Protein AF-A0A232EWA8-F1 (afdb_monomer)

Structure (mmCIF, N/CA/C/O backbone):
data_AF-A0A232EWA8-F1
#
_entry.id   AF-A0A232EWA8-F1
#
loop_
_atom_site.group_PDB
_atom_site.id
_atom_site.type_symbol
_atom_site.label_atom_id
_atom_site.label_alt_id
_atom_site.label_comp_id
_atom_site.label_asym_id
_atom_site.label_entity_id
_atom_site.label_seq_id
_atom_site.pdbx_PDB_ins_code
_atom_site.Cartn_x
_atom_site.Cartn_y
_atom_site.Cartn_z
_atom_site.occupancy
_atom_site.B_iso_or_equiv
_atom_site.auth_seq_id
_atom_site.auth_comp_id
_atom_site.auth_asym_id
_atom_site.auth_atom_id
_atom_site.pdbx_PDB_model_num
ATOM 1 N N . MET A 1 1 ? 5.849 -82.041 32.520 1.00 54.31 1 MET A N 1
ATOM 2 C CA . MET A 1 1 ? 5.547 -81.834 31.087 1.00 54.31 1 MET A CA 1
ATOM 3 C C . MET A 1 1 ? 4.440 -80.800 30.868 1.00 54.31 1 MET A C 1
ATOM 5 O O . MET A 1 1 ? 4.424 -80.192 29.808 1.00 54.31 1 MET A O 1
ATOM 9 N N . ASP A 1 2 ? 3.582 -80.519 31.856 1.00 61.22 2 ASP A N 1
ATOM 10 C CA . ASP A 1 2 ? 2.396 -79.668 31.650 1.00 61.22 2 ASP A CA 1
ATOM 11 C C . ASP A 1 2 ? 2.666 -78.166 31.470 1.00 61.22 2 ASP A C 1
ATOM 13 O O . ASP A 1 2 ? 1.990 -77.526 30.674 1.00 61.22 2 ASP A O 1
ATOM 17 N N . VAL A 1 3 ? 3.697 -77.602 32.110 1.00 63.91 3 VAL A N 1
ATOM 18 C CA . VAL A 1 3 ? 4.040 -76.168 31.962 1.00 63.91 3 VAL A CA 1
ATOM 19 C C . VAL A 1 3 ? 4.591 -75.849 30.566 1.00 63.91 3 VAL A C 1
ATOM 21 O O . VAL A 1 3 ? 4.278 -74.811 29.991 1.00 63.91 3 VAL A O 1
ATOM 24 N N . VAL A 1 4 ? 5.370 -76.764 29.982 1.00 65.69 4 VAL A N 1
ATOM 25 C CA . VAL A 1 4 ? 5.912 -76.616 28.619 1.00 65.69 4 VAL A CA 1
ATOM 26 C C . VAL A 1 4 ? 4.792 -76.732 27.583 1.00 65.69 4 VAL A C 1
ATOM 28 O O . VAL A 1 4 ? 4.739 -75.927 26.659 1.00 65.69 4 VAL A O 1
ATOM 31 N N . ASN A 1 5 ? 3.845 -77.656 27.779 1.00 66.81 5 ASN A N 1
ATOM 32 C CA . ASN A 1 5 ? 2.671 -77.778 26.913 1.00 66.81 5 ASN A CA 1
ATOM 33 C C . ASN A 1 5 ? 1.728 -76.568 27.031 1.00 66.81 5 ASN A C 1
ATOM 35 O O . ASN A 1 5 ? 1.175 -76.142 26.025 1.00 66.81 5 ASN A O 1
ATOM 39 N N . GLN A 1 6 ? 1.580 -75.959 28.214 1.00 71.81 6 GLN A N 1
ATOM 40 C CA . GLN A 1 6 ? 0.823 -74.710 28.378 1.00 71.81 6 GLN A CA 1
ATOM 41 C C . GLN A 1 6 ? 1.465 -73.526 27.648 1.00 71.81 6 GLN A C 1
ATOM 43 O O . GLN A 1 6 ? 0.759 -72.762 26.993 1.00 71.81 6 GLN A O 1
ATOM 48 N N . ILE A 1 7 ? 2.792 -73.379 27.731 1.00 71.56 7 ILE A N 1
ATOM 49 C CA . ILE A 1 7 ? 3.515 -72.310 27.030 1.00 71.56 7 ILE A CA 1
ATOM 50 C C . ILE A 1 7 ? 3.412 -72.513 25.516 1.00 71.56 7 ILE A C 1
ATOM 52 O O . ILE A 1 7 ? 3.017 -71.580 24.821 1.00 71.56 7 ILE A O 1
ATOM 56 N N . LEU A 1 8 ? 3.654 -73.733 25.022 1.00 68.94 8 LEU A N 1
ATOM 57 C CA . LEU A 1 8 ? 3.528 -74.066 23.599 1.00 68.94 8 LEU A CA 1
ATOM 58 C C . LEU A 1 8 ? 2.095 -73.880 23.083 1.00 68.94 8 LEU A C 1
ATOM 60 O O . LEU A 1 8 ? 1.915 -73.342 21.995 1.00 68.94 8 LEU A O 1
ATOM 64 N N . ASN A 1 9 ? 1.075 -74.242 23.870 1.00 72.12 9 ASN A N 1
ATOM 65 C CA . ASN A 1 9 ? -0.319 -73.993 23.506 1.00 72.12 9 ASN A CA 1
ATOM 66 C C . ASN A 1 9 ? -0.624 -72.489 23.471 1.00 72.12 9 ASN A C 1
ATOM 68 O O . ASN A 1 9 ? -1.192 -72.022 22.489 1.00 72.12 9 ASN A O 1
ATOM 72 N N . SER A 1 10 ? -0.163 -71.707 24.453 1.00 70.88 10 SER A N 1
ATOM 73 C CA . SER A 1 10 ? -0.353 -70.248 24.464 1.00 70.88 10 SER A CA 1
ATOM 74 C C . SER A 1 10 ? 0.386 -69.529 23.325 1.00 70.88 10 SER A C 1
ATOM 76 O O . SER A 1 10 ? -0.116 -68.548 22.778 1.00 70.88 10 SER A O 1
ATOM 78 N N . GLU A 1 11 ? 1.567 -70.016 22.928 1.00 68.69 11 GLU A N 1
ATOM 79 C CA . GLU A 1 11 ? 2.285 -69.525 21.749 1.00 68.69 11 GLU A CA 1
ATOM 80 C C . GLU A 1 11 ? 1.588 -69.950 20.460 1.00 68.69 11 GLU A C 1
ATOM 82 O O . GLU A 1 11 ? 1.504 -69.155 19.529 1.00 68.69 11 GLU A O 1
ATOM 87 N N . SER A 1 12 ? 1.039 -71.166 20.404 1.00 69.19 12 SER A N 1
ATOM 88 C CA . SER A 1 12 ? 0.270 -71.637 19.252 1.00 69.19 12 SER A CA 1
ATOM 89 C C . SER A 1 12 ? -1.027 -70.846 19.066 1.00 69.19 12 SER A C 1
ATOM 91 O O . SER A 1 12 ? -1.355 -70.485 17.941 1.00 69.19 12 SER A O 1
ATOM 93 N N . GLU A 1 13 ? -1.711 -70.486 20.157 1.00 70.50 13 GLU A N 1
ATOM 94 C CA . GLU A 1 13 ? -2.918 -69.658 20.150 1.00 70.50 13 GLU A CA 1
ATOM 95 C C . GLU A 1 13 ? -2.601 -68.225 19.716 1.00 70.50 13 GLU A C 1
ATOM 97 O O . GLU A 1 13 ? -3.265 -67.699 18.824 1.00 70.50 13 GLU A O 1
ATOM 102 N N . LYS A 1 14 ? -1.527 -67.623 20.250 1.00 68.31 14 LYS A N 1
ATOM 103 C CA . LYS A 1 14 ? -1.041 -66.306 19.802 1.00 68.31 14 LYS A CA 1
ATOM 104 C C . LYS A 1 14 ? -0.617 -66.317 18.336 1.00 68.31 14 LYS A C 1
ATOM 106 O O . LYS A 1 14 ? -0.935 -65.387 17.600 1.00 68.31 14 LYS A O 1
ATOM 111 N N . ASN A 1 15 ? 0.073 -67.363 17.887 1.00 68.88 15 ASN A N 1
ATOM 112 C CA . ASN A 1 15 ? 0.466 -67.511 16.488 1.00 68.88 15 ASN A CA 1
ATOM 113 C C . ASN A 1 15 ? -0.750 -67.719 15.578 1.00 68.88 15 ASN A C 1
ATOM 115 O O . ASN A 1 15 ? -0.787 -67.156 14.487 1.00 68.88 15 ASN A O 1
ATOM 119 N N . ALA A 1 16 ? -1.766 -68.458 16.024 1.00 68.31 16 ALA A N 1
ATOM 120 C CA . ALA A 1 16 ? -3.021 -68.620 15.296 1.00 68.31 16 ALA A CA 1
ATOM 121 C C . ALA A 1 16 ? -3.816 -67.303 15.219 1.00 68.31 16 ALA A C 1
ATOM 123 O O . ALA A 1 16 ? -4.411 -66.999 14.186 1.00 68.31 16 ALA A O 1
ATOM 124 N N . GLU A 1 17 ? -3.802 -66.491 16.277 1.00 69.56 17 GLU A N 1
ATOM 125 C CA . GLU A 1 17 ? -4.421 -65.162 16.301 1.00 69.56 17 GLU A CA 1
ATOM 126 C C . GLU A 1 17 ? -3.687 -64.174 15.376 1.00 69.56 17 GLU A C 1
ATOM 128 O O . GLU A 1 17 ? -4.319 -63.474 14.584 1.00 69.56 17 GLU A O 1
ATOM 133 N N . LEU A 1 18 ? -2.350 -64.196 15.374 1.00 65.69 18 LEU A N 1
ATOM 134 C CA . LEU A 1 18 ? -1.523 -63.441 14.427 1.00 65.69 18 LEU A CA 1
ATOM 135 C C . LEU A 1 18 ? -1.760 -63.879 12.975 1.00 65.69 18 LEU A C 1
ATOM 137 O O . LEU A 1 18 ? -1.868 -63.033 12.090 1.00 65.69 18 LEU A O 1
ATOM 141 N N . GLN A 1 19 ? -1.904 -65.180 12.715 1.00 64.44 19 GLN A N 1
ATOM 142 C CA . GLN A 1 19 ? -2.234 -65.696 11.381 1.00 64.44 19 GLN A CA 1
ATOM 143 C C . GLN A 1 19 ? -3.625 -65.246 10.911 1.00 64.44 19 GLN A C 1
ATOM 145 O O . GLN A 1 19 ? -3.778 -64.869 9.749 1.00 64.44 19 GLN A O 1
ATOM 150 N N . LYS A 1 20 ? -4.620 -65.201 11.809 1.00 64.00 20 LYS A N 1
ATOM 151 C CA . LYS A 1 20 ? -5.948 -64.632 11.514 1.00 64.00 20 LYS A CA 1
ATOM 152 C C . LYS A 1 20 ? -5.895 -63.133 11.206 1.00 64.00 20 LYS A C 1
ATOM 154 O O . LYS A 1 20 ? -6.693 -62.659 10.411 1.00 64.00 20 LYS A O 1
ATOM 159 N N . LEU A 1 21 ? -4.961 -62.389 11.800 1.00 66.75 21 LEU A N 1
ATOM 160 C CA . LEU A 1 21 ? -4.773 -60.958 11.526 1.00 66.75 21 LEU A CA 1
ATOM 161 C C . LEU A 1 21 ? -4.099 -60.688 10.167 1.00 66.75 21 LEU A C 1
ATOM 163 O O . LEU A 1 21 ? -4.334 -59.630 9.578 1.00 66.75 21 LEU A O 1
ATOM 167 N N . ILE A 1 22 ? -3.273 -61.615 9.672 1.00 74.81 22 ILE A N 1
ATOM 168 C CA . ILE A 1 22 ? -2.523 -61.486 8.408 1.00 74.81 22 ILE A CA 1
ATOM 169 C C . ILE A 1 22 ? -3.379 -61.858 7.189 1.00 74.81 22 ILE A C 1
ATOM 171 O O . ILE A 1 22 ? -3.224 -61.257 6.121 1.00 74.81 22 ILE A O 1
ATOM 175 N N . ASN A 1 23 ? -4.279 -62.831 7.346 1.00 76.75 23 ASN A N 1
ATOM 176 C CA . ASN A 1 23 ? -5.198 -63.247 6.292 1.00 76.75 23 ASN A CA 1
ATOM 177 C C . ASN A 1 23 ? -6.406 -62.310 6.249 1.00 76.75 23 ASN A C 1
ATOM 179 O O . ASN A 1 23 ? -7.174 -62.212 7.202 1.00 76.75 23 ASN A O 1
ATOM 183 N N . VAL A 1 24 ? -6.556 -61.610 5.128 1.00 82.31 24 VAL A N 1
ATOM 184 C CA . VAL A 1 24 ? -7.642 -60.661 4.887 1.00 82.31 24 VAL A CA 1
ATOM 185 C C . VAL A 1 24 ? -8.415 -61.140 3.672 1.00 82.31 24 VAL A C 1
ATOM 187 O O . VAL A 1 24 ? -7.847 -61.236 2.586 1.00 82.31 24 VAL A O 1
ATOM 190 N N . GLU A 1 25 ? -9.698 -61.431 3.859 1.00 78.44 25 GLU A N 1
ATOM 191 C CA . GLU A 1 25 ? -10.617 -61.812 2.787 1.00 78.44 25 GLU A CA 1
ATOM 192 C C . GLU A 1 25 ? -11.529 -60.628 2.452 1.00 78.44 25 GLU A C 1
ATOM 194 O O . GLU A 1 25 ? -12.018 -59.935 3.347 1.00 78.44 25 GLU A O 1
ATOM 199 N N . LYS A 1 26 ? -11.737 -60.378 1.157 1.00 81.62 26 LYS A N 1
ATOM 200 C CA . LYS A 1 26 ? -12.634 -59.338 0.642 1.00 81.62 26 LYS A CA 1
ATOM 201 C C . LYS A 1 26 ? -13.567 -59.930 -0.402 1.00 81.62 26 LYS A C 1
ATOM 203 O O . LYS A 1 26 ? -13.206 -60.890 -1.071 1.00 81.62 26 LYS A O 1
ATOM 208 N N . GLU A 1 27 ? -14.760 -59.353 -0.526 1.00 79.44 27 GLU A N 1
ATOM 209 C CA . GLU A 1 27 ? -15.780 -59.818 -1.476 1.00 79.44 27 GLU A CA 1
ATOM 210 C C . GLU A 1 27 ? -15.321 -59.665 -2.933 1.00 79.44 27 GLU A C 1
ATOM 212 O O . GLU A 1 27 ? -15.565 -60.544 -3.757 1.00 79.44 27 GLU A O 1
ATOM 217 N N . VAL A 1 28 ? -14.624 -58.567 -3.238 1.00 83.38 28 VAL A N 1
ATOM 218 C CA . VAL A 1 28 ? -13.966 -58.318 -4.523 1.00 83.38 28 VAL A CA 1
ATOM 219 C C . VAL A 1 28 ? -12.465 -58.182 -4.304 1.00 83.38 28 VAL A C 1
ATOM 221 O O . VAL A 1 28 ? -12.015 -57.415 -3.442 1.00 83.38 28 VAL A O 1
ATOM 224 N N . ASP A 1 29 ? -11.693 -58.900 -5.119 1.00 82.31 29 ASP A N 1
ATOM 225 C CA . ASP A 1 29 ? -10.237 -58.811 -5.128 1.00 82.31 29 ASP A CA 1
ATOM 226 C C . ASP A 1 29 ? -9.769 -57.382 -5.421 1.00 82.31 29 ASP A C 1
ATOM 228 O O . ASP A 1 29 ? -10.248 -56.695 -6.327 1.00 82.31 29 ASP A O 1
ATOM 232 N N . VAL A 1 30 ? -8.798 -56.937 -4.632 1.00 86.75 30 VAL A N 1
ATOM 233 C CA . VAL A 1 30 ? -8.253 -55.582 -4.687 1.00 86.75 30 VAL A CA 1
ATOM 234 C C . VAL A 1 30 ? -7.128 -55.513 -5.716 1.00 86.75 30 VAL A C 1
ATOM 236 O O . VAL A 1 30 ? -6.287 -56.412 -5.796 1.00 86.75 30 VAL A O 1
ATOM 239 N N . GLU A 1 31 ? -7.059 -54.420 -6.476 1.00 88.50 31 GLU A N 1
ATOM 240 C CA . GLU A 1 31 ? -5.980 -54.231 -7.441 1.00 88.50 31 GLU A CA 1
ATOM 241 C C . GLU A 1 31 ? -4.745 -53.614 -6.773 1.00 88.50 31 GLU A C 1
ATOM 243 O O . GLU A 1 31 ? -4.813 -52.546 -6.162 1.00 88.50 31 GLU A O 1
ATOM 248 N N . ILE A 1 32 ? -3.597 -54.286 -6.895 1.00 88.75 32 ILE A N 1
ATOM 249 C CA . ILE A 1 32 ? -2.340 -53.886 -6.253 1.00 88.75 32 ILE A CA 1
ATOM 250 C C . ILE A 1 32 ? -1.270 -53.614 -7.319 1.00 88.75 32 ILE A C 1
ATOM 252 O O . ILE A 1 32 ? -1.021 -54.439 -8.206 1.00 88.75 32 ILE A O 1
ATOM 256 N N . ASP A 1 33 ? -0.620 -52.454 -7.207 1.00 88.88 33 ASP A N 1
ATOM 257 C CA . ASP A 1 33 ? 0.587 -52.097 -7.956 1.00 88.88 33 ASP A CA 1
ATOM 258 C C . ASP A 1 33 ? 1.769 -51.967 -6.995 1.00 88.88 33 ASP A C 1
ATOM 260 O O . ASP A 1 33 ? 1.959 -50.949 -6.320 1.00 88.88 33 ASP A O 1
ATOM 264 N N . GLU A 1 34 ? 2.580 -53.022 -6.954 1.00 88.06 34 GLU A N 1
ATOM 265 C CA . GLU A 1 34 ? 3.757 -53.133 -6.101 1.00 88.06 34 GLU A CA 1
ATOM 266 C C . GLU A 1 34 ? 4.844 -52.118 -6.488 1.00 88.06 34 GLU A C 1
ATOM 268 O O . GLU A 1 34 ? 5.622 -51.691 -5.637 1.00 88.06 34 GLU A O 1
ATOM 273 N N . GLY A 1 35 ? 4.887 -51.687 -7.755 1.00 84.44 35 GLY A N 1
ATOM 274 C CA . GLY A 1 35 ? 5.875 -50.728 -8.251 1.00 84.44 35 GLY A CA 1
ATOM 275 C C . GLY A 1 35 ? 5.639 -49.299 -7.756 1.00 84.44 35 GLY A C 1
ATOM 276 O O . GLY A 1 35 ? 6.594 -48.537 -7.588 1.00 84.44 35 GLY A O 1
ATOM 277 N N . THR A 1 36 ? 4.381 -48.928 -7.497 1.00 85.38 36 THR A N 1
ATOM 278 C CA . THR A 1 36 ? 3.997 -47.626 -6.909 1.00 85.38 36 THR A CA 1
ATOM 279 C C . THR A 1 36 ? 3.518 -47.708 -5.466 1.00 85.38 36 THR A C 1
ATOM 281 O O . THR A 1 36 ? 3.176 -46.669 -4.905 1.00 85.38 36 THR A O 1
ATOM 284 N N . LEU A 1 37 ? 3.501 -48.903 -4.867 1.00 89.25 37 LEU A N 1
ATOM 285 C CA . LEU A 1 37 ? 2.939 -49.158 -3.535 1.00 89.25 37 LEU A CA 1
ATOM 286 C C . LEU A 1 37 ? 1.475 -48.686 -3.426 1.00 89.25 37 LEU A C 1
ATOM 288 O O . LEU A 1 37 ? 1.080 -48.074 -2.435 1.00 89.25 37 LEU A O 1
ATOM 292 N N . LEU A 1 38 ? 0.687 -48.934 -4.478 1.00 87.38 38 LEU A N 1
ATOM 293 C CA . LEU A 1 38 ? -0.706 -48.496 -4.596 1.00 87.38 38 LEU A CA 1
ATOM 294 C C . LEU A 1 38 ? -1.659 -49.685 -4.440 1.00 87.38 38 LEU A C 1
ATOM 296 O O . LEU A 1 38 ? -1.419 -50.754 -4.997 1.00 87.38 38 LEU A O 1
ATOM 300 N N . VAL A 1 39 ? -2.761 -49.457 -3.727 1.00 89.94 39 VAL A N 1
ATOM 301 C CA . VAL A 1 39 ? -3.865 -50.403 -3.545 1.00 89.94 39 VAL A CA 1
ATOM 302 C C . VAL A 1 39 ? -5.161 -49.702 -3.942 1.00 89.94 39 VAL A C 1
ATOM 304 O O . VAL A 1 39 ? -5.499 -48.676 -3.350 1.00 89.94 39 VAL A O 1
ATOM 307 N N . SER A 1 40 ? -5.867 -50.238 -4.934 1.00 88.25 40 SER A N 1
ATOM 308 C CA . SER A 1 40 ? -7.156 -49.723 -5.406 1.00 88.25 40 SER A CA 1
ATOM 309 C C . SER A 1 40 ? -8.262 -50.694 -5.016 1.00 88.25 40 SER A C 1
ATOM 311 O O . SER A 1 40 ? -8.391 -51.776 -5.588 1.00 88.25 40 SER A O 1
ATOM 313 N N . ASP A 1 41 ? -9.031 -50.306 -4.004 1.00 88.44 41 ASP A N 1
ATOM 314 C CA . ASP A 1 41 ? -10.123 -51.094 -3.443 1.00 88.44 41 ASP A CA 1
ATOM 315 C C . ASP A 1 41 ? -11.468 -50.643 -4.021 1.00 88.44 41 ASP A C 1
ATOM 317 O O . ASP A 1 41 ? -11.863 -49.488 -3.856 1.00 88.44 41 ASP A O 1
ATOM 321 N N . TYR A 1 42 ? -12.150 -51.558 -4.712 1.00 86.50 42 TYR A N 1
ATOM 322 C CA . TYR A 1 42 ? -13.435 -51.316 -5.376 1.00 86.50 42 TYR A CA 1
ATOM 323 C C . TYR A 1 42 ? -14.644 -51.802 -4.558 1.00 86.50 42 TYR A C 1
ATOM 325 O O . TYR A 1 42 ? -15.777 -51.690 -5.026 1.00 86.50 42 TYR A O 1
ATOM 333 N N . ASN A 1 43 ? -14.427 -52.348 -3.355 1.00 84.12 43 ASN A N 1
ATOM 334 C CA . ASN A 1 43 ? -15.508 -52.843 -2.504 1.00 84.12 43 ASN A CA 1
ATOM 335 C C . ASN A 1 43 ? -16.391 -51.693 -1.983 1.00 84.12 43 ASN A C 1
ATOM 337 O O . ASN A 1 43 ? -15.922 -50.582 -1.721 1.00 84.12 43 ASN A O 1
ATOM 341 N N . THR A 1 44 ? -17.690 -51.953 -1.807 1.00 79.31 44 THR A N 1
ATOM 342 C CA . THR A 1 44 ? -18.631 -50.952 -1.283 1.00 79.31 44 THR A CA 1
ATOM 343 C C . THR A 1 44 ? -18.355 -50.634 0.185 1.00 79.31 44 THR A C 1
ATOM 345 O O . THR A 1 44 ? -18.217 -51.529 1.013 1.00 79.31 44 THR A O 1
ATOM 348 N N . LEU A 1 45 ? -18.330 -49.344 0.523 1.00 76.25 45 LEU A N 1
ATOM 349 C CA . LEU A 1 45 ? -18.094 -48.856 1.883 1.00 76.25 45 LEU A CA 1
ATOM 350 C C . LEU A 1 45 ? -19.352 -48.993 2.757 1.00 76.25 45 LEU A C 1
ATOM 352 O O . LEU A 1 45 ? -20.258 -48.161 2.690 1.00 76.25 45 LEU A O 1
ATOM 356 N N . THR A 1 46 ? -19.397 -50.003 3.623 1.00 67.19 46 THR A N 1
ATOM 357 C CA . THR A 1 46 ? -20.499 -50.223 4.578 1.00 67.19 46 THR A CA 1
ATOM 358 C C . THR A 1 46 ? -20.294 -49.403 5.857 1.00 67.19 46 THR A C 1
ATOM 360 O O . THR A 1 46 ? -19.946 -49.926 6.912 1.00 67.19 46 THR A O 1
ATOM 363 N N . ILE A 1 47 ? -20.477 -48.085 5.775 1.00 69.81 47 ILE A N 1
ATOM 364 C CA . ILE A 1 47 ? -20.264 -47.175 6.913 1.00 69.81 47 ILE A CA 1
ATOM 365 C C . ILE A 1 47 ? -21.495 -47.186 7.831 1.00 69.81 47 ILE A C 1
ATOM 367 O O . ILE A 1 47 ? -22.585 -46.787 7.415 1.00 69.81 47 ILE A O 1
ATOM 371 N N . LYS A 1 48 ? -21.334 -47.567 9.106 1.00 68.69 48 LYS A N 1
ATOM 372 C CA . LYS A 1 48 ? -22.414 -47.446 10.105 1.00 68.69 48 LYS A CA 1
ATOM 373 C C . LYS A 1 48 ? -22.495 -45.998 10.607 1.00 68.69 48 LYS A C 1
ATOM 375 O O . LYS A 1 48 ? -21.513 -45.455 11.114 1.00 68.69 48 LYS A O 1
ATOM 380 N N . SER A 1 49 ? -23.657 -45.355 10.466 1.00 54.62 49 SER A N 1
ATOM 381 C CA . SER A 1 49 ? -23.850 -43.920 10.737 1.00 54.62 49 SER A CA 1
ATOM 382 C C . SER A 1 49 ? -23.548 -43.528 12.196 1.00 54.62 49 SER A C 1
ATOM 384 O O . SER A 1 49 ? -24.334 -43.793 13.101 1.00 54.62 49 SER A O 1
ATOM 386 N N . GLY A 1 50 ? -22.410 -42.856 12.406 1.00 61.88 50 GLY A N 1
ATOM 387 C CA . GLY A 1 50 ? -21.952 -42.277 13.675 1.00 61.88 50 GLY A CA 1
ATOM 388 C C . GLY A 1 50 ? -20.518 -41.735 13.547 1.00 61.88 50 GLY A C 1
ATOM 389 O O . GLY A 1 50 ? -19.678 -42.349 12.897 1.00 61.88 50 GLY A O 1
ATOM 390 N N . SE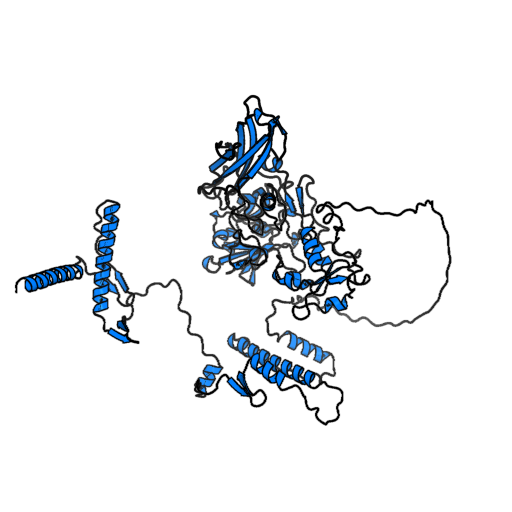R A 1 51 ? -20.195 -40.574 14.137 1.00 60.22 51 SER A N 1
ATOM 391 C CA . SER A 1 51 ? -18.865 -39.941 13.954 1.00 60.22 51 SER A CA 1
ATOM 392 C C . SER A 1 51 ? -17.708 -40.783 14.520 1.00 60.22 51 SER A C 1
ATOM 394 O O . SER A 1 51 ? -16.613 -40.758 13.964 1.00 60.22 51 SER A O 1
ATOM 396 N N . LYS A 1 52 ? -17.945 -41.537 15.604 1.00 67.00 52 LYS A N 1
ATOM 397 C CA . LYS A 1 52 ? -16.943 -42.435 16.204 1.00 67.00 52 LYS A CA 1
ATOM 398 C C . LYS A 1 52 ? -16.811 -43.769 15.459 1.00 67.00 52 LYS A C 1
ATOM 400 O O . LYS A 1 52 ? -15.701 -44.279 15.370 1.00 67.00 52 LYS A O 1
ATOM 405 N N . SER A 1 53 ? -17.905 -44.305 14.910 1.00 69.75 53 SER A N 1
ATOM 406 C CA . SER A 1 53 ? -17.888 -45.539 14.106 1.00 69.75 53 SER A CA 1
ATOM 407 C C . SER A 1 53 ? -17.245 -45.319 12.737 1.00 69.75 53 SER A C 1
ATOM 409 O O . SER A 1 53 ? -16.479 -46.155 12.281 1.00 69.75 53 SER A O 1
ATOM 411 N N . LEU A 1 54 ? -17.434 -44.144 12.125 1.00 78.25 54 LEU A N 1
ATOM 412 C CA . LEU A 1 54 ? -16.792 -43.805 10.852 1.00 78.25 54 LEU A CA 1
ATOM 413 C C . LEU A 1 54 ? -15.258 -43.909 10.919 1.00 78.25 54 LEU A C 1
ATOM 415 O O . LEU A 1 54 ? -14.627 -44.434 10.006 1.00 78.25 54 LEU A O 1
ATOM 419 N N . GLN A 1 55 ? -14.647 -43.414 11.999 1.00 80.88 55 GLN A N 1
ATOM 420 C CA . GLN A 1 55 ? -13.193 -43.460 12.148 1.00 80.88 55 GLN A CA 1
ATOM 421 C C . GLN A 1 55 ? -12.682 -44.893 12.349 1.00 80.88 55 GLN A C 1
ATOM 423 O O . GLN A 1 55 ? -11.655 -45.242 11.767 1.00 80.88 55 GLN A O 1
ATOM 428 N N . SER A 1 56 ? -13.386 -45.722 13.131 1.00 81.12 56 SER A N 1
ATOM 429 C CA . SER A 1 56 ? -12.998 -47.126 13.320 1.00 81.12 56 SER A CA 1
ATOM 430 C C . SER A 1 56 ? -13.131 -47.931 12.031 1.00 81.12 56 SER A C 1
ATOM 432 O O . SER A 1 56 ? -12.239 -48.711 11.711 1.00 81.12 56 SER A O 1
ATOM 434 N N . ASP A 1 57 ? -14.196 -47.694 11.263 1.00 81.31 57 ASP A N 1
ATOM 435 C CA . ASP A 1 57 ? -14.469 -48.408 10.015 1.00 81.31 57 ASP A CA 1
ATOM 436 C C . ASP A 1 57 ? -13.408 -48.067 8.948 1.00 81.31 57 ASP A C 1
ATOM 438 O O . ASP A 1 57 ? -12.862 -48.955 8.292 1.00 81.31 57 ASP A O 1
ATOM 442 N N . LEU A 1 58 ? -13.023 -46.787 8.831 1.00 84.25 58 LEU A N 1
ATOM 443 C CA . LEU A 1 58 ? -11.943 -46.354 7.933 1.00 84.25 58 LEU A CA 1
ATOM 444 C C . LEU A 1 58 ? -10.567 -46.885 8.360 1.00 84.25 58 LEU A C 1
ATOM 446 O O . LEU A 1 58 ? -9.745 -47.228 7.506 1.00 84.25 58 LEU A O 1
ATOM 450 N N . GLN A 1 59 ? -10.298 -46.965 9.666 1.00 85.81 59 GLN A N 1
ATOM 451 C CA . GLN A 1 59 ? -9.057 -47.549 10.181 1.00 85.81 59 GLN A CA 1
ATOM 452 C C . GLN A 1 59 ? -8.976 -49.050 9.894 1.00 85.81 59 GLN A C 1
ATOM 454 O O . GLN A 1 59 ? -7.926 -49.514 9.449 1.00 85.81 59 GLN A O 1
ATOM 459 N N . ALA A 1 60 ? -10.074 -49.788 10.082 1.00 83.94 60 ALA A N 1
ATOM 460 C CA . ALA A 1 60 ? -10.155 -51.207 9.747 1.00 83.94 60 ALA A CA 1
ATOM 461 C C . ALA A 1 60 ? -9.909 -51.436 8.247 1.00 83.94 60 ALA A C 1
ATOM 463 O O . ALA A 1 60 ? -9.021 -52.201 7.879 1.00 83.94 60 ALA A O 1
ATOM 464 N N . LEU A 1 61 ? -10.580 -50.670 7.381 1.00 86.69 61 LEU A N 1
ATOM 465 C CA . LEU A 1 61 ? -10.384 -50.747 5.932 1.00 86.69 61 LEU A CA 1
ATOM 466 C C . LEU A 1 61 ? -8.939 -50.441 5.509 1.00 86.69 61 LEU A C 1
ATOM 468 O O . LEU A 1 61 ? -8.372 -51.113 4.644 1.00 86.69 61 LEU A O 1
ATOM 472 N N . THR A 1 62 ? -8.333 -49.419 6.119 1.00 88.56 62 THR A N 1
ATOM 473 C CA . THR A 1 62 ? -6.943 -49.030 5.837 1.00 88.56 62 THR A CA 1
ATOM 474 C C . THR A 1 62 ? -5.977 -50.131 6.263 1.00 88.56 62 THR A C 1
ATOM 476 O O . THR A 1 62 ? -5.058 -50.465 5.513 1.00 88.56 62 THR A O 1
ATOM 479 N N . ARG A 1 63 ? -6.193 -50.723 7.443 1.00 89.56 63 ARG A N 1
ATOM 480 C CA . ARG A 1 63 ? -5.402 -51.847 7.955 1.00 89.56 63 ARG A CA 1
ATOM 481 C C . ARG A 1 63 ? -5.475 -53.043 7.006 1.00 89.56 63 ARG A C 1
ATOM 483 O O . ARG A 1 63 ? -4.430 -53.568 6.633 1.00 89.56 63 ARG A O 1
ATOM 490 N N . ASP A 1 64 ? -6.677 -53.412 6.569 1.00 88.19 64 ASP A N 1
ATOM 491 C CA . ASP A 1 64 ? -6.932 -54.529 5.652 1.00 88.19 64 ASP A CA 1
ATOM 492 C C . ASP A 1 64 ? -6.195 -54.349 4.317 1.00 88.19 64 ASP A C 1
ATOM 494 O O . ASP A 1 64 ? -5.438 -55.221 3.888 1.00 88.19 64 ASP A O 1
ATOM 498 N N . ASN A 1 65 ? -6.351 -53.179 3.690 1.00 90.00 65 ASN A N 1
ATOM 499 C CA . ASN A 1 65 ? -5.679 -52.851 2.430 1.00 90.00 65 ASN A CA 1
ATOM 500 C C . ASN A 1 65 ? -4.153 -52.799 2.572 1.00 90.00 65 ASN A C 1
ATOM 502 O O . ASN A 1 65 ? -3.427 -53.263 1.691 1.00 90.00 65 ASN A O 1
ATOM 506 N N . THR A 1 66 ? -3.654 -52.283 3.696 1.00 90.44 66 THR A N 1
ATOM 507 C CA . THR A 1 66 ? -2.213 -52.245 3.977 1.00 90.44 66 THR A CA 1
ATOM 508 C C . THR A 1 66 ? -1.648 -53.651 4.161 1.00 90.44 66 THR A C 1
ATOM 510 O O . THR A 1 66 ? -0.572 -53.947 3.645 1.00 90.44 66 THR A O 1
ATOM 513 N N . GLN A 1 67 ? -2.369 -54.539 4.849 1.00 90.06 67 GLN A N 1
ATOM 514 C CA . GLN A 1 67 ? -1.937 -55.919 5.054 1.00 90.06 67 GLN A CA 1
ATOM 515 C C . GLN A 1 67 ? -1.844 -56.683 3.725 1.00 90.06 67 GLN A C 1
ATOM 517 O O . GLN A 1 67 ? -0.844 -57.358 3.483 1.00 90.06 67 GLN A O 1
ATOM 522 N N . LEU A 1 68 ? -2.824 -56.517 2.827 1.00 89.12 68 LEU A N 1
ATOM 523 C CA . LEU A 1 68 ? -2.796 -57.111 1.484 1.00 89.12 68 LEU A CA 1
ATOM 524 C C . LEU A 1 68 ? -1.594 -56.628 0.654 1.00 89.12 68 LEU A C 1
ATOM 526 O O . LEU A 1 68 ? -0.929 -57.439 0.004 1.00 89.12 68 LEU A O 1
ATOM 530 N N . LEU A 1 69 ? -1.264 -55.333 0.722 1.00 89.88 69 LEU A N 1
ATOM 531 C CA . LEU A 1 69 ? -0.068 -54.778 0.078 1.00 89.88 69 LEU A CA 1
ATOM 532 C C . LEU A 1 69 ? 1.216 -55.384 0.646 1.00 89.88 69 LEU A C 1
ATOM 534 O O . LEU A 1 69 ? 2.091 -55.803 -0.111 1.00 89.88 69 LEU A O 1
ATOM 538 N N . MET A 1 70 ? 1.329 -55.451 1.973 1.00 89.75 70 MET A N 1
ATOM 539 C CA . MET A 1 70 ? 2.510 -56.007 2.632 1.00 89.75 70 MET A CA 1
ATOM 540 C C . MET A 1 70 ? 2.700 -57.477 2.268 1.00 89.75 70 MET A C 1
ATOM 542 O O . MET A 1 70 ? 3.812 -57.862 1.917 1.00 89.75 70 MET A O 1
ATOM 546 N N . ASN A 1 71 ? 1.632 -58.278 2.245 1.00 88.62 71 ASN A N 1
ATOM 547 C CA . ASN A 1 71 ? 1.697 -59.683 1.835 1.00 88.62 71 ASN A CA 1
ATOM 548 C C . ASN A 1 71 ? 2.286 -59.837 0.416 1.00 88.62 71 ASN A C 1
ATOM 550 O O . ASN A 1 71 ? 3.083 -60.743 0.176 1.00 88.62 71 ASN A O 1
ATOM 554 N N . LYS A 1 72 ? 1.957 -58.927 -0.515 1.00 87.62 72 LYS A N 1
ATOM 555 C CA . LYS A 1 72 ? 2.537 -58.911 -1.870 1.00 87.62 72 LYS A CA 1
ATOM 556 C C . LYS A 1 72 ? 3.998 -58.469 -1.889 1.00 87.62 72 LYS A C 1
ATOM 558 O O . LYS A 1 72 ? 4.792 -59.078 -2.598 1.00 87.62 72 LYS A O 1
ATOM 563 N N . ILE A 1 73 ? 4.370 -57.462 -1.097 1.00 87.94 73 ILE A N 1
ATOM 564 C CA . ILE A 1 73 ? 5.762 -56.991 -0.993 1.00 87.94 73 ILE A CA 1
ATOM 565 C C . ILE A 1 73 ? 6.664 -58.082 -0.407 1.00 87.94 73 ILE A C 1
ATOM 567 O O . ILE A 1 73 ? 7.752 -58.317 -0.926 1.00 87.94 73 ILE A O 1
ATOM 571 N N . TRP A 1 74 ? 6.210 -58.783 0.634 1.00 86.56 74 TRP A N 1
ATOM 572 C CA . TRP A 1 74 ? 6.963 -59.871 1.266 1.00 86.56 74 TRP A CA 1
ATOM 573 C C . TRP A 1 74 ? 7.124 -61.105 0.370 1.00 86.56 74 TRP A C 1
ATOM 575 O O . TRP A 1 74 ? 8.036 -61.897 0.592 1.00 86.56 74 TRP A O 1
ATOM 585 N N . ALA A 1 75 ? 6.290 -61.252 -0.662 1.00 86.62 75 ALA A N 1
ATOM 586 C CA . ALA A 1 75 ? 6.439 -62.289 -1.680 1.00 86.62 75 ALA A CA 1
ATOM 587 C C . ALA A 1 75 ? 7.469 -61.934 -2.777 1.00 86.62 75 ALA A C 1
ATOM 589 O O . ALA A 1 75 ? 7.786 -62.785 -3.611 1.00 86.62 75 ALA A O 1
ATOM 590 N N . LEU A 1 76 ? 7.984 -60.697 -2.815 1.00 88.00 76 LEU A N 1
ATOM 591 C CA . LEU A 1 76 ? 8.963 -60.269 -3.818 1.00 88.00 76 LEU A CA 1
ATOM 592 C C . LEU A 1 76 ? 10.363 -60.842 -3.539 1.00 88.00 76 LEU A C 1
ATOM 594 O O . LEU A 1 76 ? 10.743 -61.046 -2.384 1.00 88.00 76 LEU A O 1
ATOM 598 N N . PRO A 1 77 ? 11.182 -61.058 -4.586 1.00 86.62 77 PRO A N 1
ATOM 599 C CA . PRO A 1 77 ? 12.557 -61.509 -4.414 1.00 86.62 77 PRO A CA 1
ATOM 600 C C . PRO A 1 77 ? 13.389 -60.460 -3.663 1.00 86.62 77 PRO A C 1
ATOM 602 O O . PRO A 1 77 ? 13.443 -59.287 -4.048 1.00 86.62 77 PRO A O 1
ATOM 605 N N . THR A 1 78 ? 14.079 -60.895 -2.610 1.00 86.69 78 THR A N 1
ATOM 606 C CA . THR A 1 78 ? 14.949 -60.046 -1.791 1.00 86.69 78 THR A CA 1
ATOM 607 C C . THR A 1 78 ? 16.424 -60.205 -2.165 1.00 86.69 78 THR A C 1
ATOM 609 O O . THR A 1 78 ? 16.866 -61.243 -2.660 1.00 86.69 78 THR A O 1
ATOM 612 N N . LYS A 1 79 ? 17.205 -59.144 -1.956 1.00 86.12 79 LYS A N 1
ATOM 613 C CA . LYS A 1 79 ? 18.661 -59.092 -2.135 1.00 86.12 79 LYS A CA 1
ATOM 614 C C . LYS A 1 79 ? 19.285 -58.399 -0.927 1.00 86.12 79 LYS A C 1
ATOM 616 O O . LYS A 1 79 ? 18.702 -57.469 -0.380 1.00 86.12 79 LYS A O 1
ATOM 621 N N . THR A 1 80 ? 20.484 -58.813 -0.534 1.00 86.44 80 THR A N 1
ATOM 622 C CA . THR A 1 80 ? 21.240 -58.143 0.533 1.00 86.44 80 THR A CA 1
ATOM 623 C C . THR A 1 80 ? 22.155 -57.088 -0.078 1.00 86.44 80 THR A C 1
ATOM 625 O O . THR A 1 80 ? 23.028 -57.411 -0.884 1.00 86.44 80 THR A O 1
ATOM 628 N N . VAL A 1 81 ? 21.961 -55.826 0.300 1.00 80.62 81 VAL A N 1
ATOM 629 C CA . VAL A 1 81 ? 22.800 -54.694 -0.114 1.00 80.62 81 VAL A CA 1
ATOM 630 C C . VAL A 1 81 ? 23.247 -53.972 1.150 1.00 80.62 81 VAL A C 1
ATOM 632 O O . VAL A 1 81 ? 22.402 -53.568 1.939 1.00 80.62 81 VAL A O 1
ATOM 635 N N . GLU A 1 82 ? 24.561 -53.831 1.353 1.00 78.69 82 GLU A N 1
ATOM 636 C CA . GLU A 1 82 ? 25.129 -53.110 2.510 1.00 78.69 82 GLU A CA 1
ATOM 637 C C . GLU A 1 82 ? 24.565 -53.594 3.867 1.00 78.69 82 GLU A C 1
ATOM 639 O O . GLU A 1 82 ? 24.179 -52.793 4.706 1.00 78.69 82 GLU A O 1
ATOM 644 N N . GLU A 1 83 ? 24.487 -54.919 4.063 1.00 81.25 83 GLU A N 1
ATOM 645 C CA . GLU A 1 83 ? 23.952 -55.573 5.279 1.00 81.25 83 GLU A CA 1
ATOM 646 C C . GLU A 1 83 ? 22.440 -55.377 5.534 1.00 81.25 83 GLU A C 1
ATOM 648 O O . GLU A 1 83 ? 21.921 -55.845 6.546 1.00 81.25 83 GLU A O 1
ATOM 653 N N . VAL A 1 84 ? 21.695 -54.785 4.591 1.00 76.94 84 VAL A N 1
ATOM 654 C CA . VAL A 1 84 ? 20.232 -54.629 4.661 1.00 76.94 84 VAL A CA 1
ATOM 655 C C . VAL A 1 84 ? 19.543 -55.523 3.623 1.00 76.94 84 VAL A C 1
ATOM 657 O O . VAL A 1 84 ? 19.937 -55.568 2.455 1.00 76.94 84 VAL A O 1
ATOM 660 N N . ILE A 1 85 ? 18.501 -56.251 4.043 1.00 84.88 85 ILE A N 1
ATOM 661 C CA . ILE A 1 85 ? 17.645 -57.042 3.145 1.00 84.88 85 ILE A CA 1
ATOM 662 C C . ILE A 1 85 ? 16.673 -56.087 2.451 1.00 84.88 85 ILE A C 1
ATOM 664 O O . ILE A 1 85 ? 15.845 -55.454 3.103 1.00 84.88 85 ILE A O 1
ATOM 668 N N . VAL A 1 86 ? 16.768 -55.985 1.128 1.00 86.56 86 VAL A N 1
ATOM 669 C CA . VAL A 1 86 ? 15.916 -55.119 0.307 1.00 86.56 86 VAL A CA 1
ATOM 670 C C . VAL A 1 86 ? 15.161 -55.943 -0.733 1.00 86.56 86 VAL A C 1
ATOM 672 O O . VAL A 1 86 ? 15.719 -56.866 -1.322 1.00 86.56 86 VAL A O 1
ATOM 675 N N . ALA A 1 87 ? 13.893 -55.616 -0.977 1.00 85.31 87 ALA A N 1
ATOM 676 C CA . ALA A 1 87 ? 13.117 -56.162 -2.090 1.00 85.31 87 ALA A CA 1
ATOM 677 C C . ALA A 1 87 ? 13.218 -55.223 -3.300 1.00 85.31 87 ALA A C 1
ATOM 679 O O . ALA A 1 87 ? 13.104 -54.004 -3.160 1.00 85.31 87 ALA A O 1
ATOM 680 N N . GLU A 1 88 ? 13.440 -55.775 -4.493 1.00 83.62 88 GLU A N 1
ATOM 681 C CA . GLU A 1 88 ? 13.443 -54.985 -5.728 1.00 83.62 88 GLU A CA 1
ATOM 682 C C . GLU A 1 88 ? 12.008 -54.878 -6.260 1.00 83.62 88 GLU A C 1
ATOM 684 O O . GLU A 1 88 ? 11.418 -55.875 -6.678 1.00 83.62 88 GLU A O 1
ATOM 689 N N . LEU A 1 89 ? 11.433 -53.672 -6.214 1.00 86.69 89 LEU A N 1
ATOM 690 C CA . LEU A 1 89 ? 10.068 -53.442 -6.687 1.00 86.69 89 LEU A CA 1
ATOM 691 C C . LEU A 1 89 ? 9.990 -53.578 -8.221 1.00 86.69 89 LEU A C 1
ATOM 693 O O . LEU A 1 89 ? 10.883 -53.095 -8.929 1.00 86.69 89 LEU A O 1
ATOM 697 N N . PRO A 1 90 ? 8.924 -54.198 -8.760 1.00 86.88 90 PRO A N 1
ATOM 698 C CA . PRO A 1 90 ? 8.717 -54.303 -10.198 1.00 86.88 90 PRO A CA 1
ATOM 699 C C . PRO A 1 90 ? 8.421 -52.932 -10.826 1.00 86.88 90 PRO A C 1
ATOM 701 O O . PRO A 1 90 ? 8.198 -51.928 -10.148 1.00 86.88 90 PRO A O 1
ATOM 704 N N . LYS A 1 91 ? 8.414 -52.872 -12.163 1.00 83.06 91 LYS A N 1
ATOM 705 C CA . LYS A 1 91 ? 8.028 -51.643 -12.871 1.00 83.06 91 LYS A CA 1
ATOM 706 C C . LYS A 1 91 ? 6.565 -51.289 -12.547 1.00 83.06 91 LYS A C 1
ATOM 708 O O . LYS A 1 91 ? 5.728 -52.182 -12.661 1.00 83.06 91 LYS A O 1
ATOM 713 N N . PRO A 1 92 ? 6.258 -50.015 -12.237 1.00 84.94 92 PRO A N 1
ATOM 714 C CA . PRO A 1 92 ? 4.889 -49.552 -12.033 1.00 84.94 92 PRO A CA 1
ATOM 715 C C . PRO A 1 92 ? 3.964 -49.900 -13.196 1.00 84.94 92 PRO A C 1
ATOM 717 O O . PRO A 1 92 ? 4.330 -49.677 -14.356 1.00 84.94 92 PRO A O 1
ATOM 720 N N . LYS A 1 93 ? 2.764 -50.388 -12.884 1.00 84.19 93 LYS A N 1
ATOM 721 C CA . LYS A 1 93 ? 1.672 -50.551 -13.856 1.00 84.19 93 LYS A CA 1
ATOM 722 C C . LYS A 1 93 ? 0.977 -49.211 -14.096 1.00 84.19 93 LYS A C 1
ATOM 724 O O . LYS A 1 93 ? 0.663 -48.874 -15.237 1.00 84.19 93 LYS A O 1
ATOM 729 N N . TYR A 1 94 ? 0.814 -48.414 -13.043 1.00 77.94 94 TYR A N 1
ATOM 730 C CA . TYR A 1 94 ? 0.187 -47.102 -13.086 1.00 77.94 94 TYR A CA 1
ATOM 731 C C . TYR A 1 94 ? 1.214 -45.979 -13.229 1.00 77.94 94 TYR A C 1
ATOM 733 O O . TYR A 1 94 ? 2.193 -45.866 -12.489 1.00 77.94 94 TYR A O 1
ATOM 741 N N . VAL A 1 95 ? 0.962 -45.073 -14.175 1.00 74.25 95 VAL A N 1
ATOM 742 C CA . VAL A 1 95 ? 1.722 -43.826 -14.295 1.00 74.25 95 VAL A CA 1
ATOM 743 C C . VAL A 1 95 ? 1.037 -42.769 -13.440 1.00 74.25 95 VAL A C 1
ATOM 745 O O . VAL A 1 95 ? 0.156 -42.050 -13.906 1.00 74.25 95 VAL A O 1
ATOM 748 N N . LEU A 1 96 ? 1.446 -42.663 -12.175 1.00 66.81 96 LEU A N 1
ATOM 749 C CA . LEU A 1 96 ? 0.934 -41.612 -11.299 1.00 66.81 96 LEU A CA 1
ATOM 750 C C . LEU A 1 96 ? 1.393 -40.226 -11.800 1.00 66.81 96 LEU A C 1
ATOM 752 O O . LEU A 1 96 ? 2.589 -40.027 -12.067 1.00 66.81 96 LEU A O 1
ATOM 756 N N . PRO A 1 97 ? 0.482 -39.242 -11.925 1.00 64.69 97 PRO A N 1
ATOM 757 C CA . PRO A 1 97 ? 0.848 -37.888 -12.307 1.00 64.69 97 PRO A CA 1
ATOM 758 C C . PRO A 1 97 ? 1.746 -37.284 -11.225 1.00 64.69 97 PRO A C 1
ATOM 760 O O . PRO A 1 97 ? 1.354 -37.098 -10.075 1.00 64.69 97 PRO A O 1
ATOM 763 N N . ARG A 1 98 ? 2.993 -36.979 -11.587 1.00 60.78 98 ARG A N 1
ATOM 764 C CA . ARG A 1 98 ? 3.940 -36.341 -10.667 1.00 60.78 98 ARG A CA 1
ATOM 765 C C . ARG A 1 98 ? 3.722 -34.839 -10.653 1.00 60.78 98 ARG A C 1
ATOM 767 O O . ARG A 1 98 ? 3.721 -34.210 -11.707 1.00 60.78 98 ARG A O 1
ATOM 774 N N . SER A 1 99 ? 3.689 -34.256 -9.457 1.00 56.69 99 SER A N 1
ATOM 775 C CA . SER A 1 99 ? 3.633 -32.801 -9.261 1.00 56.69 99 SER A CA 1
ATOM 776 C C . SER A 1 99 ? 4.829 -32.051 -9.874 1.00 56.69 99 SER A C 1
ATOM 778 O O . SER A 1 99 ? 4.752 -30.846 -10.097 1.00 56.69 99 SER A O 1
ATOM 780 N N . ARG A 1 100 ? 5.949 -32.739 -10.168 1.00 53.22 100 ARG A N 1
ATOM 781 C CA . ARG A 1 100 ? 7.166 -32.163 -10.771 1.00 53.22 100 ARG A CA 1
ATOM 782 C C . ARG A 1 100 ? 7.742 -33.064 -11.874 1.00 53.22 100 ARG A C 1
ATOM 784 O O . ARG A 1 100 ? 7.847 -34.279 -11.708 1.00 53.22 100 ARG A O 1
ATOM 791 N N . LYS A 1 101 ? 8.166 -32.470 -13.000 1.00 61.12 101 LYS A N 1
ATOM 792 C CA . LYS A 1 101 ? 8.856 -33.181 -14.100 1.00 61.12 101 LYS A CA 1
ATOM 793 C C . LYS A 1 101 ? 10.249 -33.645 -13.653 1.00 61.12 101 LYS A C 1
ATOM 795 O O . LYS A 1 101 ? 10.934 -32.922 -12.931 1.00 61.12 101 LYS A O 1
ATOM 800 N N . LEU A 1 102 ? 10.696 -34.817 -14.121 1.00 51.84 102 LEU A N 1
ATOM 801 C CA . LEU A 1 102 ? 12.067 -35.281 -13.867 1.00 51.84 102 LEU A CA 1
ATOM 802 C C . LEU A 1 102 ? 13.086 -34.265 -14.396 1.00 51.84 102 LEU A C 1
ATOM 804 O O . LEU A 1 102 ? 12.930 -33.781 -15.525 1.00 51.84 102 LEU A O 1
ATOM 808 N N . PRO A 1 103 ? 14.154 -33.976 -13.636 1.00 62.75 103 PRO A N 1
ATOM 809 C CA . PRO A 1 103 ? 15.256 -33.182 -14.149 1.00 62.75 103 PRO A CA 1
ATOM 810 C C . PRO A 1 103 ? 15.866 -33.895 -15.362 1.00 62.75 103 PRO A C 1
ATOM 812 O O . PRO A 1 103 ? 16.224 -35.071 -15.297 1.00 62.75 103 PRO A O 1
ATOM 815 N N . LYS A 1 104 ? 15.978 -33.184 -16.490 1.00 68.62 104 LYS A N 1
ATOM 816 C CA . LYS A 1 104 ? 16.619 -33.727 -17.695 1.00 68.62 104 LYS A CA 1
ATOM 817 C C . LYS A 1 104 ? 18.093 -34.032 -17.383 1.00 68.62 104 LYS A C 1
ATOM 819 O O . LYS A 1 104 ? 18.748 -33.203 -16.743 1.00 68.62 104 LYS A O 1
ATOM 824 N N . PRO A 1 105 ? 18.641 -35.175 -17.835 1.00 69.50 105 PRO A N 1
ATOM 825 C CA . PRO A 1 105 ? 20.044 -35.498 -17.613 1.00 69.50 105 PRO A CA 1
ATOM 826 C C . PRO A 1 105 ? 20.934 -34.399 -18.206 1.00 69.50 105 PRO A C 1
ATOM 828 O O . PRO A 1 105 ? 20.714 -33.936 -19.328 1.00 69.50 105 PRO A O 1
ATOM 831 N N . LYS A 1 106 ? 21.927 -33.951 -17.428 1.00 65.56 106 LYS A N 1
ATOM 832 C CA . LYS A 1 106 ? 22.858 -32.898 -17.852 1.00 65.56 106 LYS A CA 1
ATOM 833 C C . LYS A 1 106 ? 23.580 -33.345 -19.122 1.00 65.56 106 LYS A C 1
ATOM 835 O O . LYS A 1 106 ? 24.157 -34.429 -19.159 1.00 65.56 106 LYS A O 1
ATOM 840 N N . GLN A 1 107 ? 23.572 -32.501 -20.150 1.00 73.19 107 GLN A N 1
ATOM 841 C CA . GLN A 1 107 ? 24.358 -32.757 -21.353 1.00 73.19 107 GLN A CA 1
ATOM 842 C C . GLN A 1 107 ? 25.852 -32.767 -21.002 1.00 73.19 107 GLN A C 1
ATOM 844 O O . GLN A 1 107 ? 26.326 -31.905 -20.260 1.00 73.19 107 GLN A O 1
ATOM 849 N N . LEU A 1 108 ? 26.581 -33.748 -21.541 1.00 75.56 108 LEU A N 1
ATOM 850 C CA . LEU A 1 108 ? 28.032 -33.854 -21.387 1.00 75.56 108 LEU A CA 1
ATOM 851 C C . LEU A 1 108 ? 28.705 -32.583 -21.914 1.00 75.56 108 LEU A C 1
ATOM 853 O O . LEU A 1 108 ? 28.386 -32.105 -23.004 1.00 75.56 108 LEU A O 1
ATOM 857 N N . THR A 1 109 ? 29.660 -32.046 -21.160 1.00 76.31 109 THR A N 1
ATOM 858 C CA . THR A 1 109 ? 30.438 -30.886 -21.614 1.00 76.31 109 THR A CA 1
ATOM 859 C C . THR A 1 109 ? 31.328 -31.262 -22.803 1.00 76.31 109 THR A C 1
ATOM 861 O O . THR A 1 109 ? 31.721 -32.417 -22.944 1.00 76.31 109 THR A O 1
ATOM 864 N N . LYS A 1 110 ? 31.732 -30.295 -23.644 1.00 71.75 110 LYS A N 1
ATOM 865 C CA . LYS A 1 110 ? 32.664 -30.563 -24.762 1.00 71.75 110 LYS A CA 1
ATOM 866 C C . LYS A 1 110 ? 33.969 -31.215 -24.316 1.00 71.75 110 LYS A C 1
ATOM 868 O O . LYS A 1 110 ? 34.532 -31.994 -25.067 1.00 71.75 110 LYS A O 1
ATOM 873 N N . TRP A 1 111 ? 34.444 -30.906 -23.109 1.00 67.31 111 TRP A N 1
ATOM 874 C CA . TRP A 1 111 ? 35.628 -31.556 -22.551 1.00 67.31 111 TRP A CA 1
ATOM 875 C C . TRP A 1 111 ? 35.363 -33.011 -22.178 1.00 67.31 111 TRP A C 1
ATOM 877 O O . TRP A 1 111 ? 36.223 -33.851 -22.377 1.00 67.31 111 TRP A O 1
ATOM 887 N N . GLU A 1 112 ? 34.183 -33.333 -21.658 1.00 72.31 112 GLU A N 1
ATOM 888 C CA . GLU A 1 112 ? 33.810 -34.714 -21.343 1.00 72.31 112 GLU A CA 1
ATOM 889 C C . GLU A 1 112 ? 33.504 -35.520 -22.601 1.00 72.31 112 GLU A C 1
ATOM 891 O O . GLU A 1 112 ? 33.870 -36.688 -22.664 1.00 72.31 112 GLU A O 1
ATOM 896 N N . GLN A 1 113 ? 32.913 -34.892 -23.620 1.00 76.69 113 GLN A N 1
ATOM 897 C CA . GLN A 1 113 ? 32.773 -35.462 -24.960 1.00 76.69 113 GLN A CA 1
ATOM 898 C C . GLN A 1 113 ? 34.150 -35.720 -25.574 1.00 76.69 113 GLN A C 1
ATOM 900 O O . GLN A 1 113 ? 34.425 -36.845 -25.962 1.00 76.69 113 GLN A O 1
ATOM 905 N N . PHE A 1 114 ? 35.048 -34.731 -25.546 1.00 75.81 114 PHE A N 1
ATOM 906 C CA . PHE A 1 114 ? 36.422 -34.860 -26.031 1.00 75.81 114 PHE A CA 1
ATOM 907 C C . PHE A 1 114 ? 37.229 -35.893 -25.240 1.00 75.81 114 PHE A C 1
ATOM 909 O O . PHE A 1 114 ? 37.950 -36.683 -25.829 1.00 75.81 114 PHE A O 1
ATOM 916 N N . ALA A 1 115 ? 37.104 -35.934 -23.912 1.00 76.25 115 ALA A N 1
ATOM 917 C CA . ALA A 1 115 ? 37.767 -36.929 -23.075 1.00 76.25 115 ALA A CA 1
ATOM 918 C C . ALA A 1 115 ? 37.235 -38.338 -23.362 1.00 76.25 115 ALA A C 1
ATOM 920 O O . ALA A 1 115 ? 38.017 -39.281 -23.403 1.00 76.25 115 ALA A O 1
ATOM 921 N N . LYS A 1 116 ? 35.928 -38.479 -23.611 1.00 78.31 116 LYS A N 1
ATOM 922 C CA . LYS A 1 116 ? 35.304 -39.742 -24.021 1.00 78.31 116 LYS A CA 1
ATOM 923 C C . LYS A 1 116 ? 35.760 -40.166 -25.422 1.00 78.31 116 LYS A C 1
ATOM 925 O O . LYS A 1 116 ? 36.086 -41.328 -25.618 1.00 78.31 116 LYS A O 1
ATOM 930 N N . GLU A 1 117 ? 35.846 -39.224 -26.356 1.00 81.25 117 GLU A N 1
ATOM 931 C CA . GLU A 1 117 ? 36.255 -39.427 -27.753 1.00 81.25 117 GLU A CA 1
ATOM 932 C C . GLU A 1 117 ? 37.765 -39.687 -27.899 1.00 81.25 117 GLU A C 1
ATOM 934 O O . GLU A 1 117 ? 38.187 -40.470 -28.741 1.00 81.25 117 GLU A O 1
ATOM 939 N N . LYS A 1 118 ? 38.591 -39.096 -27.029 1.00 79.81 118 LYS A N 1
ATOM 940 C CA . LYS A 1 118 ? 40.043 -39.330 -26.944 1.00 79.81 118 LYS A CA 1
ATOM 941 C C . LYS A 1 118 ? 40.434 -40.445 -25.970 1.00 79.81 118 LYS A C 1
ATOM 943 O O . LYS A 1 118 ? 41.620 -40.625 -25.716 1.00 79.81 118 LYS A O 1
ATOM 948 N N . GLY A 1 119 ? 39.468 -41.164 -25.392 1.00 74.75 119 GLY A N 1
ATOM 949 C CA . GLY A 1 119 ? 39.734 -42.263 -24.456 1.00 74.75 119 GLY A CA 1
ATOM 950 C C . GLY A 1 119 ? 40.461 -41.847 -23.167 1.00 74.75 119 GLY A C 1
ATOM 951 O O . GLY A 1 119 ? 41.066 -42.683 -22.497 1.00 74.75 119 GLY A O 1
ATOM 952 N N . ILE A 1 120 ? 40.414 -40.564 -22.797 1.00 71.88 120 ILE A N 1
ATOM 953 C CA . ILE A 1 120 ? 41.084 -40.018 -21.616 1.00 71.88 120 ILE A CA 1
ATOM 954 C C . ILE A 1 120 ? 40.305 -40.454 -20.374 1.00 71.88 120 ILE A C 1
ATOM 956 O O . ILE A 1 120 ? 39.335 -39.821 -19.946 1.00 71.88 120 ILE A O 1
ATOM 960 N N . LYS A 1 121 ? 40.751 -41.551 -19.763 1.00 61.81 121 LYS A N 1
ATOM 961 C CA . LYS A 1 121 ? 40.240 -42.009 -18.471 1.00 61.81 121 LYS A CA 1
ATOM 962 C C . LYS A 1 121 ? 40.682 -41.023 -17.385 1.00 61.81 121 LYS A C 1
ATOM 964 O O . LYS A 1 121 ? 41.871 -40.768 -17.200 1.00 61.81 121 LYS A O 1
ATOM 969 N N . LYS A 1 122 ? 39.725 -40.453 -16.641 1.00 54.94 122 LYS A N 1
ATOM 970 C CA . LYS A 1 122 ? 40.025 -39.652 -15.442 1.00 54.94 122 LYS A CA 1
ATOM 971 C C . LYS A 1 122 ? 40.618 -40.578 -14.373 1.00 54.94 122 LYS A C 1
ATOM 973 O O . LYS A 1 122 ? 39.872 -41.166 -13.594 1.00 54.94 122 LYS A O 1
ATOM 978 N N . ASN A 1 123 ? 41.943 -40.673 -14.292 1.00 53.44 123 ASN A N 1
ATOM 979 C CA . ASN A 1 123 ? 42.604 -41.269 -13.133 1.00 53.44 123 ASN A CA 1
ATOM 980 C C . ASN A 1 123 ? 42.393 -40.341 -11.927 1.00 53.44 123 ASN A C 1
ATOM 982 O O . ASN A 1 123 ? 43.126 -39.380 -11.715 1.00 53.44 123 ASN A O 1
ATOM 986 N N . LYS A 1 124 ? 41.338 -40.604 -11.145 1.00 54.41 124 LYS A N 1
ATOM 987 C CA . LYS A 1 124 ? 41.049 -39.913 -9.873 1.00 54.41 124 LYS A CA 1
ATOM 988 C C . LYS A 1 124 ? 42.087 -40.209 -8.779 1.00 54.41 124 LYS A C 1
ATOM 990 O O . LYS A 1 124 ? 42.048 -39.572 -7.731 1.00 54.41 124 LYS A O 1
ATOM 995 N N . LYS A 1 125 ? 43.008 -41.148 -9.006 1.00 52.09 125 LYS A N 1
ATOM 996 C CA . LYS A 1 125 ? 44.112 -41.474 -8.099 1.00 52.09 125 LYS A CA 1
ATOM 997 C C . LYS A 1 125 ? 45.422 -40.918 -8.680 1.00 52.09 125 LYS A C 1
ATOM 999 O O . LYS A 1 125 ? 45.678 -41.116 -9.861 1.00 52.09 125 LYS A O 1
ATOM 1004 N N . ALA A 1 126 ? 46.212 -40.251 -7.829 1.00 49.62 126 ALA A N 1
ATOM 1005 C CA . ALA A 1 126 ? 47.583 -39.746 -8.047 1.00 49.62 126 ALA A CA 1
ATOM 1006 C C . ALA A 1 126 ? 47.814 -38.253 -8.394 1.00 49.62 126 ALA A C 1
ATOM 1008 O O . ALA A 1 126 ? 48.777 -37.917 -9.077 1.00 49.62 126 ALA A O 1
ATOM 1009 N N . ARG A 1 127 ? 47.033 -37.313 -7.844 1.00 54.03 127 ARG A N 1
ATOM 1010 C CA . ARG A 1 127 ? 47.586 -35.981 -7.507 1.00 54.03 127 ARG A CA 1
ATOM 1011 C C . ARG A 1 127 ? 47.166 -35.630 -6.089 1.00 54.03 127 ARG A C 1
ATOM 1013 O O . ARG A 1 127 ? 46.029 -35.211 -5.875 1.00 54.03 127 ARG A O 1
ATOM 1020 N N . SER A 1 128 ? 48.044 -35.874 -5.114 1.00 58.81 128 SER A N 1
ATOM 1021 C CA . SER A 1 128 ? 47.807 -35.420 -3.745 1.00 58.81 128 SER A CA 1
ATOM 1022 C C . SER A 1 128 ? 47.569 -33.912 -3.790 1.00 58.81 128 SER A C 1
ATOM 1024 O O . SER A 1 128 ? 48.290 -33.162 -4.449 1.00 58.81 128 SER A O 1
ATOM 1026 N N . LYS A 1 129 ? 46.510 -33.449 -3.119 1.00 66.94 129 LYS A N 1
ATOM 1027 C CA . LYS A 1 129 ? 46.187 -32.016 -3.060 1.00 66.94 129 LYS A CA 1
ATOM 1028 C C . LYS A 1 129 ? 47.272 -31.209 -2.348 1.00 66.94 129 LYS A C 1
ATOM 1030 O O . LYS A 1 129 ? 47.220 -29.990 -2.418 1.00 66.94 129 LYS A O 1
ATOM 1035 N N . LEU A 1 130 ? 48.216 -31.879 -1.689 1.00 76.06 130 LEU A N 1
ATOM 1036 C CA . LEU A 1 130 ? 49.333 -31.331 -0.934 1.00 76.06 130 LEU A CA 1
ATOM 1037 C C . LEU A 1 130 ? 50.646 -31.827 -1.549 1.00 76.06 130 LEU A C 1
ATOM 1039 O O . LEU A 1 130 ? 50.791 -33.022 -1.812 1.00 76.06 130 LEU A O 1
ATOM 1043 N N . LYS A 1 131 ? 51.583 -30.910 -1.772 1.00 79.06 131 LYS A N 1
ATOM 1044 C CA . LYS A 1 131 ? 52.940 -31.159 -2.252 1.00 79.06 131 LYS A CA 1
ATOM 1045 C C . LYS A 1 131 ? 53.911 -30.666 -1.180 1.00 79.06 131 LYS A C 1
ATOM 1047 O O . LYS A 1 131 ? 53.742 -29.557 -0.670 1.00 79.06 131 LYS A O 1
ATOM 1052 N N . TRP A 1 132 ? 54.875 -31.502 -0.808 1.00 82.31 132 TRP A N 1
ATOM 1053 C CA . TRP A 1 132 ? 55.925 -31.101 0.121 1.00 82.31 132 TRP A CA 1
ATOM 1054 C C . TRP A 1 132 ? 56.764 -29.989 -0.499 1.00 82.31 132 TRP A C 1
ATOM 1056 O O . TRP A 1 132 ? 56.969 -29.957 -1.717 1.00 82.31 132 TRP A O 1
ATOM 1066 N N . ASP A 1 133 ? 57.168 -29.048 0.340 1.00 74.38 133 ASP A N 1
ATOM 1067 C CA . ASP A 1 133 ? 57.874 -27.856 -0.071 1.00 74.38 133 ASP A CA 1
ATOM 1068 C C . ASP A 1 133 ? 59.186 -27.723 0.709 1.00 74.38 133 ASP A C 1
ATOM 1070 O O . ASP A 1 133 ? 59.164 -27.354 1.882 1.00 74.38 133 ASP A O 1
ATOM 1074 N N . ASP A 1 134 ? 60.312 -28.042 0.063 1.00 77.81 134 ASP A N 1
ATOM 1075 C CA . ASP A 1 134 ? 61.622 -28.208 0.715 1.00 77.81 134 ASP A CA 1
ATOM 1076 C C . ASP A 1 134 ? 62.163 -26.924 1.363 1.00 77.81 134 ASP A C 1
ATOM 1078 O O . ASP A 1 134 ? 62.838 -26.994 2.387 1.00 77.81 134 ASP A O 1
ATOM 1082 N N . LEU A 1 135 ? 61.819 -25.749 0.817 1.00 76.75 135 LEU A N 1
ATOM 1083 C CA . LEU A 1 135 ? 62.251 -24.445 1.345 1.00 76.75 135 LEU A CA 1
ATOM 1084 C C . LEU A 1 135 ? 61.474 -24.024 2.596 1.00 76.75 135 LEU A C 1
ATOM 1086 O O . LEU A 1 135 ? 62.020 -23.373 3.478 1.00 76.75 135 LEU A O 1
ATOM 1090 N N . LEU A 1 136 ? 60.185 -24.366 2.658 1.00 77.06 136 LEU A N 1
ATOM 1091 C CA . LEU A 1 136 ? 59.309 -24.008 3.778 1.00 77.06 136 LEU A CA 1
ATOM 1092 C C . LEU A 1 136 ? 59.106 -25.168 4.762 1.00 77.06 136 LEU A C 1
ATOM 1094 O O . LEU A 1 136 ? 58.353 -25.001 5.720 1.00 77.06 136 LEU A O 1
ATOM 1098 N N . GLN A 1 137 ? 59.719 -26.330 4.493 1.00 82.56 137 GLN A N 1
ATOM 1099 C CA . GLN A 1 137 ? 59.625 -27.570 5.273 1.00 82.56 137 GLN A CA 1
ATOM 1100 C C . GLN A 1 137 ? 58.172 -27.910 5.665 1.00 82.56 137 GLN A C 1
ATOM 1102 O O . GLN A 1 137 ? 57.883 -28.294 6.797 1.00 82.56 137 GLN A O 1
ATOM 1107 N N . LYS A 1 138 ? 57.217 -27.712 4.742 1.00 83.94 138 LYS A N 1
ATOM 1108 C CA . LYS A 1 138 ? 55.787 -27.943 5.009 1.00 83.94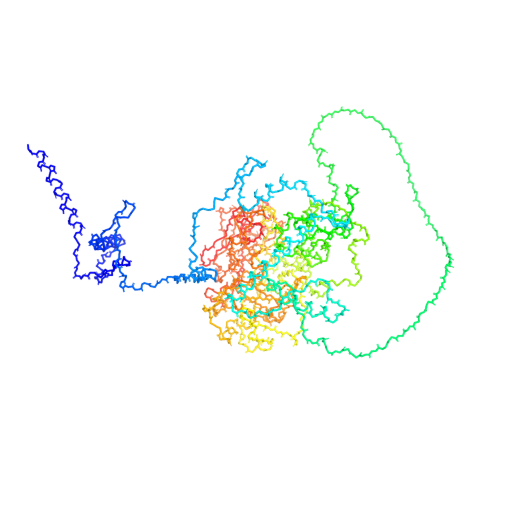 138 LYS A CA 1
ATOM 1109 C C . LYS A 1 138 ? 55.020 -28.427 3.786 1.00 83.94 138 LYS A C 1
ATOM 1111 O O . LYS A 1 138 ? 55.299 -28.048 2.651 1.00 83.94 138 LYS A O 1
ATOM 1116 N N . TRP A 1 139 ? 53.978 -29.219 4.026 1.00 80.75 139 TRP A N 1
ATOM 1117 C CA . TRP A 1 139 ? 53.041 -29.647 2.989 1.00 80.75 139 TRP A CA 1
ATOM 1118 C C . TRP A 1 139 ? 52.172 -28.468 2.534 1.00 80.75 139 TRP A C 1
ATOM 1120 O O . TRP A 1 139 ? 51.325 -27.981 3.284 1.00 80.75 139 TRP A O 1
ATOM 1130 N N . THR A 1 140 ? 52.350 -28.009 1.293 1.00 78.25 140 THR A N 1
ATOM 1131 C CA . THR A 1 140 ? 51.570 -26.902 0.719 1.00 78.25 140 THR A CA 1
ATOM 1132 C C . THR A 1 140 ? 50.542 -27.415 -0.285 1.00 78.25 140 THR A C 1
ATOM 1134 O O . THR A 1 140 ? 50.828 -28.338 -1.049 1.00 78.25 140 THR A O 1
ATOM 1137 N N . PRO A 1 141 ? 49.317 -26.863 -0.324 1.00 79.56 141 PRO A N 1
ATOM 1138 C CA . PRO A 1 141 ? 48.338 -27.274 -1.320 1.00 79.56 141 PRO A CA 1
ATOM 1139 C C . PRO A 1 141 ? 48.840 -27.015 -2.745 1.00 79.56 141 PRO A C 1
ATOM 1141 O O . PRO A 1 141 ? 49.488 -26.007 -2.993 1.00 79.56 141 PRO A O 1
ATOM 1144 N N . ALA A 1 142 ? 48.509 -27.872 -3.707 1.00 69.75 142 ALA A N 1
ATOM 1145 C CA . ALA A 1 142 ? 48.944 -27.712 -5.098 1.00 69.75 142 ALA A CA 1
ATOM 1146 C C . ALA A 1 142 ? 48.266 -26.525 -5.821 1.00 69.75 142 ALA A C 1
ATOM 1148 O O . ALA A 1 142 ? 48.729 -26.097 -6.875 1.00 69.75 142 ALA A O 1
ATOM 1149 N N . TYR A 1 143 ? 47.159 -26.002 -5.283 1.00 68.94 143 TYR A N 1
ATOM 1150 C CA . TYR A 1 143 ? 46.388 -24.886 -5.838 1.00 68.94 143 TYR A CA 1
ATOM 1151 C C . TYR A 1 143 ? 45.640 -24.117 -4.733 1.00 68.94 143 TYR A C 1
ATOM 1153 O O . TYR A 1 143 ? 45.397 -24.646 -3.649 1.00 68.94 143 TYR A O 1
ATOM 1161 N N . GLY A 1 144 ? 45.229 -22.876 -5.020 1.00 70.00 144 GLY A N 1
ATOM 1162 C CA . GLY A 1 144 ? 44.421 -22.039 -4.121 1.00 70.00 144 GLY A CA 1
ATOM 1163 C C . GLY A 1 144 ? 45.220 -21.016 -3.303 1.00 70.00 144 GLY A C 1
ATOM 1164 O O . GLY A 1 144 ? 46.431 -20.877 -3.460 1.00 70.00 144 GLY A O 1
ATOM 1165 N N . PHE A 1 145 ? 44.527 -20.274 -2.432 1.00 64.44 145 PHE A N 1
ATOM 1166 C CA . PHE A 1 145 ? 45.091 -19.131 -1.697 1.00 64.44 145 PHE A CA 1
ATOM 1167 C C . PHE A 1 145 ? 46.319 -19.503 -0.848 1.00 64.44 145 PHE A C 1
ATOM 1169 O O . PHE A 1 145 ? 47.342 -18.833 -0.934 1.00 64.44 145 PHE A O 1
ATOM 1176 N N . LYS A 1 146 ? 46.265 -20.638 -0.137 1.00 75.19 146 LYS A N 1
ATOM 1177 C CA . LYS A 1 146 ? 47.372 -21.141 0.698 1.00 75.19 146 LYS A CA 1
ATOM 1178 C C . LYS A 1 146 ? 48.636 -21.495 -0.104 1.00 75.19 146 LYS A C 1
ATOM 1180 O O . LYS A 1 146 ? 49.734 -21.423 0.435 1.00 75.19 146 LYS A O 1
ATOM 1185 N N . ARG A 1 147 ? 48.507 -21.843 -1.396 1.00 78.12 147 ARG A N 1
ATOM 1186 C CA . ARG A 1 147 ? 49.661 -22.016 -2.299 1.00 78.12 147 ARG A CA 1
ATOM 1187 C C . ARG A 1 147 ? 50.272 -20.670 -2.672 1.00 78.12 147 ARG A C 1
ATOM 1189 O O . ARG A 1 147 ? 51.480 -20.519 -2.611 1.00 78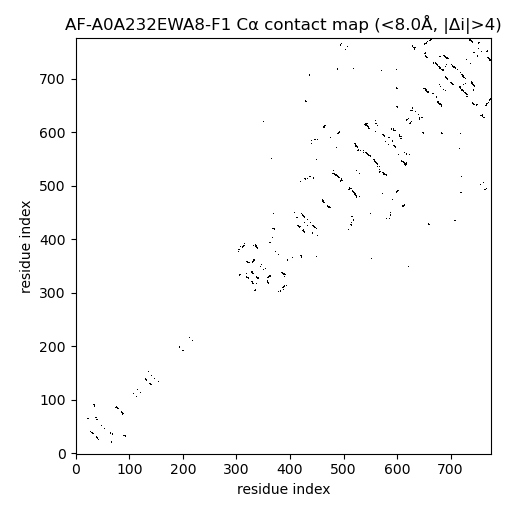.12 147 ARG A O 1
ATOM 1196 N N . ALA A 1 148 ? 49.434 -19.687 -3.000 1.00 70.50 148 ALA A N 1
ATOM 1197 C CA . ALA A 1 148 ? 49.876 -18.334 -3.339 1.00 70.50 148 ALA A CA 1
ATOM 1198 C C . ALA A 1 148 ? 50.503 -17.585 -2.149 1.00 70.50 148 ALA A C 1
ATOM 1200 O O . ALA A 1 148 ? 51.264 -16.642 -2.343 1.00 70.50 148 ALA A O 1
ATOM 1201 N N . GLU A 1 149 ? 50.153 -17.964 -0.924 1.00 74.94 149 GLU A N 1
ATOM 1202 C CA . GLU A 1 149 ? 50.769 -17.466 0.305 1.00 74.94 149 GLU A CA 1
ATOM 1203 C C . GLU A 1 149 ? 52.130 -18.127 0.556 1.00 74.94 149 GLU A C 1
ATOM 1205 O O . GLU A 1 149 ? 53.104 -17.432 0.829 1.00 74.94 149 GLU A O 1
ATOM 1210 N N . ALA A 1 150 ? 52.235 -19.444 0.342 1.00 73.50 150 ALA A N 1
ATOM 1211 C CA . ALA A 1 150 ? 53.516 -20.150 0.357 1.00 73.50 150 ALA A CA 1
ATOM 1212 C C . ALA A 1 150 ? 54.478 -19.649 -0.738 1.00 73.50 150 ALA A C 1
ATOM 1214 O O . ALA A 1 150 ? 55.651 -19.434 -0.465 1.00 73.50 150 ALA A O 1
ATOM 1215 N N . ASP A 1 151 ? 53.992 -19.392 -1.955 1.00 70.38 151 ASP A N 1
ATOM 1216 C CA . ASP A 1 151 ? 54.813 -18.834 -3.038 1.00 70.38 151 ASP A CA 1
ATOM 1217 C C . ASP A 1 151 ? 55.258 -17.392 -2.724 1.00 70.38 151 ASP A C 1
ATOM 1219 O O . ASP A 1 151 ? 56.406 -17.038 -2.972 1.00 70.38 151 ASP A O 1
ATOM 1223 N N . ARG A 1 152 ? 54.414 -16.587 -2.060 1.00 71.94 152 ARG A N 1
ATOM 1224 C CA . ARG A 1 152 ? 54.800 -15.255 -1.554 1.00 71.94 152 ARG A CA 1
ATOM 1225 C C . ARG A 1 152 ? 55.872 -15.300 -0.465 1.00 71.94 152 ARG A C 1
ATOM 1227 O O . ARG A 1 152 ? 56.693 -14.395 -0.408 1.00 71.94 152 ARG A O 1
ATOM 1234 N N . GLN A 1 153 ? 55.874 -16.336 0.374 1.00 72.06 153 GLN A N 1
ATOM 1235 C CA . GLN A 1 153 ? 56.922 -16.549 1.382 1.00 72.06 153 GLN A CA 1
ATOM 1236 C C . GLN A 1 153 ? 58.268 -16.948 0.752 1.00 72.06 153 GLN A C 1
ATOM 1238 O O . GLN A 1 153 ? 59.307 -16.755 1.373 1.00 72.06 153 GLN A O 1
ATOM 1243 N N . LYS A 1 154 ? 58.264 -17.475 -0.480 1.00 69.38 154 LYS A N 1
ATOM 1244 C CA . LYS A 1 154 ? 59.479 -17.852 -1.219 1.00 69.38 154 LYS A CA 1
ATOM 1245 C C . LYS A 1 154 ? 60.016 -16.760 -2.134 1.00 69.38 154 LYS A C 1
ATOM 1247 O O . LYS A 1 154 ? 61.224 -16.607 -2.243 1.00 69.38 154 LYS A O 1
ATOM 1252 N N . GLU A 1 155 ? 59.138 -16.025 -2.810 1.00 63.47 155 GLU A N 1
ATOM 1253 C CA . GLU A 1 155 ? 59.490 -14.992 -3.795 1.00 63.47 155 GLU A CA 1
ATOM 1254 C C . GLU A 1 155 ? 59.823 -13.645 -3.116 1.00 63.47 155 GLU A C 1
ATOM 1256 O O . GLU A 1 155 ? 59.274 -12.591 -3.457 1.00 63.47 155 GLU A O 1
ATOM 1261 N N . TRP A 1 156 ? 60.713 -13.663 -2.118 1.00 65.19 156 TRP A N 1
ATOM 1262 C CA . TRP A 1 156 ? 61.181 -12.445 -1.443 1.00 65.19 156 TRP A CA 1
ATOM 1263 C C . TRP A 1 156 ? 62.258 -11.703 -2.253 1.00 65.19 156 TRP A C 1
ATOM 1265 O O . TRP A 1 156 ? 62.363 -10.481 -2.138 1.00 65.19 156 TRP A O 1
ATOM 1275 N N . LEU A 1 157 ? 62.961 -12.404 -3.150 1.00 56.81 157 LEU A N 1
ATOM 1276 C CA . LEU A 1 157 ? 63.975 -11.865 -4.059 1.00 56.81 157 LEU A CA 1
ATOM 1277 C C . LEU A 1 157 ? 63.575 -12.137 -5.522 1.00 56.81 157 LEU A C 1
ATOM 1279 O O . LEU A 1 157 ? 63.165 -13.247 -5.855 1.00 56.81 157 LEU A O 1
ATOM 1283 N N . VAL A 1 158 ? 63.664 -11.125 -6.389 1.00 59.69 158 VAL A N 1
ATOM 1284 C CA . VAL A 1 158 ? 63.427 -11.249 -7.839 1.00 59.69 158 VAL A CA 1
ATOM 1285 C C . VAL A 1 158 ? 64.723 -10.864 -8.540 1.00 59.69 158 VAL A C 1
ATOM 1287 O O . VAL A 1 158 ? 65.144 -9.716 -8.436 1.00 59.69 158 VAL A O 1
ATOM 1290 N N . GLU A 1 159 ? 65.369 -11.814 -9.215 1.00 57.72 159 GLU A N 1
ATOM 1291 C CA . GLU A 1 159 ? 66.596 -11.551 -9.971 1.00 57.72 159 GLU A CA 1
ATOM 1292 C C . GLU A 1 159 ? 66.291 -10.636 -11.168 1.00 57.72 159 GLU A C 1
ATOM 1294 O O . GLU A 1 159 ? 65.447 -10.946 -12.017 1.00 57.72 159 GLU A O 1
ATOM 1299 N N . CYS A 1 160 ? 66.958 -9.481 -11.225 1.00 55.00 160 CYS A N 1
ATOM 1300 C CA . CYS A 1 160 ? 66.911 -8.595 -12.383 1.00 55.00 160 CYS A CA 1
ATOM 1301 C C . CYS A 1 160 ? 67.732 -9.215 -13.517 1.00 55.00 160 CYS A C 1
ATOM 1303 O O . CYS A 1 160 ? 68.897 -9.551 -13.328 1.00 55.00 160 CYS A O 1
ATOM 1305 N N . LYS A 1 161 ? 67.134 -9.357 -14.704 1.00 56.81 161 LYS A N 1
ATOM 1306 C CA . LYS A 1 161 ? 67.870 -9.787 -15.900 1.00 56.81 161 LYS A CA 1
ATOM 1307 C C . LYS A 1 161 ? 68.888 -8.710 -16.291 1.00 56.81 161 LYS A C 1
ATOM 1309 O O . LYS A 1 161 ? 68.539 -7.533 -16.299 1.00 56.81 161 LYS A O 1
ATOM 1314 N N . GLU A 1 162 ? 70.103 -9.120 -16.649 1.00 54.59 162 GLU A N 1
ATOM 1315 C CA . GLU A 1 162 ? 71.239 -8.231 -16.966 1.00 54.59 162 GLU A CA 1
ATOM 1316 C C . GLU A 1 162 ? 71.075 -7.411 -18.264 1.00 54.59 162 GLU A C 1
ATOM 1318 O O . GLU A 1 162 ? 71.881 -6.527 -18.550 1.00 54.59 162 GLU A O 1
ATOM 1323 N N . ASP A 1 163 ? 69.995 -7.611 -19.024 1.00 53.78 163 ASP A N 1
ATOM 1324 C CA . ASP A 1 163 ? 69.738 -6.887 -20.272 1.00 53.78 163 ASP A CA 1
ATOM 1325 C C . ASP A 1 163 ? 69.114 -5.492 -20.033 1.00 53.78 163 ASP A C 1
ATOM 1327 O O . ASP A 1 163 ? 67.928 -5.252 -20.258 1.00 53.78 163 ASP A O 1
ATOM 1331 N N . GLY A 1 164 ? 69.938 -4.548 -19.573 1.00 53.84 164 GLY A N 1
ATOM 1332 C CA . GLY A 1 164 ? 70.009 -3.166 -20.079 1.00 53.84 164 GLY A CA 1
ATOM 1333 C C . GLY A 1 164 ? 68.762 -2.264 -20.178 1.00 53.84 164 GLY A C 1
ATOM 1334 O O . GLY A 1 164 ? 68.832 -1.266 -20.897 1.00 53.84 164 GLY A O 1
ATOM 1335 N N . LYS A 1 165 ? 67.635 -2.523 -19.500 1.00 49.66 165 LYS A N 1
ATOM 1336 C CA . LYS A 1 165 ? 66.506 -1.565 -19.415 1.00 49.66 165 LYS A CA 1
ATOM 1337 C C . LYS A 1 165 ? 66.152 -1.220 -17.959 1.00 49.66 165 LYS A C 1
ATOM 1339 O O . LYS A 1 165 ? 65.417 -1.971 -17.325 1.00 49.66 165 LYS A O 1
ATOM 1344 N N . PRO A 1 166 ? 66.600 -0.063 -17.430 1.00 50.84 166 PRO A N 1
ATOM 1345 C CA . PRO A 1 166 ? 66.458 0.292 -16.009 1.00 50.84 166 PRO A CA 1
ATOM 1346 C C . PRO A 1 166 ? 65.058 0.744 -15.537 1.00 50.84 166 PRO A C 1
ATOM 1348 O O . PRO A 1 166 ? 64.974 1.397 -14.501 1.00 50.84 166 PRO A O 1
ATOM 1351 N N . VAL A 1 167 ? 63.969 0.508 -16.285 1.00 54.84 167 VAL A N 1
ATOM 1352 C CA . VAL A 1 167 ? 62.718 1.292 -16.102 1.00 54.84 167 VAL A CA 1
ATOM 1353 C C . VAL A 1 167 ? 61.451 0.467 -15.818 1.00 54.84 167 VAL A C 1
ATOM 1355 O O . VAL A 1 167 ? 60.431 1.047 -15.461 1.00 54.84 167 VAL A O 1
ATOM 1358 N N . GLU A 1 168 ? 61.469 -0.866 -15.877 1.00 57.56 168 GLU A N 1
ATOM 1359 C CA . GLU A 1 168 ? 60.267 -1.663 -15.564 1.00 57.56 168 GLU A CA 1
ATOM 1360 C C . GLU A 1 168 ? 60.428 -2.498 -14.291 1.00 57.56 168 GLU A C 1
ATOM 1362 O O . GLU A 1 168 ? 61.278 -3.380 -14.217 1.00 57.56 168 GLU A O 1
ATOM 1367 N N . ASP A 1 169 ? 59.563 -2.245 -13.300 1.00 64.69 169 ASP A N 1
ATOM 1368 C CA . ASP A 1 169 ? 59.421 -3.075 -12.101 1.00 64.69 169 ASP A CA 1
ATOM 1369 C C . ASP A 1 169 ? 59.023 -4.516 -12.506 1.00 64.69 169 ASP A C 1
ATOM 1371 O O . ASP A 1 169 ? 57.907 -4.738 -13.002 1.00 64.69 169 ASP A O 1
ATOM 1375 N N . PRO A 1 170 ? 59.880 -5.528 -12.265 1.00 62.41 170 PRO A N 1
ATOM 1376 C CA . PRO A 1 170 ? 59.601 -6.921 -12.612 1.00 62.41 170 PRO A CA 1
ATOM 1377 C C . PRO A 1 170 ? 58.303 -7.456 -11.987 1.00 62.41 170 PRO A C 1
ATOM 1379 O O . PRO A 1 170 ? 57.625 -8.310 -12.569 1.00 62.41 170 PRO A O 1
ATOM 1382 N N . ARG A 1 171 ? 57.899 -6.940 -10.816 1.00 62.12 171 ARG A N 1
ATOM 1383 C CA . ARG A 1 171 ? 56.647 -7.332 -10.149 1.00 62.12 171 ARG A CA 1
ATOM 1384 C C . ARG A 1 171 ? 55.425 -6.746 -10.852 1.00 62.12 171 ARG A C 1
ATOM 1386 O O . ARG A 1 171 ? 54.397 -7.427 -10.944 1.00 62.12 171 ARG A O 1
ATOM 1393 N N . ALA A 1 172 ? 55.538 -5.539 -11.406 1.00 63.94 172 ALA A N 1
ATOM 1394 C CA . ALA A 1 172 ? 54.502 -4.940 -12.241 1.00 63.94 172 ALA A CA 1
ATOM 1395 C C . ALA A 1 172 ? 54.309 -5.740 -13.542 1.00 63.94 172 ALA A C 1
ATOM 1397 O O . ALA A 1 172 ? 53.171 -6.066 -13.884 1.00 63.94 172 ALA A O 1
ATOM 1398 N N . ALA A 1 173 ? 55.395 -6.176 -14.189 1.00 68.19 173 ALA A N 1
ATOM 1399 C CA . ALA A 1 173 ? 55.345 -7.014 -15.394 1.00 68.19 173 ALA A CA 1
ATOM 1400 C C . ALA A 1 173 ? 54.717 -8.405 -15.144 1.00 68.19 173 ALA A C 1
ATOM 1402 O O . ALA A 1 173 ? 53.928 -8.919 -15.942 1.00 68.19 173 ALA A O 1
ATOM 1403 N N . ILE A 1 174 ? 54.994 -9.030 -13.994 1.00 66.94 174 ILE A N 1
ATOM 1404 C CA . ILE A 1 174 ? 54.336 -10.292 -13.606 1.00 66.94 174 ILE A CA 1
ATOM 1405 C C . ILE A 1 174 ? 52.838 -10.069 -13.343 1.00 66.94 174 ILE A C 1
ATOM 1407 O O . ILE A 1 174 ? 52.008 -10.923 -13.682 1.00 66.94 174 ILE A O 1
ATOM 1411 N N . LYS A 1 175 ? 52.467 -8.926 -12.751 1.00 64.19 175 LYS A N 1
ATOM 1412 C CA . LYS A 1 175 ? 51.069 -8.553 -12.496 1.00 64.19 175 LYS A CA 1
ATOM 1413 C C . LYS A 1 175 ? 50.309 -8.333 -13.806 1.00 64.19 175 LYS A C 1
ATOM 1415 O O . LYS A 1 175 ? 49.213 -8.881 -13.943 1.00 64.19 175 LYS A O 1
ATOM 1420 N N . THR A 1 176 ? 50.890 -7.630 -14.780 1.00 66.25 176 THR A N 1
ATOM 1421 C CA . THR A 1 176 ? 50.280 -7.423 -16.106 1.00 66.25 176 THR A CA 1
ATOM 1422 C C . THR A 1 176 ? 50.127 -8.740 -16.869 1.00 66.25 176 THR A C 1
ATOM 1424 O O . THR A 1 176 ? 49.034 -9.025 -17.358 1.00 66.25 176 THR A O 1
ATOM 1427 N N . SER A 1 177 ? 51.130 -9.628 -16.855 1.00 69.69 177 SER A N 1
ATOM 1428 C CA . SER A 1 177 ? 51.024 -10.957 -17.492 1.00 69.69 177 SER A CA 1
ATOM 1429 C C . SER A 1 177 ? 49.962 -11.855 -16.834 1.00 69.69 177 SER A C 1
ATOM 1431 O O . SER A 1 177 ? 49.235 -12.588 -17.514 1.00 69.69 177 SER A O 1
ATOM 1433 N N . LYS A 1 178 ? 49.800 -11.781 -15.502 1.00 68.81 178 LYS A N 1
ATOM 1434 C CA . LYS A 1 178 ? 48.714 -12.474 -14.781 1.00 68.81 178 LYS A CA 1
ATOM 1435 C C . LYS A 1 178 ? 47.337 -11.926 -15.169 1.00 68.81 178 LYS A C 1
ATOM 1437 O O . LYS A 1 178 ? 46.407 -12.720 -15.331 1.00 68.81 178 LYS A O 1
ATOM 1442 N N . ILE A 1 179 ? 47.197 -10.607 -15.321 1.00 60.72 179 ILE A N 1
ATOM 1443 C CA . ILE A 1 179 ? 45.959 -9.959 -15.786 1.00 60.72 179 ILE A CA 1
ATOM 1444 C C . ILE A 1 179 ? 45.634 -10.411 -17.217 1.00 60.72 179 ILE A C 1
ATOM 1446 O O . ILE A 1 179 ? 44.510 -10.836 -17.482 1.00 60.72 179 ILE A O 1
ATOM 1450 N N . GLU A 1 180 ? 46.627 -10.444 -18.105 1.00 63.66 180 GLU A N 1
ATOM 1451 C CA . GLU A 1 180 ? 46.460 -10.886 -19.491 1.00 63.66 180 GLU A CA 1
ATOM 1452 C C . GLU A 1 180 ? 46.030 -12.363 -19.585 1.00 63.66 180 GLU A C 1
ATOM 1454 O O . GLU A 1 180 ? 45.102 -12.709 -20.320 1.00 63.66 180 GLU A O 1
ATOM 1459 N N . LYS A 1 181 ? 46.638 -13.254 -18.787 1.00 67.38 181 LYS A N 1
ATOM 1460 C CA . LYS A 1 181 ? 46.241 -14.675 -18.719 1.00 67.38 181 LYS A CA 1
ATOM 1461 C C . LYS A 1 181 ? 44.810 -14.854 -18.205 1.00 67.38 181 LYS A C 1
ATOM 1463 O O . LYS A 1 181 ? 44.076 -15.690 -18.733 1.00 67.38 181 LYS A O 1
ATOM 1468 N N . LYS A 1 182 ? 44.390 -14.070 -17.203 1.00 59.47 182 LYS A N 1
ATOM 1469 C CA . LYS A 1 182 ? 42.999 -14.071 -16.715 1.00 59.47 182 LYS A CA 1
ATOM 1470 C C . LYS A 1 182 ? 42.028 -13.604 -17.801 1.00 59.47 182 LYS A C 1
ATOM 1472 O O . LYS A 1 182 ? 41.022 -14.272 -18.018 1.00 59.47 182 LYS A O 1
ATOM 1477 N N . ALA A 1 183 ? 42.362 -12.533 -18.521 1.00 56.94 183 ALA A N 1
ATOM 1478 C CA . ALA A 1 183 ? 41.554 -12.030 -19.630 1.00 56.94 183 ALA A CA 1
ATOM 1479 C C . ALA A 1 183 ? 41.413 -13.068 -20.760 1.00 56.94 183 ALA A C 1
ATOM 1481 O O . ALA A 1 183 ? 40.305 -13.315 -21.235 1.00 56.94 183 ALA A O 1
ATOM 1482 N N . LYS A 1 184 ? 42.505 -13.757 -21.132 1.00 64.50 184 LYS A N 1
ATOM 1483 C CA . LYS A 1 184 ? 42.476 -14.861 -22.114 1.00 64.50 184 LYS A CA 1
ATOM 1484 C C . LYS A 1 184 ? 41.570 -16.015 -21.666 1.00 64.50 184 LYS A C 1
ATOM 1486 O O . LYS A 1 184 ? 40.804 -16.541 -22.476 1.00 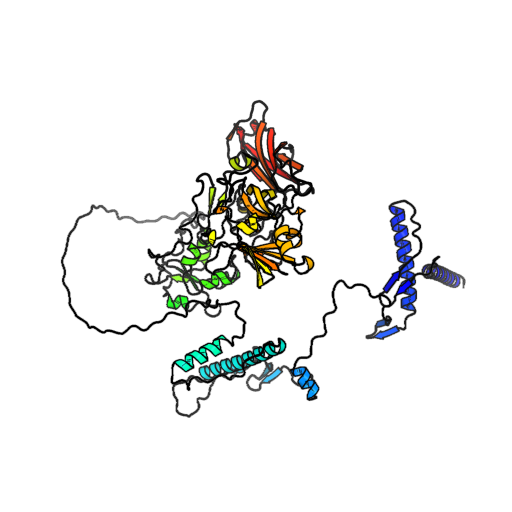64.50 184 LYS A O 1
ATOM 1491 N N . ASN A 1 185 ? 41.618 -16.389 -20.387 1.00 62.09 185 ASN A N 1
ATOM 1492 C CA . ASN A 1 185 ? 40.768 -17.448 -19.838 1.00 62.09 185 ASN A CA 1
ATOM 1493 C C . ASN A 1 185 ? 39.283 -17.059 -19.815 1.00 62.09 185 ASN A C 1
ATOM 1495 O O . ASN A 1 185 ? 38.437 -17.875 -20.190 1.00 62.09 185 ASN A O 1
ATOM 1499 N N . GLU A 1 186 ? 38.961 -15.825 -19.428 1.00 57.75 186 GLU A N 1
ATOM 1500 C CA . GLU A 1 186 ? 37.576 -15.346 -19.408 1.00 57.75 186 GLU A CA 1
ATOM 1501 C C . GLU A 1 186 ? 37.005 -15.245 -20.827 1.00 57.75 186 GLU A C 1
ATOM 1503 O O . GLU A 1 186 ? 35.903 -15.724 -21.087 1.00 57.75 186 GLU A O 1
ATOM 1508 N N . LEU A 1 187 ? 37.798 -14.772 -21.795 1.00 60.16 187 LEU A N 1
ATOM 1509 C CA . LEU A 1 187 ? 37.421 -14.774 -23.211 1.00 60.16 187 LEU A CA 1
ATOM 1510 C C . LEU A 1 187 ? 37.072 -16.186 -23.709 1.00 60.16 187 LEU A C 1
ATOM 1512 O O . LEU A 1 187 ? 36.084 -16.392 -24.418 1.00 60.16 187 LEU A O 1
ATOM 1516 N N . GLN A 1 188 ? 37.865 -17.185 -23.320 1.00 58.16 188 GLN A N 1
ATOM 1517 C CA . GLN A 1 188 ? 37.615 -18.572 -23.699 1.00 58.16 188 GLN A CA 1
ATOM 1518 C C . GLN A 1 188 ? 36.354 -19.135 -23.024 1.00 58.16 188 GLN A C 1
ATOM 1520 O O . GLN A 1 188 ? 35.579 -19.853 -23.663 1.00 58.16 188 GLN A O 1
ATOM 1525 N N . ARG A 1 189 ? 36.102 -18.777 -21.759 1.00 65.44 189 ARG A N 1
ATOM 1526 C CA . ARG A 1 189 ? 34.873 -19.125 -21.031 1.00 65.44 189 ARG A CA 1
ATOM 1527 C C . ARG A 1 189 ? 33.634 -18.555 -21.724 1.00 65.44 189 ARG A C 1
ATOM 1529 O O . ARG A 1 189 ? 32.670 -19.290 -21.936 1.00 65.44 189 ARG A O 1
ATOM 1536 N N . LEU A 1 190 ? 33.686 -17.300 -22.158 1.00 59.94 190 LEU A N 1
ATOM 1537 C CA . LEU A 1 190 ? 32.606 -16.646 -22.904 1.00 59.94 190 LEU A CA 1
ATOM 1538 C C . LEU A 1 190 ? 32.361 -17.291 -24.255 1.00 59.94 190 LEU A C 1
ATOM 1540 O O . LEU A 1 190 ? 31.216 -17.541 -24.621 1.00 59.94 190 LEU A O 1
ATOM 1544 N N . ARG A 1 191 ? 33.432 -17.647 -24.971 1.00 60.19 191 ARG A N 1
ATOM 1545 C CA . ARG A 1 191 ? 33.322 -18.391 -26.229 1.00 60.19 191 ARG A CA 1
ATOM 1546 C C . ARG A 1 191 ? 32.647 -19.746 -26.041 1.00 60.19 191 ARG A C 1
ATOM 1548 O O . ARG A 1 191 ? 31.865 -20.162 -26.895 1.00 60.19 191 ARG A O 1
ATOM 1555 N N . ASN A 1 192 ? 32.913 -20.424 -24.927 1.00 61.00 192 ASN A N 1
ATOM 1556 C CA . ASN A 1 192 ? 32.263 -21.689 -24.590 1.00 61.00 192 ASN A CA 1
ATOM 1557 C C . ASN A 1 192 ? 30.782 -21.498 -24.227 1.00 61.00 192 ASN A C 1
ATOM 1559 O O . ASN A 1 192 ? 29.949 -22.268 -24.701 1.00 61.00 192 ASN A O 1
ATOM 1563 N N . LEU A 1 193 ? 30.449 -20.460 -23.455 1.00 58.00 193 LEU A N 1
ATOM 1564 C CA . LEU A 1 193 ? 29.075 -20.091 -23.091 1.00 58.00 193 LEU A CA 1
ATOM 1565 C C . LEU A 1 193 ? 28.232 -19.704 -24.309 1.00 58.00 193 LEU A C 1
ATOM 1567 O O . LEU A 1 193 ? 27.139 -20.233 -24.495 1.00 58.00 193 LEU A O 1
ATOM 1571 N N . ALA A 1 194 ? 28.752 -18.836 -25.171 1.00 57.34 194 ALA A N 1
ATOM 1572 C CA . ALA A 1 194 ? 28.075 -18.434 -26.396 1.00 57.34 194 ALA A CA 1
ATOM 1573 C C . ALA A 1 194 ? 27.906 -19.618 -27.365 1.00 57.34 194 ALA A C 1
ATOM 1575 O O . ALA A 1 194 ? 26.825 -19.793 -27.923 1.00 57.34 194 ALA A O 1
ATOM 1576 N N . LYS A 1 195 ? 28.896 -20.521 -27.479 1.00 52.53 195 LYS A N 1
ATOM 1577 C CA . LYS A 1 195 ? 28.729 -21.783 -28.228 1.00 52.53 195 LYS A CA 1
ATOM 1578 C C . LYS A 1 195 ? 27.680 -22.714 -27.611 1.00 52.53 195 LYS A C 1
ATOM 1580 O O . LYS A 1 195 ? 26.940 -23.338 -28.364 1.00 52.53 195 LYS A O 1
ATOM 1585 N N . ALA A 1 196 ? 27.601 -22.816 -26.282 1.00 56.19 196 ALA A N 1
ATOM 1586 C CA . ALA A 1 196 ? 26.574 -23.609 -25.599 1.00 56.19 196 ALA A CA 1
ATOM 1587 C C . ALA A 1 196 ? 25.163 -23.042 -25.834 1.00 56.19 196 ALA A C 1
ATOM 1589 O O . ALA A 1 196 ? 24.214 -23.802 -26.000 1.00 56.19 196 ALA A O 1
ATOM 1590 N N . LYS A 1 197 ? 25.045 -21.714 -25.935 1.00 59.84 197 LYS A N 1
ATOM 1591 C CA . LYS A 1 197 ? 23.802 -20.998 -26.255 1.00 59.84 197 LYS A CA 1
ATOM 1592 C C . LYS A 1 197 ? 23.537 -20.838 -27.766 1.00 59.84 197 LYS A C 1
ATOM 1594 O O . LYS A 1 197 ? 22.622 -20.116 -28.136 1.00 59.84 197 LYS A O 1
ATOM 1599 N N . LYS A 1 198 ? 24.319 -21.494 -28.640 1.00 56.72 198 LYS A N 1
ATOM 1600 C CA . LYS A 1 198 ? 24.239 -21.397 -30.118 1.00 56.72 198 LYS A CA 1
ATOM 1601 C C . LYS A 1 198 ? 24.319 -19.960 -30.679 1.00 56.72 198 LYS A C 1
ATOM 1603 O O . LYS A 1 198 ? 23.828 -19.688 -31.770 1.00 56.72 198 LYS A O 1
ATOM 1608 N N . VAL A 1 199 ? 24.998 -19.055 -29.980 1.00 47.75 199 VAL A N 1
ATOM 1609 C CA . VAL A 1 199 ? 25.237 -17.673 -30.423 1.00 47.75 199 VAL A CA 1
ATOM 1610 C C . VAL A 1 199 ? 26.479 -17.637 -31.332 1.00 47.75 199 VAL A C 1
ATOM 1612 O O . VAL A 1 199 ? 27.542 -18.141 -30.956 1.00 47.75 199 VAL A O 1
ATOM 1615 N N . LYS A 1 200 ? 26.367 -17.071 -32.546 1.00 46.75 200 LYS A N 1
ATOM 1616 C CA . LYS A 1 200 ? 27.493 -16.921 -33.494 1.00 46.75 200 LYS A CA 1
ATOM 1617 C C . LYS A 1 200 ? 28.432 -15.804 -33.026 1.00 46.75 200 LYS A C 1
ATOM 1619 O O . LYS A 1 200 ? 28.022 -14.655 -32.935 1.00 46.75 200 LYS A O 1
ATOM 1624 N N . ILE A 1 201 ? 29.699 -16.137 -32.778 1.00 45.66 201 ILE A N 1
ATOM 1625 C CA . ILE A 1 201 ? 30.727 -15.176 -32.345 1.00 45.66 201 ILE A CA 1
ATOM 1626 C C . ILE A 1 201 ? 31.662 -14.860 -33.527 1.00 45.66 201 ILE A C 1
ATOM 1628 O O . ILE A 1 201 ? 32.102 -15.806 -34.193 1.00 45.66 201 ILE A O 1
ATOM 1632 N N . PRO A 1 202 ? 32.010 -13.585 -33.787 1.00 41.88 202 PRO A N 1
ATOM 1633 C CA . PRO A 1 202 ? 32.993 -13.207 -34.806 1.00 41.88 202 PRO A CA 1
ATOM 1634 C C . PRO A 1 202 ? 34.392 -13.799 -34.539 1.00 41.88 202 PRO A C 1
ATOM 1636 O O . PRO A 1 202 ? 34.816 -13.949 -33.394 1.00 41.88 202 PRO A O 1
ATOM 1639 N N . LYS A 1 203 ? 35.128 -14.133 -35.609 1.00 41.22 203 LYS A N 1
ATOM 1640 C CA . LYS A 1 203 ? 36.405 -14.886 -35.586 1.00 41.22 203 LYS A CA 1
ATOM 1641 C C . LYS A 1 203 ? 37.670 -14.069 -35.256 1.00 41.22 203 LYS A C 1
ATOM 1643 O O . LYS A 1 203 ? 38.762 -14.626 -35.320 1.00 41.22 203 LYS A O 1
ATOM 1648 N N . VAL A 1 204 ? 37.571 -12.781 -34.941 1.00 40.50 204 VAL A N 1
ATOM 1649 C CA . VAL A 1 204 ? 38.742 -11.886 -34.976 1.00 40.50 204 VAL A CA 1
ATOM 1650 C C . VAL A 1 204 ? 39.532 -11.928 -33.656 1.00 40.50 204 VAL A C 1
ATOM 1652 O O . VAL A 1 204 ? 38.953 -11.838 -32.574 1.00 40.50 204 VAL A O 1
ATOM 1655 N N . GLY A 1 205 ? 40.850 -12.143 -33.746 1.00 39.31 205 GLY A N 1
ATOM 1656 C CA . GLY A 1 205 ? 41.795 -12.108 -32.620 1.00 39.31 205 GLY A CA 1
ATOM 1657 C C . GLY A 1 205 ? 42.145 -10.677 -32.192 1.00 39.31 205 GLY A C 1
ATOM 1658 O O . GLY A 1 205 ? 41.973 -9.744 -32.972 1.00 39.31 205 GLY A O 1
ATOM 1659 N N . LEU A 1 206 ? 42.614 -10.502 -30.951 1.00 31.33 206 LEU A N 1
ATOM 1660 C CA . LEU A 1 206 ? 43.023 -9.192 -30.427 1.00 31.33 206 LEU A CA 1
ATOM 1661 C C . LEU A 1 206 ? 44.414 -8.766 -30.951 1.00 31.33 206 LEU A C 1
ATOM 1663 O O . LEU A 1 206 ? 45.318 -9.604 -30.947 1.00 31.33 206 LEU A O 1
ATOM 1667 N N . PRO A 1 207 ? 44.612 -7.483 -31.316 1.00 34.56 207 PRO A N 1
ATOM 1668 C CA . PRO A 1 207 ? 45.921 -6.881 -31.578 1.00 34.56 207 PRO A CA 1
ATOM 1669 C C . PRO A 1 207 ? 46.533 -6.241 -30.312 1.00 34.56 207 PRO A C 1
ATOM 1671 O O . PRO A 1 207 ? 45.810 -5.732 -29.455 1.00 34.56 207 PRO A O 1
ATOM 1674 N N . SER A 1 208 ? 47.865 -6.262 -30.200 1.00 32.59 208 SER A N 1
ATOM 1675 C CA . SER A 1 208 ? 48.657 -5.526 -29.200 1.00 32.59 208 SER A CA 1
ATOM 1676 C C . SER A 1 208 ? 48.839 -4.047 -29.588 1.00 32.59 208 SER A C 1
ATOM 1678 O O . SER A 1 208 ? 48.631 -3.651 -30.735 1.00 32.59 208 SER A O 1
ATOM 1680 N N . THR A 1 209 ? 49.217 -3.218 -28.614 1.00 36.66 209 THR A N 1
ATOM 1681 C CA . THR A 1 209 ? 49.186 -1.741 -28.614 1.00 36.66 209 THR A CA 1
ATOM 1682 C C . THR A 1 209 ? 50.169 -1.011 -29.547 1.00 36.66 209 THR A C 1
ATOM 1684 O O . THR A 1 209 ? 50.271 0.206 -29.456 1.00 36.66 209 THR A O 1
ATOM 1687 N N . GLU A 1 210 ? 50.854 -1.681 -30.478 1.00 38.81 210 GLU A N 1
ATOM 1688 C CA . GLU A 1 210 ? 51.918 -1.055 -31.295 1.00 38.81 210 GLU A CA 1
ATOM 1689 C C . GLU A 1 210 ? 51.588 -0.837 -32.788 1.00 38.81 210 GLU A C 1
ATOM 1691 O O . GLU A 1 210 ? 52.431 -0.350 -33.543 1.00 38.81 210 GLU A O 1
ATOM 1696 N N . HIS A 1 211 ? 50.368 -1.123 -33.261 1.00 39.12 211 HIS A N 1
ATOM 1697 C CA . HIS A 1 211 ? 50.089 -1.139 -34.711 1.00 39.12 211 HIS A CA 1
ATOM 1698 C C . HIS A 1 211 ? 48.884 -0.330 -35.213 1.00 39.12 211 HIS A C 1
ATOM 1700 O O . HIS A 1 211 ? 48.228 -0.741 -36.165 1.00 39.12 211 HIS A O 1
ATOM 1706 N N . PHE A 1 212 ? 48.637 0.876 -34.687 1.00 38.16 212 PHE A N 1
ATOM 1707 C CA . PHE A 1 212 ? 47.692 1.805 -35.329 1.00 38.16 212 PHE A CA 1
ATOM 1708 C C . PHE A 1 212 ? 48.279 3.211 -35.478 1.00 38.16 212 PHE A C 1
ATOM 1710 O O . PHE A 1 212 ? 48.302 3.993 -34.536 1.00 38.16 212 PHE A O 1
ATOM 1717 N N . LYS A 1 213 ? 48.741 3.534 -36.695 1.00 42.69 213 LYS A N 1
ATOM 1718 C CA . LYS A 1 213 ? 49.216 4.877 -37.077 1.00 42.69 213 LYS A CA 1
ATOM 1719 C C . LYS A 1 213 ? 48.099 5.816 -37.556 1.00 42.69 213 LYS A C 1
ATOM 1721 O O . LYS A 1 213 ? 48.388 6.969 -37.849 1.00 42.69 213 LYS A O 1
ATOM 1726 N N . ASP A 1 214 ? 46.844 5.360 -37.632 1.00 44.94 214 ASP A N 1
ATOM 1727 C CA . ASP A 1 214 ? 45.751 6.161 -38.193 1.00 44.94 214 ASP A CA 1
ATOM 1728 C C . ASP A 1 214 ? 44.437 6.046 -37.394 1.00 44.94 214 ASP A C 1
ATOM 1730 O O . ASP A 1 214 ? 44.001 4.955 -37.006 1.00 44.94 214 ASP A O 1
ATOM 1734 N N . SER A 1 215 ? 43.783 7.188 -37.150 1.00 44.44 215 SER A N 1
ATOM 1735 C CA . SER A 1 215 ? 42.673 7.339 -36.185 1.00 44.44 215 SER A CA 1
ATOM 1736 C C . SER A 1 215 ? 41.410 6.564 -36.576 1.00 44.44 215 SER A C 1
ATOM 1738 O O . SER A 1 215 ? 40.603 6.177 -35.725 1.00 44.44 215 SER A O 1
ATOM 1740 N N . LYS A 1 216 ? 41.261 6.254 -37.869 1.00 43.31 216 LYS A N 1
ATOM 1741 C CA . LYS A 1 216 ? 40.144 5.458 -38.387 1.00 43.31 216 LYS A CA 1
ATOM 1742 C C . LYS A 1 216 ? 40.206 3.998 -37.947 1.00 43.31 216 LYS A C 1
ATOM 1744 O O . LYS A 1 216 ? 39.155 3.413 -37.700 1.00 43.31 216 LYS A O 1
ATOM 1749 N N . GLN A 1 217 ? 41.388 3.410 -37.777 1.00 44.03 217 GLN A N 1
ATOM 1750 C CA . GLN A 1 217 ? 41.507 2.006 -37.361 1.00 44.03 217 GLN A CA 1
ATOM 1751 C C . GLN A 1 217 ? 41.276 1.825 -35.849 1.00 44.03 217 GLN A C 1
ATOM 1753 O O . GLN A 1 217 ? 40.685 0.830 -35.429 1.00 44.03 217 GLN A O 1
ATOM 1758 N N . LEU A 1 218 ? 41.596 2.849 -35.051 1.00 40.59 218 LEU A N 1
ATOM 1759 C CA . LEU A 1 218 ? 41.253 2.950 -33.625 1.00 40.59 218 LEU A CA 1
ATOM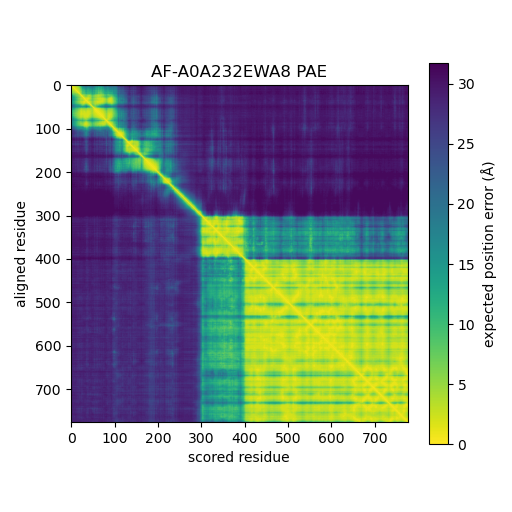 1760 C C . LEU A 1 218 ? 39.734 2.930 -33.394 1.00 40.59 218 LEU A C 1
ATOM 1762 O O . LEU A 1 218 ? 39.243 2.257 -32.489 1.00 40.59 218 LEU A O 1
ATOM 1766 N N . SER A 1 219 ? 38.976 3.584 -34.279 1.00 43.38 219 SER A N 1
ATOM 1767 C CA . SER A 1 219 ? 37.508 3.575 -34.228 1.00 43.38 219 SER A CA 1
ATOM 1768 C C . SER A 1 219 ? 36.895 2.197 -34.533 1.00 43.38 219 SER A C 1
ATOM 1770 O O . SER A 1 219 ? 35.829 1.857 -34.018 1.00 43.38 219 SER A O 1
ATOM 1772 N N . VAL A 1 220 ? 37.584 1.372 -35.330 1.00 40.09 220 VAL A N 1
ATOM 1773 C CA . VAL A 1 220 ? 37.160 0.002 -35.656 1.00 40.09 220 VAL A CA 1
ATOM 1774 C C . VAL A 1 220 ? 37.531 -0.961 -34.524 1.00 40.09 220 VAL A C 1
ATOM 1776 O O . VAL A 1 220 ? 36.707 -1.790 -34.143 1.00 40.09 220 VAL A O 1
ATOM 1779 N N . GLY A 1 221 ? 38.711 -0.804 -33.913 1.00 38.41 221 GLY A N 1
ATOM 1780 C CA . GLY A 1 221 ? 39.111 -1.553 -32.714 1.00 38.41 221 GLY A CA 1
ATOM 1781 C C . GLY A 1 221 ? 38.211 -1.279 -31.503 1.00 38.41 221 GLY A C 1
ATOM 1782 O O . GLY A 1 221 ? 37.781 -2.218 -30.833 1.00 38.41 221 GLY A O 1
ATOM 1783 N N . ALA A 1 222 ? 37.830 -0.016 -31.282 1.00 41.66 222 ALA A N 1
ATOM 1784 C CA . ALA A 1 222 ? 36.874 0.376 -30.244 1.00 41.66 222 ALA A CA 1
ATOM 1785 C C . ALA A 1 222 ? 35.481 -0.241 -30.472 1.00 41.66 222 ALA A C 1
ATOM 1787 O O . ALA A 1 222 ? 34.856 -0.733 -29.532 1.00 41.66 222 ALA A O 1
ATOM 1788 N N . LYS A 1 223 ? 35.031 -0.313 -31.733 1.00 37.78 223 LYS A N 1
ATOM 1789 C CA . LYS A 1 223 ? 33.777 -0.987 -32.112 1.00 37.78 223 LYS A CA 1
ATOM 1790 C C . LYS A 1 223 ? 33.797 -2.492 -31.845 1.00 37.78 223 LYS A C 1
ATOM 1792 O O . LYS A 1 223 ? 32.790 -3.041 -31.418 1.00 37.78 223 LYS A O 1
ATOM 1797 N N . VAL A 1 224 ? 34.922 -3.173 -32.065 1.00 37.97 224 VAL A N 1
ATOM 1798 C CA . VAL A 1 224 ? 35.034 -4.624 -31.812 1.00 37.97 224 VAL A CA 1
ATOM 1799 C C . VAL A 1 224 ? 35.146 -4.934 -30.311 1.00 37.97 224 VAL A C 1
ATOM 1801 O O . VAL A 1 224 ? 34.583 -5.932 -29.850 1.00 37.97 224 VAL A O 1
ATOM 1804 N N . ALA A 1 225 ? 35.802 -4.063 -29.538 1.00 38.56 225 ALA A N 1
ATOM 1805 C CA . ALA A 1 225 ? 35.893 -4.164 -28.080 1.00 38.56 225 ALA A CA 1
ATOM 1806 C C . ALA A 1 225 ? 34.542 -3.918 -27.382 1.00 38.56 225 ALA A C 1
ATOM 1808 O O . ALA A 1 225 ? 34.225 -4.611 -26.417 1.00 38.56 225 ALA A O 1
ATOM 1809 N N . GLN A 1 226 ? 33.704 -3.018 -27.911 1.00 41.28 226 GLN A N 1
ATOM 1810 C CA . GLN A 1 226 ? 32.340 -2.797 -27.410 1.00 41.28 226 GLN A CA 1
ATOM 1811 C C . GLN A 1 226 ? 31.410 -4.002 -27.614 1.00 41.28 226 GLN A C 1
ATOM 1813 O O . GLN A 1 226 ? 30.504 -4.216 -26.817 1.00 41.28 226 GLN A O 1
ATOM 1818 N N . VAL A 1 227 ? 31.640 -4.814 -28.650 1.00 39.56 227 VAL A N 1
ATOM 1819 C CA . VAL A 1 227 ? 30.787 -5.974 -28.978 1.00 39.56 227 VAL A CA 1
ATOM 1820 C C . VAL A 1 227 ? 31.255 -7.260 -28.273 1.00 39.56 227 VAL A C 1
ATOM 1822 O O . VAL A 1 227 ? 30.555 -8.270 -28.283 1.00 39.56 227 VAL A O 1
ATOM 1825 N N . SER A 1 228 ? 32.420 -7.242 -27.618 1.00 38.41 228 SER A N 1
ATOM 1826 C CA . SER A 1 228 ? 33.022 -8.420 -26.975 1.00 38.41 228 SER A CA 1
ATOM 1827 C C . SER A 1 228 ? 33.113 -8.285 -25.451 1.00 38.41 228 SER A C 1
ATOM 1829 O O . SER A 1 228 ? 34.157 -8.571 -24.865 1.00 38.41 228 SER A O 1
ATOM 1831 N N . THR A 1 229 ? 32.033 -7.865 -24.789 1.00 39.47 229 THR A N 1
ATOM 1832 C CA . THR A 1 229 ? 31.939 -7.832 -23.322 1.00 39.47 229 THR A CA 1
ATOM 1833 C C . THR A 1 229 ? 31.247 -9.077 -22.761 1.00 39.47 229 THR A C 1
ATOM 1835 O O . THR A 1 229 ? 30.231 -9.569 -23.245 1.00 39.47 229 THR A O 1
ATOM 1838 N N . ALA A 1 230 ? 31.870 -9.612 -21.713 1.00 40.56 230 ALA A N 1
ATOM 1839 C CA . ALA A 1 230 ? 31.592 -10.875 -21.030 1.00 40.56 230 ALA A CA 1
ATOM 1840 C C . ALA A 1 230 ? 30.272 -10.952 -20.260 1.00 40.56 230 ALA A C 1
ATOM 1842 O O . ALA A 1 230 ? 29.869 -12.001 -19.760 1.00 40.56 230 ALA A O 1
ATOM 1843 N N . SER A 1 231 ? 29.608 -9.822 -20.152 1.00 39.44 231 SER A N 1
ATOM 1844 C CA . SER A 1 231 ? 28.330 -9.644 -19.508 1.00 39.44 231 SER A CA 1
ATOM 1845 C C . SER A 1 231 ? 27.532 -8.834 -20.510 1.00 39.44 231 SER A C 1
ATOM 1847 O O . SER A 1 231 ? 27.824 -7.654 -20.688 1.00 39.44 231 SER A O 1
ATOM 1849 N N . LEU A 1 232 ? 26.599 -9.479 -21.213 1.00 36.47 232 LEU A N 1
ATOM 1850 C CA . LEU A 1 232 ? 25.593 -8.780 -22.018 1.00 36.47 232 LEU A CA 1
ATOM 1851 C C . LEU A 1 232 ? 24.936 -7.727 -21.118 1.00 36.47 232 LEU A C 1
ATOM 1853 O O . LEU A 1 232 ? 24.204 -8.070 -20.192 1.00 36.47 232 LEU A O 1
ATOM 1857 N N . GLY A 1 233 ? 25.348 -6.479 -21.329 1.00 35.41 233 GLY A N 1
ATOM 1858 C CA . GLY A 1 233 ? 25.239 -5.375 -20.393 1.00 35.41 233 GLY A CA 1
ATOM 1859 C C . GLY A 1 233 ? 23.804 -5.074 -20.010 1.00 35.41 233 GLY A C 1
ATOM 1860 O O . GLY A 1 233 ? 23.043 -4.527 -20.794 1.00 35.41 233 GLY A O 1
ATOM 1861 N N . ARG A 1 234 ? 23.509 -5.355 -18.743 1.00 41.91 234 ARG A N 1
ATOM 1862 C CA . ARG A 1 234 ? 22.490 -4.698 -17.922 1.00 41.91 234 ARG A CA 1
ATOM 1863 C C . ARG A 1 234 ? 23.022 -3.383 -17.319 1.00 41.91 234 ARG A C 1
ATOM 1865 O O . ARG A 1 234 ? 22.573 -2.978 -16.259 1.00 41.91 234 ARG A O 1
ATOM 1872 N N . PHE A 1 235 ? 24.016 -2.761 -17.958 1.00 39.28 235 PHE A N 1
ATOM 1873 C CA . PHE A 1 235 ? 24.624 -1.494 -17.554 1.00 39.28 235 PHE A CA 1
ATOM 1874 C C . PHE A 1 235 ? 25.113 -0.740 -18.804 1.00 39.28 235 PHE A C 1
ATOM 1876 O O . PHE A 1 235 ? 25.920 -1.272 -19.571 1.00 39.28 235 PHE A O 1
ATOM 1883 N N . ASN A 1 236 ? 24.600 0.488 -18.934 1.00 33.34 236 ASN A N 1
ATOM 1884 C CA . ASN A 1 236 ? 24.693 1.501 -19.998 1.00 33.34 236 ASN A CA 1
ATOM 1885 C C . ASN A 1 236 ? 23.803 1.297 -21.241 1.00 33.34 236 ASN A C 1
ATOM 1887 O O . ASN A 1 236 ? 23.912 0.308 -21.964 1.00 33.34 236 ASN A O 1
ATOM 1891 N N . GLU A 1 237 ? 22.951 2.299 -21.492 1.00 35.88 237 GLU A N 1
ATOM 1892 C CA . GLU A 1 237 ? 22.073 2.426 -22.656 1.00 35.88 237 GLU A CA 1
ATOM 1893 C C . GLU A 1 237 ? 22.853 2.587 -23.970 1.00 35.88 237 GLU A C 1
ATOM 1895 O O . GLU A 1 237 ? 23.923 3.196 -24.038 1.00 35.88 237 GLU A O 1
ATOM 1900 N N . THR A 1 238 ? 22.265 2.067 -25.047 1.00 35.34 238 THR A N 1
ATOM 1901 C CA . THR A 1 238 ? 22.642 2.416 -26.421 1.00 35.34 238 THR A CA 1
ATOM 1902 C C . THR A 1 238 ? 21.831 3.642 -26.858 1.00 35.34 238 THR A C 1
ATOM 1904 O O . THR A 1 238 ? 20.618 3.648 -26.666 1.00 35.34 238 THR A O 1
ATOM 1907 N N . PRO A 1 239 ? 22.436 4.671 -27.479 1.00 31.80 239 PRO A N 1
ATOM 1908 C CA . PRO A 1 239 ? 21.672 5.785 -28.038 1.00 31.80 239 PRO A CA 1
ATOM 1909 C C . PRO A 1 239 ? 20.864 5.342 -29.275 1.00 31.80 239 PRO A C 1
ATOM 1911 O O . PRO A 1 239 ? 21.373 4.608 -30.131 1.00 31.80 239 PRO A O 1
ATOM 1914 N N . LYS A 1 240 ? 19.605 5.804 -29.381 1.00 33.47 240 LYS A N 1
ATOM 1915 C CA . LYS A 1 240 ? 18.734 5.628 -30.562 1.00 33.47 240 LYS A CA 1
ATOM 1916 C C . LYS A 1 240 ? 19.266 6.413 -31.779 1.00 33.47 240 LYS A C 1
ATOM 1918 O O . LYS A 1 240 ? 20.105 7.301 -31.684 1.00 33.47 240 LYS A O 1
ATOM 1923 N N . LYS A 1 241 ? 18.811 6.004 -32.964 1.00 33.66 241 LYS A N 1
ATOM 1924 C CA . LYS A 1 241 ? 19.537 6.042 -34.244 1.00 33.66 241 LYS A CA 1
ATOM 1925 C C . LYS A 1 241 ? 19.156 7.194 -35.194 1.00 33.66 241 LYS A C 1
ATOM 1927 O O . LYS A 1 241 ? 19.314 7.023 -36.401 1.00 33.66 241 LYS A O 1
ATOM 1932 N N . GLU A 1 242 ? 18.696 8.345 -34.699 1.00 33.84 242 GLU A N 1
ATOM 1933 C CA . GLU A 1 242 ? 18.243 9.454 -35.569 1.00 33.84 242 GLU A CA 1
ATOM 1934 C C . GLU A 1 242 ? 19.160 10.691 -35.636 1.00 33.84 242 GLU A C 1
ATOM 1936 O O . GLU A 1 242 ? 19.098 11.425 -36.620 1.00 33.84 242 GLU A O 1
ATOM 1941 N N . ASP A 1 243 ? 20.151 10.847 -34.754 1.00 36.19 243 ASP A N 1
ATOM 1942 C CA . ASP A 1 243 ? 21.004 12.057 -34.749 1.00 36.19 243 ASP A CA 1
ATOM 1943 C C . ASP A 1 243 ? 22.269 12.008 -35.630 1.00 36.19 243 ASP A C 1
ATOM 1945 O O . ASP A 1 243 ? 23.109 12.906 -35.597 1.00 36.19 243 ASP A O 1
ATOM 1949 N N . LEU A 1 244 ? 22.438 10.996 -36.488 1.00 32.53 244 LEU A N 1
ATOM 1950 C CA . LEU A 1 244 ? 23.656 10.852 -37.311 1.00 32.53 244 LEU A CA 1
ATOM 1951 C C . LEU A 1 244 ? 23.535 11.348 -38.759 1.00 32.53 244 LEU A C 1
ATOM 1953 O O . LEU A 1 244 ? 24.428 11.109 -39.576 1.00 32.53 244 LEU A O 1
ATOM 1957 N N . ARG A 1 245 ? 22.478 12.089 -39.103 1.00 35.47 245 ARG A N 1
ATOM 1958 C CA . ARG A 1 245 ? 22.354 12.731 -40.421 1.00 35.47 245 ARG A CA 1
ATOM 1959 C C . ARG A 1 245 ? 22.127 14.234 -40.304 1.00 35.47 245 ARG A C 1
ATOM 1961 O O . ARG A 1 245 ? 21.032 14.696 -40.586 1.00 35.47 245 ARG A O 1
ATOM 1968 N N . LYS A 1 246 ? 23.181 14.996 -39.978 1.00 30.73 246 LYS A N 1
ATOM 1969 C CA . LYS A 1 246 ? 23.417 16.384 -40.449 1.00 30.73 246 LYS A CA 1
ATOM 1970 C C . LYS A 1 246 ? 24.769 16.912 -39.941 1.00 30.73 246 LYS A C 1
ATOM 1972 O O . LYS A 1 246 ? 24.849 17.633 -38.960 1.00 30.73 246 LYS A O 1
ATOM 1977 N N . VAL A 1 247 ? 25.847 16.616 -40.668 1.00 27.73 247 VAL A N 1
ATOM 1978 C CA . VAL A 1 247 ? 27.062 17.449 -40.636 1.00 27.73 247 VAL A CA 1
ATOM 1979 C C . VAL A 1 247 ? 27.360 17.872 -42.069 1.00 27.73 247 VAL A C 1
ATOM 1981 O O . VAL A 1 247 ? 27.956 17.128 -42.848 1.00 27.73 247 VAL A O 1
ATOM 1984 N N . LYS A 1 248 ? 26.898 19.072 -42.443 1.00 28.48 248 LYS A N 1
ATOM 1985 C CA . LYS A 1 248 ? 27.412 19.791 -43.616 1.00 28.48 248 LYS A CA 1
ATOM 1986 C C . LYS A 1 248 ? 28.559 20.702 -43.170 1.00 28.48 248 LYS A C 1
ATOM 1988 O O . LYS A 1 248 ? 28.494 21.360 -42.141 1.00 28.48 248 LYS A O 1
ATOM 1993 N N . LYS A 1 249 ? 29.608 20.678 -43.991 1.00 35.72 249 LYS A N 1
ATOM 1994 C CA . LYS A 1 249 ? 30.891 21.391 -43.906 1.00 35.72 249 LYS A CA 1
ATOM 1995 C C . LYS A 1 249 ? 30.738 22.902 -43.649 1.00 35.72 249 LYS A C 1
ATOM 1997 O O . LYS A 1 249 ? 29.943 23.543 -44.328 1.00 35.72 249 LYS A O 1
ATOM 2002 N N . GLY A 1 250 ? 31.600 23.481 -42.805 1.00 24.98 250 GLY A N 1
ATOM 2003 C CA . GLY A 1 250 ? 31.740 24.934 -42.626 1.00 24.98 250 GLY A CA 1
ATOM 2004 C C . GLY A 1 250 ? 33.099 25.337 -42.037 1.00 24.98 250 GLY A C 1
ATOM 2005 O O . GLY A 1 250 ? 33.534 24.763 -41.052 1.00 24.98 250 GLY A O 1
ATOM 2006 N N . LYS A 1 251 ? 33.785 26.270 -42.706 1.00 25.03 251 LYS A N 1
ATOM 2007 C CA . LYS A 1 251 ? 35.214 26.639 -42.631 1.00 25.03 251 LYS A CA 1
ATOM 2008 C C . LYS A 1 251 ? 35.724 27.245 -41.308 1.00 25.03 251 LYS A C 1
ATOM 2010 O O . LYS A 1 251 ? 35.033 27.978 -40.616 1.00 25.03 251 LYS A O 1
ATOM 2015 N N . VAL A 1 252 ? 37.024 27.028 -41.091 1.00 29.05 252 VAL A N 1
ATOM 2016 C CA . VAL A 1 252 ? 37.928 27.709 -40.148 1.00 29.05 252 VAL A CA 1
ATOM 2017 C C . VAL A 1 252 ? 38.198 29.160 -40.574 1.00 29.05 252 VAL A C 1
ATOM 2019 O O . VAL A 1 252 ? 38.549 29.392 -41.731 1.00 29.05 252 VAL A O 1
ATOM 2022 N N . THR A 1 253 ? 38.198 30.104 -39.623 1.00 25.19 253 THR A N 1
ATOM 2023 C CA . THR A 1 253 ? 38.900 31.398 -39.758 1.00 25.19 253 THR A CA 1
ATOM 2024 C C . THR A 1 253 ? 39.581 31.825 -38.452 1.00 25.19 253 THR A C 1
ATOM 2026 O O . THR A 1 253 ? 38.969 31.858 -37.391 1.00 25.19 253 THR A O 1
ATOM 2029 N N . LYS A 1 254 ? 40.876 32.157 -38.563 1.00 30.47 254 LYS A N 1
ATOM 2030 C CA . LYS A 1 254 ? 41.774 32.723 -37.536 1.00 30.47 254 LYS A CA 1
ATOM 2031 C C . LYS A 1 254 ? 41.539 34.232 -37.331 1.00 30.47 254 LYS A C 1
ATOM 2033 O O . LYS A 1 254 ? 41.374 34.930 -38.326 1.00 30.47 254 LYS A O 1
ATOM 2038 N N . LYS A 1 255 ? 41.746 34.744 -36.104 1.00 24.84 255 LYS A N 1
ATOM 2039 C CA . LYS A 1 255 ? 42.423 36.035 -35.759 1.00 24.84 255 LYS A CA 1
ATOM 2040 C C . LYS A 1 255 ? 42.526 36.157 -34.220 1.00 24.84 255 LYS A C 1
ATOM 2042 O O . LYS A 1 255 ? 41.516 36.042 -33.550 1.00 24.84 255 LYS A O 1
ATOM 2047 N N . LYS A 1 256 ? 43.711 36.037 -33.601 1.00 25.00 256 LYS A N 1
ATOM 2048 C CA . LYS A 1 256 ? 44.799 37.009 -33.289 1.00 25.00 256 LYS A CA 1
ATOM 2049 C C . LYS A 1 256 ? 44.526 37.974 -32.106 1.00 25.00 256 LYS A C 1
ATOM 2051 O O . LYS A 1 256 ? 43.586 38.751 -32.132 1.00 25.00 256 LYS A O 1
ATOM 2056 N N . LYS A 1 257 ? 45.451 37.897 -31.131 1.00 29.78 257 LYS A N 1
ATOM 2057 C CA . LYS A 1 257 ? 45.658 38.647 -29.870 1.00 29.78 257 LYS A CA 1
ATOM 2058 C C . LYS A 1 257 ? 45.534 40.178 -29.962 1.00 29.78 257 LYS A C 1
ATOM 2060 O O . LYS A 1 257 ? 45.981 40.747 -30.956 1.00 29.78 257 LYS A O 1
ATOM 2065 N N . LYS A 1 258 ? 45.192 40.818 -28.830 1.00 25.27 258 LYS A N 1
ATOM 2066 C CA . LYS A 1 258 ? 45.870 42.031 -28.320 1.00 25.27 258 LYS A CA 1
ATOM 2067 C C . LYS A 1 258 ? 45.745 42.180 -26.791 1.00 25.27 258 LYS A C 1
ATOM 2069 O O . LYS A 1 258 ? 44.803 41.693 -26.184 1.00 25.27 258 LYS A O 1
ATOM 2074 N N . SER A 1 259 ? 46.778 42.798 -26.231 1.00 27.69 259 SER A N 1
ATOM 2075 C CA . SER A 1 259 ? 47.167 43.030 -24.832 1.00 27.69 259 SER A CA 1
ATOM 2076 C C . SER A 1 259 ? 46.633 44.347 -24.244 1.00 27.69 259 SER A C 1
ATOM 2078 O O . SER A 1 259 ? 46.420 45.286 -25.006 1.00 27.69 259 SER A O 1
ATOM 2080 N N . GLY A 1 260 ? 46.575 44.467 -22.909 1.00 24.95 260 GLY A N 1
ATOM 2081 C CA . GLY A 1 260 ? 46.495 45.757 -22.196 1.00 24.95 260 GLY A CA 1
ATOM 2082 C C . GLY A 1 260 ? 46.315 45.625 -20.673 1.00 24.95 260 GLY A C 1
ATOM 2083 O O . GLY A 1 260 ? 45.402 44.942 -20.228 1.00 24.95 260 GLY A O 1
ATOM 2084 N N . GLN A 1 261 ? 47.207 46.255 -19.897 1.00 25.03 261 GLN A N 1
ATOM 2085 C CA . GLN A 1 261 ? 47.294 46.292 -18.424 1.00 25.03 261 GLN A CA 1
ATOM 2086 C C . GLN A 1 261 ? 46.488 47.446 -17.779 1.00 25.03 261 GLN A C 1
ATOM 2088 O O . GLN A 1 261 ? 46.354 48.503 -18.382 1.00 25.03 261 GLN A O 1
ATOM 2093 N N . MET A 1 262 ? 46.072 47.210 -16.520 1.00 24.50 262 MET A N 1
ATOM 2094 C CA . MET A 1 262 ? 45.922 48.089 -15.326 1.00 24.50 262 MET A CA 1
ATOM 2095 C C . MET A 1 262 ? 45.467 49.564 -15.449 1.00 24.50 262 MET A C 1
ATOM 2097 O O . MET A 1 262 ? 46.161 50.367 -16.063 1.00 24.50 262 MET A O 1
ATOM 2101 N N . LYS A 1 263 ? 44.477 49.976 -14.623 1.00 23.42 263 LYS A N 1
ATOM 2102 C CA . LYS A 1 263 ? 44.685 50.789 -13.389 1.00 23.42 263 LYS A CA 1
ATOM 2103 C C . LYS A 1 263 ? 43.401 51.101 -12.582 1.00 23.42 263 LYS A C 1
ATOM 2105 O O . LYS A 1 263 ? 42.290 50.990 -13.080 1.00 23.42 263 LYS A O 1
ATOM 2110 N N . GLU A 1 264 ? 43.658 51.445 -11.317 1.00 25.70 264 GLU A N 1
ATOM 2111 C CA . GLU A 1 264 ? 42.847 51.676 -10.102 1.00 25.70 264 GLU A CA 1
ATOM 2112 C C . GLU A 1 264 ? 41.849 52.858 -10.099 1.00 25.70 264 GLU A C 1
ATOM 2114 O O . GLU A 1 264 ? 42.044 53.830 -10.823 1.00 25.70 264 GLU A O 1
ATOM 2119 N N . SER A 1 265 ? 40.879 52.853 -9.157 1.00 22.48 265 SER A N 1
ATOM 2120 C CA . SER A 1 265 ? 40.717 53.903 -8.106 1.00 22.48 265 SER A CA 1
ATOM 2121 C C . SER A 1 265 ? 39.489 53.712 -7.162 1.00 22.48 265 SER A C 1
ATOM 2123 O O . SER A 1 265 ? 38.357 53.674 -7.619 1.00 22.48 265 SER A O 1
ATOM 2125 N N . ALA A 1 266 ? 39.768 53.545 -5.849 1.00 23.05 266 ALA A N 1
ATOM 2126 C CA . ALA A 1 266 ? 39.254 54.182 -4.593 1.00 23.05 266 ALA A CA 1
ATOM 2127 C C . ALA A 1 266 ? 37.826 54.834 -4.476 1.00 23.05 266 ALA A C 1
ATOM 2129 O O . ALA A 1 266 ? 37.266 55.209 -5.497 1.00 23.05 266 ALA A O 1
ATOM 2130 N N . PRO A 1 267 ? 37.316 55.274 -3.277 1.00 38.81 267 PRO A N 1
ATOM 2131 C CA . PRO A 1 267 ? 37.371 54.795 -1.862 1.00 38.81 267 PRO A CA 1
ATOM 2132 C C . PRO A 1 267 ? 36.052 55.017 -1.010 1.00 38.81 267 PRO A C 1
ATOM 2134 O O . PRO A 1 267 ? 35.049 55.489 -1.532 1.00 38.81 267 PRO A O 1
ATOM 2137 N N . LYS A 1 268 ? 36.147 54.826 0.338 1.00 24.45 268 LYS A N 1
ATOM 2138 C CA . LYS A 1 268 ? 35.378 55.429 1.493 1.00 24.45 268 LYS A CA 1
ATOM 2139 C C . LYS A 1 268 ? 34.044 54.790 1.947 1.00 24.45 268 LYS A C 1
ATOM 2141 O O . LYS A 1 268 ? 33.286 54.318 1.124 1.00 24.45 268 LYS A O 1
ATOM 2146 N N . THR A 1 269 ? 33.544 54.907 3.191 1.00 24.75 269 THR A N 1
ATOM 2147 C CA . THR A 1 269 ? 33.993 54.816 4.616 1.00 24.75 269 THR A CA 1
ATOM 2148 C C . THR A 1 269 ? 32.749 55.090 5.492 1.00 24.75 269 THR A C 1
ATOM 2150 O O . THR A 1 269 ? 32.030 56.027 5.167 1.00 24.75 269 THR A O 1
ATOM 2153 N N . SER A 1 270 ? 32.538 54.392 6.623 1.00 24.73 270 SER A N 1
ATOM 2154 C CA . SER A 1 270 ? 31.991 54.887 7.931 1.00 24.73 270 SER A CA 1
ATOM 2155 C C . SER A 1 270 ? 31.512 53.685 8.776 1.00 24.73 270 SER A C 1
ATOM 2157 O O . SER A 1 270 ? 30.807 52.825 8.274 1.00 24.73 270 SER A O 1
ATOM 2159 N N . LYS A 1 271 ? 32.134 53.352 9.918 1.00 25.03 271 LYS A N 1
ATOM 2160 C CA . LYS A 1 271 ? 32.104 53.888 11.305 1.00 25.03 271 LYS A CA 1
ATOM 2161 C C . LYS A 1 271 ? 31.038 53.231 12.219 1.00 25.03 271 LYS A C 1
ATOM 2163 O O . LYS A 1 271 ? 29.862 53.186 11.906 1.00 25.03 271 LYS A O 1
ATOM 2168 N N . LYS A 1 272 ? 31.567 52.738 13.353 1.00 26.94 272 LYS A N 1
ATOM 2169 C CA . LYS A 1 272 ? 31.011 51.987 14.507 1.00 26.94 272 LYS A CA 1
ATOM 2170 C C . LYS A 1 272 ? 30.024 52.790 15.392 1.00 26.94 272 LYS A C 1
ATOM 2172 O O . LYS A 1 272 ? 29.889 53.991 15.180 1.00 26.94 272 LYS A O 1
ATOM 2177 N N . PRO A 1 273 ? 29.479 52.179 16.470 1.00 28.30 273 PRO A N 1
ATOM 2178 C CA . PRO A 1 273 ? 30.111 52.246 17.822 1.00 28.30 273 PRO A CA 1
ATOM 2179 C C . PRO A 1 273 ? 30.192 50.851 18.519 1.00 28.30 273 PRO A C 1
ATOM 2181 O O . PRO A 1 273 ? 29.366 49.997 18.237 1.00 28.30 273 PRO A O 1
ATOM 2184 N N . LYS A 1 274 ? 31.277 50.409 19.203 1.00 25.53 274 LYS A N 1
ATOM 2185 C CA . LYS A 1 274 ? 31.807 50.695 20.580 1.00 25.53 274 LYS A CA 1
ATOM 2186 C C . LYS A 1 274 ? 30.733 50.499 21.673 1.00 25.53 274 LYS A C 1
ATOM 2188 O O . LYS A 1 274 ? 29.644 51.001 21.479 1.00 25.53 274 LYS A O 1
ATOM 2193 N N . SER A 1 275 ? 30.910 49.822 22.817 1.00 25.39 275 SER A N 1
ATOM 2194 C CA . SER A 1 275 ? 32.013 49.567 23.786 1.00 25.39 275 SER A CA 1
ATOM 2195 C C . SER A 1 275 ? 31.481 48.561 24.849 1.00 25.39 275 SER A C 1
ATOM 2197 O O . SER A 1 275 ? 30.274 48.400 24.910 1.00 25.39 275 SER A O 1
ATOM 2199 N N . GLY A 1 276 ? 32.196 47.894 25.763 1.00 24.17 276 GLY A N 1
ATOM 2200 C CA . GLY A 1 276 ? 33.592 47.851 26.193 1.00 24.17 276 GLY A CA 1
ATOM 2201 C C . GLY A 1 276 ? 33.720 47.091 27.541 1.00 24.17 276 GLY A C 1
ATOM 2202 O O . GLY A 1 276 ? 32.750 46.999 28.276 1.00 24.17 276 GLY A O 1
ATOM 2203 N N . LYS A 1 277 ? 34.947 46.616 27.824 1.00 24.95 277 LYS A N 1
ATOM 2204 C CA . LYS A 1 277 ? 35.624 46.341 29.121 1.00 24.95 277 LYS A CA 1
ATOM 2205 C C . LYS A 1 277 ? 34.987 45.437 30.201 1.00 24.95 277 LYS A C 1
ATOM 2207 O O . LYS A 1 277 ? 33.930 45.731 30.733 1.00 24.95 277 LYS A O 1
ATOM 2212 N N . GLY A 1 278 ? 35.814 44.512 30.706 1.00 24.81 278 GLY A N 1
ATOM 2213 C CA . GLY A 1 278 ? 35.749 44.028 32.092 1.00 24.81 278 GLY A CA 1
ATOM 2214 C C . GLY A 1 278 ? 36.495 42.711 32.316 1.00 24.81 278 GLY A C 1
ATOM 2215 O O . GLY A 1 278 ? 35.965 41.654 32.022 1.00 24.81 278 GLY A O 1
ATOM 2216 N N . ASN A 1 279 ? 37.722 42.785 32.828 1.00 25.66 279 ASN A N 1
ATOM 2217 C CA . ASN A 1 279 ? 38.549 41.659 33.272 1.00 25.66 279 ASN A CA 1
ATOM 2218 C C . ASN A 1 279 ? 38.609 41.723 34.809 1.00 25.66 279 ASN A C 1
ATOM 2220 O O . ASN A 1 279 ? 38.833 42.844 35.275 1.00 25.66 279 ASN A O 1
ATOM 2224 N N . ARG A 1 280 ? 38.460 40.605 35.552 1.00 26.05 280 ARG A N 1
ATOM 2225 C CA . ARG A 1 280 ? 39.211 40.256 36.792 1.00 26.05 280 ARG A CA 1
ATOM 2226 C C . ARG A 1 280 ? 38.583 39.151 37.677 1.00 26.05 280 ARG A C 1
ATOM 2228 O O . ARG A 1 280 ? 37.381 39.123 37.893 1.00 26.05 280 ARG A O 1
ATOM 2235 N N . ASP A 1 281 ? 39.509 38.354 38.227 1.00 27.42 281 ASP A N 1
ATOM 2236 C CA . ASP A 1 281 ? 39.559 37.690 39.548 1.00 27.42 281 ASP A CA 1
ATOM 2237 C C . ASP A 1 281 ? 38.997 36.265 39.793 1.00 27.42 281 ASP A C 1
ATOM 2239 O O . ASP A 1 281 ? 37.843 36.037 40.126 1.00 27.42 281 ASP A O 1
ATOM 2243 N N . PHE A 1 282 ? 39.910 35.293 39.634 1.00 24.30 282 PHE A N 1
ATOM 2244 C CA . PHE A 1 282 ? 40.526 34.402 40.645 1.00 24.30 282 PHE A CA 1
ATOM 2245 C C . PHE A 1 282 ? 39.751 33.858 41.882 1.00 24.30 282 PHE A C 1
ATOM 2247 O O . PHE A 1 282 ? 39.249 34.604 42.712 1.00 24.30 282 PHE A O 1
ATOM 2254 N N . LYS A 1 283 ? 39.980 32.541 42.099 1.00 26.09 283 LYS A N 1
ATOM 2255 C CA . LYS A 1 283 ? 40.037 31.733 43.353 1.00 26.09 283 LYS A CA 1
ATOM 2256 C C . LYS A 1 283 ? 38.775 31.034 43.912 1.00 26.09 283 LYS A C 1
ATOM 2258 O O . LYS A 1 283 ? 38.103 31.510 44.811 1.00 26.09 283 LYS A O 1
ATOM 2263 N N . GLN A 1 284 ? 38.601 29.788 43.454 1.00 26.45 284 GLN A N 1
ATOM 2264 C CA . GLN A 1 284 ? 38.793 28.526 44.205 1.00 26.45 284 GLN A CA 1
ATOM 2265 C C . GLN A 1 284 ? 38.250 28.419 45.652 1.00 26.45 284 GLN A C 1
ATOM 2267 O O . GLN A 1 284 ? 38.854 28.952 46.580 1.00 26.45 284 GLN A O 1
ATOM 2272 N N . LYS A 1 285 ? 37.256 27.536 45.861 1.00 26.70 285 LYS A N 1
ATOM 2273 C CA . LYS A 1 285 ? 37.273 26.502 46.919 1.00 26.70 285 LYS A CA 1
ATOM 2274 C C . LYS A 1 285 ? 36.263 25.378 46.644 1.00 26.70 285 LYS A C 1
ATOM 2276 O O . LYS A 1 285 ? 35.194 25.588 46.091 1.00 26.70 285 LYS A O 1
ATOM 2281 N N . VAL A 1 286 ? 36.716 24.183 46.997 1.00 25.28 286 VAL A N 1
ATOM 2282 C CA . VAL A 1 286 ? 36.238 22.836 46.671 1.00 25.28 286 VAL A CA 1
ATOM 2283 C C . VAL A 1 286 ? 35.105 22.395 47.606 1.00 25.28 286 VAL A C 1
ATOM 2285 O O . VAL A 1 286 ? 35.154 22.693 48.795 1.00 25.28 286 VAL A O 1
ATOM 2288 N N . GLY A 1 287 ? 34.149 21.623 47.081 1.00 24.44 287 GLY A N 1
ATOM 2289 C CA . GLY A 1 287 ? 33.153 20.874 47.854 1.00 24.44 287 GLY A CA 1
ATOM 2290 C C . GLY A 1 287 ? 32.285 20.008 46.938 1.00 24.44 287 GLY A C 1
ATOM 2291 O O . GLY A 1 287 ? 31.392 20.503 46.267 1.00 24.44 287 GLY A O 1
ATOM 2292 N N . THR A 1 288 ? 32.614 18.726 46.865 1.00 29.80 288 THR A N 1
ATOM 2293 C CA . THR A 1 288 ? 32.095 17.676 45.976 1.00 29.80 288 THR A CA 1
ATOM 2294 C C . THR A 1 288 ? 30.625 17.300 46.209 1.00 29.80 288 THR A C 1
ATOM 2296 O O . THR A 1 288 ? 30.265 16.926 47.320 1.00 29.80 288 THR A O 1
ATOM 2299 N N . SER A 1 289 ? 29.811 17.301 45.146 1.00 26.11 289 SER A N 1
ATOM 2300 C CA . SER A 1 289 ? 28.724 16.328 44.897 1.00 26.11 289 SER A CA 1
ATOM 2301 C C . SER A 1 289 ? 28.278 16.465 43.428 1.00 26.11 289 SER A C 1
ATOM 2303 O O . SER A 1 289 ? 27.630 17.419 43.027 1.00 26.11 289 SER A O 1
ATOM 2305 N N . ASP A 1 290 ? 28.953 15.776 42.517 1.00 29.19 290 ASP A N 1
ATOM 2306 C CA . ASP A 1 290 ? 28.604 14.449 41.998 1.00 29.19 290 ASP A CA 1
ATOM 2307 C C .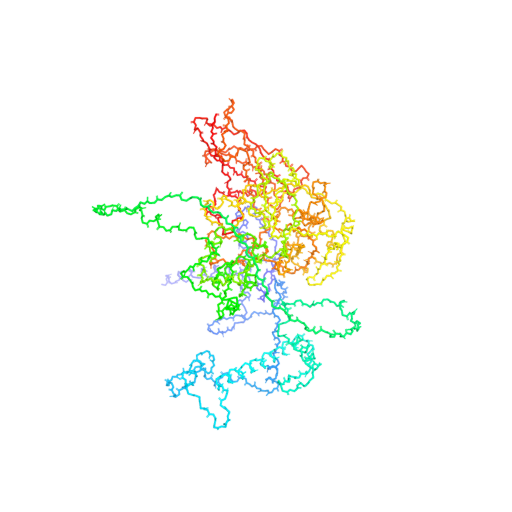 ASP A 1 290 ? 27.436 14.411 40.987 1.00 29.19 290 ASP A C 1
ATOM 2309 O O . ASP A 1 290 ? 26.251 14.485 41.304 1.00 29.19 290 ASP A O 1
ATOM 2313 N N . LYS A 1 291 ? 27.848 14.135 39.741 1.00 31.66 291 LYS A N 1
ATOM 2314 C CA . LYS A 1 291 ? 27.194 13.265 38.745 1.00 31.66 291 LYS A CA 1
ATOM 2315 C C . LYS A 1 291 ? 26.031 13.757 37.881 1.00 31.66 291 LYS A C 1
ATOM 2317 O O . LYS A 1 291 ? 25.621 12.987 37.016 1.00 31.66 291 LYS A O 1
ATOM 2322 N N . LYS A 1 292 ? 25.557 15.003 37.978 1.00 29.58 292 LYS A N 1
ATOM 2323 C CA . LYS A 1 292 ? 24.527 15.516 37.035 1.00 29.58 292 LYS A CA 1
ATOM 2324 C C . LYS A 1 292 ? 24.985 16.576 36.034 1.00 29.58 292 LYS A C 1
ATOM 2326 O O . LYS A 1 292 ? 24.297 16.791 35.044 1.00 29.58 292 LYS A O 1
ATOM 2331 N N . GLU A 1 293 ? 26.158 17.169 36.229 1.00 29.38 293 GLU A N 1
ATOM 2332 C CA . GLU A 1 293 ? 26.616 18.308 35.415 1.00 29.38 293 GLU A CA 1
ATOM 2333 C C . GLU A 1 293 ? 27.715 17.948 34.397 1.00 29.38 293 GLU A C 1
ATOM 2335 O O . GLU A 1 293 ? 28.076 18.751 33.546 1.00 29.38 293 GLU A O 1
ATOM 2340 N N . TYR A 1 294 ? 28.196 16.699 34.406 1.00 28.61 294 TYR A N 1
ATOM 2341 C CA . TYR A 1 294 ? 29.203 16.219 33.445 1.00 28.61 294 TYR A CA 1
ATOM 2342 C C . TYR A 1 294 ? 28.609 15.665 32.133 1.00 28.61 294 TYR A C 1
ATOM 2344 O O . TYR A 1 294 ? 29.342 15.184 31.276 1.00 28.61 294 TYR A O 1
ATOM 2352 N N . LEU A 1 295 ? 27.282 15.729 31.966 1.00 31.30 295 LEU A N 1
ATOM 2353 C CA . LEU A 1 295 ? 26.565 15.294 30.754 1.00 31.30 295 LEU A CA 1
ATOM 2354 C C . LEU A 1 295 ? 25.849 16.441 30.017 1.00 31.30 295 LEU A C 1
ATOM 2356 O O . LEU A 1 295 ? 25.226 16.199 28.986 1.00 31.30 295 LEU A O 1
ATOM 2360 N N . SER A 1 296 ? 25.934 17.681 30.511 1.00 30.33 296 SER A N 1
ATOM 2361 C CA . SER A 1 296 ? 25.259 18.851 29.923 1.00 30.33 296 SER A CA 1
ATOM 2362 C C . SER A 1 296 ? 26.197 19.848 29.234 1.00 30.33 296 SER A C 1
ATOM 2364 O O . SER A 1 296 ? 25.723 20.827 28.665 1.00 30.33 296 SER A O 1
ATOM 2366 N N . VAL A 1 297 ? 27.507 19.588 29.198 1.00 34.31 297 VAL A N 1
ATOM 2367 C CA . VAL A 1 297 ? 28.483 20.414 28.470 1.00 34.31 297 VAL A CA 1
ATOM 2368 C C . VAL A 1 297 ? 29.243 19.528 27.489 1.00 34.31 297 VAL A C 1
ATOM 2370 O O . VAL A 1 297 ? 30.306 19.020 27.813 1.00 34.31 297 VAL A O 1
ATOM 2373 N N . LEU A 1 298 ? 28.608 19.276 26.337 1.00 34.31 298 LEU A N 1
ATOM 2374 C CA . LEU A 1 298 ? 29.160 18.918 25.012 1.00 34.31 298 LEU A CA 1
ATOM 2375 C C . LEU A 1 298 ? 28.041 18.294 24.150 1.00 34.31 298 LEU A C 1
ATOM 2377 O O . LEU A 1 298 ? 28.114 17.159 23.687 1.00 34.31 298 LEU A O 1
ATOM 2381 N N . LYS A 1 299 ? 26.969 19.053 23.924 1.00 38.88 299 LYS A N 1
ATOM 2382 C CA . LYS A 1 299 ? 26.221 18.968 22.667 1.00 38.88 299 LYS A CA 1
ATOM 2383 C C . LYS A 1 299 ? 26.362 20.326 22.002 1.00 38.88 299 LYS A C 1
ATOM 2385 O O . LYS A 1 299 ? 25.459 21.151 22.059 1.00 38.88 299 LYS A O 1
ATOM 2390 N N . GLU A 1 300 ? 27.534 20.577 21.420 1.00 38.12 300 GLU A N 1
ATOM 2391 C CA . GLU A 1 300 ? 27.538 21.422 20.229 1.00 38.12 300 GLU A CA 1
ATOM 2392 C C . GLU A 1 300 ? 26.544 20.770 19.262 1.00 38.12 300 GLU A C 1
ATOM 2394 O O . GLU A 1 300 ? 26.582 19.553 19.073 1.00 38.12 300 GLU A O 1
ATOM 2399 N N . GLU A 1 301 ? 25.600 21.537 18.722 1.00 42.72 301 GLU A N 1
ATOM 2400 C CA . GLU A 1 301 ? 24.766 21.074 17.618 1.00 42.72 301 GLU A CA 1
ATOM 2401 C C . GLU A 1 301 ? 25.705 20.685 16.470 1.00 42.72 301 GLU A C 1
ATOM 2403 O O . GLU A 1 301 ? 26.176 21.540 15.719 1.00 42.72 301 GLU A O 1
ATOM 2408 N N . ILE A 1 302 ? 26.044 19.396 16.361 1.00 51.66 302 ILE A N 1
ATOM 2409 C CA . ILE A 1 302 ? 26.881 18.894 15.275 1.00 51.66 302 ILE A CA 1
ATOM 2410 C C . ILE A 1 302 ? 26.026 18.950 14.010 1.00 51.66 302 ILE A C 1
ATOM 2412 O O . ILE A 1 302 ? 25.306 18.020 13.655 1.00 51.66 302 ILE A O 1
ATOM 2416 N N . SER A 1 303 ? 26.067 20.093 13.340 1.00 66.06 303 SER A N 1
ATOM 2417 C CA . SER A 1 303 ? 25.413 20.291 12.058 1.00 66.06 303 SER A CA 1
ATOM 2418 C C . SER A 1 303 ? 26.196 19.540 10.976 1.00 66.06 303 SER A C 1
ATOM 2420 O O . SER A 1 303 ? 27.284 19.962 10.569 1.00 66.06 303 SER A O 1
ATOM 2422 N N . CYS A 1 304 ? 25.615 18.445 10.481 1.00 81.12 304 CYS A N 1
ATOM 2423 C CA . CYS A 1 304 ? 26.177 17.621 9.411 1.00 81.12 304 CYS A CA 1
ATOM 2424 C C . CYS A 1 304 ? 26.567 18.454 8.173 1.00 81.12 304 CYS A C 1
ATOM 2426 O O . CYS A 1 304 ? 25.821 19.331 7.717 1.00 81.12 304 CYS A O 1
ATOM 2428 N N . GLY A 1 305 ? 27.752 18.178 7.622 1.00 78.81 305 GLY A N 1
ATOM 2429 C CA . GLY A 1 305 ? 28.276 18.857 6.431 1.00 78.81 305 GLY A CA 1
ATOM 2430 C C . GLY A 1 305 ? 28.929 20.223 6.673 1.00 78.81 305 GLY A C 1
ATOM 2431 O O . GLY A 1 305 ? 29.326 20.863 5.701 1.00 78.81 305 GLY A O 1
ATOM 2432 N N . ILE A 1 306 ? 29.078 20.674 7.927 1.00 87.12 306 ILE A N 1
ATOM 2433 C CA . ILE A 1 306 ? 29.906 21.846 8.274 1.00 87.12 306 ILE A CA 1
ATOM 2434 C C . ILE A 1 306 ? 31.379 21.446 8.391 1.00 87.12 306 ILE A C 1
ATOM 2436 O O . ILE A 1 306 ? 31.711 20.315 8.761 1.00 87.12 306 ILE A O 1
ATOM 2440 N N . ARG A 1 307 ? 32.276 22.385 8.075 1.00 85.12 307 ARG A N 1
ATOM 2441 C CA . ARG A 1 307 ? 33.722 22.219 8.216 1.00 85.12 307 ARG A CA 1
ATOM 2442 C C . ARG A 1 307 ? 34.156 22.037 9.671 1.00 85.12 307 ARG A C 1
ATOM 2444 O O . ARG A 1 307 ? 33.857 22.861 10.531 1.00 85.12 307 ARG A O 1
ATOM 2451 N N . ARG A 1 308 ? 34.959 21.006 9.910 1.00 85.81 308 ARG A N 1
ATOM 2452 C CA . ARG A 1 308 ? 35.510 20.619 11.212 1.00 85.81 308 ARG A CA 1
ATOM 2453 C C . ARG A 1 308 ? 37.020 20.822 11.248 1.00 85.81 308 ARG A C 1
ATOM 2455 O O . ARG A 1 308 ? 37.744 20.182 10.495 1.00 85.81 308 ARG A O 1
ATOM 2462 N N . LYS A 1 309 ? 37.512 21.737 12.087 1.00 85.38 309 LYS A N 1
ATOM 2463 C CA . LYS A 1 309 ? 38.946 22.107 12.124 1.00 85.38 309 LYS A CA 1
ATOM 2464 C C . LYS A 1 309 ? 39.855 20.983 12.632 1.00 85.38 309 LYS A C 1
ATOM 2466 O O . LYS A 1 309 ? 41.051 21.017 12.373 1.00 85.38 309 LYS A O 1
ATOM 2471 N N . ASP A 1 310 ? 39.287 20.023 13.347 1.00 88.81 310 ASP A N 1
ATOM 2472 C CA . ASP A 1 310 ? 39.949 18.859 13.930 1.00 88.81 310 ASP A CA 1
ATOM 2473 C C . ASP A 1 310 ? 40.169 17.703 12.937 1.00 88.81 310 ASP A C 1
ATOM 2475 O O . ASP A 1 310 ? 40.881 16.756 13.259 1.00 88.81 310 ASP A O 1
ATOM 2479 N N . LEU A 1 311 ? 39.594 17.775 11.729 1.00 90.44 311 LEU A N 1
ATOM 2480 C CA . LEU A 1 311 ? 39.635 16.701 10.734 1.00 90.44 311 LEU A CA 1
ATOM 2481 C C . LEU A 1 311 ? 40.458 17.065 9.480 1.00 90.44 311 LEU A C 1
ATOM 2483 O O . LEU A 1 311 ? 40.520 18.241 9.097 1.00 90.44 311 LEU A O 1
ATOM 2487 N N . PRO A 1 312 ? 41.059 16.069 8.793 1.00 92.00 312 PRO A N 1
ATOM 2488 C CA . PRO A 1 312 ? 41.836 16.292 7.572 1.00 92.00 312 PRO A CA 1
ATOM 2489 C C . PRO A 1 312 ? 40.981 16.894 6.447 1.00 92.00 312 PRO A C 1
ATOM 2491 O O . PRO A 1 312 ? 39.756 16.789 6.453 1.00 92.00 312 PRO A O 1
ATOM 2494 N N . THR A 1 313 ? 41.624 17.557 5.483 1.00 92.81 313 THR A N 1
ATOM 2495 C CA . THR A 1 313 ? 40.959 18.131 4.299 1.00 92.81 313 THR A CA 1
ATOM 2496 C C . THR A 1 313 ? 41.375 17.361 3.048 1.00 92.81 313 THR A C 1
ATOM 2498 O O . THR A 1 313 ? 42.570 17.181 2.835 1.00 92.81 313 THR A O 1
ATOM 2501 N N . TYR A 1 314 ? 40.404 16.971 2.226 1.00 91.19 314 TYR A N 1
ATOM 2502 C CA . TYR A 1 314 ? 40.561 16.209 0.987 1.00 91.19 314 TYR A CA 1
ATOM 2503 C C . TYR A 1 314 ? 40.093 17.029 -0.228 1.00 91.19 314 TYR A C 1
ATOM 2505 O O . TYR A 1 314 ? 39.179 17.850 -0.097 1.00 91.19 314 TYR A O 1
ATOM 2513 N N . SER A 1 315 ? 40.706 16.830 -1.399 1.00 88.00 315 SER A N 1
ATOM 2514 C CA . SER A 1 315 ? 40.207 17.359 -2.683 1.00 88.00 315 SER A CA 1
ATOM 2515 C C . SER A 1 315 ? 39.133 16.459 -3.298 1.00 88.00 315 SER A C 1
ATOM 2517 O O . SER A 1 315 ? 38.990 15.293 -2.920 1.00 88.00 315 SER A O 1
ATOM 2519 N N . SER A 1 316 ? 38.387 16.984 -4.273 1.00 79.06 316 SER A N 1
ATOM 2520 C CA . SER A 1 316 ? 37.426 16.185 -5.047 1.00 79.06 316 SER A CA 1
ATOM 2521 C C . SER A 1 316 ? 38.100 15.001 -5.753 1.00 79.06 316 SER A C 1
ATOM 2523 O O . SER A 1 316 ? 37.566 13.892 -5.738 1.00 79.06 316 SER A O 1
ATOM 2525 N N . GLU A 1 317 ? 39.309 15.187 -6.306 1.00 80.50 317 GLU A N 1
ATOM 2526 C CA . GLU A 1 317 ? 40.049 14.088 -6.940 1.00 80.50 317 GLU A CA 1
ATOM 2527 C C . GLU A 1 317 ? 40.426 12.997 -5.939 1.00 80.50 317 GLU A C 1
ATOM 2529 O O . GLU A 1 317 ? 40.312 11.817 -6.264 1.00 80.50 317 GLU A O 1
ATOM 2534 N N . GLU A 1 318 ? 40.845 13.364 -4.727 1.00 83.06 318 GLU A N 1
ATOM 2535 C CA . GLU A 1 318 ? 41.172 12.398 -3.675 1.00 83.06 318 GLU A CA 1
ATOM 2536 C C . GLU A 1 318 ? 39.932 11.592 -3.281 1.00 83.06 318 GLU A C 1
ATOM 2538 O O . GLU A 1 318 ? 39.993 10.367 -3.263 1.00 83.06 318 GLU A O 1
ATOM 2543 N N . VAL A 1 319 ? 38.782 12.246 -3.073 1.00 84.31 319 VAL A N 1
ATOM 2544 C CA . VAL A 1 319 ? 37.510 11.554 -2.790 1.00 84.31 319 VAL A CA 1
ATOM 2545 C C . VAL A 1 319 ? 37.116 10.623 -3.942 1.00 84.31 319 VAL A C 1
ATOM 2547 O O . VAL A 1 319 ? 36.709 9.491 -3.690 1.00 84.31 319 VAL A O 1
ATOM 2550 N N . SER A 1 320 ? 37.313 11.036 -5.198 1.00 82.06 320 SER A N 1
ATOM 2551 C CA . SER A 1 320 ? 36.979 10.226 -6.380 1.00 82.06 320 SER A CA 1
ATOM 2552 C C . SER A 1 320 ? 37.786 8.932 -6.517 1.00 82.06 320 SER A C 1
ATOM 2554 O O . SER A 1 320 ? 37.329 7.988 -7.159 1.00 82.06 320 SER A O 1
ATOM 2556 N N . GLN A 1 321 ? 38.957 8.840 -5.877 1.00 85.75 321 GLN A N 1
ATOM 2557 C CA . GLN A 1 321 ? 39.758 7.610 -5.847 1.00 85.75 321 GLN A CA 1
ATOM 2558 C C . GLN A 1 321 ? 39.177 6.539 -4.917 1.00 85.75 321 GLN A C 1
ATOM 2560 O O . GLN A 1 321 ? 39.657 5.404 -4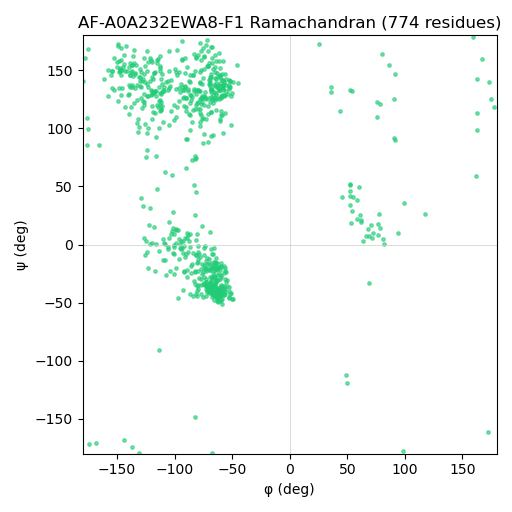.936 1.00 85.75 321 GLN A O 1
ATOM 2565 N N . HIS A 1 322 ? 38.166 6.880 -4.119 1.00 87.44 322 HIS A N 1
ATOM 2566 C CA . HIS A 1 322 ? 37.493 6.016 -3.154 1.00 87.44 322 HIS A CA 1
ATOM 2567 C C . HIS A 1 322 ? 36.077 5.660 -3.646 1.00 87.44 322 HIS A C 1
ATOM 2569 O O . HIS A 1 322 ? 35.065 6.006 -3.033 1.00 87.44 322 HIS A O 1
ATOM 2575 N N . ASP A 1 323 ? 36.005 4.977 -4.790 1.00 82.81 323 ASP A N 1
ATOM 2576 C CA . ASP A 1 323 ? 34.767 4.643 -5.505 1.00 82.81 323 ASP A CA 1
ATOM 2577 C C . ASP A 1 323 ? 34.338 3.165 -5.384 1.00 82.81 323 ASP A C 1
ATOM 2579 O O . ASP A 1 323 ? 33.295 2.770 -5.914 1.00 82.81 323 ASP A O 1
ATOM 2583 N N . ASN A 1 324 ? 35.117 2.311 -4.706 1.00 83.75 324 ASN A N 1
ATOM 2584 C CA . ASN A 1 324 ? 34.838 0.878 -4.620 1.00 83.75 324 ASN A CA 1
ATOM 2585 C C . ASN A 1 324 ? 35.250 0.242 -3.272 1.00 83.75 324 ASN A C 1
ATOM 2587 O O . ASN A 1 324 ? 35.919 0.854 -2.445 1.00 83.75 324 ASN A O 1
ATOM 2591 N N . PRO A 1 325 ? 34.840 -1.009 -2.985 1.00 81.06 325 PRO A N 1
ATOM 2592 C CA . PRO A 1 325 ? 35.111 -1.621 -1.681 1.00 81.06 325 PRO A CA 1
ATOM 2593 C C . PRO A 1 325 ? 36.596 -1.864 -1.361 1.00 81.06 325 PRO A C 1
ATOM 2595 O O . PRO A 1 325 ? 36.930 -2.040 -0.195 1.00 81.06 325 PRO A O 1
ATOM 2598 N N . ASN A 1 326 ? 37.493 -1.921 -2.356 1.00 80.38 326 ASN A N 1
ATOM 2599 C CA . ASN A 1 326 ? 38.907 -2.255 -2.112 1.00 80.38 326 ASN A CA 1
ATOM 2600 C C . ASN A 1 326 ? 39.737 -1.045 -1.666 1.00 80.38 326 ASN A C 1
ATOM 2602 O O . ASN A 1 326 ? 40.720 -1.200 -0.947 1.00 80.38 326 ASN A O 1
ATOM 2606 N N . ASN A 1 327 ? 39.365 0.138 -2.138 1.00 82.31 327 ASN A N 1
ATOM 2607 C CA . ASN A 1 327 ? 39.943 1.438 -1.804 1.00 82.31 327 ASN A CA 1
ATOM 2608 C C . ASN A 1 327 ? 39.084 2.192 -0.770 1.00 82.31 327 ASN A C 1
ATOM 2610 O O . ASN A 1 327 ? 39.550 3.180 -0.219 1.00 82.31 327 ASN A O 1
ATOM 2614 N N . GLY A 1 328 ? 37.890 1.694 -0.435 1.00 84.44 328 GLY A N 1
ATOM 2615 C CA . GLY A 1 328 ? 36.919 2.361 0.432 1.00 84.44 328 GLY A CA 1
ATOM 2616 C C . GLY A 1 328 ? 35.964 3.218 -0.396 1.00 84.44 328 GLY A C 1
ATOM 2617 O O . GLY A 1 328 ? 36.353 3.747 -1.428 1.00 84.44 328 GLY A O 1
ATOM 2618 N N . ILE A 1 329 ? 34.709 3.325 0.039 1.00 87.88 329 ILE A N 1
ATOM 2619 C CA . ILE A 1 329 ? 33.646 4.064 -0.651 1.00 87.88 329 ILE A CA 1
ATOM 2620 C C . ILE A 1 329 ? 33.416 5.369 0.100 1.00 87.88 329 ILE A C 1
ATOM 2622 O O . ILE A 1 329 ? 32.815 5.371 1.181 1.00 87.88 329 ILE A O 1
ATOM 2626 N N . TRP A 1 330 ? 33.929 6.469 -0.444 1.00 92.25 330 TRP A N 1
ATOM 2627 C CA . TRP A 1 330 ? 33.780 7.796 0.143 1.00 92.25 330 TRP A CA 1
ATOM 2628 C C . TRP A 1 330 ? 32.752 8.617 -0.622 1.00 92.25 330 TRP A C 1
ATOM 2630 O O . TRP A 1 330 ? 32.566 8.449 -1.824 1.00 92.25 330 TRP A O 1
ATOM 2640 N N . VAL A 1 331 ? 32.080 9.511 0.092 1.00 90.62 331 VAL A N 1
ATOM 2641 C CA . VAL A 1 331 ? 31.129 10.470 -0.475 1.00 90.62 331 VAL A CA 1
ATOM 2642 C C . VAL A 1 331 ? 31.333 11.833 0.163 1.00 90.62 331 VAL A C 1
ATOM 2644 O O . VAL A 1 331 ? 31.792 11.923 1.306 1.00 90.62 331 VAL A O 1
ATOM 2647 N N . SER A 1 332 ? 30.966 12.895 -0.548 1.00 88.56 332 SER A N 1
ATOM 2648 C CA . SER A 1 332 ? 30.937 14.245 0.008 1.00 88.56 332 SER A CA 1
ATOM 2649 C C . SER A 1 332 ? 29.514 14.779 0.142 1.00 88.56 332 SER A C 1
ATOM 2651 O O . SER A 1 332 ? 28.657 14.529 -0.700 1.00 88.56 332 SER A O 1
ATOM 2653 N N . TYR A 1 333 ? 29.259 15.510 1.224 1.00 87.44 333 TYR A N 1
ATOM 2654 C CA . TYR A 1 333 ? 28.016 16.250 1.447 1.00 87.44 333 TYR A CA 1
ATOM 2655 C C . TYR A 1 333 ? 28.359 17.615 2.025 1.00 87.44 333 TYR A C 1
ATOM 2657 O O . TYR A 1 333 ? 28.948 17.690 3.114 1.00 87.44 333 TYR A O 1
ATOM 2665 N N . LYS A 1 334 ? 28.003 18.685 1.304 1.00 85.25 334 LYS A N 1
ATOM 2666 C CA . LYS A 1 334 ? 28.463 20.052 1.597 1.00 85.25 334 LYS A CA 1
ATOM 2667 C C . LYS A 1 334 ? 29.994 20.095 1.766 1.00 85.25 334 LYS A C 1
ATOM 2669 O O . LYS A 1 334 ? 30.720 19.750 0.840 1.00 85.25 334 LYS A O 1
ATOM 2674 N N . GLU A 1 335 ? 30.497 20.497 2.937 1.00 87.38 335 GLU A N 1
ATOM 2675 C CA . GLU A 1 335 ? 31.935 20.551 3.239 1.00 87.38 335 GLU A CA 1
ATOM 2676 C C . GLU A 1 335 ? 32.466 19.276 3.911 1.00 87.38 335 GLU A C 1
ATOM 2678 O O . GLU A 1 335 ? 33.635 19.230 4.290 1.00 87.38 335 GLU A O 1
ATOM 2683 N N . GLY A 1 336 ? 31.640 18.245 4.105 1.00 90.00 336 GLY A N 1
ATOM 2684 C CA . GLY A 1 336 ? 32.044 17.000 4.757 1.00 90.00 336 GLY A CA 1
ATOM 2685 C C . GLY A 1 336 ? 32.408 15.882 3.790 1.00 90.00 336 GLY A C 1
ATOM 2686 O O . GLY A 1 336 ? 31.792 15.748 2.737 1.00 90.00 336 GLY A O 1
ATOM 2687 N N . VAL A 1 337 ? 33.378 15.055 4.188 1.00 91.06 337 VAL A N 1
ATOM 2688 C CA . VAL A 1 337 ? 33.757 13.799 3.523 1.00 91.06 337 VAL A CA 1
ATOM 2689 C C . VAL A 1 337 ? 33.478 12.638 4.474 1.00 91.06 337 VAL A C 1
ATOM 2691 O O . VAL A 1 337 ? 33.856 12.689 5.651 1.00 91.06 337 VAL A O 1
ATOM 2694 N N . TYR A 1 338 ? 32.818 11.600 3.964 1.00 93.56 338 TYR A N 1
ATOM 2695 C CA . TYR A 1 338 ? 32.282 10.481 4.740 1.00 93.56 338 TYR A CA 1
ATOM 2696 C C . TYR A 1 338 ? 32.700 9.151 4.127 1.00 93.56 338 TYR A C 1
ATOM 2698 O O . TYR A 1 338 ? 32.675 9.004 2.907 1.00 93.56 338 TYR A O 1
ATOM 2706 N N . ASN A 1 339 ? 33.033 8.169 4.965 1.00 92.62 339 ASN A N 1
ATOM 2707 C CA . ASN A 1 339 ? 33.314 6.805 4.526 1.00 92.62 339 ASN A CA 1
ATOM 2708 C C . ASN A 1 339 ? 32.089 5.923 4.776 1.00 92.62 339 ASN A C 1
ATOM 2710 O O . ASN A 1 339 ? 31.795 5.561 5.911 1.00 92.62 339 ASN A O 1
ATOM 2714 N N . ILE A 1 340 ? 31.392 5.555 3.704 1.00 91.12 340 ILE A N 1
ATOM 2715 C CA . ILE A 1 340 ? 30.139 4.793 3.765 1.00 91.12 340 ILE A CA 1
ATOM 2716 C C . ILE A 1 340 ? 30.325 3.306 3.437 1.00 91.12 340 ILE A C 1
ATOM 2718 O O . ILE A 1 340 ? 29.334 2.603 3.240 1.00 91.12 340 ILE A O 1
ATOM 2722 N N . THR A 1 341 ? 31.568 2.810 3.377 1.00 88.38 341 THR A N 1
ATOM 2723 C CA . THR A 1 341 ? 31.894 1.435 2.941 1.00 88.38 341 THR A CA 1
ATOM 2724 C C . THR A 1 341 ? 31.037 0.375 3.638 1.00 88.38 341 THR A C 1
ATOM 2726 O O . THR A 1 341 ? 30.437 -0.468 2.971 1.00 88.38 341 THR A O 1
ATOM 2729 N N . ASP A 1 342 ? 30.897 0.469 4.961 1.00 84.88 342 ASP A N 1
ATOM 2730 C CA . ASP A 1 342 ? 30.141 -0.500 5.767 1.00 84.88 342 ASP A CA 1
ATOM 2731 C C . ASP A 1 342 ? 28.620 -0.274 5.735 1.00 84.88 342 ASP A C 1
ATOM 2733 O O . ASP A 1 342 ? 27.840 -1.149 6.121 1.00 84.88 342 ASP A O 1
ATOM 2737 N N . PHE A 1 343 ? 28.179 0.906 5.290 1.00 85.44 343 PHE A N 1
ATOM 2738 C CA . PHE A 1 343 ? 26.768 1.284 5.228 1.00 85.44 343 PHE A CA 1
ATOM 2739 C C . PHE A 1 343 ? 26.121 0.960 3.880 1.00 85.44 343 PHE A C 1
ATOM 2741 O O . PHE A 1 343 ? 24.910 0.754 3.813 1.00 85.44 343 PHE A O 1
ATOM 2748 N N . VAL A 1 344 ? 26.909 0.853 2.809 1.00 81.81 344 VAL A N 1
ATOM 2749 C CA . VAL A 1 344 ? 26.425 0.599 1.443 1.00 81.81 344 VAL A CA 1
ATOM 2750 C C . VAL A 1 344 ? 25.520 -0.636 1.355 1.00 81.81 344 VAL A C 1
ATOM 2752 O O . VAL A 1 344 ? 24.496 -0.606 0.673 1.00 81.81 344 VAL A O 1
ATOM 2755 N N . THR A 1 345 ? 25.849 -1.708 2.077 1.00 76.62 345 THR A N 1
ATOM 2756 C CA . THR A 1 345 ? 25.051 -2.948 2.118 1.00 76.62 345 THR A CA 1
ATOM 2757 C C . THR A 1 345 ? 23.800 -2.836 2.990 1.00 76.62 345 THR A C 1
ATOM 2759 O O . THR A 1 345 ? 22.852 -3.591 2.795 1.00 76.62 345 THR A O 1
ATOM 2762 N N . LYS A 1 346 ? 23.776 -1.876 3.921 1.00 77.56 346 LYS A N 1
ATOM 2763 C CA . LYS A 1 346 ? 22.675 -1.605 4.860 1.00 77.56 346 LYS A CA 1
ATOM 2764 C C . LYS A 1 346 ? 21.730 -0.508 4.362 1.00 77.56 346 LYS A C 1
ATOM 2766 O O . LYS A 1 346 ? 20.743 -0.188 5.027 1.00 77.56 346 LYS A O 1
ATOM 2771 N N . HIS A 1 347 ? 22.032 0.102 3.214 1.00 79.81 347 HIS A N 1
ATOM 2772 C CA . HIS A 1 347 ? 21.263 1.214 2.681 1.00 79.81 347 HIS A CA 1
ATOM 2773 C C . HIS A 1 347 ? 19.844 0.765 2.266 1.00 79.81 347 HIS A C 1
ATOM 2775 O O . HIS A 1 347 ? 19.709 -0.126 1.422 1.00 79.81 347 HIS A O 1
ATOM 2781 N N . PRO A 1 348 ? 18.768 1.403 2.775 1.00 67.12 348 PRO A N 1
ATOM 2782 C CA . PRO A 1 348 ? 17.392 0.975 2.503 1.00 67.12 348 PRO A CA 1
ATOM 2783 C C . PRO A 1 348 ? 16.953 1.046 1.031 1.00 67.12 348 PRO A C 1
ATOM 2785 O O . PRO A 1 348 ? 15.995 0.378 0.662 1.00 67.12 348 PRO A O 1
ATOM 2788 N N . GLY A 1 349 ? 17.618 1.856 0.199 1.00 63.66 349 GLY A N 1
ATOM 2789 C CA . GLY A 1 349 ? 17.384 1.927 -1.254 1.00 63.66 349 GLY A CA 1
ATOM 2790 C C . GLY A 1 349 ? 18.223 0.937 -2.073 1.00 63.66 349 GLY A C 1
ATOM 2791 O O . GLY A 1 349 ? 18.269 1.028 -3.299 1.00 63.66 349 GLY A O 1
ATOM 2792 N N . GLY A 1 350 ? 18.934 0.025 -1.403 1.00 66.56 350 GLY A N 1
ATOM 2793 C CA . GLY A 1 350 ? 19.870 -0.914 -2.010 1.00 66.56 350 GLY A CA 1
ATOM 2794 C C . GLY A 1 350 ? 21.239 -0.305 -2.332 1.00 66.56 350 GLY A C 1
ATOM 2795 O O . GLY A 1 350 ? 21.414 0.916 -2.387 1.00 66.56 350 GLY A O 1
ATOM 2796 N N . GLN A 1 351 ? 22.210 -1.193 -2.571 1.00 73.06 351 GLN A N 1
ATOM 2797 C CA . GLN A 1 351 ? 23.606 -0.852 -2.864 1.00 73.06 351 GLN A CA 1
ATOM 2798 C C . GLN A 1 351 ? 23.760 -0.080 -4.183 1.00 73.06 351 GLN A C 1
ATOM 2800 O O . GLN A 1 351 ? 24.530 0.870 -4.257 1.00 73.06 351 GLN A O 1
ATOM 2805 N N . ASN A 1 352 ? 23.006 -0.438 -5.224 1.00 66.19 352 ASN A N 1
ATOM 2806 C CA . ASN A 1 352 ? 23.206 0.135 -6.559 1.00 66.19 352 ASN A CA 1
ATOM 2807 C C . ASN A 1 352 ? 23.003 1.656 -6.598 1.00 66.19 352 ASN A C 1
ATOM 2809 O O . ASN A 1 352 ? 23.733 2.340 -7.303 1.00 66.19 352 ASN A O 1
ATOM 2813 N N . LYS A 1 353 ? 22.042 2.184 -5.828 1.00 67.50 353 LYS A N 1
ATOM 2814 C CA . LYS A 1 353 ? 21.717 3.618 -5.824 1.00 67.50 353 LYS A CA 1
ATOM 2815 C C . LYS A 1 353 ? 22.749 4.444 -5.073 1.00 67.50 353 LYS A C 1
ATOM 2817 O O . LYS A 1 353 ? 23.191 5.470 -5.569 1.00 67.50 353 LYS A O 1
ATOM 2822 N N . ILE A 1 354 ? 23.159 3.980 -3.893 1.00 74.94 354 ILE A N 1
ATOM 2823 C CA . ILE A 1 354 ? 24.158 4.690 -3.089 1.00 74.94 354 ILE A CA 1
ATOM 2824 C C . ILE A 1 354 ? 25.540 4.664 -3.760 1.00 74.94 354 ILE A C 1
ATOM 2826 O O . ILE A 1 354 ? 26.274 5.644 -3.686 1.00 74.94 354 ILE A O 1
ATOM 2830 N N . MET A 1 355 ? 25.856 3.597 -4.504 1.00 80.00 355 MET A N 1
ATOM 2831 C CA . MET A 1 355 ? 27.095 3.497 -5.282 1.00 80.00 355 MET A CA 1
ATOM 2832 C C . MET A 1 355 ? 27.190 4.502 -6.436 1.00 80.00 355 MET A C 1
ATOM 2834 O O . MET A 1 355 ? 28.293 4.763 -6.897 1.00 80.00 355 MET A O 1
ATOM 2838 N N . MET A 1 356 ? 26.086 5.102 -6.895 1.00 72.56 356 MET A N 1
ATOM 2839 C CA . MET A 1 356 ? 26.142 6.151 -7.928 1.00 72.56 356 MET A CA 1
ATOM 2840 C C . MET A 1 356 ? 26.775 7.444 -7.425 1.00 72.56 356 MET A C 1
ATOM 2842 O O . MET A 1 356 ? 27.249 8.242 -8.226 1.00 72.56 356 MET A O 1
ATOM 2846 N N . ALA A 1 357 ? 26.781 7.641 -6.108 1.00 76.50 357 ALA A N 1
ATOM 2847 C CA . ALA A 1 357 ? 27.455 8.760 -5.478 1.00 76.50 357 ALA A CA 1
ATOM 2848 C C . ALA A 1 357 ? 28.868 8.405 -4.987 1.00 76.50 357 ALA A C 1
ATOM 2850 O O . ALA A 1 357 ? 29.531 9.266 -4.414 1.00 76.50 357 ALA A O 1
ATOM 2851 N N . ALA A 1 358 ? 29.331 7.162 -5.182 1.00 84.75 358 ALA A N 1
ATOM 2852 C CA . ALA A 1 358 ? 30.656 6.728 -4.751 1.00 84.75 358 ALA A CA 1
ATOM 2853 C C . ALA A 1 358 ? 31.745 7.577 -5.421 1.00 84.75 358 ALA A C 1
ATOM 2855 O O . ALA A 1 358 ? 31.752 7.747 -6.639 1.00 84.75 358 ALA A O 1
ATOM 2856 N N . GLY A 1 359 ? 32.643 8.129 -4.611 1.00 81.31 359 GLY A N 1
ATOM 2857 C CA . GLY A 1 359 ? 33.686 9.044 -5.058 1.00 81.31 359 GLY A CA 1
ATOM 2858 C C . GLY A 1 359 ? 33.190 10.442 -5.455 1.00 81.31 359 GLY A C 1
ATOM 2859 O O . GLY A 1 359 ? 33.959 11.218 -6.016 1.00 81.31 359 GLY A O 1
ATOM 2860 N N . GLY A 1 360 ? 31.926 10.787 -5.187 1.00 83.44 360 GLY A N 1
ATOM 2861 C CA . GLY A 1 360 ? 31.317 12.055 -5.593 1.00 83.44 360 GLY A CA 1
ATOM 2862 C C . GLY A 1 360 ? 30.460 12.716 -4.511 1.00 83.44 360 GLY A C 1
ATOM 2863 O O . GLY A 1 360 ? 30.395 12.269 -3.364 1.00 83.44 360 GLY A O 1
ATOM 2864 N N . SER A 1 361 ? 29.795 13.811 -4.892 1.00 82.12 361 SER A N 1
ATOM 2865 C CA . SER A 1 361 ? 28.865 14.534 -4.016 1.00 82.12 361 SER A CA 1
ATOM 2866 C C . SER A 1 361 ? 27.481 13.880 -4.018 1.00 82.12 361 SER A C 1
ATOM 2868 O O . SER A 1 361 ? 26.913 13.595 -5.074 1.00 82.12 361 SER A O 1
ATOM 2870 N N . ILE A 1 362 ? 26.916 13.675 -2.824 1.00 83.88 362 ILE A N 1
ATOM 2871 C CA . ILE A 1 362 ? 25.539 13.185 -2.648 1.00 83.88 362 ILE A CA 1
ATOM 2872 C C . ILE A 1 362 ? 24.498 14.312 -2.721 1.00 83.88 362 ILE A C 1
ATOM 2874 O O . ILE A 1 362 ? 23.304 14.016 -2.764 1.00 83.88 362 ILE A O 1
ATOM 2878 N N . ASP A 1 363 ? 24.918 15.584 -2.771 1.00 75.62 363 ASP A N 1
ATOM 2879 C CA . ASP A 1 363 ? 24.029 16.753 -2.788 1.00 75.62 363 ASP A CA 1
ATOM 2880 C C . ASP A 1 363 ? 22.951 16.675 -3.901 1.00 75.62 363 ASP A C 1
ATOM 2882 O O . ASP A 1 363 ? 21.770 16.844 -3.578 1.00 75.62 363 ASP A O 1
ATOM 2886 N N . PRO A 1 364 ? 23.261 16.318 -5.171 1.00 66.75 364 PRO A N 1
ATOM 2887 C CA . PRO A 1 364 ? 22.244 16.185 -6.225 1.00 66.75 364 PRO A CA 1
ATOM 2888 C C . PRO A 1 364 ? 21.242 15.051 -5.966 1.00 66.75 364 PRO A C 1
ATOM 2890 O O . PRO A 1 364 ? 20.047 15.179 -6.234 1.00 66.75 364 PRO A O 1
ATOM 2893 N N . PHE A 1 365 ? 21.706 13.936 -5.396 1.00 71.06 365 PHE A N 1
ATOM 2894 C CA . PHE A 1 365 ? 20.845 12.803 -5.057 1.00 71.06 365 PHE A CA 1
ATOM 2895 C C . PHE A 1 365 ? 19.906 13.146 -3.900 1.00 71.06 365 PHE A C 1
ATOM 2897 O O . PHE A 1 365 ? 18.758 12.710 -3.888 1.00 71.06 365 PHE A O 1
ATOM 2904 N N . TRP A 1 366 ? 20.365 13.944 -2.937 1.00 74.94 366 TRP A N 1
ATOM 2905 C CA . TRP A 1 366 ? 19.565 14.383 -1.793 1.00 74.94 366 TRP A CA 1
ATOM 2906 C C . TRP A 1 366 ? 18.541 15.459 -2.154 1.00 74.94 366 TRP A C 1
ATOM 2908 O O . TRP A 1 366 ? 17.511 15.551 -1.486 1.00 74.94 366 TRP A O 1
ATOM 2918 N N . MET A 1 367 ? 18.765 16.212 -3.236 1.00 65.81 367 MET A N 1
ATOM 2919 C CA . MET A 1 367 ? 17.729 17.063 -3.828 1.00 65.81 367 MET A CA 1
ATOM 2920 C C . MET A 1 367 ? 16.550 16.230 -4.342 1.00 65.81 367 MET A C 1
ATOM 2922 O O . MET A 1 367 ? 15.405 16.604 -4.119 1.00 65.81 367 MET A O 1
ATOM 2926 N N . VAL A 1 368 ? 16.812 15.078 -4.972 1.00 57.84 368 VAL A N 1
ATOM 2927 C CA . VAL A 1 368 ? 15.765 14.189 -5.507 1.00 57.84 368 VAL A CA 1
ATOM 2928 C C . VAL A 1 368 ? 15.158 13.321 -4.401 1.00 57.84 368 VAL A C 1
ATOM 2930 O O . VAL A 1 368 ? 13.942 13.202 -4.283 1.00 57.84 368 VAL A O 1
ATOM 2933 N N . PHE A 1 369 ? 15.983 12.746 -3.530 1.00 65.25 369 PHE A N 1
ATOM 2934 C CA . PHE A 1 369 ? 15.558 11.891 -2.426 1.00 65.25 369 PHE A CA 1
ATOM 2935 C C . PHE A 1 369 ? 15.583 12.643 -1.094 1.00 65.25 369 PHE A C 1
ATOM 2937 O O . PHE A 1 369 ? 16.251 12.218 -0.149 1.00 65.25 369 PHE A O 1
ATOM 2944 N N . ALA A 1 370 ? 14.826 13.731 -0.973 1.00 61.03 370 ALA A N 1
ATOM 2945 C CA . ALA A 1 370 ? 14.901 14.608 0.200 1.00 61.03 370 ALA A CA 1
ATOM 2946 C C . ALA A 1 370 ? 14.438 13.966 1.529 1.00 61.03 370 ALA A C 1
ATOM 2948 O O . ALA A 1 370 ? 14.623 14.551 2.596 1.00 61.03 370 ALA A O 1
ATOM 2949 N N . ASN A 1 371 ? 13.956 12.714 1.513 1.00 64.50 371 ASN A N 1
ATOM 2950 C CA . ASN A 1 371 ? 13.841 11.883 2.718 1.00 64.50 371 ASN A CA 1
ATOM 2951 C C . ASN A 1 371 ? 15.170 11.722 3.476 1.00 64.50 371 ASN A C 1
ATOM 2953 O O . ASN A 1 371 ? 15.116 11.477 4.676 1.00 64.50 371 ASN A O 1
ATOM 2957 N N . HIS A 1 372 ? 16.325 11.875 2.815 1.00 75.44 372 HIS A N 1
ATOM 2958 C CA . HIS A 1 372 ? 17.644 11.843 3.457 1.00 75.44 372 HIS A CA 1
ATOM 2959 C C . HIS A 1 372 ? 17.958 13.100 4.289 1.00 75.44 372 HIS A C 1
ATOM 2961 O O . HIS A 1 372 ? 18.837 13.053 5.139 1.00 75.44 372 HIS A O 1
ATOM 2967 N N . ASN A 1 373 ? 17.195 14.190 4.134 1.00 71.69 373 ASN A N 1
ATOM 2968 C CA . ASN A 1 373 ? 17.413 15.450 4.859 1.00 71.69 373 ASN A CA 1
ATOM 2969 C C . ASN A 1 373 ? 16.850 15.452 6.296 1.00 71.69 373 ASN A C 1
ATOM 2971 O O . ASN A 1 373 ? 16.775 16.503 6.930 1.00 71.69 373 ASN A O 1
ATOM 2975 N N . LYS A 1 374 ? 16.407 14.301 6.816 1.00 73.12 374 LYS A N 1
ATOM 2976 C CA . LYS A 1 374 ? 15.917 14.174 8.198 1.00 73.12 374 LYS A CA 1
ATOM 2977 C C . LYS A 1 374 ? 17.079 14.174 9.186 1.00 73.12 374 LYS A C 1
ATOM 2979 O O . LYS A 1 374 ? 18.101 13.554 8.907 1.00 73.12 374 LYS A O 1
ATOM 2984 N N . SER A 1 375 ? 16.890 14.784 10.357 1.00 74.12 375 SER A N 1
ATOM 2985 C CA . SER A 1 375 ? 17.913 14.886 11.413 1.00 74.12 375 SER A CA 1
ATOM 2986 C C . SER A 1 375 ? 18.556 13.542 11.752 1.00 74.12 375 SER A C 1
ATOM 2988 O O . SER A 1 375 ? 19.771 13.436 11.731 1.00 74.12 375 SER A O 1
ATOM 2990 N N . GLU A 1 376 ? 17.759 12.490 11.934 1.00 76.94 376 GLU A N 1
ATOM 2991 C CA . GLU A 1 376 ? 18.242 11.134 12.241 1.00 76.94 376 GLU A CA 1
ATOM 2992 C C . GLU A 1 376 ? 19.193 10.568 11.169 1.00 76.94 376 GLU A C 1
ATOM 2994 O O . GLU A 1 376 ? 20.133 9.836 11.472 1.00 76.94 376 GLU A O 1
ATOM 2999 N N . ILE A 1 377 ? 18.949 10.890 9.893 1.00 81.31 377 ILE A N 1
ATOM 3000 C CA . ILE A 1 377 ? 19.779 10.428 8.771 1.00 81.31 377 ILE A CA 1
ATOM 3001 C C . ILE A 1 377 ? 21.034 11.294 8.649 1.00 81.31 377 ILE A C 1
ATOM 3003 O O . ILE A 1 377 ? 22.101 10.768 8.345 1.00 81.31 377 ILE A O 1
ATOM 3007 N N . LEU A 1 378 ? 20.925 12.594 8.931 1.00 84.56 378 LEU A N 1
ATOM 3008 C CA . LEU A 1 378 ? 22.068 13.503 9.020 1.00 84.56 378 LEU A CA 1
ATOM 3009 C C . LEU A 1 378 ? 23.011 13.108 10.163 1.00 84.56 378 LEU A C 1
ATOM 3011 O O . LEU A 1 378 ? 24.221 13.091 9.970 1.00 84.56 378 LEU A O 1
ATOM 3015 N N . GLU A 1 379 ? 22.469 12.739 11.323 1.00 84.50 379 GLU A N 1
ATOM 3016 C CA . GLU A 1 379 ? 23.232 12.212 12.461 1.00 84.50 379 GLU A CA 1
ATOM 3017 C C . GLU A 1 379 ? 23.911 10.885 12.105 1.00 84.50 379 GLU A C 1
ATOM 3019 O O . GLU A 1 379 ? 25.098 10.698 12.379 1.00 84.50 379 GLU A O 1
ATOM 3024 N N . LEU A 1 380 ? 23.190 9.982 11.429 1.00 86.69 380 LEU A N 1
ATOM 3025 C CA . LEU A 1 380 ? 23.768 8.736 10.930 1.00 86.69 380 LEU A CA 1
ATOM 3026 C C . LEU A 1 380 ? 24.905 8.998 9.933 1.00 86.69 380 LEU A C 1
ATOM 3028 O O . LEU A 1 380 ? 25.953 8.364 10.036 1.00 86.69 380 LEU A O 1
ATOM 3032 N N . LEU A 1 381 ? 24.731 9.929 8.993 1.00 88.44 381 LEU A N 1
ATOM 3033 C CA . LEU A 1 381 ? 25.788 10.309 8.058 1.00 88.44 381 LEU A CA 1
ATOM 3034 C C . LEU A 1 381 ? 26.994 10.897 8.797 1.00 88.44 381 LEU A C 1
ATOM 3036 O O . LEU A 1 381 ? 28.122 10.494 8.532 1.00 88.44 381 LEU A O 1
ATOM 3040 N N . GLU A 1 382 ? 26.768 11.787 9.761 1.00 90.19 382 GLU A N 1
ATOM 3041 C CA . GLU A 1 382 ? 27.836 12.418 10.537 1.00 90.19 382 GLU A CA 1
ATOM 3042 C C . GLU A 1 382 ? 28.610 11.412 11.398 1.00 90.19 382 GLU A C 1
ATOM 3044 O O . GLU A 1 382 ? 29.814 11.572 11.587 1.00 90.19 382 GLU A O 1
ATOM 3049 N N . SER A 1 383 ? 27.983 10.309 11.827 1.00 88.25 383 SER A N 1
ATOM 3050 C CA . SER A 1 383 ? 28.708 9.214 12.489 1.00 88.25 383 SER A CA 1
ATOM 3051 C C . SER A 1 383 ? 29.769 8.548 11.591 1.00 88.25 383 SER A C 1
ATOM 3053 O O . SER A 1 383 ? 30.695 7.922 12.100 1.00 88.25 383 SER A O 1
ATOM 3055 N N . MET A 1 384 ? 29.674 8.718 10.265 1.00 92.50 384 MET A N 1
ATOM 3056 C CA . MET A 1 384 ? 30.599 8.183 9.254 1.00 92.50 384 MET A CA 1
ATOM 3057 C C . MET A 1 384 ? 31.601 9.233 8.729 1.00 92.50 384 MET A C 1
ATOM 3059 O O . MET A 1 384 ? 32.229 9.034 7.684 1.00 92.50 384 MET A O 1
ATOM 3063 N N . ARG A 1 385 ? 31.740 10.377 9.413 1.00 93.19 385 ARG A N 1
ATOM 3064 C CA . ARG A 1 385 ? 32.608 11.497 9.015 1.00 93.19 385 ARG A CA 1
ATOM 3065 C C . ARG A 1 385 ? 34.093 11.135 9.114 1.00 93.19 385 ARG A C 1
ATOM 3067 O O . ARG A 1 385 ? 34.553 10.676 10.153 1.00 93.19 385 ARG A O 1
ATOM 3074 N N . ILE A 1 386 ? 34.856 11.422 8.056 1.00 93.38 386 ILE A N 1
ATOM 3075 C CA . ILE A 1 386 ? 36.313 11.186 8.007 1.00 93.38 386 ILE A CA 1
ATOM 3076 C C . ILE A 1 386 ? 37.140 12.443 7.710 1.00 93.38 386 ILE A C 1
ATOM 3078 O O . ILE A 1 386 ? 38.330 12.472 8.009 1.00 93.38 386 ILE A O 1
ATOM 3082 N N . GLY A 1 387 ? 36.541 13.492 7.141 1.00 92.00 387 GLY A N 1
ATOM 3083 C CA . GLY A 1 387 ? 37.284 14.690 6.750 1.00 92.00 387 GLY A CA 1
ATOM 3084 C C . GLY A 1 387 ? 36.428 15.838 6.246 1.00 92.00 387 GLY A C 1
ATOM 3085 O O . GLY A 1 387 ? 35.200 15.806 6.317 1.00 92.00 387 GLY A O 1
ATOM 3086 N N . ASN A 1 388 ? 37.087 16.861 5.720 1.00 92.00 388 ASN A N 1
ATOM 3087 C CA . ASN A 1 388 ? 36.474 18.010 5.066 1.00 92.00 388 ASN A CA 1
ATOM 3088 C C . ASN A 1 388 ? 36.808 18.023 3.581 1.00 92.00 388 ASN A C 1
ATOM 3090 O O . ASN A 1 388 ? 37.901 17.618 3.201 1.00 92.00 388 ASN A O 1
ATOM 3094 N N . LEU A 1 389 ? 35.909 18.544 2.759 1.00 89.31 389 LEU A N 1
ATOM 3095 C CA . LEU A 1 389 ? 36.183 18.814 1.355 1.00 89.31 389 LEU A CA 1
ATOM 3096 C C . LEU A 1 389 ? 36.806 20.212 1.217 1.00 89.31 389 LEU A C 1
ATOM 3098 O O . LEU A 1 389 ? 36.474 21.127 1.980 1.00 89.31 389 LEU A O 1
ATOM 3102 N N . ARG A 1 390 ? 37.720 20.409 0.261 1.00 86.44 390 ARG A N 1
ATOM 3103 C CA . ARG A 1 390 ? 38.241 21.750 -0.053 1.00 86.44 390 ARG A CA 1
ATOM 3104 C C . ARG A 1 390 ? 37.096 22.676 -0.462 1.00 86.44 390 ARG A C 1
ATOM 3106 O O . ARG A 1 390 ? 36.249 22.307 -1.261 1.00 86.44 390 ARG A O 1
ATOM 3113 N N . SER A 1 391 ? 37.091 23.911 0.040 1.00 81.62 391 SER A N 1
ATOM 3114 C CA . SER A 1 391 ? 35.992 24.870 -0.176 1.00 81.62 391 SER A CA 1
ATOM 3115 C C . SER A 1 391 ? 35.752 25.256 -1.647 1.00 81.62 391 SER A C 1
ATOM 3117 O O . SER A 1 391 ? 34.684 25.764 -1.986 1.00 81.62 391 SER A O 1
ATOM 3119 N N . GLU A 1 392 ? 36.742 25.048 -2.516 1.00 79.62 392 GLU A N 1
ATOM 3120 C CA . GLU A 1 392 ? 36.627 25.219 -3.970 1.00 79.62 392 GLU A CA 1
ATOM 3121 C C . GLU A 1 392 ? 35.895 24.056 -4.657 1.00 79.62 392 GLU A C 1
ATOM 3123 O O . GLU A 1 392 ? 35.168 24.296 -5.619 1.00 79.62 392 GLU A O 1
ATOM 3128 N N . ASP A 1 393 ? 36.006 22.854 -4.089 1.00 77.88 393 ASP A N 1
ATOM 3129 C CA . ASP A 1 393 ? 35.443 21.592 -4.584 1.00 77.88 393 ASP A CA 1
ATOM 3130 C C . ASP A 1 393 ? 34.040 21.299 -4.034 1.00 77.88 393 ASP A C 1
ATOM 3132 O O . ASP A 1 393 ? 33.359 20.381 -4.491 1.00 77.88 393 ASP A O 1
ATOM 3136 N N . VAL A 1 394 ? 33.598 22.073 -3.037 1.00 77.12 394 VAL A N 1
ATOM 3137 C CA . VAL A 1 394 ? 32.242 21.989 -2.486 1.00 77.12 394 VAL A CA 1
ATOM 3138 C C . VAL A 1 394 ? 31.238 22.201 -3.605 1.00 77.12 394 VAL A C 1
ATOM 3140 O O . VAL A 1 394 ? 31.290 23.204 -4.320 1.00 77.12 394 VAL A O 1
ATOM 3143 N N . TYR A 1 395 ? 30.291 21.273 -3.718 1.00 69.06 395 TYR A N 1
ATOM 3144 C CA . TYR A 1 395 ? 29.196 21.386 -4.664 1.00 69.06 395 TYR A CA 1
ATOM 3145 C C . TYR A 1 395 ? 28.436 22.700 -4.429 1.00 69.06 395 TYR A C 1
ATOM 3147 O O . TYR A 1 395 ? 27.808 22.909 -3.389 1.00 69.06 395 TYR A O 1
ATOM 3155 N N . LYS A 1 396 ? 28.510 23.615 -5.399 1.00 63.16 396 LYS A N 1
ATOM 3156 C CA . LYS A 1 396 ? 27.788 24.889 -5.373 1.00 63.16 396 LYS A CA 1
ATOM 3157 C C . LYS A 1 396 ? 26.565 24.763 -6.263 1.00 63.16 396 LYS A C 1
ATOM 3159 O O . LYS A 1 396 ? 26.698 24.551 -7.464 1.00 63.16 396 LYS A O 1
ATOM 3164 N N . LYS A 1 397 ? 25.381 24.953 -5.678 1.00 51.78 397 LYS A N 1
ATOM 3165 C CA . LYS A 1 397 ? 24.133 25.113 -6.432 1.00 51.78 397 LYS A CA 1
ATOM 3166 C C . LYS A 1 397 ? 24.277 26.350 -7.330 1.00 51.78 397 LYS A C 1
ATOM 3168 O O . LYS A 1 397 ? 24.328 27.471 -6.827 1.00 51.78 397 LYS A O 1
ATOM 3173 N N . THR A 1 398 ? 24.415 26.157 -8.638 1.00 50.94 398 THR A N 1
ATOM 3174 C CA . THR A 1 398 ? 24.432 27.247 -9.625 1.00 50.94 398 THR A CA 1
ATOM 3175 C C . THR A 1 398 ? 22.996 27.678 -9.948 1.00 50.94 398 THR A C 1
ATOM 3177 O O . THR A 1 398 ? 22.044 26.938 -9.693 1.00 50.94 398 THR A O 1
ATOM 3180 N N . ALA A 1 399 ? 22.804 28.872 -10.516 1.00 45.66 399 ALA A N 1
ATOM 3181 C CA . ALA A 1 399 ? 21.478 29.320 -10.963 1.00 45.66 399 ALA A CA 1
ATOM 3182 C C . ALA A 1 399 ? 20.863 28.398 -12.045 1.00 45.66 399 ALA A C 1
ATOM 3184 O O . ALA A 1 399 ? 19.645 28.337 -12.160 1.00 45.66 399 ALA A O 1
ATOM 3185 N N . ASP A 1 400 ? 21.700 27.629 -12.755 1.00 43.00 400 ASP A N 1
ATOM 3186 C CA . ASP A 1 400 ? 21.316 26.664 -13.798 1.00 43.00 400 ASP A CA 1
ATOM 3187 C C . ASP A 1 400 ? 21.033 25.242 -13.264 1.00 43.00 400 ASP A C 1
ATOM 3189 O O . ASP A 1 400 ? 20.834 24.308 -14.042 1.00 43.00 400 ASP A O 1
ATOM 3193 N N . THR A 1 401 ? 21.036 25.029 -11.942 1.00 52.88 401 THR A N 1
ATOM 3194 C CA . THR A 1 401 ? 20.752 23.700 -11.375 1.00 52.88 401 THR A CA 1
ATOM 3195 C C . THR A 1 401 ? 19.251 23.409 -11.458 1.00 52.88 401 THR A C 1
ATOM 3197 O O . THR A 1 401 ? 18.466 24.007 -10.722 1.00 52.88 401 THR A O 1
ATOM 3200 N N . PHE A 1 402 ? 18.853 22.485 -12.337 1.00 63.78 402 PHE A N 1
ATOM 3201 C CA . PHE A 1 402 ? 17.467 22.033 -12.500 1.00 63.78 402 PHE A CA 1
ATOM 3202 C C . PHE A 1 402 ? 16.929 21.452 -11.179 1.00 63.78 402 PHE A C 1
ATOM 3204 O O . PHE A 1 402 ? 17.397 20.408 -10.724 1.00 63.78 402 PHE A O 1
ATOM 3211 N N . ASP A 1 403 ? 15.977 22.138 -10.537 1.00 74.69 403 ASP A N 1
ATOM 3212 C CA . ASP A 1 403 ? 15.223 21.576 -9.412 1.00 74.69 403 ASP A CA 1
ATOM 3213 C C . ASP A 1 403 ? 14.175 20.602 -9.978 1.00 74.69 403 ASP A C 1
ATOM 3215 O O . ASP A 1 403 ? 13.229 21.050 -10.634 1.00 74.69 403 ASP A O 1
ATOM 3219 N N . PRO A 1 404 ? 14.312 19.284 -9.739 1.00 80.62 404 PRO A N 1
ATOM 3220 C CA . PRO A 1 404 ? 13.408 18.281 -10.298 1.00 80.62 404 PRO A CA 1
ATOM 3221 C C . PRO A 1 404 ? 11.966 18.430 -9.793 1.00 80.62 404 PRO A C 1
ATOM 3223 O O . PRO A 1 404 ? 11.052 17.877 -10.393 1.00 80.62 404 PRO A O 1
ATOM 3226 N N . TYR A 1 405 ? 11.752 19.191 -8.716 1.00 82.88 405 TYR A N 1
ATOM 3227 C CA . TYR A 1 405 ? 10.448 19.459 -8.117 1.00 82.88 405 TYR A CA 1
ATOM 3228 C C . TYR A 1 405 ? 9.897 20.856 -8.462 1.00 82.88 405 TYR A C 1
ATOM 3230 O O . TYR A 1 405 ? 8.893 21.275 -7.888 1.00 82.88 405 TYR A O 1
ATOM 3238 N N . ALA A 1 406 ? 10.527 21.601 -9.378 1.00 79.69 406 ALA A N 1
ATOM 3239 C CA . ALA A 1 406 ? 10.118 22.970 -9.713 1.00 79.69 406 ALA A CA 1
ATOM 3240 C C . ALA A 1 406 ? 8.697 23.072 -10.295 1.00 79.69 406 ALA A C 1
ATOM 3242 O O . ALA A 1 406 ? 8.030 24.089 -10.114 1.00 79.69 406 ALA A O 1
ATOM 3243 N N . LEU A 1 407 ? 8.246 22.028 -10.995 1.00 81.69 407 LEU A N 1
ATOM 3244 C CA . LEU A 1 407 ? 6.958 21.973 -11.700 1.00 81.69 407 LEU A CA 1
ATOM 3245 C C . LEU A 1 407 ? 5.918 21.113 -10.968 1.00 81.69 407 LEU A C 1
ATOM 3247 O O . LEU A 1 407 ? 4.932 20.666 -11.547 1.00 81.69 407 LEU A O 1
ATOM 3251 N N . GLU A 1 408 ? 6.140 20.881 -9.678 1.00 85.62 408 GLU A N 1
ATOM 3252 C CA . GLU A 1 408 ? 5.206 20.179 -8.813 1.00 85.62 408 GLU A CA 1
ATOM 3253 C C . GLU A 1 408 ? 3.845 20.904 -8.732 1.00 85.62 408 GLU A C 1
ATOM 3255 O O . GLU A 1 408 ? 3.806 22.132 -8.599 1.00 85.62 408 GLU A O 1
ATOM 3260 N N . PRO A 1 409 ? 2.712 20.174 -8.750 1.00 87.88 409 PRO A N 1
ATOM 3261 C CA . PRO A 1 409 ? 1.395 20.794 -8.692 1.00 87.88 409 PRO A CA 1
ATOM 3262 C C . PRO A 1 409 ? 1.160 21.524 -7.363 1.00 87.88 409 PRO A C 1
ATOM 3264 O O . PRO A 1 409 ? 1.776 21.233 -6.332 1.00 87.88 409 PRO A O 1
ATOM 3267 N N . VAL A 1 410 ? 0.232 22.481 -7.380 1.00 83.69 410 VAL A N 1
ATOM 3268 C CA . VAL A 1 410 ? -0.206 23.201 -6.178 1.00 83.69 410 VAL A CA 1
ATOM 3269 C C . VAL A 1 410 ? -1.179 22.323 -5.394 1.00 83.69 410 VAL A C 1
ATOM 3271 O O . VAL A 1 410 ? -2.129 21.789 -5.959 1.00 83.69 410 VAL A O 1
ATOM 3274 N N . ARG A 1 411 ? -0.967 22.201 -4.078 1.00 86.44 411 ARG A N 1
ATOM 3275 C CA . ARG A 1 411 ? -1.827 21.412 -3.181 1.00 86.44 411 ARG A CA 1
ATOM 3276 C C . ARG A 1 411 ? -2.552 22.273 -2.166 1.00 86.44 411 ARG A C 1
ATOM 3278 O O . ARG A 1 411 ? -2.120 23.377 -1.828 1.00 86.44 411 ARG A O 1
ATOM 3285 N N . SER A 1 412 ? -3.631 21.714 -1.625 1.00 79.75 412 SER A N 1
ATOM 3286 C CA . SER A 1 412 ? -4.374 22.328 -0.534 1.00 79.75 412 SER A CA 1
ATOM 3287 C C . SER A 1 412 ? -3.501 22.521 0.706 1.00 79.75 412 SER A C 1
ATOM 3289 O O . SER A 1 412 ? -2.831 21.600 1.177 1.00 79.75 412 SER A O 1
ATOM 3291 N N . LYS A 1 413 ? -3.565 23.724 1.284 1.00 81.31 413 LYS A N 1
ATOM 3292 C CA . LYS A 1 413 ? -2.849 24.086 2.518 1.00 81.31 413 LYS A CA 1
ATOM 3293 C C . LYS A 1 413 ? -3.409 23.393 3.764 1.00 81.31 413 LYS A C 1
ATOM 3295 O O . LYS A 1 413 ? -2.773 23.440 4.809 1.00 81.31 413 LYS A O 1
ATOM 3300 N N . ILE A 1 414 ? -4.592 22.780 3.662 1.00 81.50 414 ILE A N 1
ATOM 3301 C CA . ILE A 1 414 ? -5.230 22.073 4.779 1.00 81.50 414 ILE A CA 1
ATOM 3302 C C . ILE A 1 414 ? -4.559 20.730 5.081 1.00 81.50 414 ILE A C 1
ATOM 3304 O O . ILE A 1 414 ? -4.733 20.188 6.168 1.00 81.50 414 ILE A O 1
ATOM 3308 N N . LEU A 1 415 ? -3.811 20.184 4.119 1.00 83.12 415 LEU A N 1
ATOM 3309 C CA . LEU A 1 415 ? -3.116 18.917 4.269 1.00 83.12 415 LEU A CA 1
ATOM 3310 C C . LEU A 1 415 ? -1.956 19.052 5.261 1.00 83.12 415 LEU A C 1
ATOM 3312 O O . LEU A 1 415 ? -1.148 19.981 5.194 1.00 83.12 415 LEU A O 1
ATOM 3316 N N . LYS A 1 416 ? -1.821 18.064 6.143 1.00 88.31 416 LYS A N 1
ATOM 3317 C CA . LYS A 1 416 ? -0.652 17.906 7.001 1.00 88.31 416 LYS A CA 1
ATOM 3318 C C . LYS A 1 416 ? 0.491 17.332 6.168 1.00 88.31 416 LYS A C 1
ATOM 3320 O O . LYS A 1 416 ? 0.479 16.160 5.792 1.00 88.31 416 LYS A O 1
ATOM 3325 N N . VAL A 1 417 ? 1.482 18.169 5.874 1.00 89.19 417 VAL A N 1
ATOM 3326 C CA . VAL A 1 417 ? 2.642 17.789 5.061 1.00 89.19 417 VAL A CA 1
ATOM 3327 C C . VAL A 1 417 ? 3.656 17.019 5.907 1.00 89.19 417 VAL A C 1
ATOM 3329 O O . VAL A 1 417 ? 4.250 17.566 6.832 1.00 89.19 417 VAL A O 1
ATOM 3332 N N . ASN A 1 418 ? 3.889 15.759 5.540 1.00 84.81 418 ASN A N 1
ATOM 3333 C CA . ASN A 1 418 ? 4.877 14.870 6.158 1.00 84.81 418 ASN A CA 1
ATOM 3334 C C . ASN A 1 418 ? 6.193 14.806 5.357 1.00 84.81 418 ASN A C 1
ATOM 3336 O O . ASN A 1 418 ? 7.229 14.412 5.892 1.00 84.81 418 ASN A O 1
ATOM 3340 N N . GLY A 1 419 ? 6.160 15.184 4.076 1.00 84.88 419 GLY A N 1
ATOM 3341 C CA . GLY A 1 419 ? 7.324 15.334 3.204 1.00 84.88 419 GLY A CA 1
ATOM 3342 C C . GLY A 1 419 ? 7.038 16.370 2.121 1.00 84.88 419 GLY A C 1
ATOM 3343 O O . GLY A 1 419 ? 5.968 16.349 1.523 1.00 84.88 419 GLY A O 1
ATOM 3344 N N . LYS A 1 420 ? 7.960 17.311 1.895 1.00 81.12 420 LYS A N 1
ATOM 3345 C CA . LYS A 1 420 ? 7.794 18.349 0.861 1.00 81.12 420 LYS A CA 1
ATOM 3346 C C . LYS A 1 420 ? 8.289 17.883 -0.506 1.00 81.12 420 LYS A C 1
ATOM 3348 O O . LYS A 1 420 ? 7.630 18.136 -1.503 1.00 81.12 420 LYS A O 1
ATOM 3353 N N . GLN A 1 421 ? 9.433 17.206 -0.529 1.00 84.12 421 GLN A N 1
ATOM 3354 C CA . GLN A 1 421 ? 10.102 16.708 -1.727 1.00 84.12 421 GLN A CA 1
ATOM 3355 C C . GLN A 1 421 ? 10.658 15.308 -1.401 1.00 84.12 421 GLN A C 1
ATOM 3357 O O . GLN A 1 421 ? 11.504 15.187 -0.517 1.00 84.12 421 GLN A O 1
ATOM 3362 N N . PRO A 1 422 ? 10.144 14.224 -1.999 1.00 89.06 422 PRO A N 1
ATOM 3363 C CA . PRO A 1 422 ? 8.888 14.176 -2.747 1.00 89.06 422 PRO A CA 1
ATOM 3364 C C . PRO A 1 422 ? 7.681 14.545 -1.868 1.00 89.06 422 PRO A C 1
ATOM 3366 O O . PRO A 1 422 ? 7.696 14.334 -0.648 1.00 89.06 422 PRO A O 1
ATOM 3369 N N . PHE A 1 423 ? 6.629 15.093 -2.481 1.00 91.06 423 PHE A N 1
ATOM 3370 C CA . PHE A 1 423 ? 5.448 15.544 -1.747 1.00 91.06 423 PHE A CA 1
ATOM 3371 C C . PHE A 1 423 ? 4.684 14.362 -1.128 1.00 91.06 423 PHE A C 1
ATOM 3373 O O . PHE A 1 423 ? 4.328 13.385 -1.792 1.00 91.06 423 PHE A O 1
ATOM 3380 N N . CYS A 1 424 ? 4.458 14.433 0.181 1.00 94.81 424 CYS A N 1
ATOM 3381 C CA . CYS A 1 424 ? 3.726 13.453 0.969 1.00 94.81 424 CYS A CA 1
ATOM 3382 C C . CYS A 1 424 ? 2.904 14.173 2.037 1.00 94.81 424 CYS A C 1
ATOM 3384 O O . CYS A 1 424 ? 3.474 14.824 2.917 1.00 94.81 424 CYS A O 1
ATOM 3386 N N . ALA A 1 425 ? 1.583 14.033 1.998 1.00 93.19 425 ALA A N 1
ATOM 3387 C CA . ALA A 1 425 ? 0.692 14.705 2.932 1.00 93.19 425 ALA A CA 1
ATOM 3388 C C . ALA A 1 425 ? -0.587 13.902 3.194 1.00 93.19 425 ALA A C 1
ATOM 3390 O O . ALA A 1 425 ? -1.019 13.116 2.354 1.00 93.19 425 ALA A O 1
ATOM 3391 N N . GLU A 1 426 ? -1.182 14.097 4.367 1.00 95.88 426 GLU A N 1
ATOM 3392 C CA . GLU A 1 426 ? -2.448 13.482 4.784 1.00 95.88 426 GLU A CA 1
ATOM 3393 C C . GLU A 1 426 ? -3.466 14.558 5.189 1.00 95.88 426 GLU A C 1
ATOM 3395 O O . GLU A 1 426 ? -3.068 15.621 5.674 1.00 95.88 426 GLU A O 1
ATOM 3400 N N . PRO A 1 427 ? -4.777 14.331 5.011 1.00 90.81 427 PRO A N 1
ATOM 3401 C CA . PRO A 1 427 ? -5.787 15.216 5.572 1.00 90.81 427 PRO A CA 1
ATOM 3402 C C . PRO A 1 427 ? -5.792 15.167 7.109 1.00 90.81 427 PRO A C 1
ATOM 3404 O O . PRO A 1 427 ? -5.507 14.125 7.705 1.00 90.81 427 PRO A O 1
ATOM 3407 N N . PRO A 1 428 ? -6.186 16.268 7.772 1.00 88.44 428 PRO A N 1
ATOM 3408 C CA . PRO A 1 428 ? -6.529 16.254 9.187 1.00 88.44 428 PRO A CA 1
ATOM 3409 C C . PRO A 1 428 ? -7.580 15.172 9.501 1.00 88.44 428 PRO A C 1
ATOM 3411 O O . PRO A 1 428 ? -8.563 15.067 8.757 1.00 88.44 428 PRO A O 1
ATOM 3414 N N . PRO A 1 429 ? -7.444 14.408 10.606 1.00 92.44 429 PRO A N 1
ATOM 3415 C CA . PRO A 1 429 ? -8.327 13.278 10.898 1.00 92.44 429 PRO A CA 1
ATOM 3416 C C . PRO A 1 429 ? -9.830 13.597 10.858 1.00 92.44 429 PRO A C 1
ATOM 3418 O O . PRO A 1 429 ? -10.561 12.829 10.230 1.00 92.44 429 PRO A O 1
ATOM 3421 N N . PRO A 1 430 ? -10.327 14.728 11.404 1.00 88.75 430 PRO A N 1
ATOM 3422 C CA . PRO A 1 430 ? -11.758 15.040 11.351 1.00 88.75 430 PRO A CA 1
ATOM 3423 C C . PRO A 1 430 ? -12.330 15.159 9.929 1.00 88.75 430 PRO A C 1
ATOM 3425 O O . PRO A 1 430 ? -13.519 14.921 9.724 1.00 88.75 430 PRO A O 1
ATOM 3428 N N . LEU A 1 431 ? -11.506 15.505 8.932 1.00 86.00 431 LEU A N 1
ATOM 3429 C CA . LEU A 1 431 ? -11.958 15.614 7.542 1.00 86.00 431 LEU A CA 1
ATOM 3430 C C . LEU A 1 431 ? -12.137 14.254 6.865 1.00 86.00 431 LEU A C 1
ATOM 3432 O O . LEU A 1 431 ? -12.948 14.159 5.945 1.00 86.00 431 LEU A O 1
ATOM 3436 N N . LEU A 1 432 ? -11.434 13.210 7.322 1.00 89.44 432 LEU A N 1
ATOM 3437 C CA . LEU A 1 432 ? -11.558 11.855 6.769 1.00 89.44 432 LEU A CA 1
ATOM 3438 C C . LEU A 1 432 ? -12.986 11.329 6.901 1.00 89.44 432 LEU A C 1
ATOM 3440 O O . LEU A 1 432 ? -13.514 10.725 5.977 1.00 89.44 432 LEU A O 1
ATOM 3444 N N . VAL A 1 433 ? -13.616 11.593 8.045 1.00 92.19 433 VAL A N 1
ATOM 3445 C CA . VAL A 1 433 ? -14.934 11.050 8.403 1.00 92.19 433 VAL A CA 1
ATOM 3446 C C . VAL A 1 433 ? -16.086 12.003 8.089 1.00 92.19 433 VAL A C 1
ATOM 3448 O O . VAL A 1 433 ? -17.230 11.715 8.433 1.00 92.19 433 VAL A O 1
ATOM 3451 N N . LYS A 1 434 ? -15.805 13.147 7.448 1.00 87.12 434 LYS A N 1
ATOM 3452 C CA . LYS A 1 434 ? -16.836 14.127 7.081 1.00 87.12 434 LYS A CA 1
ATOM 3453 C C . LYS A 1 434 ? -17.747 13.598 5.974 1.00 87.12 434 LYS A C 1
ATOM 3455 O O . LYS A 1 434 ? -18.952 13.812 6.029 1.00 87.12 434 LYS A O 1
ATOM 3460 N N . ASN A 1 435 ? -17.163 12.928 4.984 1.00 90.31 435 ASN A N 1
ATOM 3461 C CA . ASN A 1 435 ? -17.860 12.403 3.817 1.00 90.31 435 ASN A CA 1
ATOM 3462 C C . ASN A 1 435 ? -17.404 10.970 3.546 1.00 90.31 435 ASN A C 1
ATOM 3464 O O . ASN A 1 435 ? -16.237 10.641 3.742 1.00 90.31 435 ASN A O 1
ATOM 3468 N N . PHE A 1 436 ? -18.307 10.138 3.022 1.00 95.88 436 PHE A N 1
ATOM 3469 C CA . PHE A 1 436 ? -17.964 8.769 2.639 1.00 95.88 436 PHE A CA 1
ATOM 3470 C C . PHE A 1 436 ? -16.922 8.717 1.514 1.00 95.88 436 PHE A C 1
ATOM 3472 O O . PHE A 1 436 ? -15.999 7.908 1.580 1.00 95.88 436 PHE A O 1
ATOM 3479 N N . LYS A 1 437 ? -17.042 9.591 0.506 1.00 96.31 437 LYS A N 1
ATOM 3480 C CA . LYS A 1 437 ? -16.020 9.816 -0.523 1.00 96.31 437 LYS A CA 1
ATOM 3481 C C . LYS A 1 437 ? -15.159 11.019 -0.128 1.00 96.31 437 LYS A C 1
ATOM 3483 O O . LYS A 1 437 ? -15.663 12.118 0.105 1.00 96.31 437 LYS A O 1
ATOM 3488 N N . THR A 1 438 ? -13.855 10.809 -0.042 1.00 94.44 438 THR A N 1
ATOM 3489 C CA . THR A 1 438 ? -12.849 11.840 0.201 1.00 94.44 438 THR A CA 1
ATOM 3490 C C . THR A 1 438 ? -12.691 12.695 -1.057 1.00 94.44 438 THR A C 1
ATOM 3492 O O . THR A 1 438 ? -12.423 12.165 -2.135 1.00 94.44 438 THR A O 1
ATOM 3495 N N . SER A 1 439 ? -12.839 14.017 -0.930 1.00 88.62 439 SER A N 1
ATOM 3496 C CA . SER A 1 439 ? -12.621 14.943 -2.052 1.00 88.62 439 SER A CA 1
ATOM 3497 C C . SER A 1 439 ? -11.163 14.903 -2.530 1.00 88.62 439 SER A C 1
ATOM 3499 O O . SER A 1 439 ? -10.248 14.718 -1.724 1.00 88.62 439 SER A O 1
ATOM 3501 N N . LYS A 1 440 ? -10.946 15.114 -3.834 1.00 87.25 440 LYS A N 1
ATOM 3502 C CA . LYS A 1 440 ? -9.627 15.056 -4.486 1.00 87.25 440 LYS A CA 1
ATOM 3503 C C . LYS A 1 440 ? -8.583 15.972 -3.833 1.00 87.25 440 LYS A C 1
ATOM 3505 O O . LYS A 1 440 ? -7.429 15.567 -3.703 1.00 87.25 440 LYS A O 1
ATOM 3510 N N . ASP A 1 441 ? -9.004 17.146 -3.352 1.00 80.75 441 ASP A N 1
ATOM 3511 C CA . ASP A 1 441 ? -8.126 18.178 -2.772 1.00 80.75 441 ASP A CA 1
ATOM 3512 C C . ASP A 1 441 ? -7.622 17.830 -1.366 1.00 80.75 441 ASP A C 1
ATOM 3514 O O . ASP A 1 441 ? -6.669 18.432 -0.867 1.00 80.75 441 ASP A O 1
ATOM 3518 N N . VAL A 1 442 ? -8.289 16.879 -0.707 1.00 88.31 442 VAL A N 1
ATOM 3519 C CA . VAL A 1 442 ? -7.965 16.413 0.648 1.00 88.31 442 VAL A CA 1
ATOM 3520 C C . VAL A 1 442 ? -7.623 14.923 0.686 1.00 88.31 442 VAL A C 1
ATOM 3522 O O . VAL A 1 442 ? -7.337 14.386 1.753 1.00 88.31 442 VAL A O 1
ATOM 3525 N N . PHE A 1 443 ? -7.626 14.241 -0.460 1.00 96.38 443 PHE A N 1
ATOM 3526 C CA . PHE A 1 443 ? -7.163 12.864 -0.564 1.00 96.38 443 PHE A CA 1
ATOM 3527 C C . PHE A 1 443 ? -5.651 12.822 -0.313 1.00 96.38 443 PHE A C 1
ATOM 3529 O O . PHE A 1 443 ? -4.904 13.635 -0.860 1.00 96.38 443 PHE A O 1
ATOM 3536 N N . TYR A 1 444 ? -5.191 11.893 0.528 1.00 98.06 444 TYR A N 1
ATOM 3537 C CA . TYR A 1 444 ? -3.780 11.831 0.912 1.00 98.06 444 TYR A CA 1
ATOM 3538 C C . TYR A 1 444 ? -2.869 11.647 -0.314 1.00 98.06 444 TYR A C 1
ATOM 3540 O O . TYR A 1 444 ? -3.173 10.895 -1.240 1.00 98.06 444 TYR A O 1
ATOM 3548 N N . VAL A 1 445 ? -1.715 12.308 -0.309 1.00 97.56 445 VAL A N 1
ATOM 3549 C CA . VAL A 1 445 ? -0.736 12.223 -1.396 1.00 97.56 445 VAL A CA 1
ATOM 3550 C C . VAL A 1 445 ? 0.496 11.506 -0.881 1.00 97.56 445 VAL A C 1
ATOM 3552 O O . VAL A 1 445 ? 1.047 11.867 0.156 1.00 97.56 445 VAL A O 1
ATOM 3555 N N . ARG A 1 446 ? 0.958 10.493 -1.615 1.00 97.62 446 ARG A N 1
ATOM 3556 C CA . ARG A 1 446 ? 2.247 9.839 -1.380 1.00 97.62 446 ARG A CA 1
ATOM 3557 C C . ARG A 1 446 ? 2.992 9.728 -2.702 1.00 97.62 446 ARG A C 1
ATOM 3559 O O . ARG A 1 446 ? 2.670 8.858 -3.510 1.00 97.62 446 ARG A O 1
ATOM 3566 N N . ASN A 1 447 ? 4.039 10.531 -2.862 1.00 95.44 447 ASN A N 1
ATOM 3567 C CA . ASN A 1 447 ? 4.945 10.471 -4.012 1.00 95.44 447 ASN A CA 1
ATOM 3568 C C . ASN A 1 447 ? 6.313 9.958 -3.549 1.00 95.44 447 ASN A C 1
ATOM 3570 O O . ASN A 1 447 ? 6.763 10.310 -2.459 1.00 95.44 447 ASN A O 1
ATOM 3574 N N . HIS A 1 448 ? 6.956 9.076 -4.318 1.00 92.88 448 HIS A N 1
ATOM 3575 C CA . HIS A 1 448 ? 8.345 8.659 -4.055 1.00 92.88 448 HIS A CA 1
ATOM 3576 C C . HIS A 1 448 ? 9.360 9.522 -4.807 1.00 92.88 448 HIS A C 1
ATOM 3578 O O . HIS A 1 448 ? 10.520 9.576 -4.403 1.00 92.88 448 HIS A O 1
ATOM 3584 N N . LEU A 1 449 ? 8.902 10.152 -5.882 1.00 91.88 449 LEU A N 1
ATOM 3585 C CA . LEU A 1 449 ? 9.662 10.849 -6.907 1.00 91.88 449 LEU A CA 1
ATOM 3586 C C . LEU A 1 449 ? 8.869 12.102 -7.333 1.00 91.88 449 LEU A C 1
ATOM 3588 O O . LEU A 1 449 ? 7.722 12.254 -6.888 1.00 91.88 449 LEU A O 1
ATOM 3592 N N . PRO A 1 450 ? 9.458 13.005 -8.135 1.00 90.88 450 PRO A N 1
ATOM 3593 C CA . PRO A 1 450 ? 8.733 14.131 -8.716 1.00 90.88 450 PRO A CA 1
ATOM 3594 C C . PRO A 1 450 ? 7.514 13.689 -9.529 1.00 90.88 450 PRO A C 1
ATOM 3596 O O . PRO A 1 450 ? 7.534 12.633 -10.162 1.00 90.88 450 PRO A O 1
ATOM 3599 N N . VAL A 1 451 ? 6.463 14.508 -9.524 1.00 93.06 451 VAL A N 1
ATOM 3600 C CA . VAL A 1 451 ? 5.295 14.312 -10.388 1.00 93.06 451 VAL A CA 1
ATOM 3601 C C . VAL A 1 451 ? 5.720 14.485 -11.855 1.00 93.06 451 VAL A C 1
ATOM 3603 O O . VAL A 1 451 ? 6.268 15.536 -12.197 1.00 93.06 451 VAL A O 1
ATOM 3606 N N . PRO A 1 452 ? 5.483 13.492 -12.734 1.00 92.12 452 PRO A N 1
ATOM 3607 C CA . PRO A 1 452 ? 5.838 13.595 -14.145 1.00 92.12 452 PRO A CA 1
ATOM 3608 C C . PRO A 1 452 ? 5.088 14.723 -14.854 1.00 92.12 452 PRO A C 1
ATOM 3610 O O . PRO A 1 452 ? 3.906 14.960 -14.601 1.00 92.12 452 PRO A O 1
ATOM 3613 N N . ILE A 1 453 ? 5.764 15.366 -15.804 1.00 86.69 453 ILE A N 1
ATOM 3614 C CA . ILE A 1 453 ? 5.148 16.306 -16.746 1.00 86.69 453 ILE A CA 1
ATOM 3615 C C . ILE A 1 453 ? 4.704 15.485 -17.945 1.00 86.69 453 ILE A C 1
ATOM 3617 O O . ILE A 1 453 ? 5.534 14.850 -18.597 1.00 86.69 453 ILE A O 1
ATOM 3621 N N . ILE A 1 454 ? 3.403 15.472 -18.210 1.00 88.88 454 ILE A N 1
ATOM 3622 C CA . ILE A 1 454 ? 2.817 14.577 -19.204 1.00 88.88 454 ILE A CA 1
ATOM 3623 C C . ILE A 1 454 ? 2.233 15.401 -20.335 1.00 88.88 454 ILE A C 1
ATOM 3625 O O . ILE A 1 454 ? 1.334 16.215 -20.127 1.00 88.88 454 ILE A O 1
ATOM 3629 N N . ASP A 1 455 ? 2.750 15.150 -21.529 1.00 90.00 455 ASP A N 1
ATOM 3630 C CA . ASP A 1 455 ? 2.139 15.579 -22.773 1.00 90.00 455 ASP A CA 1
ATOM 3631 C C . ASP A 1 455 ? 1.147 14.503 -23.221 1.00 90.00 455 ASP A C 1
ATOM 3633 O O . ASP A 1 455 ? 1.535 13.375 -23.531 1.00 90.00 455 ASP A O 1
ATOM 3637 N N . ILE A 1 456 ? -0.141 14.843 -23.198 1.00 91.31 456 ILE A N 1
ATOM 3638 C CA . ILE A 1 456 ? -1.208 13.882 -23.465 1.00 91.31 456 ILE A CA 1
ATOM 3639 C C . ILE A 1 456 ? -1.239 13.426 -24.925 1.00 91.31 456 ILE A C 1
ATOM 3641 O O . ILE A 1 456 ? -1.634 12.293 -25.190 1.00 91.31 456 ILE A O 1
ATOM 3645 N N . GLU A 1 457 ? -0.788 14.264 -25.861 1.00 90.56 457 GLU A N 1
ATOM 3646 C CA . GLU A 1 457 ? -0.753 13.917 -27.287 1.00 90.56 457 GLU A CA 1
ATOM 3647 C C . GLU A 1 457 ? 0.270 12.812 -27.571 1.00 90.56 457 GLU A C 1
ATOM 3649 O O . GLU A 1 457 ? 0.089 12.014 -28.488 1.00 90.56 457 GLU A O 1
ATOM 3654 N N . ASN A 1 458 ? 1.314 12.740 -26.742 1.00 90.00 458 ASN A N 1
ATOM 3655 C CA . ASN A 1 458 ? 2.403 11.771 -26.835 1.00 90.00 458 ASN A CA 1
ATOM 3656 C C . ASN A 1 458 ? 2.308 10.657 -25.776 1.00 90.00 458 ASN A C 1
ATOM 3658 O O . ASN A 1 458 ? 3.229 9.848 -25.647 1.00 90.00 458 ASN A O 1
ATOM 3662 N N . TYR A 1 459 ? 1.233 10.622 -24.984 1.00 95.81 459 TYR A N 1
ATOM 3663 C CA . TYR A 1 459 ? 1.060 9.605 -23.954 1.00 95.81 459 TYR A CA 1
ATOM 3664 C C . TYR A 1 459 ? 0.691 8.253 -24.571 1.00 95.81 459 TYR A C 1
ATOM 3666 O O . TYR A 1 459 ? -0.301 8.111 -25.291 1.00 95.81 459 TYR A O 1
ATOM 3674 N N . GLU A 1 460 ? 1.456 7.238 -24.187 1.00 96.19 460 GLU A N 1
ATOM 3675 C CA . GLU A 1 460 ? 1.292 5.864 -24.628 1.00 96.19 460 GLU A CA 1
ATOM 3676 C C . GLU A 1 460 ? 1.385 4.906 -23.434 1.00 96.19 460 GLU A C 1
ATOM 3678 O O . GLU A 1 460 ? 2.274 5.017 -22.586 1.00 96.19 460 GLU A O 1
ATOM 3683 N N . LEU A 1 461 ? 0.460 3.945 -23.381 1.00 97.81 461 LEU A N 1
ATOM 3684 C CA . LEU A 1 461 ? 0.504 2.803 -22.477 1.00 97.81 461 LEU A CA 1
ATOM 3685 C C . LEU A 1 461 ? 1.040 1.583 -23.231 1.00 97.81 461 LEU A C 1
ATOM 3687 O O . LEU A 1 461 ? 0.353 1.010 -24.081 1.00 97.81 461 LEU A O 1
ATOM 3691 N N . GLU A 1 462 ? 2.254 1.163 -22.898 1.00 97.56 462 GLU A N 1
ATOM 3692 C CA . GLU A 1 462 ? 2.880 -0.044 -23.429 1.00 97.56 462 GLU A CA 1
ATOM 3693 C C . GLU A 1 462 ? 2.336 -1.302 -22.738 1.00 97.56 462 GLU A C 1
ATOM 3695 O O . GLU A 1 462 ? 2.301 -1.408 -21.512 1.00 97.56 462 GLU A O 1
ATOM 3700 N N . LEU A 1 463 ? 1.970 -2.300 -23.534 1.00 97.00 463 LEU A N 1
ATOM 3701 C CA . LEU A 1 463 ? 1.612 -3.645 -23.098 1.00 97.00 463 LEU A CA 1
ATOM 3702 C C . LEU A 1 463 ? 2.705 -4.592 -23.594 1.00 97.00 463 LEU A C 1
ATOM 3704 O O . LEU A 1 463 ? 2.908 -4.750 -24.802 1.00 97.00 463 LEU A O 1
ATOM 3708 N N . ALA A 1 464 ? 3.426 -5.205 -22.663 1.00 95.56 464 ALA A N 1
ATOM 3709 C CA . ALA A 1 464 ? 4.608 -6.009 -22.936 1.00 95.56 464 ALA A CA 1
ATOM 3710 C C . ALA A 1 464 ? 4.506 -7.413 -22.338 1.00 95.56 464 ALA A C 1
ATOM 3712 O O . ALA A 1 464 ? 3.820 -7.650 -21.344 1.00 95.56 464 ALA A O 1
ATOM 3713 N N . VAL A 1 465 ? 5.220 -8.348 -22.949 1.00 93.75 465 VAL A N 1
ATOM 3714 C CA . VAL A 1 465 ? 5.417 -9.708 -22.457 1.00 93.75 465 VAL A CA 1
ATOM 3715 C C . VAL A 1 465 ? 6.904 -9.877 -22.186 1.00 93.75 465 VAL A C 1
ATOM 3717 O O . VAL A 1 465 ? 7.711 -9.846 -23.112 1.00 93.75 465 VAL A O 1
ATOM 3720 N N . GLU A 1 466 ? 7.261 -10.040 -20.914 1.00 91.44 466 GLU A N 1
ATOM 3721 C CA . GLU A 1 466 ? 8.642 -9.941 -20.438 1.00 91.44 466 GLU A CA 1
ATOM 3722 C C . GLU A 1 466 ? 9.313 -8.652 -20.969 1.00 91.44 466 GLU A C 1
ATOM 3724 O O . GLU A 1 466 ? 8.902 -7.552 -20.603 1.00 91.44 466 GLU A O 1
ATOM 3729 N N . ASP A 1 467 ? 10.308 -8.761 -21.851 1.00 88.31 467 ASP A N 1
ATOM 3730 C CA . ASP A 1 467 ? 11.048 -7.611 -22.386 1.00 88.31 467 ASP A CA 1
ATOM 3731 C C . ASP A 1 467 ? 10.467 -7.061 -23.711 1.00 88.31 467 ASP A C 1
ATOM 3733 O O . ASP A 1 467 ? 10.908 -6.012 -24.185 1.00 88.31 467 ASP A O 1
ATOM 3737 N N . ASP A 1 468 ? 9.486 -7.740 -24.318 1.00 92.00 468 ASP A N 1
ATOM 3738 C CA . ASP A 1 468 ? 8.984 -7.426 -25.660 1.00 92.00 468 ASP A CA 1
ATOM 3739 C C . ASP A 1 468 ? 7.632 -6.691 -25.605 1.00 92.00 468 ASP A C 1
ATOM 3741 O O . ASP A 1 468 ? 6.609 -7.255 -25.204 1.00 92.00 468 ASP A O 1
ATOM 3745 N N . THR A 1 469 ? 7.597 -5.431 -26.052 1.00 94.00 469 THR A N 1
ATOM 3746 C CA . THR A 1 469 ? 6.347 -4.666 -26.207 1.00 94.00 469 THR A CA 1
ATOM 3747 C C . THR A 1 469 ? 5.541 -5.219 -27.384 1.00 94.00 469 THR A C 1
ATOM 3749 O O . THR A 1 469 ? 6.000 -5.207 -28.526 1.00 94.00 469 THR A O 1
ATOM 3752 N N . ILE A 1 470 ? 4.327 -5.701 -27.107 1.00 94.44 470 ILE A N 1
ATOM 3753 C CA . ILE A 1 470 ? 3.448 -6.343 -28.098 1.00 94.44 470 ILE A CA 1
ATOM 3754 C C . ILE A 1 470 ? 2.352 -5.411 -28.612 1.00 94.44 470 ILE A C 1
ATOM 3756 O O . ILE A 1 470 ? 1.842 -5.605 -29.716 1.00 94.44 470 ILE 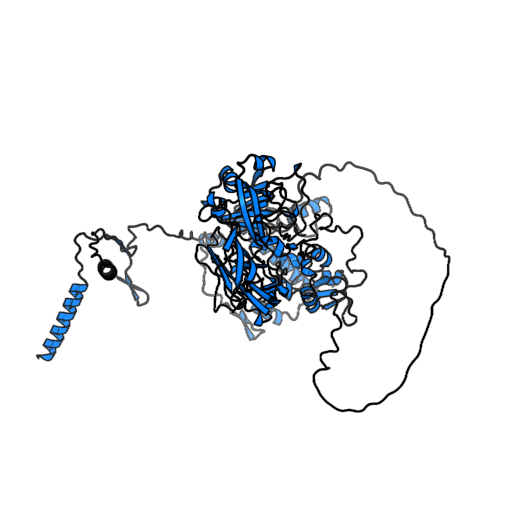A O 1
ATOM 3760 N N . LYS A 1 471 ? 1.965 -4.413 -27.816 1.00 95.44 471 LYS A N 1
ATOM 3761 C CA . LYS A 1 471 ? 0.923 -3.452 -28.167 1.00 95.44 471 LYS A CA 1
ATOM 3762 C C . LYS A 1 471 ? 1.144 -2.154 -27.409 1.00 95.44 471 LYS A C 1
ATOM 3764 O O . LYS A 1 471 ? 1.596 -2.176 -26.271 1.00 95.44 471 LYS A O 1
ATOM 3769 N N . THR A 1 472 ? 0.747 -1.053 -28.020 1.00 96.62 472 THR A N 1
ATOM 3770 C CA . THR A 1 472 ? 0.714 0.259 -27.384 1.00 96.62 472 THR A CA 1
ATOM 3771 C C . THR A 1 472 ? -0.686 0.834 -27.535 1.00 96.62 472 THR A C 1
ATOM 3773 O O . THR A 1 472 ? -1.319 0.635 -28.574 1.00 96.62 472 THR A O 1
ATOM 3776 N N . LEU A 1 473 ? -1.197 1.477 -26.488 1.00 96.81 473 LEU A N 1
ATOM 3777 C CA . LEU A 1 473 ? -2.521 2.094 -26.464 1.00 96.81 473 LEU A CA 1
ATOM 3778 C C . LEU A 1 473 ? -2.408 3.578 -26.119 1.00 96.81 473 LEU A C 1
ATOM 3780 O O . LEU A 1 473 ? -1.727 3.938 -25.163 1.00 96.81 473 LEU A O 1
ATOM 3784 N N . THR A 1 474 ? -3.130 4.425 -26.847 1.00 97.12 474 THR A N 1
ATOM 3785 C CA . THR A 1 474 ? -3.339 5.825 -26.445 1.00 97.12 474 THR A CA 1
ATOM 3786 C C . THR A 1 474 ? -4.388 5.918 -25.327 1.00 97.12 474 THR A C 1
ATOM 3788 O O . THR A 1 474 ? -5.143 4.967 -25.092 1.00 97.12 474 THR A O 1
ATOM 3791 N N . LEU A 1 475 ? -4.505 7.075 -24.657 1.00 96.25 475 LEU A N 1
ATOM 3792 C CA . LEU A 1 475 ? -5.604 7.305 -23.702 1.00 96.25 475 LEU A CA 1
ATOM 3793 C C . LEU A 1 475 ? -6.978 7.101 -24.366 1.00 96.25 475 LEU A C 1
ATOM 3795 O O . LEU A 1 475 ? -7.870 6.493 -23.773 1.00 96.25 475 LEU A O 1
ATOM 3799 N N . GLU A 1 476 ? -7.141 7.565 -25.606 1.00 96.56 476 GLU A N 1
ATOM 3800 C CA . GLU A 1 476 ? -8.386 7.409 -26.361 1.00 96.56 476 GLU A CA 1
ATOM 3801 C C . GLU A 1 476 ? -8.684 5.942 -26.687 1.00 96.56 476 GLU A C 1
ATOM 3803 O O . GLU A 1 476 ? -9.837 5.523 -26.632 1.00 96.56 476 GLU A O 1
ATOM 3808 N N . ASP A 1 477 ? -7.668 5.116 -26.951 1.00 96.31 477 ASP A N 1
ATOM 3809 C CA . ASP A 1 477 ? -7.874 3.674 -27.124 1.00 96.31 477 ASP A CA 1
ATOM 3810 C C . ASP A 1 477 ? -8.336 2.990 -25.837 1.00 96.31 477 ASP A C 1
ATOM 3812 O O . ASP A 1 477 ? -9.149 2.068 -25.886 1.00 96.31 477 ASP A O 1
ATOM 3816 N N . ILE A 1 478 ? -7.858 3.451 -24.681 1.00 96.56 478 ILE A N 1
ATOM 3817 C CA . ILE A 1 478 ? -8.251 2.908 -23.376 1.00 96.56 478 ILE A CA 1
ATOM 3818 C C . ILE A 1 478 ? -9.685 3.323 -23.030 1.00 96.56 478 ILE A C 1
ATOM 3820 O O . ILE A 1 478 ? -10.463 2.498 -22.552 1.00 96.56 478 ILE A O 1
ATOM 3824 N N . LYS A 1 479 ? -10.078 4.562 -23.344 1.00 96.81 479 LYS A N 1
ATOM 3825 C CA . LYS A 1 479 ? -11.452 5.057 -23.156 1.00 96.81 479 LYS A CA 1
ATOM 3826 C C . LYS A 1 479 ? -12.492 4.355 -24.043 1.00 96.81 479 LYS A C 1
ATOM 3828 O O . LYS A 1 479 ? -13.678 4.432 -23.737 1.00 96.81 479 LYS A O 1
ATOM 3833 N N . LYS A 1 480 ? -12.078 3.660 -25.113 1.00 97.25 480 LYS A N 1
ATOM 3834 C CA . LYS A 1 480 ? -12.978 2.839 -25.951 1.00 97.25 480 LYS A CA 1
ATOM 3835 C C . LYS A 1 480 ? -13.432 1.546 -25.266 1.00 97.25 480 LYS A C 1
ATOM 3837 O O . LYS A 1 480 ? -14.434 0.972 -25.690 1.00 97.25 480 LYS A O 1
ATOM 3842 N N . TYR A 1 481 ? -12.716 1.060 -24.249 1.00 97.06 481 TYR A N 1
ATOM 3843 C CA . TYR A 1 481 ? -13.164 -0.099 -23.472 1.00 97.06 481 TYR A CA 1
ATOM 3844 C C . TYR A 1 481 ? -14.376 0.271 -22.603 1.00 97.06 481 TYR A C 1
ATOM 3846 O O . TYR A 1 481 ? -14.547 1.442 -22.255 1.00 97.06 481 TYR A O 1
ATOM 3854 N N . PRO A 1 482 ? -15.221 -0.702 -22.210 1.00 97.69 482 PRO A N 1
ATOM 3855 C CA . PRO A 1 482 ? -16.342 -0.418 -21.328 1.00 97.69 482 PRO A CA 1
ATOM 3856 C C . PRO A 1 482 ? -15.866 0.235 -20.024 1.00 97.69 482 PRO A C 1
ATOM 3858 O O . PRO A 1 482 ? -14.962 -0.265 -19.349 1.00 97.69 482 PRO A O 1
ATOM 3861 N N . LYS A 1 483 ? -16.487 1.365 -19.676 1.00 98.12 483 LYS A N 1
ATOM 3862 C CA . LYS A 1 483 ? -16.193 2.110 -18.452 1.00 98.12 483 LYS A CA 1
ATOM 3863 C C . LYS A 1 483 ? -16.860 1.429 -17.261 1.00 98.12 483 LYS A C 1
ATOM 3865 O O . LYS A 1 483 ? -18.078 1.260 -17.240 1.00 98.12 483 LYS A O 1
ATOM 3870 N N . TYR A 1 484 ? -16.068 1.106 -16.246 1.00 97.88 484 TYR A N 1
ATOM 3871 C CA . TYR A 1 484 ? -16.542 0.591 -14.965 1.00 97.88 484 TYR A CA 1
ATOM 3872 C C . TYR A 1 484 ? -16.173 1.549 -13.844 1.00 97.88 484 TYR A C 1
ATOM 3874 O O . TYR A 1 484 ? -15.115 2.174 -13.889 1.00 97.88 484 TYR A O 1
ATOM 3882 N N . THR A 1 485 ? -17.028 1.618 -12.826 1.00 97.88 485 THR A N 1
ATOM 3883 C CA . THR A 1 485 ? -16.809 2.425 -11.624 1.00 97.88 485 THR A CA 1
ATOM 3884 C C . THR A 1 485 ? -16.724 1.519 -10.405 1.00 97.88 485 THR A C 1
ATOM 3886 O O . THR A 1 485 ? -17.564 0.639 -10.221 1.00 97.88 485 THR A O 1
ATOM 3889 N N . VAL A 1 486 ? -15.706 1.732 -9.572 1.00 97.81 486 VAL A N 1
ATOM 3890 C CA . VAL A 1 486 ? -15.458 0.968 -8.344 1.00 97.81 486 VAL A CA 1
ATOM 3891 C C . VAL A 1 486 ? -15.180 1.942 -7.208 1.00 97.81 486 VAL A C 1
ATOM 3893 O O . VAL A 1 486 ? -14.259 2.755 -7.297 1.00 97.81 486 VAL A O 1
ATOM 3896 N N . THR A 1 487 ? -15.942 1.857 -6.119 1.00 98.31 487 THR A N 1
ATOM 3897 C CA . THR A 1 487 ? -15.631 2.608 -4.897 1.00 98.31 487 THR A CA 1
ATOM 3898 C C . THR A 1 487 ? -14.612 1.826 -4.079 1.00 98.31 487 THR A C 1
ATOM 3900 O O . THR A 1 487 ? -14.890 0.728 -3.606 1.00 98.31 487 THR A O 1
ATOM 3903 N N . SER A 1 488 ? -13.412 2.380 -3.908 1.00 98.25 488 SER A N 1
ATOM 3904 C CA . SER A 1 488 ? -12.340 1.721 -3.159 1.00 98.25 488 SER A CA 1
ATOM 3905 C C . SER A 1 488 ? -11.588 2.709 -2.287 1.00 98.25 488 SER A C 1
ATOM 3907 O O . SER A 1 488 ? -11.184 3.788 -2.738 1.00 98.25 488 SER A O 1
ATOM 3909 N N . ALA A 1 489 ? -11.309 2.279 -1.056 1.00 98.38 489 ALA A N 1
ATOM 3910 C CA . ALA A 1 489 ? -10.317 2.931 -0.228 1.00 98.38 489 ALA A CA 1
ATOM 3911 C C . ALA A 1 489 ? -8.916 2.541 -0.705 1.00 98.38 489 ALA A C 1
ATOM 3913 O O . ALA A 1 489 ? -8.652 1.379 -1.022 1.00 98.38 489 ALA A O 1
ATOM 3914 N N . ILE A 1 490 ? -8.011 3.514 -0.746 1.00 98.62 490 ILE A N 1
ATOM 3915 C CA . ILE A 1 490 ? -6.582 3.282 -0.941 1.00 98.62 490 ILE A CA 1
ATOM 3916 C C . ILE A 1 490 ? -5.900 3.647 0.369 1.00 98.62 490 ILE A C 1
ATOM 3918 O O . ILE A 1 490 ? -6.042 4.769 0.847 1.00 98.62 490 ILE A O 1
ATOM 3922 N N . MET A 1 491 ? -5.165 2.702 0.953 1.00 98.62 491 MET A N 1
ATOM 3923 C CA . MET A 1 491 ? -4.412 2.914 2.188 1.00 98.62 491 MET A CA 1
ATOM 3924 C C . MET A 1 491 ? -2.918 2.714 1.943 1.00 98.62 491 MET A C 1
ATOM 3926 O O . MET A 1 491 ? -2.483 1.704 1.384 1.00 98.62 491 MET A O 1
ATOM 3930 N N . CYS A 1 492 ? -2.104 3.661 2.405 1.00 98.12 492 CYS A N 1
ATOM 3931 C CA . CYS A 1 492 ? -0.657 3.503 2.456 1.00 98.12 492 CYS A CA 1
ATOM 3932 C C . CYS A 1 492 ? -0.291 2.381 3.437 1.00 98.12 492 CYS A C 1
ATOM 3934 O O . CYS A 1 492 ? -0.772 2.366 4.567 1.00 98.12 492 CYS A O 1
ATOM 3936 N N . GLY A 1 493 ? 0.644 1.497 3.076 1.00 95.56 493 GLY A N 1
ATOM 3937 C CA . GLY A 1 493 ? 1.106 0.448 3.998 1.00 95.56 493 GLY A CA 1
ATOM 3938 C C . GLY A 1 493 ? 1.712 0.991 5.300 1.00 95.56 493 GLY A C 1
ATOM 3939 O O . GLY A 1 493 ? 1.808 0.256 6.277 1.00 95.56 493 GLY A O 1
ATOM 3940 N N . GLY A 1 494 ? 2.123 2.267 5.308 1.00 96.31 494 GLY A N 1
ATOM 3941 C CA . GLY A 1 494 ? 2.653 2.979 6.472 1.00 96.31 494 GLY A CA 1
ATOM 3942 C C . GLY A 1 494 ? 1.647 3.866 7.203 1.00 96.31 494 GLY A C 1
ATOM 3943 O O . GLY A 1 494 ? 2.091 4.707 7.977 1.00 96.31 494 GLY A O 1
ATOM 3944 N N . ASN A 1 495 ? 0.340 3.749 6.940 1.00 98.25 495 ASN A N 1
ATOM 3945 C CA . ASN A 1 495 ? -0.685 4.425 7.741 1.00 98.25 495 ASN A CA 1
ATOM 3946 C C . ASN A 1 495 ? -0.476 4.111 9.231 1.00 98.25 495 ASN A C 1
ATOM 3948 O O . ASN A 1 495 ? -0.108 2.984 9.555 1.00 98.25 495 ASN A O 1
ATOM 3952 N N . ARG A 1 496 ? -0.666 5.099 10.116 1.00 97.38 496 ARG A N 1
ATOM 3953 C CA . ARG A 1 496 ? -0.451 4.990 11.573 1.00 97.38 496 ARG A CA 1
ATOM 3954 C C . ARG A 1 496 ? 0.986 4.666 12.014 1.00 97.38 496 ARG A C 1
ATOM 3956 O O . ARG A 1 496 ? 1.207 4.244 13.150 1.00 97.38 496 ARG A O 1
ATOM 3963 N N . ARG A 1 497 ? 1.995 4.890 11.156 1.00 96.62 497 ARG A N 1
ATOM 3964 C CA . ARG A 1 497 ? 3.411 4.655 11.508 1.00 96.62 497 ARG A CA 1
ATOM 3965 C C . ARG A 1 497 ? 3.854 5.448 12.739 1.00 96.62 497 ARG A C 1
ATOM 3967 O O . ARG A 1 497 ? 4.662 4.929 13.504 1.00 96.62 497 ARG A O 1
ATOM 3974 N N . SER A 1 498 ? 3.354 6.671 12.935 1.00 94.69 498 SER A N 1
ATOM 3975 C CA . SER A 1 498 ? 3.749 7.501 14.080 1.00 94.69 498 SER A CA 1
ATOM 3976 C C . SER A 1 498 ? 3.478 6.809 15.418 1.00 94.69 498 SER A C 1
ATOM 3978 O O . SER A 1 498 ? 4.294 6.888 16.323 1.00 94.69 498 SER A O 1
ATOM 3980 N N . GLU A 1 499 ? 2.380 6.061 15.526 1.00 94.75 499 GLU A N 1
ATOM 3981 C CA . GLU A 1 499 ? 2.017 5.366 16.766 1.00 94.75 499 GLU A CA 1
ATOM 3982 C C . GLU A 1 499 ? 2.922 4.161 17.047 1.00 94.75 499 GLU A C 1
ATOM 3984 O O . GLU A 1 499 ? 3.256 3.873 18.192 1.00 94.75 499 GLU A O 1
ATOM 3989 N N . MET A 1 500 ? 3.358 3.457 15.999 1.00 95.00 500 MET A N 1
ATOM 3990 C CA . MET A 1 500 ? 4.343 2.387 16.156 1.00 95.00 500 MET A CA 1
ATOM 3991 C C . MET A 1 500 ? 5.721 2.958 16.529 1.00 95.00 500 MET A C 1
ATOM 3993 O O . MET A 1 500 ? 6.462 2.326 17.283 1.00 95.00 500 MET A O 1
ATOM 3997 N N . ALA A 1 501 ? 6.049 4.156 16.029 1.00 92.38 501 ALA A N 1
ATOM 3998 C CA . ALA A 1 501 ? 7.294 4.854 16.343 1.00 92.38 501 ALA A CA 1
ATOM 3999 C C . ALA A 1 501 ? 7.348 5.330 17.805 1.00 92.38 501 ALA A C 1
ATOM 4001 O O . ALA A 1 501 ? 8.427 5.300 18.394 1.00 92.38 501 ALA A O 1
ATOM 4002 N N . ASP A 1 502 ? 6.199 5.675 18.405 1.00 89.38 502 ASP A N 1
ATOM 4003 C CA . ASP A 1 502 ? 6.083 5.970 19.844 1.00 89.38 502 ASP A CA 1
ATOM 4004 C C . ASP A 1 502 ? 6.491 4.757 20.710 1.00 89.38 502 ASP A C 1
ATOM 4006 O O . ASP A 1 502 ? 7.003 4.930 21.815 1.00 89.38 502 ASP A O 1
ATOM 4010 N N . ALA A 1 503 ? 6.296 3.523 20.220 1.00 83.25 503 ALA A N 1
ATOM 4011 C CA . ALA A 1 503 ? 6.659 2.300 20.944 1.00 83.25 503 ALA A CA 1
ATOM 4012 C C . ALA A 1 503 ? 8.152 1.939 20.819 1.00 83.25 503 ALA A C 1
ATOM 4014 O O . ALA A 1 503 ? 8.777 1.529 21.797 1.00 83.25 503 ALA A O 1
ATOM 4015 N N . LYS A 1 504 ? 8.728 2.061 19.617 1.00 85.75 504 LYS A N 1
ATOM 4016 C CA . LYS A 1 504 ? 10.171 1.910 19.356 1.00 85.75 504 LYS A CA 1
ATOM 4017 C C . LYS A 1 504 ? 10.530 2.722 18.099 1.00 85.75 504 LYS A C 1
ATOM 4019 O O . LYS A 1 504 ? 9.811 2.576 17.108 1.00 85.75 504 LYS A O 1
ATOM 4024 N N . PRO A 1 505 ? 11.629 3.512 18.096 1.00 85.88 505 PRO A N 1
ATOM 4025 C CA . PRO A 1 505 ? 11.996 4.384 16.977 1.00 85.88 505 PRO A CA 1
ATOM 4026 C C . PRO A 1 505 ? 12.046 3.670 15.620 1.00 85.88 505 PRO A C 1
ATOM 4028 O O . PRO A 1 505 ? 12.512 2.533 15.515 1.00 85.88 505 PRO A O 1
ATOM 4031 N N . LEU A 1 506 ? 11.582 4.352 14.569 1.00 86.56 506 LEU A N 1
ATOM 4032 C CA . LEU A 1 506 ? 11.424 3.805 13.219 1.00 86.56 506 LEU A CA 1
ATOM 4033 C C . LEU A 1 506 ? 11.887 4.789 12.152 1.00 86.56 506 LEU A C 1
ATOM 4035 O O . LEU A 1 506 ? 11.674 5.992 12.261 1.00 86.56 506 LEU A O 1
ATOM 4039 N N . ARG A 1 507 ? 12.404 4.255 11.042 1.00 81.38 507 ARG A N 1
ATOM 4040 C CA . ARG A 1 507 ? 12.703 5.051 9.847 1.00 81.38 507 ARG A CA 1
ATOM 4041 C C . ARG A 1 507 ? 11.484 5.079 8.930 1.00 81.38 507 ARG A C 1
ATOM 4043 O O . ARG A 1 507 ? 10.987 4.036 8.515 1.00 81.38 507 ARG A O 1
ATOM 4050 N N . GLY A 1 508 ? 11.022 6.268 8.552 1.00 81.56 508 GLY A N 1
ATOM 4051 C CA . GLY A 1 508 ? 9.934 6.410 7.583 1.00 81.56 508 GLY A CA 1
ATOM 4052 C C . GLY A 1 508 ? 9.219 7.752 7.663 1.00 81.56 508 GLY A C 1
ATOM 4053 O O . GLY A 1 508 ? 9.566 8.618 8.461 1.00 81.56 508 GLY A O 1
ATOM 4054 N N . LEU A 1 509 ? 8.232 7.961 6.792 1.00 85.50 509 LEU A N 1
ATOM 4055 C CA . LEU A 1 509 ? 7.322 9.108 6.896 1.00 85.50 509 LEU A CA 1
ATOM 4056 C C . LEU A 1 509 ? 6.429 8.939 8.130 1.00 85.50 509 LEU A C 1
ATOM 4058 O O . LEU A 1 509 ? 5.873 7.856 8.324 1.00 85.50 509 LEU A O 1
ATOM 4062 N N . SER A 1 510 ? 6.299 9.995 8.931 1.00 89.56 510 SER A N 1
ATOM 4063 C CA . SER A 1 510 ? 5.508 9.990 10.166 1.00 89.56 510 SER A CA 1
ATOM 4064 C C . SER A 1 510 ? 4.026 10.208 9.854 1.00 89.56 510 SER A C 1
ATOM 4066 O O . SER A 1 510 ? 3.484 11.295 10.033 1.00 89.56 510 SER A O 1
ATOM 4068 N N . TRP A 1 511 ? 3.397 9.172 9.300 1.00 96.19 511 TRP A N 1
ATOM 4069 C CA . TRP A 1 511 ? 1.962 9.158 9.037 1.00 96.19 511 TRP A CA 1
ATOM 4070 C C . TRP A 1 511 ? 1.184 8.986 10.338 1.00 96.19 511 TRP A C 1
ATOM 4072 O O . TRP A 1 511 ? 1.471 8.060 11.102 1.00 96.19 511 TRP A O 1
ATOM 4082 N N . SER A 1 512 ? 0.176 9.832 10.532 1.00 95.12 512 SER A N 1
ATOM 4083 C CA . SER A 1 512 ? -0.886 9.623 11.510 1.00 95.12 512 SER A CA 1
ATOM 4084 C C . SER A 1 512 ? -1.952 8.687 10.915 1.00 95.12 512 SER A C 1
ATOM 4086 O O . SER A 1 512 ? -1.637 7.787 10.134 1.00 95.12 512 SER A O 1
ATOM 4088 N N . VAL A 1 513 ? -3.214 8.867 11.295 1.00 97.06 513 VAL A N 1
ATOM 4089 C CA . VAL A 1 513 ? -4.350 8.044 10.861 1.00 97.06 513 VAL A CA 1
ATOM 4090 C C . VAL A 1 513 ? -4.870 8.401 9.461 1.00 97.06 513 VAL A C 1
ATOM 4092 O O . VAL A 1 513 ? -5.832 7.785 9.010 1.00 97.06 513 VAL A O 1
ATOM 4095 N N . GLY A 1 514 ? -4.298 9.397 8.778 1.00 97.12 514 GLY A N 1
ATOM 4096 C CA . GLY A 1 514 ? -4.827 9.959 7.534 1.00 97.12 514 GLY A CA 1
ATOM 4097 C C . GLY A 1 514 ? -4.157 9.483 6.253 1.00 97.12 514 GLY A C 1
ATOM 4098 O O . GLY A 1 514 ? -4.464 10.010 5.188 1.00 97.12 514 GLY A O 1
ATOM 4099 N N . ALA A 1 515 ? -3.283 8.475 6.288 1.00 98.19 515 ALA A N 1
ATOM 4100 C CA . ALA A 1 515 ? -2.701 7.903 5.068 1.00 98.19 515 ALA A CA 1
ATOM 4101 C C . ALA A 1 515 ? -3.646 6.885 4.391 1.00 98.19 515 ALA A C 1
ATOM 4103 O O . ALA A 1 515 ? -3.237 5.783 4.007 1.00 98.19 515 ALA A O 1
ATOM 4104 N N . ILE A 1 516 ? -4.921 7.260 4.283 1.00 98.62 516 ILE A N 1
ATOM 4105 C CA . ILE A 1 516 ? -6.013 6.548 3.619 1.00 98.62 516 ILE A CA 1
ATOM 4106 C C . ILE A 1 516 ? -6.982 7.570 3.013 1.00 98.62 516 ILE A C 1
ATOM 4108 O O . ILE A 1 516 ? -7.211 8.634 3.584 1.00 98.62 516 ILE A O 1
ATOM 4112 N N . GLY A 1 517 ? -7.574 7.240 1.869 1.00 98.06 517 GLY A N 1
ATOM 4113 C CA . GLY A 1 517 ? -8.709 7.970 1.308 1.00 98.06 517 GLY A CA 1
ATOM 4114 C C . GLY A 1 517 ? -9.634 7.028 0.546 1.00 98.06 517 GLY A C 1
ATOM 4115 O O . GLY A 1 517 ? -9.181 6.009 0.025 1.00 98.06 517 GLY A O 1
ATOM 4116 N N . ASN A 1 518 ? -10.922 7.363 0.483 1.00 98.44 518 ASN A N 1
ATOM 4117 C CA . ASN A 1 518 ? -11.943 6.573 -0.206 1.00 98.44 518 ASN A CA 1
ATOM 4118 C C . ASN A 1 518 ? -12.532 7.364 -1.373 1.00 98.44 518 ASN A C 1
ATOM 4120 O O . ASN A 1 518 ? -12.955 8.497 -1.180 1.00 98.44 518 ASN A O 1
ATOM 4124 N N . ALA A 1 519 ? -12.562 6.791 -2.571 1.00 98.31 519 ALA A N 1
ATOM 4125 C CA . ALA A 1 519 ? -13.062 7.468 -3.767 1.00 98.31 519 ALA A CA 1
ATOM 4126 C C . ALA A 1 519 ? -13.748 6.473 -4.709 1.00 98.31 519 ALA A C 1
ATOM 4128 O O . ALA A 1 519 ? -13.493 5.267 -4.630 1.00 98.31 519 ALA A O 1
ATOM 4129 N N . SER A 1 520 ? -14.608 6.978 -5.597 1.00 98.06 520 SER A N 1
ATOM 4130 C CA . SER A 1 520 ? -15.020 6.226 -6.785 1.00 98.06 520 SER A CA 1
ATOM 4131 C C . SER A 1 520 ? -13.953 6.377 -7.862 1.00 98.06 520 SER A C 1
ATOM 4133 O O . SER A 1 520 ? -13.521 7.481 -8.179 1.00 98.06 520 SER A O 1
ATOM 4135 N N . TRP A 1 521 ? -13.520 5.261 -8.425 1.00 98.69 521 TRP A N 1
ATOM 4136 C CA . TRP A 1 521 ? -12.541 5.214 -9.501 1.00 98.69 521 TRP A CA 1
ATOM 4137 C C . TRP A 1 521 ? -13.235 4.708 -10.748 1.00 98.69 521 TRP A C 1
ATOM 4139 O O . TRP A 1 521 ? -13.904 3.676 -10.673 1.00 98.69 521 TRP A O 1
ATOM 4149 N N . SER A 1 522 ? -13.077 5.407 -11.871 1.00 98.69 522 SER A N 1
ATOM 4150 C CA . SER A 1 522 ? -13.676 4.971 -13.131 1.00 98.69 522 SER A CA 1
ATOM 4151 C C . SER A 1 522 ? -12.641 4.810 -14.232 1.00 98.69 522 SER A C 1
ATOM 4153 O O . SER A 1 522 ? -11.737 5.634 -14.391 1.00 98.69 522 SER A O 1
ATOM 4155 N N . GLY A 1 523 ? -12.788 3.736 -15.003 1.00 98.50 523 GLY A N 1
ATOM 4156 C CA . GLY A 1 523 ? -11.965 3.486 -16.175 1.00 98.50 523 GLY A CA 1
ATOM 4157 C C . GLY A 1 523 ? -12.176 2.111 -16.790 1.00 98.50 523 GLY A C 1
ATOM 4158 O O . GLY A 1 523 ? -13.197 1.463 -16.549 1.00 98.50 523 GLY A O 1
ATOM 4159 N N . ALA A 1 524 ? -11.208 1.673 -17.592 1.00 98.38 524 ALA A N 1
ATOM 4160 C CA . ALA A 1 524 ? -11.243 0.365 -18.236 1.00 98.38 524 ALA A CA 1
ATOM 4161 C C . ALA A 1 524 ? -10.863 -0.731 -17.234 1.00 98.38 524 ALA A C 1
ATOM 4163 O O . ALA A 1 524 ? -9.929 -0.562 -16.446 1.00 98.38 524 ALA A O 1
ATOM 4164 N N . ARG A 1 525 ? -11.541 -1.882 -17.269 1.00 97.94 525 ARG A N 1
ATOM 4165 C CA . ARG A 1 525 ? -11.097 -3.050 -16.499 1.00 97.94 525 ARG A CA 1
ATOM 4166 C C . ARG A 1 525 ? -9.796 -3.590 -17.064 1.00 97.94 525 ARG A C 1
ATOM 4168 O O . ARG A 1 525 ? -9.676 -3.791 -18.270 1.00 97.94 525 ARG A O 1
ATOM 4175 N N . LEU A 1 526 ? -8.845 -3.878 -16.180 1.00 97.69 526 LEU A N 1
ATOM 4176 C CA . LEU A 1 526 ? -7.557 -4.429 -16.580 1.00 97.69 526 LEU A CA 1
ATOM 4177 C C . LEU A 1 526 ? -7.753 -5.755 -17.321 1.00 97.69 526 LEU A C 1
ATOM 4179 O O . LEU A 1 526 ? -7.213 -5.913 -18.408 1.00 97.69 526 LEU A O 1
ATOM 4183 N N . CYS A 1 527 ? -8.584 -6.663 -16.802 1.00 96.12 527 CYS A N 1
ATOM 4184 C CA . CYS A 1 527 ? -8.838 -7.954 -17.442 1.00 96.12 527 CYS A CA 1
ATOM 4185 C C . CYS A 1 527 ? -9.359 -7.823 -18.886 1.00 96.12 527 CYS A C 1
ATOM 4187 O O . CYS A 1 527 ? -8.912 -8.572 -19.751 1.00 96.12 527 CYS A O 1
ATOM 4189 N N . ASP A 1 528 ? -10.215 -6.840 -19.186 1.00 95.12 528 ASP A N 1
ATOM 4190 C CA . ASP A 1 528 ? -10.725 -6.599 -20.544 1.00 95.12 528 ASP A CA 1
ATOM 4191 C C . ASP A 1 528 ? -9.602 -6.156 -21.497 1.00 95.12 528 ASP A C 1
ATOM 4193 O O . ASP A 1 528 ? -9.521 -6.623 -22.636 1.00 95.12 528 ASP A O 1
ATOM 4197 N N . VAL A 1 529 ? -8.688 -5.308 -21.013 1.00 94.31 529 VAL A N 1
ATOM 4198 C CA . VAL A 1 529 ? -7.506 -4.866 -21.771 1.00 94.31 529 VAL A CA 1
ATOM 4199 C C . VAL A 1 529 ? -6.527 -6.024 -21.997 1.00 94.31 529 VAL A C 1
ATOM 4201 O O . VAL A 1 529 ? -5.989 -6.165 -23.097 1.00 94.31 529 VAL A O 1
ATOM 4204 N N . LEU A 1 530 ? -6.316 -6.879 -20.990 1.00 92.06 530 LEU A N 1
ATOM 4205 C CA . LEU A 1 530 ? -5.384 -8.011 -21.071 1.00 92.06 530 LEU A CA 1
ATOM 4206 C C . LEU A 1 530 ? -5.912 -9.151 -21.958 1.00 92.06 530 LEU A C 1
ATOM 4208 O O . LEU A 1 530 ? -5.145 -9.721 -22.735 1.00 92.06 530 LEU A O 1
ATOM 4212 N N . ASN A 1 531 ? -7.215 -9.449 -21.911 1.00 87.81 531 ASN A N 1
ATOM 4213 C CA . ASN A 1 531 ? -7.845 -10.498 -22.726 1.00 87.81 531 ASN A CA 1
ATOM 4214 C C . ASN A 1 531 ? -7.688 -10.249 -24.237 1.00 87.81 531 ASN A C 1
ATOM 4216 O O . ASN A 1 531 ? -7.621 -11.193 -25.024 1.00 87.81 531 ASN A O 1
ATOM 4220 N N . GLY A 1 532 ? -7.562 -8.984 -24.653 1.00 78.19 532 GLY A N 1
ATOM 4221 C CA . GLY A 1 532 ? -7.350 -8.598 -26.050 1.00 78.19 532 GLY A CA 1
ATOM 4222 C C . GLY A 1 532 ? -5.947 -8.874 -26.610 1.00 78.19 532 GLY A C 1
ATOM 4223 O O . GLY A 1 532 ? -5.703 -8.562 -27.775 1.00 78.19 532 GLY A O 1
ATOM 4224 N N . LEU A 1 533 ? -5.017 -9.415 -25.812 1.00 83.12 533 LEU A N 1
ATOM 4225 C CA . LEU A 1 533 ? -3.608 -9.600 -26.195 1.00 83.12 533 LEU A CA 1
ATOM 4226 C C . LEU A 1 533 ? -3.247 -11.032 -26.610 1.00 83.12 533 LEU A C 1
ATOM 4228 O O . LEU A 1 533 ? -2.128 -11.269 -27.057 1.00 83.12 533 LEU A O 1
ATOM 4232 N N . GLY A 1 534 ? -4.164 -11.993 -26.459 1.00 81.00 534 GLY A N 1
ATOM 4233 C CA . GLY A 1 534 ? -3.893 -13.405 -26.763 1.00 81.00 534 GLY A CA 1
ATOM 4234 C C . GLY A 1 534 ? -2.896 -14.077 -25.806 1.00 81.00 534 GLY A C 1
ATOM 4235 O O . GLY A 1 534 ? -2.402 -15.164 -26.103 1.00 81.00 534 GLY A O 1
ATOM 4236 N N . VAL A 1 535 ? -2.601 -13.442 -24.667 1.00 83.00 535 VAL A N 1
ATOM 4237 C CA . VAL A 1 535 ? -1.777 -13.997 -23.586 1.00 83.00 535 VAL A CA 1
ATOM 4238 C C . VAL A 1 535 ? -2.637 -14.908 -22.718 1.00 83.00 535 VAL A C 1
ATOM 4240 O O . VAL A 1 535 ? -3.737 -14.527 -22.319 1.00 83.00 535 VAL A O 1
ATOM 4243 N N . LYS A 1 536 ? -2.138 -16.105 -22.404 1.00 84.50 536 LYS A N 1
ATOM 4244 C CA . LYS A 1 536 ? -2.829 -17.030 -21.506 1.00 84.50 536 LYS A CA 1
ATOM 4245 C C . LYS A 1 536 ? -2.382 -16.815 -20.065 1.00 84.50 536 LYS A C 1
ATOM 4247 O O . LYS A 1 536 ? -1.187 -16.728 -19.794 1.00 84.50 536 LYS A O 1
ATOM 4252 N N . GLU A 1 537 ? -3.345 -16.800 -19.146 1.00 87.44 537 GLU A N 1
ATOM 4253 C CA . GLU A 1 537 ? -3.100 -16.661 -17.703 1.00 87.44 537 GLU A CA 1
ATOM 4254 C C . GLU A 1 537 ? -2.082 -17.693 -17.181 1.00 87.44 537 GLU A C 1
ATOM 4256 O O . GLU A 1 537 ? -1.235 -17.369 -16.360 1.00 87.44 537 GLU A O 1
ATOM 4261 N N . GLU A 1 538 ? -2.113 -18.919 -17.709 1.00 89.69 538 GLU A N 1
ATOM 4262 C CA . GLU A 1 538 ? -1.256 -20.042 -17.295 1.00 89.69 538 GLU A CA 1
ATOM 4263 C C . GLU A 1 538 ? 0.241 -19.894 -17.637 1.00 89.69 538 GLU A C 1
ATOM 4265 O O . GLU A 1 538 ? 1.070 -20.626 -17.090 1.00 89.69 538 GLU A O 1
ATOM 4270 N N . ASP A 1 539 ? 0.610 -18.967 -18.528 1.00 92.12 539 ASP A N 1
ATOM 4271 C CA . ASP A 1 539 ? 1.993 -18.816 -19.003 1.00 92.12 539 ASP A CA 1
ATOM 4272 C C . ASP A 1 539 ? 2.865 -17.934 -18.087 1.00 92.12 539 ASP A C 1
ATOM 4274 O O . ASP A 1 539 ? 4.103 -18.000 -18.142 1.00 92.12 539 ASP A O 1
ATOM 4278 N N . TYR A 1 540 ? 2.231 -17.132 -17.228 1.00 95.19 540 TYR A N 1
ATOM 4279 C CA . TYR A 1 540 ? 2.863 -16.114 -16.386 1.00 95.19 540 TYR A CA 1
ATOM 4280 C C . TYR A 1 540 ? 2.316 -16.182 -14.957 1.00 95.19 540 TYR A C 1
ATOM 4282 O O . TYR A 1 540 ? 1.326 -16.849 -14.694 1.00 95.19 540 TYR A O 1
ATOM 4290 N N . ASN A 1 541 ? 2.968 -15.500 -14.013 1.00 96.31 541 ASN A N 1
ATOM 4291 C CA . ASN A 1 541 ? 2.540 -15.500 -12.605 1.00 96.31 541 ASN A CA 1
ATOM 4292 C C . ASN A 1 541 ? 2.130 -14.108 -12.120 1.00 96.31 541 ASN A C 1
ATOM 4294 O O . ASN A 1 541 ? 1.384 -13.984 -11.145 1.00 96.31 541 ASN A O 1
ATOM 4298 N N . HIS A 1 542 ? 2.615 -13.057 -12.781 1.00 98.25 542 HIS A N 1
ATOM 4299 C CA . HIS A 1 542 ? 2.451 -11.679 -12.351 1.00 98.25 542 HIS A CA 1
ATOM 4300 C C . HIS A 1 542 ? 2.170 -10.744 -13.523 1.00 98.25 542 HIS A C 1
ATOM 4302 O O . HIS A 1 542 ? 2.615 -10.962 -14.651 1.00 98.25 542 HIS A O 1
ATOM 4308 N N . VAL A 1 543 ? 1.474 -9.656 -13.203 1.00 98.25 543 VAL A N 1
ATOM 4309 C CA . VAL A 1 543 ? 1.402 -8.459 -14.038 1.00 98.25 543 VAL A CA 1
ATOM 4310 C C . VAL A 1 543 ? 2.156 -7.354 -13.308 1.00 98.25 543 VAL A C 1
ATOM 4312 O O . VAL A 1 543 ? 1.834 -7.024 -12.162 1.00 98.25 543 VAL A O 1
ATOM 4315 N N . GLN A 1 544 ? 3.202 -6.839 -13.945 1.00 98.56 544 GLN A N 1
ATOM 4316 C CA . GLN A 1 544 ? 4.016 -5.734 -13.452 1.00 98.56 544 GLN A CA 1
ATOM 4317 C C . GLN A 1 544 ? 3.522 -4.423 -14.062 1.00 98.56 544 GLN A C 1
ATOM 4319 O O . GLN A 1 544 ? 3.040 -4.397 -15.192 1.00 98.56 544 GLN A O 1
ATOM 4324 N N . PHE A 1 545 ? 3.658 -3.342 -13.308 1.00 98.69 545 PHE A N 1
ATOM 4325 C CA . PHE A 1 545 ? 3.270 -1.998 -13.702 1.00 98.69 545 PHE A CA 1
ATOM 4326 C C . PHE A 1 545 ? 4.443 -1.060 -13.463 1.00 98.69 545 PHE A C 1
ATOM 4328 O O . PHE A 1 545 ? 5.042 -1.103 -12.383 1.00 98.69 545 PHE A O 1
ATOM 4335 N N . GLU A 1 546 ? 4.717 -0.191 -14.428 1.00 98.38 546 GLU A N 1
ATOM 4336 C CA . GLU A 1 546 ? 5.682 0.899 -14.301 1.00 98.38 546 GLU A CA 1
ATOM 4337 C C . GLU A 1 546 ? 4.976 2.248 -14.479 1.00 98.38 546 GLU A C 1
ATOM 4339 O O . GLU A 1 546 ? 4.001 2.374 -15.234 1.00 98.38 546 GLU A O 1
ATOM 4344 N N . GLY A 1 547 ? 5.426 3.227 -13.696 1.00 97.38 547 GLY A N 1
ATOM 4345 C CA . GLY A 1 547 ? 5.010 4.620 -13.794 1.00 97.38 547 GLY A CA 1
ATOM 4346 C C . GLY A 1 547 ? 6.002 5.460 -14.600 1.00 97.38 547 GLY A C 1
ATOM 4347 O O . GLY A 1 547 ? 7.137 5.056 -14.838 1.00 97.38 547 GLY A O 1
ATOM 4348 N N . MET A 1 548 ? 5.592 6.670 -14.972 1.00 96.19 548 MET A N 1
ATOM 4349 C CA . MET A 1 548 ? 6.458 7.656 -15.634 1.00 96.19 548 MET A CA 1
ATOM 4350 C C . MET A 1 548 ? 7.381 8.413 -14.667 1.00 96.19 548 MET A C 1
ATOM 4352 O O . MET A 1 548 ? 8.214 9.202 -15.109 1.00 96.19 548 MET A O 1
ATOM 4356 N N . ASP A 1 549 ? 7.230 8.229 -13.353 1.00 92.56 549 ASP A N 1
ATOM 4357 C CA . ASP A 1 549 ? 8.081 8.871 -12.358 1.00 92.56 549 ASP A CA 1
ATOM 4358 C C . ASP A 1 549 ? 9.429 8.156 -12.258 1.00 92.56 549 ASP A C 1
ATOM 4360 O O . ASP A 1 549 ? 9.517 7.007 -11.825 1.00 92.56 549 ASP A O 1
ATOM 4364 N N . LEU A 1 550 ? 10.487 8.859 -12.669 1.00 88.00 550 LEU A N 1
ATOM 4365 C CA . LEU A 1 550 ? 11.847 8.333 -12.762 1.00 88.00 550 LEU A CA 1
ATOM 4366 C C . LEU A 1 550 ? 12.717 8.811 -11.605 1.00 88.00 550 LEU A C 1
ATOM 4368 O O . LEU A 1 550 ? 12.656 9.963 -11.165 1.00 88.00 550 LEU A O 1
ATOM 4372 N N . ASP A 1 551 ? 13.562 7.912 -11.120 1.00 82.88 551 ASP A N 1
ATOM 4373 C CA . ASP A 1 551 ? 14.656 8.278 -10.236 1.00 82.88 551 ASP A CA 1
ATOM 4374 C C . ASP A 1 551 ? 15.844 8.886 -11.020 1.00 82.88 551 ASP A C 1
ATOM 4376 O O . ASP A 1 551 ? 15.839 8.890 -12.253 1.00 82.88 551 ASP A O 1
ATOM 4380 N N . PRO A 1 552 ? 16.894 9.401 -10.347 1.00 73.50 552 PRO A N 1
ATOM 4381 C CA . PRO A 1 552 ? 18.054 9.990 -11.031 1.00 73.50 552 PRO A CA 1
ATOM 4382 C C . PRO A 1 552 ? 18.804 9.025 -11.958 1.00 73.50 552 PRO A C 1
ATOM 4384 O O . PRO A 1 552 ? 19.627 9.453 -12.761 1.00 73.50 552 PRO A O 1
ATOM 4387 N N . SER A 1 553 ? 18.562 7.725 -11.814 1.00 73.69 553 SER A N 1
ATOM 4388 C CA . SER A 1 553 ? 19.148 6.653 -12.611 1.00 73.69 553 SER A CA 1
ATOM 4389 C C . SER A 1 553 ? 18.295 6.294 -13.828 1.00 73.69 553 SER A C 1
ATOM 4391 O O . SER A 1 553 ? 18.677 5.393 -14.572 1.00 73.69 553 SER A O 1
ATOM 4393 N N . GLY A 1 554 ? 17.140 6.944 -14.006 1.00 81.69 554 GLY A N 1
ATOM 4394 C CA . GLY A 1 554 ? 16.167 6.629 -15.048 1.00 81.69 554 GLY A CA 1
ATOM 4395 C C . GLY A 1 554 ? 15.301 5.404 -14.741 1.00 81.69 554 GLY A C 1
ATOM 4396 O O . GLY A 1 554 ? 14.664 4.881 -15.649 1.00 81.69 554 GLY A O 1
ATOM 4397 N N . ILE A 1 555 ? 15.273 4.914 -13.495 1.00 87.69 555 ILE A N 1
ATOM 4398 C CA . ILE A 1 555 ? 14.469 3.744 -13.118 1.00 87.69 555 ILE A CA 1
ATOM 4399 C C . ILE A 1 555 ? 13.090 4.211 -12.624 1.00 87.69 555 ILE A C 1
ATOM 4401 O O . ILE A 1 555 ? 13.034 5.028 -11.696 1.00 87.69 555 ILE A O 1
ATOM 4405 N N . PRO A 1 556 ? 11.985 3.679 -13.181 1.00 94.38 556 PRO A N 1
ATOM 4406 C CA . PRO A 1 556 ? 10.640 4.079 -12.791 1.00 94.38 556 PRO A CA 1
ATOM 4407 C C . PRO A 1 556 ? 10.206 3.521 -11.430 1.00 94.38 556 PRO A C 1
ATOM 4409 O O . PRO A 1 556 ? 10.730 2.512 -10.930 1.00 94.38 556 PRO A O 1
ATOM 4412 N N . TYR A 1 557 ? 9.180 4.133 -10.830 1.00 97.19 557 TYR A N 1
ATOM 4413 C CA . TYR A 1 557 ? 8.390 3.431 -9.822 1.00 97.19 557 TYR A CA 1
ATOM 4414 C C . TYR A 1 557 ? 7.740 2.198 -10.451 1.00 97.19 557 TYR A C 1
ATOM 4416 O O . TYR A 1 557 ? 7.176 2.263 -11.540 1.00 97.19 557 TYR A O 1
ATOM 4424 N N . GLY A 1 558 ? 7.785 1.071 -9.741 1.00 97.81 558 GLY A N 1
ATOM 4425 C CA . GLY A 1 558 ? 7.202 -0.167 -10.233 1.00 97.81 558 GLY A CA 1
ATOM 4426 C C . GLY A 1 558 ? 6.649 -1.039 -9.118 1.00 97.81 558 GLY A C 1
ATOM 4427 O O . GLY A 1 558 ? 7.149 -1.036 -7.989 1.00 97.81 558 GLY A O 1
ATOM 4428 N N . ALA A 1 559 ? 5.602 -1.786 -9.447 1.00 98.62 559 ALA A N 1
ATOM 4429 C CA . ALA A 1 559 ? 4.974 -2.766 -8.572 1.00 98.62 559 ALA A CA 1
ATOM 4430 C C . ALA A 1 559 ? 4.377 -3.907 -9.402 1.00 98.62 559 ALA A C 1
ATOM 4432 O O . ALA A 1 559 ? 4.307 -3.825 -10.624 1.00 98.62 559 ALA A O 1
ATOM 4433 N N . SER A 1 560 ? 3.933 -4.979 -8.751 1.00 98.75 560 SER A N 1
ATOM 4434 C CA . SER A 1 560 ? 3.223 -6.062 -9.437 1.00 98.75 560 SER A CA 1
ATOM 4435 C C . SER A 1 560 ? 2.117 -6.667 -8.588 1.00 98.75 560 SER A C 1
ATOM 4437 O O . SER A 1 560 ? 2.185 -6.672 -7.352 1.00 98.75 560 SER A O 1
ATOM 4439 N N . ILE A 1 561 ? 1.135 -7.250 -9.270 1.00 98.75 561 ILE A N 1
ATOM 4440 C CA . ILE A 1 561 ? 0.085 -8.079 -8.673 1.00 98.75 561 ILE A CA 1
ATOM 4441 C C . ILE A 1 561 ? 0.131 -9.497 -9.257 1.00 98.75 561 ILE A C 1
ATOM 4443 O O . ILE A 1 561 ? 0.673 -9.688 -10.348 1.00 98.75 561 ILE A O 1
ATOM 4447 N N . PRO A 1 562 ? -0.402 -10.508 -8.549 1.00 98.31 562 PRO A N 1
ATOM 4448 C CA . PRO A 1 562 ? -0.579 -11.843 -9.115 1.00 98.31 562 PRO A CA 1
ATOM 4449 C C . PRO A 1 562 ? -1.448 -11.805 -10.374 1.00 98.31 562 PRO A C 1
ATOM 4451 O O . PRO A 1 562 ? -2.443 -11.077 -10.415 1.00 98.31 562 PRO A O 1
ATOM 4454 N N . ILE A 1 563 ? -1.103 -12.618 -11.373 1.00 96.50 563 ILE A N 1
ATOM 4455 C CA . ILE A 1 563 ? -1.826 -12.666 -12.648 1.00 96.50 563 ILE A CA 1
ATOM 4456 C C . ILE A 1 563 ? -3.296 -13.045 -12.463 1.00 96.50 563 ILE A C 1
ATOM 4458 O O . ILE A 1 563 ? -4.165 -12.424 -13.066 1.00 96.50 563 ILE A O 1
ATOM 4462 N N . SER A 1 564 ? -3.586 -13.956 -11.531 1.00 95.88 564 SER A N 1
ATOM 4463 C CA . SER A 1 564 ? -4.952 -14.374 -11.216 1.00 95.88 564 SER A CA 1
ATOM 4464 C C . SER A 1 564 ? -5.822 -13.213 -10.740 1.00 95.88 564 SER A C 1
ATOM 4466 O O . SER A 1 564 ? -6.996 -13.134 -11.080 1.00 95.88 564 SER A O 1
ATOM 4468 N N . LYS A 1 565 ? -5.244 -12.247 -10.014 1.00 97.25 565 LYS A N 1
ATOM 4469 C CA . LYS A 1 565 ? -5.955 -11.026 -9.611 1.00 97.25 565 LYS A CA 1
ATOM 4470 C C . LYS A 1 565 ? -6.137 -10.054 -10.783 1.00 97.25 565 LYS A C 1
ATOM 4472 O O . LYS A 1 565 ? -7.141 -9.355 -10.823 1.00 97.25 565 LYS A O 1
ATOM 4477 N N . ALA A 1 566 ? -5.188 -9.998 -11.717 1.00 97.00 566 ALA A N 1
ATOM 4478 C CA . ALA A 1 566 ? -5.273 -9.131 -12.892 1.00 97.00 566 ALA A CA 1
ATOM 4479 C C . ALA A 1 566 ? -6.325 -9.606 -13.914 1.00 97.00 566 ALA A C 1
ATOM 4481 O O . ALA A 1 566 ? -6.961 -8.768 -14.552 1.00 97.00 566 ALA A O 1
ATOM 4482 N N . PHE A 1 567 ? -6.513 -10.925 -14.056 1.00 95.12 567 PHE A N 1
ATOM 4483 C CA . PHE A 1 567 ? -7.493 -11.524 -14.970 1.00 95.12 567 PHE A CA 1
ATOM 4484 C C . PHE A 1 567 ? -8.878 -11.745 -14.349 1.00 95.12 567 PHE A C 1
ATOM 4486 O O . PHE A 1 567 ? -9.851 -11.806 -15.099 1.00 95.12 567 PHE A O 1
ATOM 4493 N N . ASP A 1 568 ? -9.012 -11.832 -13.017 1.00 95.38 568 ASP A N 1
ATOM 4494 C CA . ASP A 1 568 ? -10.318 -12.060 -12.383 1.00 95.38 568 ASP A CA 1
ATOM 4495 C C . ASP A 1 568 ? -11.245 -10.831 -12.544 1.00 95.38 568 ASP A C 1
ATOM 4497 O O . ASP A 1 568 ? -11.008 -9.787 -11.926 1.00 95.38 568 ASP A O 1
ATOM 4501 N N . PRO A 1 569 ? -12.361 -10.932 -13.296 1.00 94.50 569 PRO A N 1
ATOM 4502 C CA . PRO A 1 569 ? -13.312 -9.829 -13.454 1.00 94.50 569 PRO A CA 1
ATOM 4503 C C . PRO A 1 569 ? -14.017 -9.440 -12.145 1.00 94.50 569 PRO A C 1
ATOM 4505 O O . PRO A 1 569 ? -14.642 -8.381 -12.071 1.00 94.50 569 PRO A O 1
ATOM 4508 N N . ARG A 1 570 ? -13.950 -10.279 -11.104 1.00 95.12 570 ARG A N 1
ATOM 4509 C CA . ARG A 1 570 ? -14.490 -9.989 -9.767 1.00 95.12 570 ARG A CA 1
ATOM 4510 C C . ARG A 1 570 ? -13.514 -9.205 -8.898 1.00 95.12 570 ARG A C 1
ATOM 4512 O O . ARG A 1 570 ? -13.961 -8.649 -7.904 1.00 95.12 570 ARG A O 1
ATOM 4519 N N . ALA A 1 571 ? -12.229 -9.161 -9.257 1.00 95.88 571 ALA A N 1
ATOM 4520 C CA . ALA A 1 571 ? -11.218 -8.390 -8.536 1.00 95.88 571 ALA A CA 1
ATOM 4521 C C . ALA A 1 571 ? -11.276 -6.886 -8.844 1.00 95.88 571 ALA A C 1
ATOM 4523 O O . ALA A 1 571 ? -10.613 -6.110 -8.159 1.00 95.88 571 ALA A O 1
ATOM 4524 N N . ASP A 1 572 ? -12.054 -6.485 -9.861 1.00 96.81 572 ASP A N 1
ATOM 4525 C CA . ASP A 1 572 ? -12.332 -5.087 -10.209 1.00 96.81 572 ASP A CA 1
ATOM 4526 C C . ASP A 1 572 ? -11.071 -4.221 -10.388 1.00 96.81 572 ASP A C 1
ATOM 4528 O O . ASP A 1 572 ? -11.059 -3.033 -10.066 1.00 96.81 572 ASP A O 1
ATOM 4532 N N . VAL A 1 573 ? -9.987 -4.804 -10.907 1.00 98.69 573 VAL A N 1
ATOM 4533 C CA . VAL A 1 573 ? -8.763 -4.050 -11.196 1.00 98.69 573 VAL A CA 1
ATOM 4534 C C . VAL A 1 573 ? -9.024 -3.114 -12.378 1.00 98.69 573 VAL A C 1
ATOM 4536 O O . VAL A 1 573 ? -9.469 -3.567 -13.435 1.00 98.69 573 VAL A O 1
ATOM 4539 N N . LEU A 1 574 ? -8.753 -1.817 -12.210 1.00 98.75 574 LEU A N 1
ATOM 4540 C CA . LEU A 1 574 ? -9.012 -0.787 -13.221 1.00 98.75 574 LEU A CA 1
ATOM 4541 C C . LEU A 1 574 ? -7.727 -0.097 -13.685 1.00 98.75 574 LEU A C 1
ATOM 4543 O O . LEU A 1 574 ? -6.818 0.157 -12.896 1.00 98.75 574 LEU A O 1
ATOM 4547 N N . LEU A 1 575 ? -7.719 0.296 -14.954 1.00 98.69 575 LEU A N 1
ATOM 4548 C CA . LEU A 1 575 ? -6.944 1.417 -15.472 1.00 98.69 575 LEU A CA 1
ATOM 4549 C C . LEU A 1 575 ? -7.829 2.663 -15.374 1.00 98.69 575 LEU A C 1
ATOM 4551 O O . LEU A 1 575 ? -8.646 2.932 -16.255 1.00 98.69 575 LEU A O 1
ATOM 4555 N N . ALA A 1 576 ? -7.727 3.364 -14.247 1.00 98.75 576 ALA A N 1
ATOM 4556 C CA . ALA A 1 576 ? -8.588 4.489 -13.909 1.00 98.75 576 ALA A CA 1
ATOM 4557 C C . ALA A 1 576 ? -8.039 5.801 -14.480 1.00 98.75 576 ALA A C 1
ATOM 4559 O O . ALA A 1 576 ? -6.885 6.153 -14.229 1.00 98.75 576 ALA A O 1
ATOM 4560 N N . TYR A 1 577 ? -8.901 6.528 -15.188 1.00 98.44 577 TYR A N 1
ATOM 4561 C CA . TYR A 1 577 ? -8.659 7.885 -15.693 1.00 98.44 577 TYR A CA 1
ATOM 4562 C C . TYR A 1 577 ? -9.578 8.928 -15.029 1.00 98.44 577 TYR A C 1
ATOM 4564 O O . TYR A 1 577 ? -9.403 10.130 -15.216 1.00 98.44 577 TYR A O 1
ATOM 4572 N N . GLU A 1 578 ? -10.522 8.481 -14.197 1.00 98.56 578 GLU A N 1
ATOM 4573 C CA . GLU A 1 578 ? -11.392 9.336 -13.391 1.00 98.56 578 GLU A CA 1
ATOM 4574 C C . GLU A 1 578 ? -11.357 8.955 -11.905 1.00 98.56 578 GLU A C 1
ATOM 4576 O O . GLU A 1 578 ? -11.260 7.778 -11.535 1.00 98.56 578 GLU A O 1
ATOM 4581 N N . MET A 1 579 ? -11.500 9.969 -11.055 1.00 98.31 579 MET A N 1
ATOM 4582 C CA . MET A 1 579 ? -11.591 9.890 -9.604 1.00 98.31 579 MET A CA 1
ATOM 4583 C C . MET A 1 579 ? -12.727 10.802 -9.127 1.00 98.31 579 MET A C 1
ATOM 4585 O O . MET A 1 579 ? -12.681 12.007 -9.347 1.00 98.31 579 MET A O 1
ATOM 4589 N N . ASN A 1 580 ? -13.718 10.241 -8.431 1.00 96.62 580 ASN A N 1
ATOM 4590 C CA . ASN A 1 580 ? -14.944 10.935 -8.027 1.00 96.62 580 ASN A CA 1
ATOM 4591 C C . ASN A 1 580 ? -15.636 11.628 -9.207 1.00 96.62 580 ASN A C 1
ATOM 4593 O O . ASN A 1 580 ? -15.931 12.816 -9.147 1.00 96.62 580 ASN A O 1
ATOM 4597 N N . GLU A 1 581 ? -15.849 10.869 -10.288 1.00 95.62 581 GLU A N 1
ATOM 4598 C CA . GLU A 1 581 ? -16.566 11.318 -11.492 1.00 95.62 581 GLU A CA 1
ATOM 4599 C C . GLU A 1 581 ? -15.892 12.477 -12.262 1.00 95.62 581 GLU A C 1
ATOM 4601 O O . GLU A 1 581 ? -16.409 12.934 -13.280 1.00 95.62 581 GLU A O 1
ATOM 4606 N N . GLU A 1 582 ? -14.714 12.912 -11.820 1.00 95.06 582 GLU A N 1
ATOM 4607 C CA . GLU A 1 582 ? -13.880 13.919 -12.465 1.00 95.06 582 GLU A CA 1
ATOM 4608 C C . GLU A 1 582 ? -12.591 13.286 -12.986 1.00 95.06 582 GLU A C 1
ATOM 4610 O O . GLU A 1 582 ? -12.182 12.210 -12.549 1.00 95.06 582 GLU A O 1
ATOM 4615 N N . GLU A 1 583 ? -11.914 13.971 -13.902 1.00 95.38 583 GLU A N 1
ATOM 4616 C CA . GLU A 1 583 ? -10.585 13.569 -14.350 1.00 95.38 583 GLU A CA 1
ATOM 4617 C C . GLU A 1 583 ? -9.613 13.469 -13.168 1.00 95.38 583 GLU A C 1
ATOM 4619 O O . GLU A 1 583 ? -9.603 14.299 -12.249 1.00 95.38 583 GLU A O 1
ATOM 4624 N N . ILE A 1 584 ? -8.796 12.418 -13.174 1.00 96.00 584 ILE A N 1
ATOM 4625 C CA . ILE A 1 584 ? -7.835 12.209 -12.103 1.00 96.00 584 ILE A CA 1
ATOM 4626 C C . ILE A 1 584 ? -6.798 13.343 -12.080 1.00 96.00 584 ILE A C 1
ATOM 4628 O O . ILE A 1 584 ? -6.316 13.792 -13.115 1.00 96.00 584 ILE A O 1
ATOM 4632 N N . SER A 1 585 ? -6.425 13.817 -10.891 1.00 93.38 585 SER A N 1
ATOM 4633 C CA . SER A 1 585 ? -5.446 14.902 -10.779 1.00 93.38 585 SER A CA 1
ATOM 4634 C C . SER A 1 585 ? -4.015 14.435 -11.072 1.00 93.38 585 SER A C 1
ATOM 4636 O O . SER A 1 585 ? -3.686 13.247 -10.966 1.00 93.38 585 SER A O 1
ATOM 4638 N N . LEU A 1 586 ? -3.123 15.394 -11.352 1.00 93.31 586 LEU A N 1
ATOM 4639 C CA . LEU A 1 586 ? -1.688 15.141 -11.526 1.00 93.31 586 LEU A CA 1
ATOM 4640 C C . LEU A 1 586 ? -1.085 14.38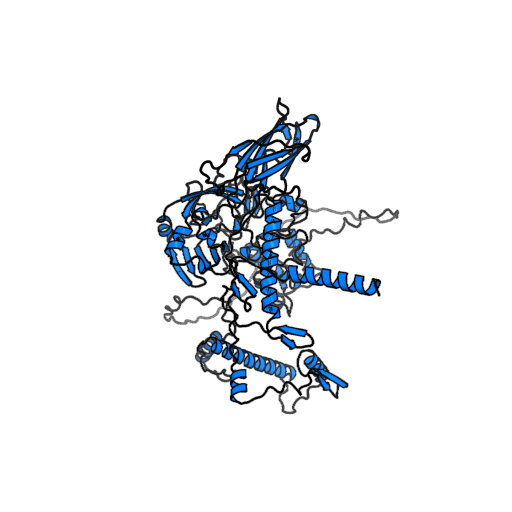3 -10.336 1.00 93.31 586 LEU A C 1
ATOM 4642 O O . LEU A 1 586 ? -0.381 13.401 -10.535 1.00 93.31 586 LEU A O 1
ATOM 4646 N N . ASP A 1 587 ? -1.406 14.769 -9.098 1.00 93.69 587 ASP A N 1
ATOM 4647 C CA . ASP A 1 587 ? -0.905 14.079 -7.899 1.00 93.69 587 ASP A CA 1
ATOM 4648 C C . ASP A 1 587 ? -1.395 12.639 -7.779 1.00 93.69 587 ASP A C 1
ATOM 4650 O O . ASP A 1 587 ? -0.703 11.782 -7.216 1.00 93.69 587 ASP A O 1
ATOM 4654 N N . HIS A 1 588 ? -2.594 12.368 -8.287 1.00 97.19 588 HIS A N 1
ATOM 4655 C CA . HIS A 1 588 ? -3.244 11.075 -8.141 1.00 97.19 588 HIS A CA 1
ATOM 4656 C C . HIS A 1 588 ? -3.000 10.151 -9.326 1.00 97.19 588 HIS A C 1
ATOM 4658 O O . HIS A 1 588 ? -3.334 8.979 -9.206 1.00 97.19 588 HIS A O 1
ATOM 4664 N N . GLY A 1 589 ? -2.310 10.602 -10.375 1.00 96.94 589 GLY A N 1
ATOM 4665 C CA . GLY A 1 589 ? -1.784 9.736 -11.429 1.00 96.94 589 GLY A CA 1
ATOM 4666 C C . GLY A 1 589 ? -2.337 9.989 -12.823 1.00 96.94 589 GLY A C 1
ATOM 4667 O O . GLY A 1 589 ? -2.350 9.049 -13.607 1.00 96.94 589 GLY A O 1
ATOM 4668 N N . TYR A 1 590 ? -2.792 11.207 -13.127 1.00 96.38 590 TYR A N 1
ATOM 4669 C CA . TYR A 1 590 ? -3.141 11.617 -14.494 1.00 96.38 590 TYR A CA 1
ATOM 4670 C C . TYR A 1 590 ? -2.087 11.178 -15.520 1.00 96.38 590 TYR A C 1
ATOM 4672 O O . TYR A 1 590 ? -0.910 11.313 -15.217 1.00 96.38 590 TYR A O 1
ATOM 4680 N N . PRO A 1 591 ? -2.452 10.699 -16.720 1.00 97.12 591 PRO A N 1
ATOM 4681 C CA . PRO A 1 591 ? -3.816 10.483 -17.201 1.00 97.12 591 PRO A CA 1
ATOM 4682 C C . PRO A 1 591 ? -4.420 9.158 -16.731 1.00 97.12 591 PRO A C 1
ATOM 4684 O O . PRO A 1 591 ? -5.639 9.034 -16.680 1.00 97.12 591 PRO A O 1
ATOM 4687 N N . ILE A 1 592 ? -3.588 8.171 -16.383 1.00 97.75 592 ILE A N 1
ATOM 4688 C CA . ILE A 1 592 ? -4.031 6.834 -15.987 1.00 97.75 592 ILE A CA 1
ATOM 4689 C C . ILE A 1 592 ? -3.241 6.344 -14.784 1.00 97.75 592 ILE A C 1
ATOM 4691 O O . ILE A 1 592 ? -2.007 6.370 -14.751 1.00 97.75 592 ILE A O 1
ATOM 4695 N N . ARG A 1 593 ? -3.967 5.769 -13.828 1.00 98.62 593 ARG A N 1
ATOM 4696 C CA . ARG A 1 593 ? -3.386 4.948 -12.770 1.00 98.62 593 ARG A CA 1
ATOM 4697 C C . ARG A 1 593 ? -3.995 3.557 -12.744 1.00 98.62 593 ARG A C 1
ATOM 4699 O O . ARG A 1 593 ? -5.151 3.356 -13.106 1.00 98.62 593 ARG A O 1
ATOM 4706 N N . VAL A 1 594 ? -3.248 2.620 -12.185 1.00 98.75 594 VAL A N 1
ATOM 4707 C CA . VAL A 1 594 ? -3.783 1.321 -11.793 1.00 98.75 594 VAL A CA 1
ATOM 4708 C C . VAL A 1 594 ? -4.519 1.469 -10.463 1.00 98.75 594 VAL A C 1
ATOM 4710 O O . VAL A 1 594 ? -3.990 2.050 -9.508 1.00 98.75 594 VAL A O 1
ATOM 4713 N N . ILE A 1 595 ? -5.725 0.913 -10.395 1.00 98.81 595 ILE A N 1
ATOM 4714 C CA . ILE A 1 595 ? -6.488 0.712 -9.166 1.00 98.81 595 ILE A CA 1
ATOM 4715 C C . ILE A 1 595 ? -6.627 -0.783 -8.929 1.00 98.81 595 ILE A C 1
ATOM 4717 O O . ILE A 1 595 ? -7.210 -1.492 -9.742 1.00 98.81 595 ILE A O 1
ATOM 4721 N N . VAL A 1 596 ? -6.086 -1.251 -7.805 1.00 98.75 596 VAL A N 1
ATOM 4722 C CA . VAL A 1 596 ? -6.162 -2.637 -7.336 1.00 98.75 596 VAL A CA 1
ATOM 4723 C C . VAL A 1 596 ? -6.946 -2.635 -6.019 1.00 98.75 596 VAL A C 1
ATOM 4725 O O . VAL A 1 596 ? -6.356 -2.423 -4.951 1.00 98.75 596 VAL A O 1
ATOM 4728 N N . PRO A 1 597 ? -8.274 -2.825 -6.065 1.00 98.31 597 PRO A N 1
ATOM 4729 C CA . PRO A 1 597 ? -9.111 -2.738 -4.876 1.00 98.31 597 PRO A CA 1
ATOM 4730 C C . PRO A 1 597 ? -8.729 -3.762 -3.796 1.00 98.31 597 PRO A C 1
ATOM 4732 O O . PRO A 1 597 ? -8.327 -4.895 -4.076 1.00 98.31 597 PRO A O 1
ATOM 4735 N N . GLY A 1 598 ? -8.824 -3.358 -2.525 1.00 97.06 598 GLY A N 1
ATOM 4736 C CA . GLY A 1 598 ? -8.498 -4.220 -1.380 1.00 97.06 598 GLY A CA 1
ATOM 4737 C C . GLY A 1 598 ? -7.002 -4.522 -1.184 1.00 97.06 598 GLY A C 1
ATOM 4738 O O . GLY A 1 598 ? -6.655 -5.321 -0.312 1.00 97.06 598 GLY A O 1
ATOM 4739 N N . VAL A 1 599 ? -6.116 -3.906 -1.968 1.00 98.62 599 VAL A N 1
ATOM 4740 C CA . VAL A 1 599 ? -4.657 -4.085 -1.910 1.00 98.62 599 VAL A CA 1
ATOM 4741 C C . VAL A 1 599 ? -3.988 -2.796 -1.420 1.00 98.62 599 VAL A C 1
ATOM 4743 O O . VAL A 1 599 ? -4.520 -1.697 -1.574 1.00 98.62 599 VAL A O 1
ATOM 4746 N N . VAL A 1 600 ? -2.813 -2.918 -0.799 1.00 98.56 600 VAL A N 1
ATOM 4747 C CA . VAL A 1 600 ? -2.010 -1.785 -0.325 1.00 98.56 600 VAL A CA 1
ATOM 4748 C C . VAL A 1 600 ? -1.769 -0.757 -1.436 1.00 98.56 600 VAL A C 1
ATOM 4750 O O . VAL A 1 600 ? -1.474 -1.095 -2.586 1.00 98.56 600 VAL A O 1
ATOM 4753 N N . GLY A 1 601 ? -1.811 0.527 -1.079 1.00 98.38 601 GLY A N 1
ATOM 4754 C CA . GLY A 1 601 ? -1.694 1.641 -2.022 1.00 98.38 601 GLY A CA 1
ATOM 4755 C C . GLY A 1 601 ? -0.427 1.630 -2.882 1.00 98.38 601 GLY A C 1
ATOM 4756 O O . GLY A 1 601 ? -0.443 2.169 -3.981 1.00 98.38 601 GLY A O 1
ATOM 4757 N N . ALA A 1 602 ? 0.641 0.955 -2.445 1.00 98.38 602 ALA A N 1
ATOM 4758 C CA . ALA A 1 602 ? 1.873 0.788 -3.221 1.00 98.38 602 ALA A CA 1
ATOM 4759 C C . ALA A 1 602 ? 1.673 0.030 -4.550 1.00 98.38 602 ALA A C 1
ATOM 4761 O O . ALA A 1 602 ? 2.443 0.219 -5.482 1.00 98.38 602 ALA A O 1
ATOM 4762 N N . ARG A 1 603 ? 0.646 -0.822 -4.673 1.00 98.69 603 ARG A N 1
ATOM 4763 C CA . ARG A 1 603 ? 0.373 -1.557 -5.926 1.00 98.69 603 ARG A CA 1
ATOM 4764 C C . ARG A 1 603 ? -0.527 -0.783 -6.893 1.00 98.69 603 ARG A C 1
ATOM 4766 O O . ARG A 1 603 ? -0.710 -1.204 -8.027 1.00 98.69 603 ARG A O 1
ATOM 4773 N N . ASN A 1 604 ? -1.060 0.359 -6.457 1.00 98.62 604 ASN A N 1
ATOM 4774 C CA . ASN A 1 604 ? -1.928 1.232 -7.243 1.00 98.62 604 ASN A CA 1
ATOM 4775 C C . ASN A 1 604 ? -1.066 2.263 -7.997 1.00 98.62 604 ASN A C 1
ATOM 4777 O O . ASN A 1 604 ? -1.087 3.452 -7.658 1.00 98.62 604 ASN A O 1
ATOM 4781 N N . VAL A 1 605 ? -0.243 1.782 -8.938 1.00 98.81 605 VAL A N 1
ATOM 4782 C CA . VAL A 1 605 ? 0.774 2.573 -9.658 1.00 98.81 605 VAL A CA 1
ATOM 4783 C C . VAL A 1 605 ? 0.136 3.765 -10.368 1.00 98.81 605 VAL A C 1
ATOM 4785 O O . VAL A 1 605 ? -0.849 3.617 -11.086 1.00 98.81 605 VAL A O 1
ATOM 4788 N N . LYS A 1 606 ? 0.697 4.951 -10.137 1.00 98.75 606 LYS A N 1
ATOM 4789 C CA . LYS A 1 606 ? 0.264 6.224 -10.726 1.00 98.75 606 LYS A CA 1
ATOM 4790 C C . LYS A 1 606 ? 1.063 6.523 -11.986 1.00 98.75 606 LYS A C 1
ATOM 4792 O O . LYS A 1 606 ? 2.163 5.995 -12.121 1.00 98.75 606 LYS A O 1
ATOM 4797 N N . TRP A 1 607 ? 0.526 7.383 -12.856 1.00 98.12 607 TRP A N 1
ATOM 4798 C CA . TRP A 1 607 ? 1.194 7.782 -14.101 1.00 98.12 607 TRP A CA 1
ATOM 4799 C C . TRP A 1 607 ? 1.620 6.552 -14.911 1.00 98.12 607 TRP A C 1
ATOM 4801 O O . TRP A 1 607 ? 2.756 6.464 -15.365 1.00 98.12 607 TRP A O 1
ATOM 4811 N N . CYS A 1 608 ? 0.751 5.541 -14.978 1.00 98.25 608 CYS A N 1
ATOM 4812 C CA . CYS A 1 608 ? 1.108 4.235 -15.515 1.00 98.25 608 CYS A CA 1
ATOM 4813 C C . CYS A 1 608 ? 1.354 4.352 -17.019 1.00 98.25 608 CYS A C 1
ATOM 4815 O O . CYS A 1 608 ? 0.491 4.849 -17.739 1.00 98.25 608 CYS A O 1
ATOM 4817 N N . ASN A 1 609 ? 2.512 3.894 -17.488 1.00 95.69 609 ASN A N 1
ATOM 4818 C CA . ASN A 1 609 ? 2.871 3.900 -18.910 1.00 95.69 609 ASN A CA 1
ATOM 4819 C C . ASN A 1 609 ? 3.294 2.527 -19.434 1.00 95.69 609 ASN A C 1
ATOM 4821 O O . ASN A 1 609 ? 3.426 2.367 -20.643 1.00 95.69 609 ASN A O 1
ATOM 4825 N N . LYS A 1 610 ? 3.480 1.525 -18.567 1.00 98.12 610 LYS A N 1
ATOM 4826 C CA . LYS A 1 610 ? 3.843 0.177 -19.003 1.00 98.12 610 LYS A CA 1
ATOM 4827 C C . LYS A 1 610 ? 3.236 -0.909 -18.127 1.00 98.12 610 LYS A C 1
ATOM 4829 O O . LYS A 1 610 ? 3.281 -0.830 -16.898 1.00 98.12 610 LYS A O 1
ATOM 4834 N N . ILE A 1 611 ? 2.693 -1.937 -18.774 1.00 98.31 611 ILE A N 1
ATOM 4835 C CA . ILE A 1 611 ? 2.136 -3.145 -18.160 1.00 98.31 611 ILE A CA 1
ATOM 4836 C C . ILE A 1 611 ? 2.844 -4.357 -18.755 1.00 98.31 611 ILE A C 1
ATOM 4838 O O . ILE A 1 611 ? 2.905 -4.500 -19.974 1.00 98.31 611 ILE A O 1
ATOM 4842 N N . ILE A 1 612 ? 3.367 -5.234 -17.902 1.00 97.88 612 ILE A N 1
ATOM 4843 C CA . ILE A 1 612 ? 4.244 -6.333 -18.312 1.00 97.88 612 ILE A CA 1
ATOM 4844 C C . ILE A 1 612 ? 3.720 -7.657 -17.760 1.00 97.88 612 ILE A C 1
ATOM 4846 O O . ILE A 1 612 ? 3.596 -7.814 -16.544 1.00 97.88 612 ILE A O 1
ATOM 4850 N N . PHE A 1 613 ? 3.462 -8.637 -18.625 1.00 97.12 613 PHE A N 1
ATOM 4851 C CA . PHE A 1 613 ? 3.272 -10.024 -18.193 1.00 97.12 613 PHE A CA 1
ATOM 4852 C C . PHE A 1 613 ? 4.626 -10.644 -17.880 1.00 97.12 613 PHE A C 1
ATOM 4854 O O . PHE A 1 613 ? 5.517 -10.631 -18.729 1.00 97.12 613 PHE A O 1
ATOM 4861 N N . SER A 1 614 ? 4.781 -11.199 -16.681 1.00 96.81 614 SER A N 1
ATOM 4862 C CA . SER A 1 614 ? 6.039 -11.824 -16.285 1.00 96.81 614 SER A CA 1
ATOM 4863 C C . SER A 1 614 ? 5.834 -13.038 -15.389 1.00 96.81 614 SER A C 1
ATOM 4865 O O . SER A 1 614 ? 4.843 -13.179 -14.662 1.00 96.81 614 SER A O 1
ATOM 4867 N N . LYS A 1 615 ? 6.799 -13.955 -15.440 1.00 96.44 615 LYS A N 1
ATOM 4868 C CA . LYS A 1 615 ? 6.873 -15.100 -14.522 1.00 96.44 615 LYS A CA 1
ATOM 4869 C C . LYS A 1 615 ? 7.296 -14.707 -13.115 1.00 96.44 615 LYS A C 1
ATOM 4871 O O . LYS A 1 615 ? 7.015 -15.462 -12.184 1.00 96.44 615 LYS A O 1
ATOM 4876 N N . ASP A 1 616 ? 7.930 -13.553 -12.965 1.00 97.19 616 ASP A N 1
ATOM 4877 C CA . ASP A 1 616 ? 8.459 -13.066 -11.700 1.00 97.19 616 ASP A CA 1
ATOM 4878 C C . ASP A 1 616 ? 7.725 -11.792 -11.253 1.00 97.19 616 ASP A C 1
ATOM 4880 O O . ASP A 1 616 ? 7.149 -11.050 -12.055 1.00 97.19 616 ASP A O 1
ATOM 4884 N N . GLU A 1 617 ? 7.744 -11.524 -9.945 1.00 98.00 617 GLU A N 1
ATOM 4885 C CA . GLU A 1 617 ? 7.324 -10.227 -9.412 1.00 98.00 617 GLU A CA 1
ATOM 4886 C C . GLU A 1 617 ? 8.155 -9.087 -10.015 1.00 98.00 617 GLU A C 1
ATOM 4888 O O . GLU A 1 617 ? 9.298 -9.285 -10.433 1.00 98.00 617 GLU A O 1
ATOM 4893 N N . SER A 1 618 ? 7.610 -7.865 -9.980 1.00 97.94 618 SER A N 1
ATOM 4894 C CA . SER A 1 618 ? 8.341 -6.672 -10.407 1.00 97.94 618 SER A CA 1
ATOM 4895 C C . SER A 1 618 ? 9.723 -6.620 -9.742 1.00 97.94 618 SER A C 1
ATOM 4897 O O . SER A 1 618 ? 9.816 -6.748 -8.514 1.00 97.94 618 SER A O 1
ATOM 4899 N N . PRO A 1 619 ? 10.804 -6.396 -10.512 1.00 95.50 619 PRO A N 1
ATOM 4900 C CA . PRO A 1 619 ? 12.150 -6.278 -9.964 1.00 95.50 619 PRO A CA 1
ATOM 4901 C C . PRO A 1 619 ? 12.376 -4.941 -9.241 1.00 95.50 619 PRO A C 1
ATOM 4903 O O . PRO A 1 619 ? 13.456 -4.725 -8.687 1.00 95.50 619 PRO A O 1
ATOM 4906 N N . SER A 1 620 ? 11.388 -4.035 -9.248 1.00 94.62 620 SER A N 1
ATOM 4907 C CA . SER A 1 620 ? 11.483 -2.726 -8.606 1.00 94.62 620 SER A CA 1
ATOM 4908 C C . SER A 1 620 ? 11.852 -2.844 -7.128 1.00 94.62 620 SER A C 1
ATOM 4910 O O . SER A 1 620 ? 11.349 -3.708 -6.400 1.00 94.62 620 SER A O 1
ATOM 4912 N N . GLN A 1 621 ? 12.679 -1.911 -6.644 1.00 92.00 621 GLN A N 1
ATOM 4913 C CA . GLN A 1 621 ? 13.046 -1.840 -5.226 1.00 92.00 621 GLN A CA 1
ATOM 4914 C C . GLN A 1 621 ? 11.813 -1.772 -4.309 1.00 92.00 621 GLN A C 1
ATOM 4916 O O . GLN A 1 621 ? 11.859 -2.290 -3.199 1.00 92.00 621 GLN A O 1
ATOM 4921 N N . PHE A 1 622 ? 10.707 -1.180 -4.779 1.00 94.06 622 PHE A N 1
ATOM 4922 C CA . PHE A 1 622 ? 9.480 -1.008 -4.001 1.00 94.06 622 PHE A CA 1
ATOM 4923 C C . PHE A 1 622 ? 8.619 -2.283 -3.933 1.00 94.06 622 PHE A C 1
ATOM 4925 O O . PHE A 1 622 ? 7.690 -2.371 -3.129 1.00 94.06 622 PHE A O 1
ATOM 4932 N N . GLN A 1 623 ? 8.919 -3.285 -4.758 1.00 97.00 623 GLN A N 1
ATOM 4933 C CA . GLN A 1 623 ? 8.329 -4.620 -4.672 1.00 97.00 623 GLN A CA 1
ATOM 4934 C C . GLN A 1 623 ? 9.255 -5.571 -3.900 1.00 97.00 623 GLN A C 1
ATOM 4936 O O . GLN A 1 623 ? 8.807 -6.288 -3.007 1.00 97.00 623 GLN A O 1
ATOM 4941 N N . GLN A 1 624 ? 10.555 -5.547 -4.217 1.00 95.81 624 GLN A N 1
ATOM 4942 C CA . GLN A 1 624 ? 11.520 -6.521 -3.702 1.00 95.81 624 GLN A CA 1
ATOM 4943 C C . GLN A 1 624 ? 12.066 -6.170 -2.313 1.00 95.81 624 GLN A C 1
ATOM 4945 O O . GLN A 1 624 ? 12.126 -7.041 -1.445 1.00 95.81 624 GLN A O 1
ATOM 4950 N N . ASN A 1 625 ? 12.430 -4.903 -2.092 1.00 92.12 625 ASN A N 1
ATOM 4951 C CA . ASN A 1 625 ? 13.185 -4.435 -0.920 1.00 92.12 625 ASN A CA 1
ATOM 4952 C C . ASN A 1 625 ? 12.406 -3.414 -0.066 1.00 92.12 625 ASN A C 1
ATOM 4954 O O . ASN A 1 625 ? 12.981 -2.706 0.759 1.00 92.12 625 ASN A O 1
ATOM 4958 N N . ASP A 1 626 ? 11.093 -3.303 -0.267 1.00 93.81 626 ASP A N 1
ATOM 4959 C CA . ASP A 1 626 ? 10.209 -2.433 0.508 1.00 93.81 626 ASP A CA 1
ATOM 4960 C C . ASP A 1 626 ? 8.801 -3.042 0.604 1.00 93.81 626 ASP A C 1
ATOM 4962 O O . ASP A 1 626 ? 8.503 -4.039 -0.049 1.00 93.81 626 ASP A O 1
ATOM 4966 N N . TYR A 1 627 ? 7.924 -2.442 1.414 1.00 96.81 627 TYR A N 1
ATOM 4967 C CA . TYR A 1 627 ? 6.535 -2.871 1.613 1.00 96.81 627 TYR A CA 1
ATOM 4968 C C . TYR A 1 627 ? 6.415 -4.360 1.973 1.00 96.81 627 TYR A C 1
ATOM 4970 O O . TYR A 1 627 ? 5.644 -5.101 1.361 1.00 96.81 627 TYR A O 1
ATOM 4978 N N . LYS A 1 628 ? 7.176 -4.778 2.992 1.00 97.56 628 LYS A N 1
ATOM 4979 C CA . LYS A 1 628 ? 7.160 -6.117 3.600 1.00 97.56 628 LYS A CA 1
ATOM 4980 C C . LYS A 1 628 ? 7.045 -6.005 5.120 1.00 97.56 628 LYS A C 1
ATOM 4982 O O . LYS A 1 628 ? 7.596 -5.074 5.707 1.00 97.56 628 LYS A O 1
ATOM 4987 N N . GLY A 1 629 ? 6.315 -6.931 5.738 1.00 95.81 629 GLY A N 1
ATOM 4988 C CA . GLY A 1 629 ? 6.217 -7.059 7.194 1.00 95.81 629 GLY A CA 1
ATOM 4989 C C . GLY A 1 629 ? 7.233 -8.072 7.715 1.00 95.81 629 GLY A C 1
ATOM 4990 O O . GLY A 1 629 ? 7.411 -9.124 7.107 1.00 95.81 629 GLY A O 1
ATOM 4991 N N . PHE A 1 630 ? 7.886 -7.764 8.833 1.00 95.94 630 PHE A N 1
ATOM 4992 C CA . PHE A 1 630 ? 8.895 -8.624 9.457 1.00 95.94 630 PHE A CA 1
ATOM 4993 C C . PHE A 1 630 ? 8.555 -8.878 10.924 1.00 95.94 630 PHE A C 1
ATOM 4995 O O . PHE A 1 630 ? 7.799 -8.118 11.526 1.00 95.94 630 PHE A O 1
ATOM 5002 N N . SER A 1 631 ? 9.138 -9.935 11.494 1.00 95.62 631 SER A N 1
ATOM 5003 C CA . SER A 1 631 ? 9.068 -10.198 12.935 1.00 95.62 631 SER A CA 1
ATOM 5004 C C . SER A 1 631 ? 9.652 -9.020 13.739 1.00 95.62 631 SER A C 1
ATOM 5006 O O . SER A 1 631 ? 10.653 -8.443 13.299 1.00 95.62 631 SER A O 1
ATOM 5008 N N . PRO A 1 632 ? 9.124 -8.713 14.942 1.00 94.06 632 PRO A N 1
ATOM 5009 C CA . PRO A 1 632 ? 9.682 -7.686 15.826 1.00 94.06 632 PRO A CA 1
ATOM 5010 C C . PRO A 1 632 ? 11.149 -7.891 16.228 1.00 94.06 632 PRO A C 1
ATOM 5012 O O . PRO A 1 632 ? 11.803 -6.948 16.669 1.00 94.06 632 PRO A O 1
ATOM 5015 N N . SER A 1 633 ? 11.671 -9.112 16.080 1.00 92.69 633 SER A N 1
ATOM 5016 C CA . SER A 1 633 ? 13.070 -9.463 16.348 1.00 92.69 633 SER A CA 1
ATOM 5017 C C . SER A 1 633 ? 14.050 -9.072 15.232 1.00 92.69 633 SER A C 1
ATOM 5019 O O . SER A 1 633 ? 15.255 -9.241 15.406 1.00 92.69 633 SER A O 1
ATOM 5021 N N . ILE A 1 634 ? 13.557 -8.619 14.075 1.00 93.88 634 ILE A N 1
ATOM 5022 C CA . ILE A 1 634 ? 14.376 -8.244 12.914 1.00 93.88 634 ILE A CA 1
ATOM 5023 C C . ILE A 1 634 ? 14.685 -6.744 12.958 1.00 93.88 634 ILE A C 1
ATOM 5025 O O . ILE A 1 634 ? 13.785 -5.922 13.143 1.00 93.88 634 ILE A O 1
ATOM 5029 N N . ASP A 1 635 ? 15.949 -6.393 12.740 1.00 90.69 635 ASP A N 1
ATOM 5030 C CA . ASP A 1 635 ? 16.453 -5.020 12.670 1.00 90.69 635 ASP A CA 1
ATOM 5031 C C . ASP A 1 635 ? 17.333 -4.831 11.413 1.00 90.69 635 ASP A C 1
ATOM 5033 O O . ASP A 1 635 ? 17.478 -5.728 10.580 1.00 90.69 635 ASP A O 1
ATOM 5037 N N . TRP A 1 636 ? 17.882 -3.633 11.207 1.00 87.12 636 TRP A N 1
ATOM 5038 C CA . TRP A 1 636 ? 18.602 -3.272 9.974 1.00 87.12 636 TRP A CA 1
ATOM 5039 C C . TRP A 1 636 ? 19.886 -4.065 9.717 1.00 87.12 636 TRP A C 1
ATOM 5041 O O . TRP A 1 636 ? 20.375 -4.084 8.589 1.00 87.12 636 TRP A O 1
ATOM 5051 N N . ASP A 1 637 ? 20.464 -4.672 10.745 1.00 88.31 637 ASP A N 1
ATOM 5052 C CA . ASP A 1 637 ? 21.685 -5.468 10.667 1.00 88.31 637 ASP A CA 1
ATOM 5053 C C . ASP A 1 637 ? 21.439 -6.913 10.210 1.00 88.31 637 ASP A C 1
ATOM 5055 O O . ASP A 1 637 ? 22.353 -7.531 9.663 1.00 88.31 637 ASP A O 1
ATOM 5059 N N . ASN A 1 638 ? 20.223 -7.437 10.394 1.00 91.81 638 ASN A N 1
ATOM 5060 C CA . ASN A 1 638 ? 19.880 -8.833 10.113 1.00 91.81 638 ASN A CA 1
ATOM 5061 C C . ASN A 1 638 ? 18.685 -9.025 9.158 1.00 91.81 638 ASN A C 1
ATOM 5063 O O . ASN A 1 638 ? 18.288 -10.162 8.900 1.00 91.81 638 ASN A O 1
ATOM 5067 N N . VAL A 1 639 ? 18.114 -7.943 8.621 1.00 92.38 639 VAL A N 1
ATOM 5068 C CA . VAL A 1 639 ? 16.982 -8.016 7.689 1.00 92.38 639 VAL A CA 1
ATOM 5069 C C . VAL A 1 639 ? 17.358 -8.699 6.368 1.00 92.38 639 VAL A C 1
ATOM 5071 O O . VAL A 1 639 ? 18.268 -8.278 5.657 1.00 92.38 639 VAL A O 1
ATOM 5074 N N . ASP A 1 640 ? 16.586 -9.723 5.995 1.00 94.00 640 ASP A N 1
ATOM 5075 C CA . ASP A 1 640 ? 16.593 -10.320 4.657 1.00 94.00 640 ASP A CA 1
ATOM 5076 C C . ASP A 1 640 ? 15.204 -10.187 4.024 1.00 94.00 640 ASP A C 1
ATOM 5078 O O . ASP A 1 640 ? 14.254 -10.883 4.392 1.00 94.00 640 ASP A O 1
ATOM 5082 N N . PHE A 1 641 ? 15.089 -9.310 3.024 1.00 92.00 641 PHE A N 1
ATOM 5083 C CA . PHE A 1 641 ? 13.833 -9.038 2.325 1.00 92.00 641 PHE A CA 1
ATOM 5084 C C . PHE A 1 641 ? 13.258 -10.242 1.574 1.00 92.00 641 PHE A C 1
ATOM 5086 O O . PHE A 1 641 ? 12.077 -10.222 1.230 1.00 92.00 641 PHE A O 1
ATOM 5093 N N . LYS A 1 642 ? 14.033 -11.304 1.334 1.00 94.31 642 LYS A N 1
ATOM 5094 C CA . LYS A 1 642 ? 13.534 -12.531 0.693 1.00 94.31 642 LYS A CA 1
ATOM 5095 C C . LYS A 1 642 ? 12.713 -13.408 1.636 1.00 94.31 642 LYS A C 1
ATOM 5097 O O . LYS A 1 642 ? 11.983 -14.273 1.165 1.00 94.31 642 LYS A O 1
ATOM 5102 N N . THR A 1 643 ? 12.818 -13.188 2.947 1.00 95.81 643 THR A N 1
ATOM 5103 C CA . THR A 1 643 ? 12.127 -13.998 3.966 1.00 95.81 643 THR A CA 1
ATOM 5104 C C . THR A 1 643 ? 10.659 -13.623 4.154 1.00 95.81 643 THR A C 1
ATOM 5106 O O . THR A 1 643 ? 9.904 -14.397 4.738 1.00 95.81 643 THR A O 1
ATOM 5109 N N . ALA A 1 644 ? 10.241 -12.462 3.644 1.00 96.56 644 ALA A N 1
ATOM 5110 C CA . ALA A 1 644 ? 8.875 -11.973 3.742 1.00 96.56 644 ALA A CA 1
ATOM 5111 C C . ALA A 1 644 ? 8.250 -11.775 2.347 1.00 96.56 644 ALA A C 1
ATOM 5113 O O . ALA A 1 644 ? 8.938 -11.345 1.409 1.00 96.56 644 ALA A O 1
ATOM 5114 N N . PRO A 1 645 ? 6.945 -12.050 2.185 1.00 97.69 645 PRO A N 1
ATOM 5115 C CA . PRO A 1 645 ? 6.230 -11.731 0.958 1.00 97.69 645 PRO A CA 1
ATOM 5116 C C . PRO A 1 645 ? 6.019 -10.217 0.826 1.00 97.69 645 PRO A C 1
ATOM 5118 O O . PRO A 1 645 ? 5.941 -9.491 1.821 1.00 97.69 645 PRO A O 1
ATOM 5121 N N . ALA A 1 646 ? 5.895 -9.738 -0.412 1.00 98.31 646 ALA A N 1
ATOM 5122 C CA . ALA A 1 646 ? 5.437 -8.380 -0.679 1.00 98.31 646 ALA A CA 1
ATOM 5123 C C . ALA A 1 646 ? 4.009 -8.193 -0.141 1.00 98.31 646 ALA A C 1
ATOM 5125 O O . ALA A 1 646 ? 3.133 -9.023 -0.387 1.00 98.31 646 ALA A O 1
ATOM 5126 N N . ILE A 1 647 ? 3.752 -7.092 0.572 1.00 98.62 647 ILE A N 1
ATOM 5127 C CA . ILE A 1 647 ? 2.400 -6.775 1.044 1.00 98.62 647 ILE A CA 1
ATOM 5128 C C . ILE A 1 647 ? 1.500 -6.596 -0.184 1.00 98.62 647 ILE A C 1
ATOM 5130 O O . ILE A 1 647 ? 1.807 -5.794 -1.075 1.00 98.62 647 ILE A O 1
ATOM 5134 N N . GLN A 1 648 ? 0.406 -7.355 -0.205 1.00 98.38 648 GLN A N 1
ATOM 5135 C CA . GLN A 1 648 ? -0.681 -7.247 -1.170 1.00 98.38 648 GLN A CA 1
ATOM 5136 C C . GLN A 1 648 ? -1.924 -6.779 -0.407 1.00 98.38 648 GLN A C 1
ATOM 5138 O O . GLN A 1 648 ? -2.108 -5.580 -0.215 1.00 98.38 648 GLN A O 1
ATOM 5143 N N . GLU A 1 649 ? -2.737 -7.699 0.105 1.00 98.06 649 GLU A N 1
ATOM 5144 C CA . GLU A 1 649 ? -3.875 -7.357 0.961 1.00 98.06 649 GLU A CA 1
ATOM 5145 C C . GLU A 1 649 ? -3.408 -6.835 2.324 1.00 98.06 649 GLU A C 1
ATOM 5147 O O . GLU A 1 649 ? -2.400 -7.285 2.871 1.00 98.06 649 GLU A O 1
ATOM 5152 N N . LEU A 1 650 ? -4.147 -5.868 2.864 1.00 98.06 650 LEU A N 1
ATOM 5153 C CA . LEU A 1 650 ? -3.908 -5.310 4.192 1.00 98.06 650 LEU A CA 1
ATOM 5154 C C . LEU A 1 650 ? -4.855 -5.945 5.225 1.00 98.06 650 LEU A C 1
ATOM 5156 O O . LEU A 1 650 ? -5.985 -6.297 4.879 1.00 98.06 650 LEU A O 1
ATOM 5160 N N . PRO A 1 651 ? -4.422 -6.090 6.489 1.00 98.31 651 PRO A N 1
ATOM 5161 C CA . PRO A 1 651 ? -5.274 -6.601 7.555 1.00 98.31 651 PRO A CA 1
ATOM 5162 C C . PRO A 1 651 ? -6.355 -5.585 7.946 1.00 98.31 651 PRO A C 1
ATOM 5164 O O . PRO A 1 651 ? -6.256 -4.398 7.623 1.00 98.31 651 PRO A O 1
ATOM 5167 N N . VAL A 1 652 ? -7.354 -6.049 8.701 1.00 98.75 652 VAL A N 1
ATOM 5168 C CA . VAL A 1 652 ? -8.365 -5.179 9.311 1.00 98.75 652 VAL A CA 1
ATOM 5169 C C . VAL A 1 652 ? -7.708 -4.092 10.167 1.00 98.75 652 VAL A C 1
ATOM 5171 O O . VAL A 1 652 ? -6.750 -4.346 10.904 1.00 98.75 652 VAL A O 1
ATOM 5174 N N . THR A 1 653 ? -8.219 -2.869 10.061 1.00 98.62 653 THR A N 1
ATOM 5175 C CA . THR A 1 653 ? -7.760 -1.703 10.814 1.00 98.62 653 THR A CA 1
ATOM 5176 C C . THR A 1 653 ? -8.911 -0.739 11.090 1.00 98.62 653 THR A C 1
ATOM 5178 O O . THR A 1 653 ? -9.926 -0.727 10.392 1.00 98.62 653 THR A O 1
ATOM 5181 N N . SER A 1 654 ? -8.746 0.086 12.115 1.00 98.75 654 SER A N 1
ATOM 5182 C CA . SER A 1 654 ? -9.662 1.164 12.476 1.00 98.75 654 SER A CA 1
ATOM 5183 C C . SER A 1 654 ? -8.904 2.308 13.139 1.00 98.75 654 SER A C 1
ATOM 5185 O O . SER A 1 654 ? -7.796 2.119 13.654 1.00 98.75 654 SER A O 1
ATOM 5187 N N . ALA A 1 655 ? -9.493 3.501 13.093 1.00 98.69 655 ALA A N 1
ATOM 5188 C CA . ALA A 1 655 ? -8.967 4.686 13.753 1.00 98.69 655 ALA A CA 1
ATOM 5189 C C . ALA A 1 655 ? -10.096 5.611 14.215 1.00 98.69 655 ALA A C 1
ATOM 5191 O O . ALA A 1 655 ? -11.154 5.685 13.593 1.00 98.69 655 ALA A O 1
ATOM 5192 N N . ILE A 1 656 ? -9.822 6.335 15.298 1.00 98.75 656 ILE A N 1
ATOM 5193 C CA . ILE A 1 656 ? -10.658 7.404 15.853 1.00 98.75 656 ILE A CA 1
ATOM 5194 C C . ILE A 1 656 ? -10.197 8.698 15.189 1.00 98.75 656 ILE A C 1
ATOM 5196 O O . ILE A 1 656 ? -9.009 9.017 15.205 1.00 98.75 656 ILE A O 1
ATOM 5200 N N . CYS A 1 657 ? -11.131 9.428 14.598 1.00 96.56 657 CYS A N 1
ATOM 5201 C CA . CYS A 1 657 ? -10.871 10.715 13.958 1.00 96.56 657 CYS A CA 1
ATOM 5202 C C . CYS A 1 657 ? -11.422 11.884 14.776 1.00 96.56 657 CYS A C 1
ATOM 5204 O O . CYS A 1 657 ? -10.924 13.002 14.654 1.00 96.56 657 CYS A O 1
ATOM 5206 N N . ILE A 1 658 ? -12.456 11.616 15.575 1.00 94.31 658 ILE A N 1
ATOM 5207 C CA . ILE A 1 658 ? -13.080 12.550 16.506 1.00 94.31 658 ILE A CA 1
ATOM 5208 C C . ILE A 1 658 ? -13.397 11.758 17.782 1.00 94.31 658 ILE A C 1
ATOM 5210 O O . ILE A 1 658 ? -14.017 10.698 17.665 1.00 94.31 658 ILE A O 1
ATOM 5214 N N . PRO A 1 659 ? -13.012 12.235 18.973 1.00 96.75 659 PRO A N 1
ATOM 5215 C CA . PRO A 1 659 ? -12.173 13.413 19.225 1.00 96.75 659 PRO A CA 1
ATOM 5216 C C . PRO A 1 659 ? -10.693 13.183 18.859 1.00 96.75 659 PRO A C 1
ATOM 5218 O O . PRO A 1 659 ? -10.278 12.065 18.545 1.00 96.75 659 PRO A O 1
ATOM 5221 N N . GLN A 1 660 ? -9.889 14.246 18.883 1.00 91.69 660 GLN A N 1
ATOM 5222 C CA . GLN A 1 660 ? -8.438 14.194 18.689 1.00 91.69 660 GLN A CA 1
ATOM 5223 C C . GLN A 1 660 ? -7.682 14.083 20.023 1.00 91.69 660 GLN A C 1
ATOM 5225 O O . GLN A 1 660 ? -8.189 14.409 21.093 1.00 91.69 660 GLN A O 1
ATOM 5230 N N . ARG A 1 661 ? -6.427 13.619 19.965 1.00 91.06 661 ARG A N 1
ATOM 5231 C CA . ARG A 1 661 ? -5.570 13.453 21.151 1.00 91.06 661 ARG A CA 1
ATOM 5232 C C . ARG A 1 661 ? -5.368 14.793 21.869 1.00 91.06 661 ARG A C 1
ATOM 5234 O O . ARG A 1 661 ? -4.895 15.746 21.258 1.00 91.06 661 ARG A O 1
ATOM 5241 N N . GLY A 1 662 ? -5.670 14.825 23.167 1.00 90.19 662 GLY A N 1
ATOM 5242 C CA . GLY A 1 662 ? -5.562 16.014 24.020 1.00 90.19 662 GLY A CA 1
ATOM 5243 C C . GLY A 1 662 ? -6.683 17.039 23.827 1.00 90.19 662 GLY A C 1
ATOM 5244 O O . GLY A 1 662 ? -6.590 18.145 24.353 1.00 90.19 662 GLY A O 1
ATOM 5245 N N . GLU A 1 663 ? -7.726 16.709 23.063 1.00 89.88 663 GLU A N 1
ATOM 5246 C CA . GLU A 1 663 ? -8.901 17.567 22.926 1.00 89.88 663 GLU A CA 1
ATOM 5247 C C . GLU A 1 663 ? -9.699 17.606 24.239 1.00 89.88 663 GLU A C 1
ATOM 5249 O O . GLU A 1 663 ? -9.819 16.596 24.938 1.00 89.88 663 GLU A O 1
ATOM 5254 N N . ARG A 1 664 ? -10.250 18.781 24.569 1.00 92.75 664 ARG A N 1
ATOM 5255 C CA . ARG A 1 664 ? -11.186 18.953 25.687 1.00 92.75 664 ARG A CA 1
ATOM 5256 C C . ARG A 1 664 ? -12.600 18.739 25.160 1.00 92.75 664 ARG A C 1
ATOM 5258 O O . ARG A 1 664 ? -13.059 19.516 24.326 1.00 92.75 664 ARG A O 1
ATOM 5265 N N . VAL A 1 665 ? -13.271 17.696 25.631 1.00 91.56 665 VAL A N 1
ATOM 5266 C CA . VAL A 1 665 ? -14.564 17.243 25.113 1.00 91.56 665 VAL A CA 1
ATOM 5267 C C . VAL A 1 665 ? -15.640 17.454 26.167 1.00 91.56 665 VAL A C 1
ATOM 5269 O O . VAL A 1 665 ? -15.527 16.978 27.296 1.00 91.56 665 VAL A O 1
ATOM 5272 N N . THR A 1 666 ? -16.694 18.177 25.797 1.00 92.38 666 THR A N 1
ATOM 5273 C CA . THR A 1 666 ? -17.843 18.396 26.677 1.00 92.38 666 THR A CA 1
ATOM 5274 C C . THR A 1 666 ? -18.671 17.125 26.779 1.00 92.38 666 THR A C 1
ATOM 5276 O O . THR A 1 666 ? -19.103 16.585 25.760 1.00 92.38 666 THR A O 1
ATOM 5279 N N . VAL A 1 667 ? -18.914 16.674 28.008 1.00 93.62 667 VAL A N 1
ATOM 5280 C CA . VAL A 1 667 ? -19.843 15.566 28.266 1.00 93.62 667 VAL A CA 1
ATOM 5281 C C . VAL A 1 667 ? -21.271 16.084 28.132 1.00 93.62 667 VAL A C 1
ATOM 5283 O O . VAL A 1 667 ? -21.623 17.103 28.736 1.00 93.62 667 VAL A O 1
ATOM 5286 N N . ASP A 1 668 ? -22.086 15.408 27.325 1.00 92.00 668 ASP A N 1
ATOM 5287 C CA . ASP A 1 668 ? -23.468 15.813 27.097 1.00 92.00 668 ASP A CA 1
ATOM 5288 C C . ASP A 1 668 ? -24.368 15.558 28.325 1.00 92.00 668 ASP A C 1
ATOM 5290 O O . ASP A 1 668 ? -23.953 14.998 29.343 1.00 92.00 668 ASP A O 1
ATOM 5294 N N . LYS A 1 669 ? -25.638 15.975 28.242 1.00 90.00 669 LYS A N 1
ATOM 5295 C CA . LYS A 1 669 ? -26.608 15.811 29.342 1.00 90.00 669 LYS A CA 1
ATOM 5296 C C . LYS A 1 669 ? -26.885 14.344 29.697 1.00 90.00 669 LYS A C 1
ATOM 5298 O O . LYS A 1 669 ? -27.368 14.084 30.793 1.00 90.00 669 LYS A O 1
ATOM 5303 N N . ASN A 1 670 ? -26.592 13.419 28.786 1.00 90.94 670 ASN A N 1
ATOM 5304 C CA . ASN A 1 670 ? -26.802 11.987 28.958 1.00 90.94 670 ASN A CA 1
ATOM 5305 C C . ASN A 1 670 ? -25.544 11.271 29.477 1.00 90.94 670 ASN A C 1
ATOM 5307 O O . ASN A 1 670 ? -25.559 10.050 29.613 1.00 90.94 670 ASN A O 1
ATOM 5311 N N . GLY A 1 671 ? -24.458 12.000 29.767 1.00 93.75 671 GLY A N 1
ATOM 5312 C CA . GLY A 1 671 ? -23.205 11.404 30.229 1.00 93.75 671 GLY A CA 1
ATOM 5313 C C . GLY A 1 671 ? -22.388 10.755 29.109 1.00 93.75 671 GLY A C 1
ATOM 5314 O O . GLY A 1 671 ? -21.642 9.814 29.366 1.00 93.75 671 GLY A O 1
ATOM 5315 N N . THR A 1 672 ? -22.536 11.212 27.865 1.00 96.69 672 THR A N 1
ATOM 5316 C CA . THR A 1 672 ? -21.867 10.639 26.690 1.00 96.69 672 THR A CA 1
ATOM 5317 C C . THR A 1 672 ? -20.993 11.658 25.958 1.00 96.69 672 THR A C 1
ATOM 5319 O O . THR A 1 672 ? -21.145 12.873 26.119 1.00 96.69 672 THR A O 1
ATOM 5322 N N . ILE A 1 673 ? -20.057 11.157 25.148 1.00 96.38 673 ILE A N 1
ATOM 5323 C CA . ILE A 1 673 ? -19.242 11.956 24.224 1.00 96.38 673 ILE A CA 1
ATOM 5324 C C . ILE A 1 673 ? -19.315 11.394 22.796 1.00 96.38 673 ILE A C 1
ATOM 5326 O O . ILE A 1 673 ? -19.307 10.173 22.619 1.00 96.38 673 ILE A O 1
ATOM 5330 N N . PRO A 1 674 ? -19.336 12.247 21.755 1.00 95.81 674 PRO A N 1
ATOM 5331 C CA . PRO A 1 674 ? -19.387 11.781 20.376 1.00 95.81 674 PRO A CA 1
ATOM 5332 C C . PRO A 1 674 ? -18.020 11.260 19.921 1.00 95.81 674 PRO A C 1
ATOM 5334 O O . PRO A 1 674 ? -17.032 11.996 19.896 1.00 95.81 674 PRO A O 1
ATOM 5337 N N . VAL A 1 675 ? -17.976 10.005 19.479 1.00 98.31 675 VAL A N 1
ATOM 5338 C CA . VAL A 1 675 ? -16.780 9.358 18.929 1.00 98.31 675 VAL A CA 1
ATOM 5339 C C . VAL A 1 675 ? -17.060 8.902 17.500 1.00 98.31 675 VAL A C 1
ATOM 5341 O O . VAL A 1 675 ? -18.061 8.238 17.227 1.00 98.31 675 VAL A O 1
ATOM 5344 N N . LYS A 1 676 ? -16.188 9.271 16.558 1.00 98.44 676 LYS A N 1
ATOM 5345 C CA . LYS A 1 676 ? -16.320 8.944 15.130 1.00 98.44 676 LYS A CA 1
ATOM 5346 C C . LYS A 1 676 ? -14.992 8.510 14.540 1.00 98.44 676 LYS A C 1
ATOM 5348 O O . LYS A 1 676 ? -13.928 9.010 14.915 1.00 98.44 676 LYS A O 1
ATOM 5353 N N . GLY A 1 677 ? -15.061 7.637 13.547 1.00 98.62 677 GLY A N 1
ATOM 5354 C CA . GLY A 1 677 ? -13.873 7.103 12.905 1.00 98.62 677 GLY A CA 1
ATOM 5355 C C . GLY A 1 677 ? -14.166 6.339 11.625 1.00 98.62 677 GLY A C 1
ATOM 5356 O O . GLY A 1 677 ? -15.291 6.329 11.118 1.00 98.62 677 GLY A O 1
ATOM 5357 N N . TYR A 1 678 ? -13.127 5.683 11.121 1.00 98.81 678 TYR A N 1
ATOM 5358 C CA . TYR A 1 678 ? -13.230 4.737 10.016 1.00 98.81 678 TYR A CA 1
ATOM 5359 C C . TYR A 1 678 ? -12.746 3.348 10.444 1.00 98.81 678 TYR A C 1
ATOM 5361 O O . TYR A 1 678 ? -11.985 3.193 11.405 1.00 98.81 678 TYR A O 1
ATOM 5369 N N . ALA A 1 679 ? -13.185 2.333 9.710 1.00 98.88 679 ALA A N 1
ATOM 5370 C CA . ALA A 1 679 ? -12.691 0.966 9.755 1.00 98.88 679 ALA A CA 1
ATOM 5371 C C . ALA A 1 679 ? -12.595 0.416 8.327 1.00 98.88 679 ALA A C 1
ATOM 5373 O O . ALA A 1 679 ? -13.396 0.777 7.466 1.00 98.88 679 ALA A O 1
ATOM 5374 N N . TRP A 1 680 ? -11.613 -0.435 8.049 1.00 98.69 680 TRP A N 1
ATOM 5375 C CA . TRP A 1 680 ? -11.406 -1.012 6.719 1.00 98.69 680 TRP A CA 1
ATOM 5376 C C . TRP A 1 680 ? -10.601 -2.313 6.804 1.00 98.69 680 TRP A C 1
ATOM 5378 O O . TRP A 1 680 ? -9.784 -2.474 7.709 1.00 98.69 680 TRP A O 1
ATOM 5388 N N . SER A 1 681 ? -10.834 -3.238 5.873 1.00 98.50 681 SER A N 1
ATOM 5389 C CA . SER A 1 681 ? -10.069 -4.481 5.731 1.00 98.50 681 SER A CA 1
ATOM 5390 C C . SER A 1 681 ? -9.754 -4.728 4.255 1.00 98.50 681 SER A C 1
ATOM 5392 O O . SER A 1 681 ? -10.545 -4.395 3.372 1.00 98.50 681 SER A O 1
ATOM 5394 N N . GLY A 1 682 ? -8.579 -5.289 3.974 1.00 97.75 682 GLY A N 1
ATOM 5395 C CA . GLY A 1 682 ? -8.152 -5.610 2.616 1.00 97.75 682 GLY A CA 1
ATOM 5396 C C . GLY A 1 682 ? -8.837 -6.855 2.044 1.00 97.75 682 GLY A C 1
ATOM 5397 O O . GLY A 1 682 ? -9.490 -7.635 2.740 1.00 97.75 682 GLY A O 1
ATOM 5398 N N . GLY A 1 683 ? -8.660 -7.072 0.742 1.00 96.56 683 GLY A N 1
ATOM 5399 C CA . GLY A 1 683 ? -9.212 -8.228 0.028 1.00 96.56 683 GLY A CA 1
ATOM 5400 C C . GLY A 1 683 ? -10.730 -8.209 -0.162 1.00 96.56 683 GLY A C 1
ATOM 5401 O O . GLY A 1 683 ? -11.306 -9.254 -0.425 1.00 96.56 683 GLY A O 1
ATOM 5402 N N . GLY A 1 684 ? -11.385 -7.053 0.001 1.00 97.25 684 GLY A N 1
ATOM 5403 C CA . GLY A 1 684 ? -12.840 -6.925 -0.166 1.00 97.25 684 GLY A CA 1
ATOM 5404 C C . GLY A 1 684 ? -13.663 -7.460 1.012 1.00 97.25 684 GLY A C 1
ATOM 5405 O O . GLY A 1 684 ? -14.861 -7.706 0.860 1.00 97.25 684 GLY A O 1
ATOM 5406 N N . LYS A 1 685 ? -13.036 -7.647 2.182 1.00 98.06 685 LYS A N 1
ATOM 5407 C CA . LYS A 1 685 ? -13.684 -8.140 3.405 1.00 98.06 685 LYS A CA 1
ATOM 5408 C C . LYS A 1 685 ? -14.509 -7.027 4.056 1.00 98.06 685 LYS A C 1
ATOM 5410 O O . LYS A 1 685 ? -13.993 -5.949 4.350 1.00 98.06 685 LYS A O 1
ATOM 5415 N N . LYS A 1 686 ? -15.791 -7.295 4.313 1.00 98.12 686 LYS A N 1
ATOM 5416 C CA . LYS A 1 686 ? -16.724 -6.322 4.902 1.00 98.12 686 LYS A CA 1
ATOM 5417 C C . LYS A 1 686 ? -16.373 -6.060 6.362 1.00 98.12 686 LYS A C 1
ATOM 5419 O O . LYS A 1 686 ? -16.086 -7.002 7.087 1.00 98.12 686 LYS A O 1
ATOM 5424 N N . ILE A 1 687 ? -16.485 -4.821 6.836 1.00 98.69 687 ILE A N 1
ATOM 5425 C CA . ILE A 1 687 ? -16.507 -4.559 8.283 1.00 98.69 687 ILE A CA 1
ATOM 5426 C C . ILE A 1 687 ? -17.888 -4.913 8.826 1.00 98.69 687 ILE A C 1
ATOM 5428 O O . ILE A 1 687 ? -18.892 -4.348 8.384 1.00 98.69 687 ILE A O 1
ATOM 5432 N N . ILE A 1 688 ? -17.925 -5.839 9.782 1.00 98.31 688 ILE A N 1
ATOM 5433 C CA . ILE A 1 688 ? -19.169 -6.320 10.396 1.00 98.31 688 ILE A CA 1
ATOM 5434 C C . ILE A 1 688 ? -19.395 -5.735 11.790 1.00 98.31 688 ILE A C 1
ATOM 5436 O O . ILE A 1 688 ? -20.535 -5.674 12.243 1.00 98.31 688 ILE A O 1
ATOM 5440 N N . ARG A 1 689 ? -18.330 -5.293 12.476 1.00 98.75 689 ARG A N 1
ATOM 5441 C CA . ARG A 1 689 ? -18.432 -4.702 13.815 1.00 98.75 689 ARG A CA 1
ATOM 5442 C C . ARG A 1 689 ? -17.272 -3.759 14.118 1.00 98.75 689 ARG A C 1
ATOM 5444 O O . ARG A 1 689 ? -16.143 -4.005 13.695 1.00 98.75 689 ARG A O 1
ATOM 5451 N N . VAL A 1 690 ? -17.557 -2.707 14.881 1.00 98.94 690 VAL A N 1
ATOM 5452 C CA . VAL A 1 690 ? -16.564 -1.817 15.493 1.00 98.94 690 VAL A CA 1
ATOM 5453 C C . VAL A 1 690 ? -16.900 -1.694 16.976 1.00 98.94 690 VAL A C 1
ATOM 5455 O O . VAL A 1 690 ? -18.031 -1.361 17.317 1.00 98.94 690 VAL A O 1
ATOM 5458 N N . ASP A 1 691 ? -15.922 -1.973 17.832 1.00 98.88 691 ASP A N 1
ATOM 5459 C CA . ASP A 1 691 ? -16.055 -1.963 19.287 1.00 98.88 691 ASP A CA 1
ATOM 5460 C C . ASP A 1 691 ? -15.193 -0.832 19.871 1.00 98.88 691 ASP A C 1
ATOM 5462 O O . ASP A 1 691 ? -14.032 -0.665 19.477 1.00 98.88 691 ASP A O 1
ATOM 5466 N N . VAL A 1 692 ? -15.749 -0.073 20.817 1.00 98.81 692 VAL A N 1
ATOM 5467 C CA . VAL A 1 692 ? -15.107 1.086 21.459 1.00 98.81 692 VAL A CA 1
ATOM 5468 C C . VAL A 1 692 ? -15.177 0.957 22.983 1.00 98.81 692 VAL A C 1
ATOM 5470 O O . VAL A 1 692 ? -16.194 0.521 23.517 1.00 98.81 692 VAL A O 1
ATOM 5473 N N . THR A 1 693 ? -14.113 1.337 23.689 1.00 98.38 693 THR A N 1
ATOM 5474 C CA . THR A 1 693 ? -14.015 1.273 25.162 1.00 98.38 693 THR A CA 1
ATOM 5475 C C . THR A 1 693 ? -13.333 2.523 25.730 1.00 98.38 693 THR A C 1
ATOM 5477 O O . THR A 1 693 ? -12.571 3.180 25.021 1.00 98.38 693 THR A O 1
ATOM 5480 N N . VAL A 1 694 ? -13.599 2.840 27.003 1.00 97.19 694 VAL A N 1
ATOM 5481 C CA . VAL A 1 694 ? -12.909 3.870 27.815 1.00 97.19 694 VAL A CA 1
ATOM 5482 C C . VAL A 1 694 ? -12.272 3.307 29.092 1.00 97.19 694 VAL A C 1
ATOM 5484 O O . VAL A 1 694 ? -11.696 4.053 29.885 1.00 97.19 694 VAL A O 1
ATOM 5487 N N . ASP A 1 695 ? -12.387 2.000 29.320 1.00 94.31 695 ASP A N 1
ATOM 5488 C CA . ASP A 1 695 ? -11.957 1.314 30.541 1.00 94.31 695 ASP A CA 1
ATOM 5489 C C . ASP A 1 695 ? -10.927 0.216 30.254 1.00 94.31 695 ASP A C 1
ATOM 5491 O O . ASP A 1 695 ? -10.841 -0.775 30.966 1.00 94.31 695 ASP A O 1
ATOM 5495 N N . GLN A 1 696 ? -10.113 0.424 29.213 1.00 94.50 696 GLN A N 1
ATOM 5496 C CA . GLN A 1 696 ? -9.029 -0.484 28.815 1.00 94.50 696 GLN A CA 1
ATOM 5497 C C . GLN A 1 696 ? -9.515 -1.895 28.440 1.00 94.50 696 GLN A C 1
ATOM 5499 O O . GLN A 1 696 ? -8.749 -2.855 28.460 1.00 94.50 696 GLN A O 1
ATOM 5504 N N . GLY A 1 697 ? -10.776 -2.004 28.016 1.00 93.94 697 GLY A N 1
ATOM 5505 C CA . GLY A 1 697 ? -11.350 -3.228 27.476 1.00 93.94 697 GLY A CA 1
ATOM 5506 C C . GLY A 1 697 ? -12.086 -4.106 28.483 1.00 93.94 697 GLY A C 1
ATOM 5507 O O . GLY A 1 697 ? -12.468 -5.211 28.094 1.00 93.94 697 GLY A O 1
ATOM 5508 N N . GLU A 1 698 ? -12.326 -3.624 29.706 1.00 95.06 698 GLU A N 1
ATOM 5509 C CA . GLU A 1 698 ? -13.243 -4.261 30.664 1.00 95.06 698 GLU A CA 1
ATOM 5510 C C . GLU A 1 698 ? -14.672 -4.294 30.101 1.00 95.06 698 GLU A C 1
ATOM 5512 O O . GLU A 1 698 ? -15.351 -5.322 30.150 1.00 95.06 698 GLU A O 1
ATOM 5517 N N . THR A 1 699 ? -15.110 -3.196 29.476 1.00 96.56 699 THR A N 1
ATOM 5518 C CA . THR A 1 699 ? -16.385 -3.116 28.760 1.00 96.56 699 THR A CA 1
ATOM 5519 C C . THR A 1 699 ? -16.209 -2.548 27.355 1.00 96.56 699 THR A C 1
ATOM 5521 O O . THR A 1 699 ? -15.326 -1.736 27.077 1.00 96.56 699 THR A O 1
ATOM 5524 N N . TRP A 1 700 ? -17.054 -3.007 26.428 1.00 98.25 700 TRP A N 1
ATOM 5525 C CA . TRP A 1 700 ? -17.031 -2.590 25.027 1.00 98.25 700 TRP A CA 1
ATOM 5526 C C . TRP A 1 700 ? -18.426 -2.189 24.565 1.00 98.25 700 TRP A C 1
ATOM 5528 O O . TRP A 1 700 ? -19.405 -2.899 24.794 1.00 98.25 700 TRP A O 1
ATOM 5538 N N . HIS A 1 701 ? -18.492 -1.081 23.840 1.00 98.50 701 HIS A N 1
ATOM 5539 C CA . HIS A 1 701 ? -19.697 -0.569 23.210 1.00 98.50 701 HIS A CA 1
ATOM 5540 C C . HIS A 1 701 ? -19.600 -0.744 21.696 1.00 98.50 701 HIS A C 1
ATOM 5542 O O . HIS A 1 701 ? -18.591 -0.395 21.078 1.00 98.50 701 HIS A O 1
ATOM 5548 N N . ILE A 1 702 ? -20.657 -1.279 21.089 1.00 98.62 702 ILE A N 1
ATOM 5549 C CA . ILE A 1 702 ? -20.716 -1.491 19.641 1.00 98.62 702 ILE A CA 1
ATOM 5550 C C . ILE A 1 702 ? -21.090 -0.169 18.966 1.00 98.62 702 ILE A C 1
ATOM 5552 O O . ILE A 1 702 ? -22.150 0.395 19.237 1.00 98.62 702 ILE A O 1
ATOM 5556 N N . ALA A 1 703 ? -20.233 0.319 18.071 1.00 98.75 703 ALA A N 1
ATOM 5557 C CA . ALA A 1 703 ? -20.488 1.532 17.304 1.00 98.75 703 ALA A CA 1
ATOM 5558 C C . ALA A 1 703 ? -21.484 1.292 16.159 1.00 98.75 703 ALA A C 1
ATOM 5560 O O . ALA A 1 703 ? -21.531 0.220 15.549 1.00 98.75 703 ALA A O 1
ATOM 5561 N N . LYS A 1 704 ? -22.243 2.332 15.803 1.00 98.62 704 LYS A N 1
ATOM 5562 C CA . LYS A 1 704 ? -23.113 2.325 14.625 1.00 98.62 704 LYS A CA 1
ATOM 5563 C C . LYS A 1 704 ? -22.267 2.501 13.366 1.00 98.62 704 LYS A C 1
ATOM 5565 O O . LYS A 1 704 ? -21.539 3.485 13.242 1.00 98.62 704 LYS A O 1
ATOM 5570 N N . LEU A 1 705 ? -22.397 1.589 12.405 1.00 98.56 705 LEU A N 1
ATOM 5571 C CA . LEU A 1 705 ? -21.801 1.734 11.073 1.00 98.56 705 LEU A CA 1
ATOM 5572 C C . LEU A 1 705 ? -22.673 2.710 10.265 1.00 98.56 705 LEU A C 1
ATOM 5574 O O . LEU A 1 705 ? -23.797 2.377 9.897 1.00 98.56 705 LEU A O 1
ATOM 5578 N N . VAL A 1 706 ? -22.202 3.942 10.063 1.00 97.12 706 VAL A N 1
ATOM 5579 C CA . VAL A 1 706 ? -23.007 5.038 9.489 1.00 97.12 706 VAL A CA 1
ATOM 5580 C C . VAL A 1 706 ? -22.942 5.115 7.971 1.00 97.12 706 VAL A C 1
ATOM 5582 O O . VAL A 1 706 ? -23.893 5.588 7.357 1.00 97.12 706 VAL A O 1
ATOM 5585 N N . ALA A 1 707 ? -21.844 4.664 7.365 1.00 96.00 707 ALA A N 1
ATOM 5586 C CA . ALA A 1 707 ? -21.708 4.628 5.916 1.00 96.00 707 ALA A CA 1
ATOM 5587 C C . ALA A 1 707 ? -20.866 3.428 5.481 1.00 96.00 707 ALA A C 1
ATOM 5589 O O . ALA A 1 707 ? -19.749 3.227 5.964 1.00 96.00 707 ALA A O 1
ATOM 5590 N N . GLN A 1 708 ? -21.417 2.662 4.547 1.00 95.62 708 GLN A N 1
ATOM 5591 C CA . GLN A 1 708 ? -20.773 1.580 3.809 1.00 95.62 708 GLN A CA 1
ATOM 5592 C C . GLN A 1 708 ? -21.182 1.720 2.344 1.00 95.62 708 GLN A C 1
ATOM 5594 O O . GLN A 1 708 ? -22.165 2.398 2.049 1.00 95.62 708 GLN A O 1
ATOM 5599 N N . ASP A 1 709 ? -20.440 1.088 1.440 1.00 95.25 709 ASP A N 1
ATOM 5600 C CA . ASP A 1 709 ? -20.833 1.031 0.034 1.00 95.25 709 ASP A CA 1
ATOM 5601 C C . ASP A 1 709 ? -22.096 0.155 -0.107 1.00 95.25 709 ASP A C 1
ATOM 5603 O O . ASP A 1 709 ? -22.019 -1.042 0.200 1.00 95.25 709 ASP A O 1
ATOM 5607 N N . PRO A 1 710 ? -23.251 0.727 -0.501 1.00 90.56 710 PRO A N 1
ATOM 5608 C CA . PRO A 1 710 ? -24.497 -0.022 -0.631 1.00 90.56 710 PRO A CA 1
ATOM 5609 C C . PRO A 1 710 ? -24.498 -0.951 -1.851 1.00 90.56 710 PRO A C 1
ATOM 5611 O O . PRO A 1 710 ? -25.225 -1.942 -1.849 1.00 90.56 710 PRO A O 1
ATOM 5614 N N . ASP A 1 711 ? -23.671 -0.658 -2.858 1.00 92.75 711 ASP A N 1
ATOM 5615 C CA . ASP A 1 711 ? -23.616 -1.388 -4.126 1.00 92.75 711 ASP A CA 1
ATOM 5616 C C . ASP A 1 711 ? -22.545 -2.493 -4.112 1.00 92.75 711 ASP A C 1
ATOM 5618 O O . ASP A 1 711 ? -22.398 -3.264 -5.070 1.00 92.75 711 ASP A O 1
ATOM 5622 N N . ALA A 1 712 ? -21.788 -2.594 -3.014 1.00 93.81 712 ALA A N 1
ATOM 5623 C CA . ALA A 1 712 ? -20.764 -3.609 -2.841 1.00 93.81 712 ALA A CA 1
ATOM 5624 C C . ALA A 1 712 ? -21.375 -5.016 -2.829 1.00 93.81 712 ALA A C 1
ATOM 5626 O O . ALA A 1 712 ? -22.259 -5.348 -2.037 1.00 93.81 712 ALA A O 1
ATOM 5627 N N . LYS A 1 713 ? -20.839 -5.873 -3.699 1.00 93.81 713 LYS A N 1
ATOM 5628 C CA . LYS A 1 713 ? -21.179 -7.297 -3.763 1.00 93.81 713 LYS A CA 1
ATOM 5629 C C . LYS A 1 713 ? -20.395 -8.079 -2.708 1.00 93.81 713 LYS A C 1
ATOM 5631 O O . LYS A 1 713 ? -19.347 -7.631 -2.244 1.00 93.81 713 LYS A O 1
ATOM 5636 N N . GLU A 1 714 ? -20.874 -9.277 -2.379 1.00 91.12 714 GLU A N 1
ATOM 5637 C CA . GLU A 1 714 ? -20.194 -10.173 -1.439 1.00 91.12 714 GLU A CA 1
ATOM 5638 C C . GLU A 1 714 ? -18.727 -10.402 -1.849 1.00 91.12 714 GLU A C 1
ATOM 5640 O O . GLU A 1 714 ? -18.422 -10.616 -3.027 1.00 91.12 714 GLU A O 1
ATOM 5645 N N . GLY A 1 715 ? -17.811 -10.303 -0.880 1.00 92.75 715 GLY A N 1
ATOM 5646 C CA . GLY A 1 715 ? -16.363 -10.374 -1.114 1.00 92.75 715 GLY A CA 1
ATOM 5647 C C . GLY A 1 715 ? -15.749 -9.187 -1.876 1.00 92.75 715 GLY A C 1
ATOM 5648 O O . GLY A 1 715 ? -14.576 -9.246 -2.242 1.00 92.75 715 GLY A O 1
ATOM 5649 N N . ARG A 1 716 ? -16.511 -8.115 -2.136 1.00 96.81 716 ARG A N 1
ATOM 5650 C CA . ARG A 1 716 ? -16.089 -6.929 -2.912 1.00 96.81 716 ARG A CA 1
ATOM 5651 C C . ARG A 1 716 ? -16.328 -5.621 -2.151 1.00 96.81 716 ARG A C 1
ATOM 5653 O O . ARG A 1 716 ? -16.597 -4.578 -2.739 1.00 96.81 716 ARG A O 1
ATOM 5660 N N . HIS A 1 717 ? -16.206 -5.658 -0.824 1.00 97.62 717 HIS A N 1
ATOM 5661 C CA . HIS A 1 717 ? -16.308 -4.477 0.039 1.00 97.62 717 HIS A CA 1
ATOM 5662 C C . HIS A 1 717 ? -14.973 -3.726 0.087 1.00 97.62 717 HIS A C 1
ATOM 5664 O O . HIS A 1 717 ? -14.207 -3.847 1.041 1.00 97.62 717 HIS A O 1
ATOM 5670 N N . TYR A 1 718 ? -14.656 -2.989 -0.978 1.00 98.31 718 TYR A N 1
ATOM 5671 C CA . TYR A 1 718 ? -13.370 -2.294 -1.109 1.00 98.31 718 TYR A CA 1
ATOM 5672 C C . TYR A 1 718 ? -13.339 -0.910 -0.456 1.00 98.31 718 TYR A C 1
ATOM 5674 O O . TYR A 1 718 ? -12.265 -0.421 -0.089 1.00 98.31 718 TYR A O 1
ATOM 5682 N N . ALA A 1 719 ? -14.501 -0.278 -0.305 1.00 98.44 719 ALA A N 1
ATOM 5683 C CA . ALA A 1 719 ? -14.642 0.984 0.401 1.00 98.44 719 ALA A CA 1
ATOM 5684 C C . ALA A 1 719 ? -14.463 0.810 1.917 1.00 98.44 719 ALA A C 1
ATOM 5686 O O . ALA A 1 719 ? -14.724 -0.252 2.486 1.00 98.44 719 ALA A O 1
ATOM 5687 N N . TRP A 1 720 ? -14.040 1.874 2.598 1.00 98.50 720 TRP A N 1
ATOM 5688 C CA . TRP A 1 720 ? -14.030 1.893 4.062 1.00 98.50 720 TRP A CA 1
ATOM 5689 C C . TRP A 1 720 ? -15.447 1.890 4.649 1.00 98.50 720 TRP A C 1
ATOM 5691 O O . TRP A 1 720 ? -16.443 2.061 3.953 1.00 98.50 720 TRP A O 1
ATOM 5701 N N . THR A 1 721 ? -15.537 1.696 5.956 1.00 98.75 721 THR A N 1
ATOM 5702 C CA . THR A 1 721 ? -16.756 1.864 6.741 1.00 98.75 721 THR A CA 1
ATOM 5703 C C . THR A 1 721 ? -16.563 3.031 7.693 1.00 98.75 721 THR A C 1
ATOM 5705 O O . THR A 1 721 ? -15.627 3.023 8.493 1.00 98.75 721 THR A O 1
ATOM 5708 N N . LEU A 1 722 ? -17.446 4.024 7.627 1.00 98.75 722 LEU A N 1
ATOM 5709 C CA . LEU A 1 722 ? -17.494 5.088 8.627 1.00 98.75 722 LEU A CA 1
ATOM 5710 C C . LEU A 1 722 ? -18.376 4.641 9.789 1.00 98.75 722 LEU A C 1
ATOM 5712 O O . LEU A 1 722 ? -19.427 4.032 9.573 1.00 98.75 722 LEU A O 1
ATOM 5716 N N . TRP A 1 723 ? -17.969 4.955 11.014 1.00 98.81 723 TRP A N 1
ATOM 5717 C CA . TRP A 1 723 ? -18.696 4.581 12.224 1.00 98.81 723 TRP A CA 1
ATOM 5718 C C . TRP A 1 723 ? -18.829 5.760 13.192 1.00 98.81 723 TRP A C 1
ATOM 5720 O O . TRP A 1 723 ? -18.022 6.694 13.181 1.00 98.81 723 TRP A O 1
ATOM 5730 N N . SER A 1 724 ? -19.862 5.711 14.032 1.00 98.50 724 SER A N 1
ATOM 5731 C CA . SER A 1 724 ? -20.096 6.678 15.104 1.00 98.50 724 SER A CA 1
ATOM 5732 C C . SER A 1 724 ? -20.669 6.013 16.348 1.00 98.50 724 SER A C 1
ATOM 5734 O O . SER A 1 724 ? -21.451 5.066 16.246 1.00 98.50 724 SER A O 1
ATOM 5736 N N . LEU A 1 725 ? -20.346 6.561 17.510 1.00 98.31 725 LEU A N 1
ATOM 5737 C CA . LEU A 1 725 ? -20.882 6.141 18.794 1.00 98.31 725 LEU A CA 1
ATOM 5738 C C . LEU A 1 725 ? -20.963 7.345 19.735 1.00 98.31 725 LEU A C 1
ATOM 5740 O O . LEU A 1 725 ? -19.986 8.079 19.861 1.00 98.31 725 LEU A O 1
ATOM 5744 N N . ASP A 1 726 ? -22.088 7.497 20.426 1.00 97.81 726 ASP A N 1
ATOM 5745 C CA . ASP A 1 726 ? -22.180 8.355 21.606 1.00 97.81 726 ASP A CA 1
ATOM 5746 C C . ASP A 1 726 ? -21.752 7.510 22.811 1.00 97.81 726 ASP A C 1
ATOM 5748 O O . ASP A 1 726 ? -22.483 6.638 23.282 1.00 97.81 726 ASP A O 1
ATOM 5752 N N . LEU A 1 727 ? -20.492 7.670 23.213 1.00 97.25 727 LEU A N 1
ATOM 5753 C CA . LEU A 1 727 ? -19.808 6.787 24.152 1.00 97.25 727 LEU A CA 1
ATOM 5754 C C . LEU A 1 727 ? -20.079 7.236 25.594 1.00 97.25 727 LEU A C 1
ATOM 5756 O O . LEU A 1 727 ? -19.728 8.371 25.926 1.00 97.25 727 LEU A O 1
ATOM 5760 N N . PRO A 1 728 ? -20.654 6.381 26.461 1.00 96.12 728 PRO A N 1
ATOM 5761 C CA . PRO A 1 728 ? -20.833 6.697 27.874 1.00 96.12 728 PRO A CA 1
ATOM 5762 C C . PRO A 1 728 ? -19.493 6.922 28.574 1.00 96.12 728 PRO A C 1
ATOM 5764 O O . PRO A 1 728 ? -18.563 6.127 28.427 1.00 96.12 728 PRO A O 1
ATOM 5767 N N . VAL A 1 729 ? -19.395 8.000 29.350 1.00 95.12 729 VAL A N 1
ATOM 5768 C CA . VAL A 1 729 ? -18.197 8.340 30.120 1.00 95.12 729 VAL A CA 1
ATOM 5769 C C . VAL A 1 729 ? -18.554 8.840 31.512 1.00 95.12 729 VAL A C 1
ATOM 5771 O O . VAL A 1 729 ? -19.539 9.542 31.726 1.00 95.12 729 VAL A O 1
ATOM 5774 N N . ASP A 1 730 ? -17.697 8.516 32.474 1.00 90.62 730 ASP A N 1
ATOM 5775 C CA . ASP A 1 730 ? -17.789 9.066 33.818 1.00 90.62 730 ASP A CA 1
ATOM 5776 C C . ASP A 1 730 ? -17.072 10.421 33.874 1.00 90.62 730 ASP A C 1
ATOM 5778 O O . ASP A 1 730 ? -15.839 10.495 33.892 1.00 90.62 730 ASP A O 1
ATOM 5782 N N . LYS A 1 731 ? -17.860 11.502 33.917 1.00 85.06 731 LYS A N 1
ATOM 5783 C CA . LYS A 1 731 ? -17.355 12.880 33.976 1.00 85.06 731 LYS A CA 1
ATOM 5784 C C . LYS A 1 731 ? -16.430 13.127 35.177 1.00 85.06 731 LYS A C 1
ATOM 5786 O O . LYS A 1 731 ? -15.570 14.002 35.101 1.00 85.06 731 LYS A O 1
ATOM 5791 N N . THR A 1 732 ? -16.550 12.355 36.261 1.00 86.75 732 THR A N 1
ATOM 5792 C CA . THR A 1 732 ? -15.720 12.536 37.465 1.00 86.75 732 THR A CA 1
ATOM 5793 C C . THR A 1 732 ? -14.250 12.167 37.248 1.00 86.75 732 THR A C 1
ATOM 5795 O O . THR A 1 732 ? -13.386 12.659 37.972 1.00 86.75 732 THR A O 1
ATOM 5798 N N . LYS A 1 733 ? -13.933 11.367 36.218 1.00 86.56 733 LYS A N 1
ATOM 5799 C CA . LYS A 1 733 ? -12.559 10.931 35.922 1.00 86.56 733 LYS A CA 1
ATOM 5800 C C . LYS A 1 733 ? -11.656 12.040 35.371 1.00 86.56 733 LYS A C 1
ATOM 5802 O O . LYS A 1 733 ? -10.439 11.865 35.351 1.00 86.56 733 LYS A O 1
ATOM 5807 N N . GLY A 1 734 ? -12.217 13.157 34.899 1.00 89.69 734 GLY A N 1
ATOM 5808 C CA . GLY A 1 734 ? -11.486 14.317 34.361 1.00 89.69 734 GLY A CA 1
ATOM 5809 C C . GLY A 1 734 ? -10.758 14.089 33.025 1.00 89.69 734 GLY A C 1
ATOM 5810 O O . GLY A 1 734 ? -10.706 14.995 32.203 1.00 89.69 734 GLY A O 1
ATOM 5811 N N . SER A 1 735 ? -10.242 12.887 32.761 1.00 94.69 735 SER A N 1
ATOM 5812 C CA . SER A 1 735 ? -9.701 12.458 31.466 1.00 94.69 735 SER A CA 1
ATOM 5813 C C . SER A 1 735 ? -9.978 10.971 31.241 1.00 94.69 735 SER A C 1
ATOM 5815 O O . SER A 1 735 ? -10.053 10.198 32.198 1.00 94.69 735 SER A O 1
ATOM 5817 N N . VAL A 1 736 ? -10.122 10.563 29.981 1.00 96.12 736 VAL A N 1
ATOM 5818 C CA . VAL A 1 736 ? -10.343 9.162 29.585 1.00 96.12 736 VAL A CA 1
ATOM 5819 C C . VAL A 1 736 ? -9.486 8.804 28.376 1.00 96.12 736 VAL A C 1
ATOM 5821 O O . VAL A 1 736 ? -9.112 9.673 27.586 1.00 96.12 736 VAL A O 1
ATOM 5824 N N . GLU A 1 737 ? -9.161 7.521 28.227 1.00 97.19 737 GLU A N 1
ATOM 5825 C CA . GLU A 1 737 ? -8.476 6.991 27.048 1.00 97.19 737 GLU A CA 1
ATOM 5826 C C . GLU A 1 737 ? -9.424 6.076 26.275 1.00 97.19 737 GLU A C 1
ATOM 5828 O O . GLU A 1 737 ? -9.862 5.050 26.783 1.00 97.19 737 GLU A O 1
ATOM 5833 N N . ILE A 1 738 ? -9.744 6.469 25.046 1.00 98.44 738 ILE A N 1
ATOM 5834 C CA . ILE A 1 738 ? -10.695 5.787 24.174 1.00 98.44 738 ILE A CA 1
ATOM 5835 C C . ILE A 1 738 ? -9.929 4.809 23.293 1.00 98.44 738 ILE A C 1
ATOM 5837 O O . ILE A 1 738 ? -8.999 5.227 22.597 1.00 98.44 738 ILE A O 1
ATOM 5841 N N . TRP A 1 739 ? -10.308 3.532 23.283 1.00 98.50 739 TRP A N 1
ATOM 5842 C CA . TRP A 1 739 ? -9.743 2.534 22.369 1.00 98.50 739 TRP A CA 1
ATOM 5843 C C . TRP A 1 739 ? -10.779 2.098 21.342 1.00 98.50 739 TRP A C 1
ATOM 5845 O O . TRP A 1 739 ? -11.963 2.000 21.657 1.00 98.50 739 TRP A O 1
ATOM 5855 N N . VAL A 1 740 ? -10.329 1.781 20.127 1.00 98.81 740 VAL A N 1
ATOM 5856 C CA . VAL A 1 740 ? -11.180 1.196 19.081 1.00 98.81 740 VAL A CA 1
ATOM 5857 C C . VAL A 1 740 ? -10.547 -0.038 18.447 1.00 98.81 740 VAL A C 1
ATOM 5859 O O . VAL A 1 740 ? -9.330 -0.094 18.229 1.00 98.81 740 VAL A O 1
ATOM 5862 N N . LYS A 1 741 ? -11.402 -1.005 18.103 1.00 98.75 741 LYS A N 1
ATOM 5863 C CA . LYS A 1 741 ? -11.071 -2.164 17.270 1.00 98.75 741 LYS A CA 1
ATOM 5864 C C . LYS A 1 741 ? -12.209 -2.509 16.316 1.00 98.75 741 LYS A C 1
ATOM 5866 O O . LYS A 1 741 ? -13.377 -2.331 16.646 1.00 98.75 741 LYS A O 1
ATOM 5871 N N . ALA A 1 742 ? -11.872 -3.049 15.152 1.00 98.88 742 ALA A N 1
ATOM 5872 C CA . ALA A 1 742 ? -12.832 -3.542 14.172 1.00 98.88 742 ALA A CA 1
ATOM 5873 C C . ALA A 1 742 ? -12.724 -5.059 13.969 1.00 98.88 742 ALA A C 1
ATOM 5875 O O . ALA A 1 742 ? -11.691 -5.672 14.255 1.00 98.88 742 ALA A O 1
ATOM 5876 N N . VAL A 1 743 ? -13.809 -5.636 13.453 1.00 98.88 743 VAL A N 1
ATOM 5877 C CA . VAL A 1 743 ? -13.930 -7.039 13.048 1.00 98.88 743 VAL A CA 1
ATOM 5878 C C . VAL A 1 743 ? -14.419 -7.087 11.603 1.00 98.88 743 VAL A C 1
ATOM 5880 O O . VAL A 1 743 ? -15.404 -6.422 11.258 1.00 98.88 743 VAL A O 1
ATOM 5883 N N . ASP A 1 744 ? -13.728 -7.852 10.760 1.00 98.62 744 ASP A N 1
ATOM 5884 C CA . ASP A 1 744 ? -14.125 -8.059 9.364 1.00 98.62 744 ASP A CA 1
ATOM 5885 C C . ASP A 1 744 ? -14.997 -9.313 9.165 1.00 98.62 744 ASP A C 1
ATOM 5887 O O . ASP A 1 744 ? -15.248 -10.070 10.100 1.00 98.62 744 ASP A O 1
ATOM 5891 N N . SER A 1 745 ? -15.492 -9.533 7.945 1.00 98.25 745 SER A N 1
ATOM 5892 C CA . SER A 1 745 ? -16.389 -10.644 7.602 1.00 98.25 745 SER A CA 1
ATOM 5893 C C . SER A 1 745 ? -15.744 -12.025 7.715 1.00 98.25 745 SER A C 1
ATOM 5895 O O . SER A 1 745 ? -16.459 -13.022 7.766 1.00 98.25 745 SER A O 1
ATOM 5897 N N . ALA A 1 746 ? -14.414 -12.095 7.794 1.00 98.12 746 ALA A N 1
ATOM 5898 C CA . ALA A 1 746 ? -13.672 -13.315 8.092 1.00 98.12 746 ALA A CA 1
ATOM 5899 C C . ALA A 1 746 ? -13.296 -13.412 9.583 1.00 98.12 746 ALA A C 1
ATOM 5901 O O . ALA A 1 746 ? -12.479 -14.249 9.958 1.00 98.12 746 ALA A O 1
ATOM 5902 N N . TYR A 1 747 ? -13.885 -12.560 10.430 1.00 98.56 747 TYR A N 1
ATOM 5903 C CA . TYR A 1 747 ? -13.627 -12.466 11.865 1.00 98.56 747 TYR A CA 1
ATOM 5904 C C . TYR A 1 747 ? -12.167 -12.174 12.229 1.00 98.56 747 TYR A C 1
ATOM 5906 O O . TYR A 1 747 ? -11.759 -12.398 13.370 1.00 98.56 747 TYR A O 1
ATOM 5914 N N . ASN A 1 748 ? -11.379 -11.608 11.309 1.00 98.56 748 ASN A N 1
ATOM 5915 C CA . ASN A 1 748 ? -10.078 -11.077 11.691 1.00 98.56 748 ASN A CA 1
ATOM 5916 C C . ASN A 1 748 ? -10.281 -9.898 12.643 1.00 98.56 748 ASN A C 1
ATOM 5918 O O . ASN A 1 748 ? -11.197 -9.087 12.474 1.00 98.56 748 ASN A O 1
ATOM 5922 N N . THR A 1 749 ? -9.388 -9.787 13.621 1.00 98.00 749 THR A N 1
ATOM 5923 C CA . THR A 1 749 ? -9.387 -8.716 14.616 1.00 98.00 749 THR A CA 1
ATOM 5924 C C . THR A 1 749 ? -8.052 -7.985 14.629 1.00 98.00 749 THR A C 1
ATOM 5926 O O . THR A 1 749 ? -7.049 -8.434 14.071 1.00 98.00 749 THR A O 1
ATOM 5929 N N . GLN A 1 750 ? -8.035 -6.834 15.293 1.00 98.56 750 GLN A N 1
ATOM 5930 C CA . GLN A 1 750 ? -6.821 -6.060 15.519 1.00 98.56 750 GLN A CA 1
ATOM 5931 C C . GLN A 1 750 ? -6.057 -6.573 16.754 1.00 98.56 750 GLN A C 1
ATOM 5933 O O . GLN A 1 750 ? -6.689 -7.014 17.714 1.00 98.56 750 GLN A O 1
ATOM 5938 N N . PRO A 1 751 ? -4.715 -6.526 16.765 1.00 97.50 751 PRO A N 1
ATOM 5939 C CA . PRO A 1 751 ? -3.934 -6.764 17.973 1.00 97.50 751 PRO A CA 1
ATOM 5940 C C . PRO A 1 751 ? -4.077 -5.593 18.954 1.00 97.50 751 PRO A C 1
ATOM 5942 O O . PRO A 1 751 ? -4.305 -4.451 18.563 1.00 97.50 751 PRO A O 1
ATOM 5945 N N . GLU A 1 752 ? -3.902 -5.851 20.245 1.00 96.19 752 GLU A N 1
ATOM 5946 C CA . GLU A 1 752 ? -4.121 -4.824 21.268 1.00 96.19 752 GLU A CA 1
ATOM 5947 C C . GLU A 1 752 ? -3.042 -3.725 21.274 1.00 96.19 752 GLU A C 1
ATOM 5949 O O . GLU A 1 752 ? -3.333 -2.552 21.516 1.00 96.19 752 GLU A O 1
ATOM 5954 N N . SER A 1 753 ? -1.784 -4.090 21.005 1.00 95.44 753 SER A N 1
ATOM 5955 C CA . SER A 1 753 ? -0.636 -3.177 21.060 1.00 95.44 753 SER A CA 1
ATOM 5956 C C . SER A 1 753 ? 0.399 -3.472 19.975 1.00 95.44 753 SER A C 1
ATOM 5958 O O . SER A 1 753 ? 0.444 -4.564 19.405 1.00 95.44 753 SER A O 1
ATOM 5960 N N . PHE A 1 754 ? 1.287 -2.505 19.723 1.00 95.38 754 PHE A N 1
ATOM 5961 C CA . PHE A 1 754 ? 2.385 -2.663 18.766 1.00 95.38 754 PHE A CA 1
ATOM 5962 C C . PHE A 1 754 ? 3.502 -3.597 19.241 1.00 95.38 754 PHE A C 1
ATOM 5964 O O . PHE A 1 754 ? 4.322 -4.000 18.424 1.00 95.38 754 PHE A O 1
ATOM 5971 N N . LYS A 1 755 ? 3.534 -3.991 20.521 1.00 90.75 755 LYS A N 1
ATOM 5972 C CA . LYS A 1 755 ? 4.624 -4.790 21.109 1.00 90.75 755 LYS A CA 1
ATOM 5973 C C . LYS A 1 755 ? 4.955 -6.050 20.298 1.00 90.75 755 LYS A C 1
ATOM 5975 O O . LYS A 1 755 ? 6.125 -6.350 20.092 1.00 90.75 755 LYS A O 1
ATOM 5980 N N . ASN A 1 756 ? 3.930 -6.751 19.811 1.00 91.25 756 ASN A N 1
ATOM 5981 C CA . ASN A 1 756 ? 4.081 -8.030 19.106 1.00 91.25 756 ASN A CA 1
ATOM 5982 C C . ASN A 1 756 ? 4.001 -7.909 17.576 1.00 91.25 756 ASN A C 1
ATOM 5984 O O . ASN A 1 756 ? 4.149 -8.909 16.881 1.00 91.25 756 ASN A O 1
ATOM 5988 N N . ILE A 1 757 ? 3.759 -6.706 17.049 1.00 95.06 757 ILE A N 1
ATOM 5989 C CA . ILE A 1 757 ? 3.630 -6.452 15.603 1.00 95.06 757 ILE A CA 1
ATOM 5990 C C . ILE A 1 757 ? 4.553 -5.333 15.103 1.00 95.06 757 ILE A C 1
ATOM 5992 O O . ILE A 1 757 ? 4.474 -4.923 13.942 1.00 95.06 757 ILE A O 1
ATOM 5996 N N . TRP A 1 758 ? 5.422 -4.816 15.976 1.00 96.06 758 TRP A N 1
ATOM 5997 C CA . TRP A 1 758 ? 6.451 -3.860 15.595 1.00 96.06 758 TRP A CA 1
ATOM 5998 C C . TRP A 1 758 ? 7.325 -4.465 14.497 1.00 96.06 758 TRP A C 1
ATOM 6000 O O . TRP A 1 758 ? 7.654 -5.647 14.531 1.00 96.06 758 TRP A O 1
ATOM 6010 N N . ASN A 1 759 ? 7.707 -3.659 13.514 1.00 94.81 759 ASN A N 1
ATOM 6011 C CA . ASN A 1 759 ? 8.628 -4.070 12.462 1.00 94.81 759 ASN A CA 1
ATOM 6012 C C . ASN A 1 759 ? 9.460 -2.875 12.007 1.00 94.81 759 ASN A C 1
ATOM 6014 O O . ASN A 1 759 ? 8.955 -1.755 11.972 1.00 94.81 759 ASN A O 1
ATOM 6018 N N . LEU A 1 760 ? 10.705 -3.118 11.585 1.00 92.25 760 LEU A N 1
ATOM 6019 C CA . LEU A 1 760 ? 11.698 -2.069 11.308 1.00 92.25 760 LEU A CA 1
ATOM 6020 C C . LEU A 1 760 ? 11.279 -0.991 10.282 1.00 92.25 760 LEU A C 1
ATOM 6022 O O . LEU A 1 760 ? 11.869 0.090 10.253 1.00 92.25 760 LEU A O 1
ATOM 6026 N N . ARG A 1 761 ? 10.286 -1.271 9.422 1.00 92.12 761 ARG A N 1
ATOM 6027 C CA . ARG A 1 761 ? 9.771 -0.337 8.401 1.00 92.12 761 ARG A CA 1
ATOM 6028 C C . ARG A 1 761 ? 8.528 0.436 8.855 1.00 92.12 761 ARG A C 1
ATOM 6030 O O . ARG A 1 761 ? 8.110 1.379 8.173 1.00 92.12 761 ARG A O 1
ATOM 6037 N N . GLY A 1 762 ? 7.902 0.038 9.961 1.00 94.56 762 GLY A N 1
ATOM 6038 C CA . GLY A 1 762 ? 6.647 0.624 10.416 1.00 94.56 762 GLY A CA 1
ATOM 6039 C C . GLY A 1 762 ? 5.523 0.462 9.398 1.00 94.56 762 GLY A C 1
ATOM 6040 O O . GLY A 1 762 ? 4.917 1.456 8.992 1.00 94.56 762 GLY A O 1
ATOM 6041 N N . PHE A 1 763 ? 5.327 -0.755 8.894 1.00 96.69 763 PHE A N 1
ATOM 6042 C CA . PHE A 1 763 ? 4.189 -1.111 8.046 1.00 96.69 763 PHE A CA 1
ATOM 6043 C C . PHE A 1 763 ? 3.160 -1.934 8.818 1.00 96.69 763 PHE A C 1
ATOM 6045 O O . PHE A 1 763 ? 3.467 -2.453 9.887 1.00 96.69 763 PHE A O 1
ATOM 6052 N N . LEU A 1 764 ? 1.957 -2.091 8.253 1.00 96.81 764 LEU A N 1
ATOM 6053 C CA . LEU A 1 764 ? 0.893 -2.930 8.827 1.00 96.81 764 LEU A CA 1
ATOM 6054 C C . LEU A 1 764 ? 0.496 -2.485 10.247 1.00 96.81 764 LEU A C 1
ATOM 6056 O O . LEU A 1 764 ? 0.244 -3.307 11.123 1.00 96.81 764 LEU A O 1
ATOM 6060 N N . CYS A 1 765 ? 0.457 -1.172 10.490 1.00 96.56 765 CYS A N 1
ATOM 6061 C CA . CYS A 1 765 ? 0.146 -0.623 11.806 1.00 96.56 765 CYS A CA 1
ATOM 6062 C C . CYS A 1 765 ? -1.361 -0.737 12.089 1.00 96.56 765 CYS A C 1
ATOM 6064 O O . CYS A 1 765 ? -2.131 0.179 11.797 1.00 96.56 765 CYS A O 1
ATOM 6066 N N . ASN A 1 766 ? -1.789 -1.877 12.630 1.00 97.50 766 ASN A N 1
ATOM 6067 C CA . ASN A 1 766 ? -3.202 -2.177 12.852 1.00 97.50 766 ASN A CA 1
ATOM 6068 C C . ASN A 1 766 ? -3.561 -2.486 14.311 1.00 97.50 766 ASN A C 1
ATOM 6070 O O . ASN A 1 766 ? -4.646 -3.007 14.548 1.00 97.50 766 ASN A O 1
ATOM 6074 N N . ALA A 1 767 ? -2.716 -2.144 15.289 1.00 97.88 767 ALA A N 1
ATOM 6075 C CA . ALA A 1 767 ? -3.089 -2.266 16.700 1.00 97.88 767 ALA A CA 1
ATOM 6076 C C . ALA A 1 767 ? -4.306 -1.389 17.055 1.00 97.88 767 ALA A C 1
ATOM 6078 O O . ALA A 1 767 ? -4.660 -0.481 16.291 1.00 97.88 767 ALA A O 1
ATOM 6079 N N . TYR A 1 768 ? -4.944 -1.623 18.205 1.00 98.31 768 TYR A N 1
ATOM 6080 C CA . TYR A 1 768 ? -6.028 -0.761 18.696 1.00 98.31 768 TYR A CA 1
ATOM 6081 C C . TYR A 1 768 ? -5.585 0.703 18.686 1.00 98.31 768 TYR A C 1
ATOM 6083 O O . TYR A 1 768 ? -4.513 1.037 19.192 1.00 98.31 768 TYR A O 1
ATOM 6091 N N . HIS A 1 769 ? -6.377 1.573 18.061 1.00 98.31 769 HIS A N 1
ATOM 6092 C CA . HIS A 1 769 ? -6.094 3.005 18.084 1.00 98.31 769 HIS A CA 1
ATOM 6093 C C . HIS A 1 769 ? -6.566 3.580 19.415 1.00 98.31 769 HIS A C 1
ATOM 6095 O O . HIS A 1 769 ? -7.684 3.283 19.837 1.00 98.31 769 HIS A O 1
ATOM 6101 N N . ARG A 1 770 ? -5.713 4.379 20.064 1.00 97.12 770 ARG A N 1
ATOM 6102 C CA . ARG A 1 770 ? -5.944 4.909 21.411 1.00 97.12 770 ARG A CA 1
ATOM 6103 C C . ARG A 1 770 ? -5.887 6.431 21.389 1.00 97.12 770 ARG A C 1
ATOM 6105 O O . ARG A 1 770 ? -4.912 7.004 20.907 1.00 97.12 770 ARG A O 1
ATOM 6112 N N . VAL A 1 771 ? -6.916 7.087 21.917 1.00 97.12 771 VAL A N 1
ATOM 6113 C CA . VAL A 1 771 ? -6.997 8.551 21.997 1.00 97.12 771 VAL A CA 1
ATOM 6114 C C . VAL A 1 771 ? -7.320 8.967 23.420 1.00 97.12 771 VAL A C 1
ATOM 6116 O O . VAL A 1 771 ? -8.388 8.658 23.936 1.00 97.12 771 VAL A O 1
ATOM 6119 N N . LYS A 1 772 ? -6.403 9.707 24.044 1.00 96.75 772 LYS A N 1
ATOM 6120 C CA . LYS A 1 772 ? -6.631 10.331 25.347 1.00 96.75 772 LYS A CA 1
ATOM 6121 C C . LYS A 1 772 ? -7.262 11.713 25.179 1.00 96.75 772 LYS A C 1
ATOM 6123 O O . LYS A 1 772 ? -6.748 12.505 24.386 1.00 96.75 772 LYS A O 1
ATOM 6128 N N . VAL A 1 773 ? -8.321 11.992 25.935 1.00 95.88 773 VAL A N 1
ATOM 6129 C CA . VAL A 1 773 ? -9.049 13.273 25.951 1.00 95.88 773 VAL A CA 1
ATOM 6130 C C . VAL A 1 773 ? -9.348 13.734 27.370 1.00 95.88 773 VAL A C 1
ATOM 6132 O O . VAL A 1 773 ? -9.437 12.912 28.286 1.00 95.88 773 VAL A O 1
ATOM 6135 N N . ASP A 1 774 ? -9.542 15.040 27.529 1.00 95.12 774 ASP A N 1
ATOM 6136 C CA . ASP A 1 774 ? -9.953 15.654 28.791 1.00 95.12 774 ASP A CA 1
ATOM 6137 C C . ASP A 1 774 ? -11.462 15.918 28.770 1.00 95.12 774 ASP A C 1
ATOM 6139 O O . ASP A 1 774 ? -11.993 16.447 27.793 1.00 95.12 774 ASP A O 1
ATOM 6143 N N . LEU A 1 775 ? -12.161 15.559 29.844 1.00 94.06 775 LEU A N 1
ATOM 6144 C CA . LEU A 1 775 ? -13.605 15.738 29.983 1.00 94.06 775 LEU A CA 1
ATOM 6145 C C . LEU A 1 775 ? -13.908 17.088 30.647 1.00 94.06 775 LEU A C 1
ATOM 6147 O O . LEU A 1 775 ? -13.308 17.424 31.670 1.00 94.06 775 LEU A O 1
ATOM 6151 N N . VAL A 1 776 ? -14.852 17.850 30.081 1.00 87.06 776 VAL A N 1
ATOM 6152 C CA . VAL A 1 776 ? -15.293 19.165 30.600 1.00 87.06 776 VAL A CA 1
ATOM 6153 C C . VAL A 1 776 ? -16.795 19.275 30.797 1.00 87.06 776 VAL A C 1
ATOM 6155 O O . VAL A 1 776 ? -17.591 18.601 30.102 1.00 87.06 776 VAL A O 1
#

Organism: NCBI:txid543379

InterPro domains:
  IPR000572 Oxidoreductase, molybdopterin-binding domain [PF00174] (448-621)
  IPR001199 Cytochrome b5-like heme/steroid binding domain [PF00173] (316-389)
  IPR001199 Cytochrome b5-like heme/steroid binding domain [PS50255] (311-390)
  IPR001199 Cytochrome b5-like heme/steroid binding domain [SM01117] (314-390)
  IPR005066 Moybdenum cofactor oxidoreductase, dimerisation [PF03404] (645-774)
  IPR007023 Ribosomal biogenesis regulatory protein [PF04939] (30-193)
  IPR008335 Eukaryotic molybdopterin oxidoreductase [PR00407] (415-429)
  IPR008335 Eukaryotic molybdopterin oxidoreductase [PR00407] (436-452)
  IPR008335 Eukaryotic molybdopterin oxidoreductase [PR00407] (488-499)
  IPR008335 Eukaryotic molybdopterin oxidoreductase [PR00407] (514-529)
  IPR008335 Eukaryotic molybdopterin oxidoreductase [PR00407] (568-584)
  IPR008335 Eukaryotic molybdopterin oxidoreductase [PR00407] (585-598)
  IPR008335 Eukaryotic molybdopterin oxidoreductase [PR00407] (601-614)
  IPR008335 Eukaryotic molybdopterin oxidoreductase [PR00407] (647-659)
  IPR008335 Eukaryotic molybdopterin oxidoreductase [PR00407] (675-689)
  IPR008335 Eukaryotic molybdopterin oxidoreductase [PR00407] (689-701)
  IPR008335 Eukaryotic molybdopterin oxidoreductase [PR00407] (716-726)
  IPR008335 Eukaryotic molybdopterin oxidoreductase [PR00407] (741-753)
  IPR008335 Eukaryotic molybdopterin oxidoreductase [PR00407] (756-769)
  IPR014756 Immunoglobulin E-set [SSF81296] (649-774)

Sequence (776 aa):
MDVVNQILNSESEKNAELQKLINVEKEVDVEIDEGTLLVSDYNTLTIKSGSKSLQSDLQALTRDNTQLLMNKIWALPTKTVEEVIVAELPKPKYVLPRSRKLPKPKQLTKWEQFAKEKGIKKNKKARSKLKWDDLLQKWTPAYGFKRAEADRQKEWLVECKEDGKPVEDPRAAIKTSKIEKKAKNELQRLRNLAKAKKVKIPKVGLPSTEHFKDSKQLSVGAKVAQVSTASLGRFNETPKKEDLRKVKKGKVTKKKKKSGQMKESAPKTSKKPKSGKGNRDFKQKVGTSDKKEYLSVLKEEISCGIRRKDLPTYSSEEVSQHDNPNNGIWVSYKEGVYNITDFVTKHPGGQNKIMMAAGGSIDPFWMVFANHNKSEILELLESMRIGNLRSEDVYKKTADTFDPYALEPVRSKILKVNGKQPFCAEPPPPLLVKNFKTSKDVFYVRNHLPVPIIDIENYELELAVEDDTIKTLTLEDIKKYPKYTVTSAIMCGGNRRSEMADAKPLRGLSWSVGAIGNASWSGARLCDVLNGLGVKEEDYNHVQFEGMDLDPSGIPYGASIPISKAFDPRADVLLAYEMNEEEISLDHGYPIRVIVPGVVGARNVKWCNKIIFSKDESPSQFQQNDYKGFSPSIDWDNVDFKTAPAIQELPVTSAICIPQRGERVTVDKNGTIPVKGYAWSGGGKKIIRVDVTVDQGETWHIAKLVAQDPDAKEGRHYAWTLWSLDLPVDKTKGSVEIWVKAVDSAYNTQPESFKNIWNLRGFLCNAYHRVKVDLV

pLDDT: mean 78.55, std 21.82, range [22.48, 98.94]

Mean predicted aligned error: 19.74 Å

Radius of gyration: 38.24 Å; Cα contacts (8 Å, |Δi|>4): 1254; chains: 1; bounding box: 98×137×92 Å

Foldseek 3Di:
DVVVVVVVVVVVVVVVVVVVLLDADDPDDWDAWQQVLDIHDPDDQPQDDDPVSNVVSVVVVVSRRNSVSVVVQVPADWDQDPNDIDGDGDHTPDDDDDPDDDDDPDDQAPVRVVCVVVVPDPPPPDDDQWDQDPVVRDTAGPDDDSNVVVVVVVPPDDDDDPPDDPDDDVVVVVVVVVVVVVVVVLLVVLVSVCVVVVHDDDDDDDDDDPDDPDPVVVVVNVVNVVVRDSDPDPDDDDDDDDPPPDDDDDDDDDDDDDDDDDDDDDDDDDDDDDDDDDDDDDDDDDDDDDDDPVPPPDPPVPQFQDADPPAAEDELVRQLVQLDLVNFFWAHEFFFIFGCNVVLCLDLQHNVVVSVRGSHYCHVQCLFQVLCVDPVNSVVRVVRTHHTYDNVRGDDDDPPDDRQQPPADDADPQWAFLDVRVTWTFHQLVQQQPDLARDQRHQTFDDRGHQDDDDLVPAWAFEAAVPGGQDIDHPVRQQPADKDKAKFKAAALQACLLQLCVVPNARDRNHYNGRMGIWIFMTHQLLVVVVVRPDDLVVAFKKKWFAPGARPVRGTQIWIDTSCLSNDVLQRWHQTQDIRNHGRDSRRAPRTWIDGFLWHNSHGGHNTRYIYGHNDTDPRCCQQSHQWFDWPPDASVRDDSVVTHHGTGAAKAKEWSPPAAAAAFEQDPVQWTKIKIKIDGGQQWAWPWKWKDFPLPPDTDTWAQPDFPPPADVSRRRRITITMDRGHDDLVVQKTKMWMKIATPVRGIAAQDCPGRNGRNNGSPGHIYIGMYGYD

Solvent-accessible surface area (backbone atoms only — not comparable to full-atom values): 45861 Å² total; per-residue (Å²): 117,66,70,61,51,50,51,52,48,53,49,49,52,51,50,51,52,51,51,57,71,63,60,75,88,66,99,54,86,63,50,72,33,72,40,70,73,42,76,51,75,83,63,84,84,86,72,60,95,47,83,72,48,42,54,53,54,52,50,50,52,51,51,50,54,49,43,56,52,47,58,54,56,72,69,42,68,69,48,78,53,95,94,39,86,40,64,70,68,55,81,52,82,70,86,75,89,64,98,64,81,80,82,74,80,81,78,76,48,73,65,55,49,47,28,61,76,67,66,56,73,84,72,89,70,88,75,70,65,51,40,79,34,86,91,76,75,40,75,34,41,75,65,61,71,70,26,57,51,53,49,54,72,65,62,76,70,82,88,78,75,88,76,88,64,98,80,72,61,69,68,57,54,54,50,51,53,52,50,52,52,50,53,54,50,51,52,51,51,45,53,49,50,34,54,75,70,72,49,90,74,84,90,78,79,88,84,73,98,84,79,73,95,49,76,70,58,53,56,51,52,52,55,54,56,70,73,66,56,94,59,86,65,94,66,81,86,79,84,79,92,73,84,85,81,82,86,79,90,82,86,90,84,90,83,86,89,87,87,86,82,90,89,88,83,89,85,92,88,87,87,86,83,89,88,81,89,88,88,88,83,88,82,91,87,88,84,92,81,83,90,73,70,85,80,75,77,80,76,71,84,83,61,62,37,56,78,52,92,92,44,55,75,41,48,58,69,60,38,42,68,13,51,40,85,92,70,34,24,23,34,30,38,62,25,19,26,27,55,44,56,85,45,39,83,58,37,81,79,40,45,75,61,60,54,72,28,35,18,33,61,41,56,71,56,40,66,56,44,30,74,56,75,39,67,73,47,35,52,56,50,49,75,31,58,67,31,18,40,38,83,86,63,33,82,71,88,52,98,84,59,82,60,82,61,74,81,52,82,91,73,54,84,74,42,48,72,64,33,80,48,24,44,23,32,21,31,51,47,59,63,62,64,70,41,87,56,44,53,81,74,54,38,43,41,82,42,85,35,46,70,66,86,79,57,73,93,74,43,55,36,38,37,24,52,64,92,45,75,78,49,74,37,40,69,70,62,48,66,69,41,72,77,44,75,49,57,29,30,40,36,43,52,38,23,29,18,41,63,48,32,75,77,50,85,60,64,72,68,67,26,50,87,19,36,45,36,24,33,39,35,29,25,24,43,38,30,66,63,49,63,76,68,80,66,60,73,89,80,38,47,16,39,26,41,31,22,63,30,50,48,101,85,69,51,48,50,34,20,48,45,50,31,70,54,48,56,35,81,83,46,61,27,24,45,23,41,24,42,66,93,35,73,37,46,72,91,69,9,38,71,29,15,40,41,47,52,13,29,31,34,75,56,34,40,38,30,44,32,37,39,28,42,23,72,54,73,31,86,27,60,61,34,52,60,33,63,51,70,55,60,58,87,44,44,80,92,72,66,57,57,84,81,36,66,59,64,44,62,43,71,43,29,40,42,71,28,33,66,50,73,73,37,78,43,63,55,45,99,86,36,24,38,74,36,31,23,45,31,41,28,28,61,8,32,40,78,74,48,38,40,37,26,63,63,89,65,80,51,75,44,78,42,47,78,76,44,64,66,86,83,48,50,91,68,41,26,20,38,46,33,34,34,40,35,74,43,78,51,70,69,86,63,44,50,48,46,39,36,36,40,32,29,31,70,83,68,47,62,44,48,78,53,50,84,82,56,35,28,62,63,33,40,74,56,27,34,41,32,75,39,43,32,34,48,86

Secondary structure (DSSP, 8-state):
-HHHHHHHHHHHHHHHHHHHHH----SSPPEEETTTTEEE--S-----SSHHHHHHHHHHHHHHHHHHHHHHHHTSPEEEETTEEEE-PPPPSS-PPPSSPPPPPPPPPHHHHHHHHTT-----SS--SEEEETTTTEEEESSSHHHHHHHHHHTT--PPPSSS-TT--HHHHHHHHHHHHHHHHHHHHHHHHHHHTT-----PPPPPTT---SHHHHHHHHHHHHH--SS--SSSPPPPTTTTS---------------------------------------------SSSTTSS------TTS--TTS-EE-HHHHHT-EETTTEEEEEETTEEEE-TTTGGG-TT-HHHHGGGTTSBSHHHHHH-GGGGSHHHHHHHHTTEEEEE-TTTS----TT---TTTTPPP--TTSEEEETTTTEEE--HHHHTT-SSPPTTTS-EE-SSPPPP--GGG--EEEEETTEEEEEE-HHHHHTSPEEEEEEEEE-TTTTHHHHHHHS---S----TTSEEEEEEEEEEHHHHHHTTT--GGG-SEEEEEEEEE-TTSPEEEEEEEHHHHH-TTS--EEEEEETTEEPPGGGTSS-EEE-TTB-GGGS-SSEEEEEEESS---SHHHHSSS----TT--TTT--GGGSPPP-BPPPEEEEEESPTT-EE---TTSEEEEEEEEE-STTPPEEEEEEESSTTSS-EEPEEEE--TTPPTT---S-EEEEEEEE--GGGSEEEEEEEEEETT--B--S-GGGT--TT-----SPEEEEEEE-

Nearest PDB structures (foldseek):
  2a9d-assembly1_A  TM=9.650E-01  e=3.248E-55  Gallus gallus
  2a9d-assembly1_B  TM=9.602E-01  e=1.931E-52  Gallus gallus
  1ogp-assembly3_E  TM=9.360E-01  e=9.039E-47  Arabidopsis thaliana
  2ca3-assembly1_A  TM=8.637E-01  e=9.508E-35  Ancylobacter novellus
  2bpb-assembly1_A  TM=8.619E-01  e=8.500E-35  Ancylobacter novellus